Protein 5CJ1 (pdb70)

Radius of gyration: 52.87 Å; Cα contacts (8 Å, |Δi|>4): 527; chains: 8; bounding box: 178×117×109 Å

Nearest PDB structures (foldseek):
  2efk-assembly1_A-2  TM=6.422E-01  e=8.477E+00  Homo sapiens
  5cj1-assembly1_A  TM=1.010E+00  e=4.364E-12  Salasvirus phi29

Sequence (780 aa):
GPLKPEEHEDILNKLLDPELAQSERTEALQQLRVNYGSFVSEYNDLTKSHEKLEKVRKQLEAEKMELQSALEEAEASLEHEEGKILRAQLEFNQIKAEGPLKPEEHEDILNKLLDPELAQSERTEALQQLRVNYGSFVSEYNDLTKSHEKLEKVRKQLEAEKMELQSALEEAEASLEHEEGKILRAQLEFNQIKAEGPLKPEEHEDILNKLLDPELAQSERTEALQQLRVNYGSFVSEYNDLTKSHEKLEKVRKQLEAEKMELQSALEEAEASLEHEEGKILRAQLEFNQIKAEGPLKPEEHEDILNKLLDPELAQSERTEALQQLRVNYGSFVSEYNDLTKSHEKLEKVRKQLEAEKMELQSALEEAEASLEHEEGKILRAQLEFNQIKAEGPLKPEEHEDILNKLLDPELAQSERTEALQQLRVNYGSFVSEYNDLTKSHEKLEKVRKQLEAEKMELQSALEEAEASLEHEEGKILRAQLEFNQIKAEPLKPEEHEDILNKLLDPELAQSERTEALQQLRVNYGSFVSEYNDLTKSHEKLEKVRKQLEAEKMELQSALEEAEASLEHEEGKILRAQLEFNQIKAEGPLKPEEHEDILNKLLDPELAQSERTEALQQLRVNYGSFVSEYNDLTKSHEKLEKVRKQLEAEKMELQSALEEAEASLEHEEGKILRAQLEFNQIKALKPEEHEDILNKLLDPELAQSERTEALQQLRVNYGSFVSEYNDLTKSHEKLEKVRKQLEAEKMELQSALEEAEASLEHEEGKILRAQLEFNQIKAE

Secondary structure (DSSP, 8-state):
-PPPHHHHHHHHHHTT-TT--HHHHHHHHHHHHHHHHHHHHHHHHHHHHHHHHHHHHHHHHHHHHHHHHHHHHHHHHHHHHHHHHHHHHHHHHHHHH-/-PPPHHHHHHHHHHHH-TTS-HHHHHHHHHHHHHHHHHHHHHHHHHHHHHHHHHHHHHHHHHHHHHHHHHHHHHHHHHHHHHTHHHHHHHHHHHHHH-/-PPPHHHHHHHHHHHH-TTS-HHHHHHHHHHHHHHHHHHHHHHHHHHHHHHHHHHHHHHHHHHHHHHHHHHHHHHHHHHHHHHHHHHHHHHHHHHHT-/-PPPHHHHHHHHHHHH-TTS-HHHHHHHHHHHHHHHHHHHHHHHHHHHHHHHHHHHHHHHHHHHHHHHHHHHHHHHHHHHHHTHHHHHHHHHHHHHH-/-PPPHHHHHHHHHHHT-TT--HHHHHHHHHHHHHHHHHHHHHHHHHHHHHHHHHHHHHHHHHHHHHHHHHHHHHHHHHHHHHTHHHHHHHHHHHHHH-/---HHHHHHHHHHHT-TTS-HHHHHHHHHHHHHHHHHHHHHHHHHHHHHHHHHHHHHHHHHHHHHHHHHHHHHHHHHHHHHHHHHHHHHHHHHHHH-/-PPPHHHHHHHHHHTT-TT--HHHHHHHHHHHHHHHHHHHHHHHHHHHHHHHHHHHHHHHHHHHHHHHHHHHHHHHHHHHHHHHHHHHHHHHHHHH-/--HHHHHHHHHHHH-TT--HHHHHHHHHHHHHHHHHHHHHHHHHHHHHHHHHHHHHHHHHHHHHHHHHHHHHHHHHHHHHTHHHHHHHHHHHHHT-

Organism: Homo sapiens (NCBI:txid9606)

Solvent-accessible surface area: 52188 Å² total; per-residue (Å²): 113,40,44,128,60,118,84,6,65,78,7,1,91,98,1,83,60,120,158,20,54,80,83,95,9,13,99,4,4,16,67,2,35,62,13,5,33,63,2,24,62,65,35,79,100,29,41,129,45,30,89,137,14,55,144,41,78,136,112,13,71,57,59,63,140,116,19,67,61,22,20,94,116,4,85,61,40,45,127,110,15,75,25,71,48,117,131,42,81,105,107,80,58,127,113,125,93,178,121,42,40,130,65,90,71,6,26,40,15,1,39,103,2,22,71,74,147,26,52,99,68,81,34,52,106,3,3,85,93,2,86,85,14,5,36,64,2,22,61,67,36,76,92,31,44,135,41,21,80,136,8,86,151,36,85,162,112,11,68,58,53,52,114,129,24,68,57,37,15,97,120,14,88,56,54,26,130,102,17,88,14,80,55,123,111,44,93,101,97,102,102,110,106,179,88,173,116,33,45,125,61,117,84,6,63,82,6,2,94,105,1,78,69,58,153,32,53,84,70,86,1,50,110,3,1,32,82,1,31,71,15,7,18,52,1,33,22,59,54,26,75,28,41,110,48,29,96,148,18,48,142,61,68,120,112,11,63,60,53,66,144,120,18,66,57,27,21,94,122,6,91,63,40,43,128,112,20,82,31,79,50,136,128,40,90,98,85,72,70,105,114,134,93,176,125,51,35,138,29,54,82,6,8,69,11,1,69,88,2,77,72,49,148,25,54,81,67,70,1,58,106,2,4,82,82,2,91,80,13,4,36,61,4,25,55,82,39,72,73,30,42,117,41,26,89,137,14,68,146,60,76,148,115,10,65,60,36,60,144,111,18,73,56,36,15,105,118,16,86,62,53,28,131,105,18,88,23,76,67,104,133,48,118,100,92,101,87,116,94,162,88,174,114,36,42,137,71,148,83,6,58,102,16,1,73,94,0,64,65,72,147,24,51,77,71,65,2,34,106,3,3,25,96,2,18,37,12,7,35,67,1,19,60,61,42,73,97,34,41,124,53,28,87,148,24,58,156,58,78,142,110,18,68,56,59,39,132,125,31,70,50,42,22,116,128,18,86,62,46,26,127,100,33,87,24,77,53,104,141,42,100,99,100,99,70,124,103,166,86,169,81,43,125,67,136,70,6,28,89,14,1,87,85,0,35,71,69,154,27,52,73,71,77,4,56,111,1,1,92,87,2,77,92,14,4,40,56,3,22,59,68,34,70,98,30,35,105,46,39,96,149,10,61,153,38,36,120,90,8,60,59,43,53,145,119,22,72,52,30,21,97,113,8,93,63,42,59,126,111,15,116,20,74,51,100,132,44,87,99,100,78,63,126,107,125,92,175,105,13,42,112,77,127,78,8,53,80,13,1,30,83,0,18,14,42,84,24,50,78,71,81,2,68,101,1,0,94,79,2,75,92,14,20,43,68,1,43,57,62,50,84,91,28,44,123,49,31,92,110,14,71,131,59,82,147,113,7,75,45,53,34,114,108,18,80,45,35,25,115,122,6,91,64,41,50,126,101,29,103,20,79,55,106,131,46,85,102,104,86,66,136,134,136,118,75,137,88,126,81,9,61,80,6,0,86,89,0,62,61,71,144,24,55,46,80,82,2,58,111,2,3,85,73,2,80,89,23,8,45,62,21,18,59,85,26,77,93,27,38,126,42,31,106,126,10,66,152,42,70,117,87,9,67,49,52,67,137,115,21,71,45,39,14,107,120,12,90,62,52,25,129,106,26,90,24,75,65,109,131,40,94,91,95,92,75,115,101,156,91,173

GO terms:
  GO:0002027 regulation of heart rate (P, IDA)
  GO:0006936 muscle contraction (P, IDA)
  GO:0016459 myosin complex (C, TAS)
  GO:0006936 muscle contraction (P, TAS)
  GO:0000146 microfilament motor activity (F, IMP)
  GO:0030049 muscle filament sliding (P, IMP)
  GO:0055010 ventricular cardiac muscle tissue morphogenesis (P, IMP)
  GO:0007512 adult heart development (P, IMP)
  GO:0005859 muscle myosin complex (C, TAS)
  GO:0005515 protein binding (F, IPI)
  GO:0002026 regulation of the force of heart contraction (P, IDA)
  GO:0000146 microfilament motor activity (F, IDA)
  GO:0032982 myosin filament (C, IDA)
  GO:0046034 ATP metabolic process (P, IDA)
  GO:0006941 striated muscle contraction (P, IDA)
  GO:0030017 sarcomere (C, TAS)
  GO:0003009 skeletal muscle contraction (P, IMP)
  GO:0014728 regulation of the force of skeletal muscle contraction (P, IMP)
  GO:0031449 regulation of slow-twitch skeletal muscle fiber contraction (P, IMP)
  GO:0060048 cardiac muscle contraction (P, IMP)

Structure (mmCIF, N/CA/C/O backbone):
data_5CJ1
#
_entry.id   5CJ1
#
_cell.length_a   56.085
_cell.length_b   64.466
_cell.length_c   93.594
_cell.angle_alpha   70.53
_cell.angle_beta   77.51
_cell.angle_gamma   74.15
#
_symmetry.space_group_name_H-M   'P 1'
#
loop_
_entity.id
_entity.type
_entity.pdbx_description
1 polymer 'Gp7-MYH7-(1526-1571) chimera protein'
2 water water
#
loop_
_atom_site.group_PDB
_atom_site.id
_atom_site.type_symbol
_atom_site.label_atom_id
_atom_site.label_alt_id
_atom_site.label_comp_id
_atom_site.label_asym_id
_atom_site.label_entity_id
_atom_site.label_seq_id
_atom_site.pdbx_PDB_ins_code
_atom_site.Cartn_x
_atom_site.Cartn_y
_atom_site.Cartn_z
_atom_site.occupancy
_atom_site.B_iso_or_equiv
_atom_site.auth_seq_id
_atom_site.auth_comp_id
_atom_site.auth_asym_id
_atom_site.auth_atom_id
_atom_site.pdbx_PDB_model_num
ATOM 1 N N . GLY A 1 4 ? -26.164 -23.951 32.486 1.00 70.63 1 GLY A N 1
ATOM 2 C CA . GLY A 1 4 ? -25.347 -23.030 31.710 1.00 57.86 1 GLY A CA 1
ATOM 3 C C . GLY A 1 4 ? -23.874 -23.400 31.724 1.00 55.54 1 GLY A C 1
ATOM 4 O O . GLY A 1 4 ? -23.459 -24.212 32.559 1.00 66.27 1 GLY A O 1
ATOM 5 N N . PRO A 1 5 ? -23.071 -22.818 30.802 1.00 47.83 2 PRO A N 1
ATOM 6 C CA . PRO A 1 5 ? -23.484 -21.910 29.721 1.00 42.75 2 PRO A CA 1
ATOM 7 C C . PRO A 1 5 ? -24.319 -22.615 28.657 1.00 46.65 2 PRO A C 1
ATOM 8 O O . PRO A 1 5 ? -24.114 -23.808 28.433 1.00 51.94 2 PRO A O 1
ATOM 12 N N . LEU A 1 6 ? -25.243 -21.895 28.026 1.00 33.90 3 LEU A N 1
ATOM 13 C CA . LEU A 1 6 ? -26.112 -22.483 27.013 1.00 30.57 3 LEU A CA 1
ATOM 14 C C . LEU A 1 6 ? -25.308 -23.139 25.897 1.00 30.65 3 LEU A C 1
ATOM 15 O O . LEU A 1 6 ? -24.220 -22.681 25.536 1.00 26.23 3 LEU A O 1
ATOM 20 N N . LYS A 1 7 ? -25.826 -24.246 25.380 1.00 32.86 4 LYS A N 1
ATOM 21 C CA . LYS A 1 7 ? -25.235 -24.865 24.203 1.00 37.22 4 LYS A CA 1
ATOM 22 C C . LYS A 1 7 ? -25.556 -23.973 23.020 1.00 32.02 4 LYS A C 1
ATOM 23 O O . LYS A 1 7 ? -26.549 -23.242 23.058 1.00 32.53 4 LYS A O 1
ATOM 29 N N . PRO A 1 8 ? -24.713 -24.005 21.977 1.00 31.98 5 PRO A N 1
ATOM 30 C CA . PRO A 1 8 ? -24.989 -23.213 20.775 1.00 29.93 5 PRO A CA 1
ATOM 31 C C . PRO A 1 8 ? -26.432 -23.402 20.276 1.00 32.99 5 PRO A C 1
ATOM 32 O O . PRO A 1 8 ? -27.099 -22.418 19.929 1.00 28.31 5 PRO A O 1
ATOM 36 N N . GLU A 1 9 ? -26.934 -24.632 20.284 1.00 24.93 6 GLU A N 1
ATOM 37 C CA . GLU A 1 9 ? -28.284 -24.841 19.753 1.00 28.55 6 GLU A CA 1
ATOM 38 C C . GLU A 1 9 ? -29.376 -24.303 20.678 1.00 23.95 6 GLU A C 1
ATOM 39 O O . GLU A 1 9 ? -30.461 -23.964 20.217 1.00 24.53 6 GLU A O 1
ATOM 45 N N . GLU A 1 10 ? -29.104 -24.238 21.977 1.00 23.96 7 GLU A N 1
ATOM 46 C CA . GLU A 1 10 ? -30.051 -23.622 22.910 1.00 21.89 7 GLU A CA 1
ATOM 47 C C . GLU A 1 10 ? -30.029 -22.117 22.754 1.00 19.47 7 GLU A C 1
ATOM 48 O O . GLU A 1 10 ? -31.056 -21.449 22.846 1.00 19.67 7 GLU A O 1
ATOM 54 N N . HIS A 1 11 ? -28.839 -21.575 22.541 1.00 21.85 8 HIS A N 1
ATOM 55 C CA . HIS A 1 11 ? -28.693 -20.165 22.192 1.00 19.99 8 HIS A CA 1
ATOM 56 C C . HIS A 1 11 ? -29.470 -19.844 20.911 1.00 23.15 8 HIS A C 1
ATOM 57 O O . HIS A 1 11 ? -30.253 -18.879 20.860 1.00 16.89 8 HIS A O 1
ATOM 64 N N . GLU A 1 12 ? -29.282 -20.675 19.887 1.00 17.77 9 GLU A N 1
ATOM 65 C CA . GLU A 1 12 ? -29.906 -20.465 18.589 1.00 20.99 9 GLU A CA 1
ATOM 66 C C . GLU A 1 12 ? -31.440 -20.439 18.677 1.00 21.80 9 GLU A C 1
ATOM 67 O O . GLU A 1 12 ? -32.112 -19.688 17.960 1.00 19.96 9 GLU A O 1
ATOM 73 N N . ASP A 1 13 ? -31.990 -21.282 19.551 1.00 24.47 10 ASP A N 1
ATOM 74 C CA . ASP A 1 13 ? -33.445 -21.373 19.690 1.00 27.15 10 ASP A CA 1
ATOM 75 C C . ASP A 1 13 ? -34.001 -20.053 20.205 1.00 23.33 10 ASP A C 1
ATOM 76 O O . ASP A 1 13 ? -35.073 -19.635 19.794 1.00 28.07 10 ASP A O 1
ATOM 81 N N . ILE A 1 14 ? -33.264 -19.377 21.087 1.00 16.23 11 ILE A N 1
ATOM 82 C CA . ILE A 1 14 ? -33.704 -18.065 21.549 1.00 21.35 11 ILE A CA 1
ATOM 83 C C . ILE A 1 14 ? -33.596 -17.043 20.420 1.00 23.08 11 ILE A C 1
ATOM 84 O O . ILE A 1 14 ? -34.454 -16.187 20.267 1.00 21.41 11 ILE A O 1
ATOM 89 N N . LEU A 1 15 ? -32.547 -17.136 19.613 1.00 22.64 12 LEU A N 1
ATOM 90 C CA . LEU A 1 15 ? -32.450 -16.283 18.443 1.00 20.78 12 LEU A CA 1
ATOM 91 C C . LEU A 1 15 ? -33.678 -16.506 17.505 1.00 25.31 12 LEU A C 1
ATOM 92 O O . LEU A 1 15 ? -34.185 -15.558 16.894 1.00 18.93 12 LEU A O 1
ATOM 97 N N . ASN A 1 16 ? -34.166 -17.742 17.393 1.00 20.67 13 ASN A N 1
ATOM 98 C CA . ASN A 1 16 ? -35.297 -17.984 16.505 1.00 22.69 13 ASN A CA 1
ATOM 99 C C . ASN A 1 16 ? -36.578 -17.397 17.104 1.00 18.59 13 ASN A C 1
ATOM 100 O O . ASN A 1 16 ? -37.416 -16.913 16.371 1.00 21.79 13 ASN A O 1
ATOM 105 N N . LYS A 1 17 ? -36.696 -17.406 18.432 1.00 17.58 14 LYS A N 1
ATOM 106 C CA . LYS A 1 17 ? -37.855 -16.796 19.088 1.00 29.15 14 LYS A CA 1
ATOM 107 C C . LYS A 1 17 ? -37.881 -15.302 18.774 1.00 26.30 14 LYS A C 1
ATOM 108 O O . LYS A 1 17 ? -38.935 -14.736 18.537 1.00 28.96 14 LYS A O 1
ATOM 114 N N . LEU A 1 18 ? -36.705 -14.679 18.730 1.00 27.97 15 LEU A N 1
ATOM 115 C CA . LEU A 1 18 ? -36.608 -13.237 18.489 1.00 31.82 15 LEU A CA 1
ATOM 116 C C . LEU A 1 18 ? -36.745 -12.867 17.013 1.00 33.01 15 LEU A C 1
ATOM 117 O O . LEU A 1 18 ? -36.770 -11.688 16.655 1.00 33.90 15 LEU A O 1
ATOM 122 N N . LEU A 1 19 ? -36.855 -13.885 16.167 1.00 31.10 16 LEU A N 1
ATOM 123 C CA . LEU A 1 19 ? -37.150 -13.702 14.743 1.00 40.47 16 LEU A CA 1
ATOM 124 C C . LEU A 1 19 ? -38.669 -13.671 14.434 1.00 53.45 16 LEU A C 1
ATOM 125 O O . LEU A 1 19 ? -39.081 -13.564 13.275 1.00 68.55 16 LEU A O 1
ATOM 130 N N . ASP A 1 20 ? -39.488 -13.755 15.481 1.00 50.39 17 ASP A N 1
ATOM 131 C CA . ASP A 1 20 ? -40.956 -13.802 15.377 1.00 49.33 17 ASP A CA 1
ATOM 132 C C . ASP A 1 20 ? -41.545 -12.383 15.346 1.00 52.51 17 ASP A C 1
ATOM 133 O O . ASP A 1 20 ? -41.229 -11.564 16.221 1.00 46.85 17 ASP A O 1
ATOM 138 N N . PRO A 1 21 ? -42.389 -12.082 14.331 1.00 60.44 18 PRO A N 1
ATOM 139 C CA . PRO A 1 21 ? -43.023 -10.754 14.233 1.00 69.28 18 PRO A CA 1
ATOM 140 C C . PRO A 1 21 ? -43.851 -10.453 15.467 1.00 72.09 18 PRO A C 1
ATOM 141 O O . PRO A 1 21 ? -43.596 -9.509 16.224 1.00 72.39 18 PRO A O 1
ATOM 145 N N . GLU A 1 22 ? -44.839 -11.321 15.648 1.00 66.91 19 GLU A N 1
ATOM 146 C CA . GLU A 1 22 ? -45.827 -11.243 16.706 1.00 59.64 19 GLU A CA 1
ATOM 147 C C . GLU A 1 22 ? -45.319 -11.654 18.081 1.00 50.87 19 GLU A C 1
ATOM 148 O O . GLU A 1 22 ? -46.123 -12.009 18.940 1.00 53.30 19 GLU A O 1
ATOM 154 N N . LEU A 1 23 ? -44.002 -11.634 18.289 1.00 41.08 20 LEU A N 1
ATOM 155 C CA . LEU A 1 23 ? -43.457 -12.013 19.588 1.00 39.05 20 LEU A CA 1
ATOM 156 C C . LEU A 1 23 ? -44.040 -11.082 20.641 1.00 43.29 20 LEU A C 1
ATOM 157 O O . LEU A 1 23 ? -44.004 -9.858 20.473 1.00 41.50 20 LEU A O 1
ATOM 162 N N . ALA A 1 24 ? -44.618 -11.666 21.692 1.00 39.85 21 ALA A N 1
ATOM 163 C CA . ALA A 1 24 ? -45.224 -10.886 22.768 1.00 44.58 21 ALA A CA 1
ATOM 164 C C . ALA A 1 24 ? -44.129 -10.243 23.623 1.00 43.96 21 ALA A C 1
ATOM 165 O O . ALA A 1 24 ? -43.067 -10.816 23.818 1.00 36.22 21 ALA A O 1
ATOM 167 N N . GLN A 1 25 ? -44.417 -9.055 24.131 1.00 27.80 22 GLN A N 1
ATOM 168 C CA . GLN A 1 25 ? -43.466 -8.241 24.871 1.00 26.76 22 GLN A CA 1
ATOM 169 C C . GLN A 1 25 ? -42.838 -8.995 26.033 1.00 30.72 22 GLN A C 1
ATOM 170 O O . GLN A 1 25 ? -41.622 -8.941 26.224 1.00 30.18 22 GLN A O 1
ATOM 176 N N . SER A 1 26 ? -43.649 -9.720 26.801 1.00 24.85 23 SER A N 1
ATOM 177 C CA . SER A 1 26 ? -43.098 -10.442 27.951 1.00 31.08 23 SER A CA 1
ATOM 178 C C . SER A 1 26 ? -42.181 -11.616 27.540 1.00 32.07 23 SER A C 1
ATOM 179 O O . SER A 1 26 ? -41.266 -11.986 28.284 1.00 29.16 23 SER A O 1
ATOM 182 N N . GLU A 1 27 ? -42.423 -12.200 26.370 1.00 23.36 24 GLU A N 1
ATOM 183 C CA . GLU A 1 27 ? -41.545 -13.256 25.902 1.00 27.80 24 GLU A CA 1
ATOM 184 C C . GLU A 1 27 ? -40.280 -12.636 25.321 1.00 30.40 24 GLU A C 1
ATOM 185 O O . GLU A 1 27 ? -39.201 -13.195 25.452 1.00 27.01 24 GLU A O 1
ATOM 191 N N . ARG A 1 28 ? -40.419 -11.473 24.703 1.00 28.82 25 ARG A N 1
ATOM 192 C CA . ARG A 1 28 ? -39.263 -10.774 24.166 1.00 27.30 25 ARG A CA 1
ATOM 193 C C . ARG A 1 28 ? -38.324 -10.429 25.300 1.00 28.12 25 ARG A C 1
ATOM 194 O O . ARG A 1 28 ? -37.123 -10.637 25.218 1.00 29.79 25 ARG A O 1
ATOM 202 N N . THR A 1 29 ? -38.899 -9.909 26.371 1.00 24.39 26 THR A N 1
ATOM 203 C CA . THR A 1 29 ? -38.146 -9.471 27.524 1.00 28.02 26 THR A CA 1
ATOM 204 C C . THR A 1 29 ? -37.414 -10.635 28.208 1.00 33.54 26 THR A C 1
ATOM 205 O O . THR A 1 29 ? -36.212 -10.529 28.525 1.00 20.28 26 THR A O 1
ATOM 209 N N . GLU A 1 30 ? -38.133 -11.736 28.416 1.00 24.16 27 GLU A N 1
ATOM 210 C CA . GLU A 1 30 ? -37.565 -12.949 29.000 1.00 24.99 27 GLU A CA 1
ATOM 211 C C . GLU A 1 30 ? -36.463 -13.538 28.123 1.00 19.01 27 GLU A C 1
ATOM 212 O O . GLU A 1 30 ? -35.500 -14.059 28.627 1.00 24.71 27 GLU A O 1
ATOM 218 N N . ALA A 1 31 ? -36.640 -13.494 26.806 1.00 17.43 28 ALA A N 1
ATOM 219 C CA . ALA A 1 31 ? -35.662 -14.091 25.917 1.00 21.35 28 ALA A CA 1
ATOM 220 C C . ALA A 1 31 ? -34.359 -13.276 25.984 1.00 22.93 28 ALA A C 1
ATOM 221 O O . ALA A 1 31 ? -33.273 -13.830 26.069 1.00 24.96 28 ALA A O 1
ATOM 223 N N . LEU A 1 32 ? -34.470 -11.956 25.999 1.00 20.51 29 LEU A N 1
ATOM 224 C CA . LEU A 1 32 ? -33.265 -11.124 26.079 1.00 29.54 29 LEU A CA 1
ATOM 225 C C . LEU A 1 32 ? -32.553 -11.243 27.437 1.00 30.23 29 LEU A C 1
ATOM 226 O O . LEU A 1 32 ? -31.328 -11.261 27.496 1.00 31.56 29 LEU A O 1
ATOM 231 N N . GLN A 1 33 ? -33.318 -11.312 28.524 1.00 23.24 30 GLN A N 1
ATOM 232 C CA . GLN A 1 33 ? -32.743 -11.562 29.850 1.00 22.97 30 GLN A CA 1
ATOM 233 C C . GLN A 1 33 ? -32.031 -12.929 29.920 1.00 26.56 30 GLN A C 1
ATOM 234 O O . GLN A 1 33 ? -30.997 -13.046 30.581 1.00 28.46 30 GLN A O 1
ATOM 240 N N . GLN A 1 34 ? -32.577 -13.950 29.249 1.00 21.46 31 GLN A N 1
ATOM 241 C CA . GLN A 1 34 ? -31.894 -15.251 29.158 1.00 24.95 31 GLN A CA 1
ATOM 242 C C . GLN A 1 34 ? -30.536 -15.113 28.485 1.00 26.70 31 GLN A C 1
ATOM 243 O O . GLN A 1 34 ? -29.546 -15.664 28.970 1.00 25.74 31 GLN A O 1
ATOM 249 N N . LEU A 1 35 ? -30.491 -14.389 27.363 1.00 26.76 32 LEU A N 1
ATOM 250 C CA . LEU A 1 35 ? -29.214 -14.153 26.664 1.00 26.84 32 LEU A CA 1
ATOM 251 C C . LEU A 1 35 ? -28.223 -13.387 27.541 1.00 22.19 32 LEU A C 1
ATOM 252 O O . LEU A 1 35 ? -27.017 -13.717 27.605 1.00 22.29 32 LEU A O 1
ATOM 257 N N . ARG A 1 36 ? -28.745 -12.359 28.204 1.00 19.76 33 ARG A N 1
ATOM 258 C CA . ARG A 1 36 ? -27.954 -11.448 29.035 1.00 24.34 33 ARG A CA 1
ATOM 259 C C . ARG A 1 36 ? -27.348 -12.172 30.239 1.00 22.05 33 ARG A C 1
ATOM 260 O O . ARG A 1 36 ? -26.145 -12.041 30.539 1.00 25.76 33 ARG A O 1
ATOM 268 N N . VAL A 1 37 ? -28.181 -12.942 30.923 1.00 20.93 34 VAL A N 1
ATOM 269 C CA . VAL A 1 37 ? -27.748 -13.683 32.097 1.00 21.46 34 VAL A CA 1
ATOM 270 C C . VAL A 1 37 ? -26.716 -14.730 31.664 1.00 25.38 34 VAL A C 1
ATOM 271 O O . VAL A 1 37 ? -25.668 -14.893 32.308 1.00 25.68 34 VAL A O 1
ATOM 275 N N . ASN A 1 38 ? -27.021 -15.430 30.577 1.00 29.73 35 ASN A N 1
ATOM 276 C CA . ASN A 1 38 ? -26.131 -16.467 30.083 1.00 28.12 35 ASN A CA 1
ATOM 277 C C . ASN A 1 38 ? -24.757 -15.913 29.708 1.00 28.90 35 ASN A C 1
ATOM 278 O O . ASN A 1 38 ? -23.746 -16.477 30.092 1.00 23.08 35 ASN A O 1
ATOM 283 N N . TYR A 1 39 ? -24.738 -14.801 28.972 1.00 26.89 36 TYR A N 1
ATOM 284 C CA . TYR A 1 39 ? -23.489 -14.207 28.507 1.00 24.37 36 TYR A CA 1
ATOM 285 C C . TYR A 1 39 ? -22.614 -13.724 29.650 1.00 27.35 36 TYR A C 1
ATOM 286 O O . TYR A 1 39 ? -21.414 -13.976 29.653 1.00 29.11 36 TYR A O 1
ATOM 295 N N . GLY A 1 40 ? -23.206 -13.010 30.602 1.00 21.53 37 GLY A N 1
ATOM 296 C CA . GLY A 1 40 ? -22.494 -12.587 31.801 1.00 20.27 37 GLY A CA 1
ATOM 297 C C . GLY A 1 40 ? -21.809 -13.759 32.527 1.00 31.19 37 GLY A C 1
ATOM 298 O O . GLY A 1 40 ? -20.632 -13.698 32.901 1.00 31.86 37 GLY A O 1
ATOM 299 N N . SER A 1 41 ? -22.557 -14.839 32.707 1.00 28.02 38 SER A N 1
ATOM 300 C CA . SER A 1 41 ? -22.054 -16.054 33.339 1.00 35.71 38 SER A CA 1
ATOM 301 C C . SER A 1 41 ? -20.911 -16.719 32.541 1.00 35.78 38 SER A C 1
ATOM 302 O O . SER A 1 41 ? -19.880 -17.113 33.100 1.00 34.28 38 SER A O 1
ATOM 305 N N . PHE A 1 42 ? -21.116 -16.838 31.234 1.00 33.13 39 PHE A N 1
ATOM 306 C CA . PHE A 1 42 ? -20.145 -17.424 30.325 1.00 26.91 39 PHE A CA 1
ATOM 307 C C . PHE A 1 42 ? -18.829 -16.628 30.349 1.00 33.98 39 PHE A C 1
ATOM 308 O O . PHE A 1 42 ? -17.745 -17.209 30.486 1.00 29.38 39 PHE A O 1
ATOM 316 N N . VAL A 1 43 ? -18.936 -15.308 30.205 1.00 25.06 40 VAL A N 1
ATOM 317 C CA . VAL A 1 43 ? -17.776 -14.421 30.266 1.00 28.84 40 VAL A CA 1
ATOM 318 C C . VAL A 1 43 ? -16.954 -14.638 31.538 1.00 31.06 40 VAL A C 1
ATOM 319 O O . VAL A 1 43 ? -15.734 -14.782 31.475 1.00 34.99 40 VAL A O 1
ATOM 323 N N . SER A 1 44 ? -17.630 -14.680 32.685 1.00 33.62 41 SER A N 1
ATOM 324 C CA . SER A 1 44 ? -16.955 -14.894 33.964 1.00 39.62 41 SER A CA 1
ATOM 325 C C . SER A 1 44 ? -16.265 -16.248 34.031 1.00 38.17 41 SER A C 1
ATOM 326 O O . SER A 1 44 ? -15.119 -16.325 34.444 1.00 34.10 41 SER A O 1
ATOM 329 N N . GLU A 1 45 ? -16.981 -17.306 33.649 1.00 35.27 42 GLU A N 1
ATOM 330 C CA . GLU A 1 45 ? -16.422 -18.653 33.592 1.00 38.45 42 GLU A CA 1
ATOM 331 C C . GLU A 1 45 ? -15.179 -18.659 32.706 1.00 36.91 42 GLU A C 1
ATOM 332 O O . GLU A 1 45 ? -14.124 -19.179 33.088 1.00 31.22 42 GLU A O 1
ATOM 338 N N . TYR A 1 46 ? -15.296 -18.031 31.542 1.00 27.99 43 TYR A N 1
ATOM 339 C CA . TYR A 1 46 ? -14.189 -17.951 30.615 1.00 28.99 43 TYR A CA 1
ATOM 340 C C . TYR A 1 46 ? -12.983 -17.209 31.210 1.00 31.25 43 TYR A C 1
ATOM 341 O O . TYR A 1 46 ? -11.842 -17.627 31.002 1.00 28.82 43 TYR A O 1
ATOM 350 N N . ASN A 1 47 ? -13.235 -16.127 31.946 1.00 28.44 44 ASN A N 1
ATOM 351 C CA . ASN A 1 47 ? -12.155 -15.332 32.532 1.00 26.45 44 ASN A CA 1
ATOM 352 C C . ASN A 1 47 ? -11.448 -16.076 33.655 1.00 31.34 44 ASN A C 1
ATOM 353 O O . ASN A 1 47 ? -10.223 -15.992 33.770 1.00 32.11 44 ASN A O 1
ATOM 358 N N . ASP A 1 48 ? -12.218 -16.785 34.485 1.00 29.59 45 ASP A N 1
ATOM 359 C CA . ASP A 1 48 ? -11.643 -17.685 35.490 1.00 35.73 45 ASP A CA 1
ATOM 360 C C . ASP A 1 48 ? -10.729 -18.735 34.857 1.00 39.89 45 ASP A C 1
ATOM 361 O O . ASP A 1 48 ? -9.612 -18.956 35.323 1.00 39.25 45 ASP A O 1
ATOM 366 N N . LEU A 1 49 ? -11.228 -19.405 33.819 1.00 33.82 46 LEU A N 1
ATOM 367 C CA . LEU A 1 49 ? -10.461 -20.448 33.147 1.00 32.15 46 LEU A CA 1
ATOM 368 C C . LEU A 1 49 ? -9.200 -19.867 32.520 1.00 36.76 46 LEU A C 1
ATOM 369 O O . LEU A 1 49 ? -8.138 -20.496 32.543 1.00 34.33 46 LEU A O 1
ATOM 374 N N . THR A 1 50 ? -9.306 -18.660 31.971 1.00 35.39 47 THR A N 1
ATOM 375 C CA . THR A 1 50 ? -8.142 -18.008 31.397 1.00 37.96 47 THR A CA 1
ATOM 376 C C . THR A 1 50 ? -7.083 -17.746 32.462 1.00 41.86 47 THR A C 1
ATOM 377 O O . THR A 1 50 ? -5.902 -18.029 32.254 1.00 41.18 47 THR A O 1
ATOM 381 N N . LYS A 1 51 ? -7.518 -17.230 33.608 1.00 42.23 48 LYS A N 1
ATOM 382 C CA . LYS A 1 51 ? -6.606 -16.924 34.709 1.00 47.39 48 LYS A CA 1
ATOM 383 C C . LYS A 1 51 ? -5.991 -18.205 35.301 1.00 43.15 48 LYS A C 1
ATOM 384 O O . LYS A 1 51 ? -4.807 -18.233 35.653 1.00 40.16 48 LYS A O 1
ATOM 390 N N . SER A 1 52 ? -6.799 -19.260 35.398 1.00 33.89 49 SER A N 1
ATOM 391 C CA . SER A 1 52 ? -6.341 -20.546 35.898 1.00 37.85 49 SER A CA 1
ATOM 392 C C . SER A 1 52 ? -5.282 -21.149 34.975 1.00 39.03 49 SER A C 1
ATOM 393 O O . SER A 1 52 ? -4.293 -21.752 35.422 1.00 40.15 49 SER A O 1
ATOM 396 N N . HIS A 1 53 ? -5.513 -20.987 33.679 1.00 34.43 50 HIS A N 1
ATOM 397 C CA . HIS A 1 53 ? -4.604 -21.477 32.671 1.00 35.80 50 HIS A CA 1
ATOM 398 C C . HIS A 1 53 ? -3.237 -20.790 32.801 1.00 37.57 50 HIS A C 1
ATOM 399 O O . HIS A 1 53 ? -2.203 -21.451 32.761 1.00 39.67 50 HIS A O 1
ATOM 406 N N . GLU A 1 54 ? -3.251 -19.467 32.959 1.00 41.19 51 GLU A N 1
ATOM 407 C CA . GLU A 1 54 ? -2.032 -18.679 33.145 1.00 44.19 51 GLU A CA 1
ATOM 408 C C . GLU A 1 54 ? -1.260 -19.133 34.379 1.00 36.97 51 GLU A C 1
ATOM 409 O O . GLU A 1 54 ? -0.037 -19.221 34.350 1.00 43.59 51 GLU A O 1
ATOM 415 N N . LYS A 1 55 ? -1.982 -19.406 35.462 1.00 39.35 52 LYS A N 1
ATOM 416 C CA . LYS A 1 55 ? -1.381 -19.924 36.687 1.00 46.50 52 LYS A CA 1
ATOM 417 C C . LYS A 1 55 ? -0.638 -21.236 36.418 1.00 43.15 52 LYS A C 1
ATOM 418 O O . LYS A 1 55 ? 0.535 -21.385 36.787 1.00 42.12 52 LYS A O 1
ATOM 424 N N . LEU A 1 56 ? -1.318 -22.168 35.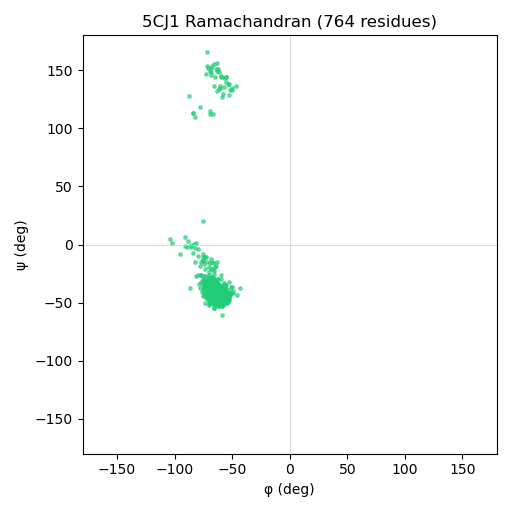750 1.00 39.42 1526 LEU A N 1
ATOM 425 C CA . LEU A 1 56 ? -0.722 -23.451 35.374 1.00 37.71 1526 LEU A CA 1
ATOM 426 C C . LEU A 1 56 ? 0.467 -23.302 34.429 1.00 43.27 1526 LEU A C 1
ATOM 427 O O . LEU A 1 56 ? 1.424 -24.070 34.508 1.00 45.56 1526 LEU A O 1
ATOM 432 N N . GLU A 1 57 ? 0.403 -22.335 33.519 1.00 42.12 1527 GLU A N 1
ATOM 433 C CA . GLU A 1 57 ? 1.501 -22.150 32.583 1.00 44.56 1527 GLU A CA 1
ATOM 434 C C . GLU A 1 57 ? 2.746 -21.662 33.316 1.00 45.00 1527 GLU A C 1
ATOM 435 O O . GLU A 1 57 ? 3.870 -21.968 32.903 1.00 41.82 1527 GLU A O 1
ATOM 441 N N . LYS A 1 58 ? 2.541 -20.919 34.404 1.00 39.75 1528 LYS A N 1
ATOM 442 C CA . LYS A 1 58 ? 3.655 -20.434 35.220 1.00 49.78 1528 LYS A CA 1
ATOM 443 C C . LYS A 1 58 ? 4.243 -21.569 36.052 1.00 46.68 1528 LYS A C 1
ATOM 444 O O . LYS A 1 58 ? 5.458 -21.725 36.133 1.00 42.90 1528 LYS A O 1
ATOM 450 N N . VAL A 1 59 ? 3.364 -22.373 36.638 1.00 41.13 1529 VAL A N 1
ATOM 451 C CA . VAL A 1 59 ? 3.760 -23.552 37.395 1.00 38.71 1529 VAL A CA 1
ATOM 452 C C . VAL A 1 59 ? 4.572 -24.535 36.546 1.00 37.99 1529 VAL A C 1
ATOM 453 O O . VAL A 1 59 ? 5.527 -25.139 37.033 1.00 43.74 1529 VAL A O 1
ATOM 457 N N . ARG A 1 60 ? 4.201 -24.677 35.274 1.00 35.16 1530 ARG A N 1
ATOM 458 C CA . ARG A 1 60 ? 4.916 -25.561 34.362 1.00 32.98 1530 ARG A CA 1
ATOM 459 C C . ARG A 1 60 ? 6.326 -25.054 34.111 1.00 39.74 1530 ARG A C 1
ATOM 460 O O . ARG A 1 60 ? 7.284 -25.819 34.219 1.00 29.88 1530 ARG A O 1
ATOM 468 N N . LYS A 1 61 ? 6.438 -23.773 33.763 1.00 41.46 1531 LYS A N 1
ATOM 469 C CA . LYS A 1 61 ? 7.728 -23.148 33.481 1.00 47.68 1531 LYS A CA 1
ATOM 470 C C . LYS A 1 61 ? 8.687 -23.323 34.658 1.00 48.05 1531 LYS A C 1
ATOM 471 O O . LYS A 1 61 ? 9.882 -23.588 34.476 1.00 39.72 1531 LYS A O 1
ATOM 477 N N . GLN A 1 62 ? 8.151 -23.173 35.864 1.00 43.91 1532 GLN A N 1
ATOM 478 C CA . GLN A 1 62 ? 8.952 -23.319 37.062 1.00 41.30 1532 GLN A CA 1
ATOM 479 C C . GLN A 1 62 ? 9.406 -24.766 37.265 1.00 45.59 1532 GLN A C 1
ATOM 480 O O . GLN A 1 62 ? 10.603 -25.013 37.482 1.00 41.67 1532 GLN A O 1
ATOM 486 N N . LEU A 1 63 ? 8.464 -25.714 37.199 1.00 40.94 1533 LEU A N 1
ATOM 487 C CA . LEU A 1 63 ? 8.817 -27.136 37.288 1.00 39.46 1533 LEU A CA 1
ATOM 488 C C . LEU A 1 63 ? 9.875 -27.496 36.250 1.00 40.02 1533 LEU A C 1
ATOM 489 O O . LEU A 1 63 ? 10.810 -28.236 36.557 1.00 38.75 1533 LEU A O 1
ATOM 494 N N . GLU A 1 64 ? 9.728 -26.969 35.031 1.00 40.15 1534 GLU A N 1
ATOM 495 C CA . GLU A 1 64 ? 10.714 -27.187 33.969 1.00 41.94 1534 GLU A CA 1
ATOM 496 C C . GLU A 1 64 ? 12.119 -26.771 34.403 1.00 41.35 1534 GLU A C 1
ATOM 497 O O . GLU A 1 64 ? 13.069 -27.523 34.222 1.00 40.43 1534 GLU A O 1
ATOM 503 N N . ALA A 1 65 ? 12.241 -25.567 34.962 1.00 40.01 1535 ALA A N 1
ATOM 504 C CA . ALA A 1 65 ? 13.531 -25.046 35.423 1.00 42.30 1535 ALA A CA 1
ATOM 505 C C . ALA A 1 65 ? 14.099 -25.853 36.593 1.00 40.25 1535 ALA A C 1
ATOM 506 O O . ALA A 1 65 ? 15.308 -26.092 36.670 1.00 44.30 1535 ALA A O 1
ATOM 508 N N . GLU A 1 66 ? 13.224 -26.274 37.501 1.00 38.17 1536 GLU A N 1
ATOM 509 C CA . GLU A 1 66 ? 13.653 -27.022 38.679 1.00 44.76 1536 GLU A CA 1
ATOM 510 C C . GLU A 1 66 ? 14.175 -28.397 38.276 1.00 44.90 1536 GLU A C 1
ATOM 511 O O . GLU A 1 66 ? 15.108 -28.927 38.880 1.00 48.41 1536 GLU A O 1
ATOM 517 N N . LYS A 1 67 ? 13.560 -28.957 37.238 1.00 44.46 1537 LYS A N 1
ATOM 518 C CA . LYS A 1 67 ? 13.968 -30.238 36.682 1.00 41.17 1537 LYS A CA 1
ATOM 519 C C . LYS A 1 67 ? 15.308 -30.069 35.980 1.00 42.63 1537 LYS A C 1
ATOM 520 O O . LYS A 1 67 ? 16.208 -30.910 36.103 1.00 37.53 1537 LYS A O 1
ATOM 526 N N . MET A 1 68 ? 15.440 -28.960 35.257 1.00 42.31 1538 MET A N 1
ATOM 527 C CA . MET A 1 68 ? 16.691 -28.627 34.588 1.00 46.43 1538 MET A CA 1
ATOM 528 C C . MET A 1 68 ? 17.830 -28.453 35.587 1.00 44.44 1538 MET A C 1
ATOM 529 O O . MET A 1 68 ? 18.969 -28.821 35.312 1.00 39.83 1538 MET A O 1
ATOM 534 N N . GLU A 1 69 ? 17.511 -27.893 36.747 1.00 44.67 1539 GLU A N 1
ATOM 535 C CA . GLU A 1 69 ? 18.497 -27.696 37.791 1.00 40.29 1539 GLU A CA 1
ATOM 536 C C . GLU A 1 69 ? 18.901 -29.032 38.400 1.00 40.66 1539 GLU A C 1
ATOM 537 O O . GLU A 1 69 ? 20.095 -29.304 38.565 1.00 33.84 1539 GLU A O 1
ATOM 543 N N . LEU A 1 70 ? 17.908 -29.854 38.736 1.00 30.44 1540 LEU A N 1
ATOM 544 C CA . LEU A 1 70 ? 18.175 -31.180 39.283 1.00 32.82 1540 LEU A CA 1
ATOM 545 C C . LEU A 1 70 ? 19.079 -31.984 38.351 1.00 33.42 1540 LEU A C 1
ATOM 546 O O . LEU A 1 70 ? 20.059 -32.567 38.798 1.00 29.91 1540 LEU A O 1
ATOM 551 N N . GLN A 1 71 ? 18.758 -32.000 37.060 1.00 29.84 1541 GLN A N 1
ATOM 552 C CA . GLN A 1 71 ? 19.545 -32.764 36.094 1.00 24.40 1541 GLN A CA 1
ATOM 553 C C . GLN A 1 71 ? 20.977 -32.223 35.996 1.00 33.94 1541 GLN A C 1
ATOM 554 O O . GLN A 1 71 ? 21.900 -32.976 35.730 1.00 33.73 1541 GLN A O 1
ATOM 560 N N . SER A 1 72 ? 21.163 -30.926 36.212 1.00 36.74 1542 SER A N 1
ATOM 561 C CA . SER A 1 72 ? 22.517 -30.366 36.189 1.00 37.89 1542 SER A CA 1
ATOM 562 C C . SER A 1 72 ? 23.299 -30.831 37.405 1.00 36.01 1542 SER A C 1
ATOM 563 O O . SER A 1 72 ? 24.455 -31.271 37.289 1.00 35.81 1542 SER A O 1
ATOM 566 N N . ALA A 1 73 ? 22.661 -30.742 38.569 1.00 35.99 1543 ALA A N 1
ATOM 567 C CA . ALA A 1 73 ? 23.298 -31.175 39.804 1.00 38.59 1543 ALA A CA 1
ATOM 568 C C . ALA A 1 73 ? 23.584 -32.672 39.748 1.00 36.91 1543 ALA A C 1
ATOM 569 O O . ALA A 1 73 ? 24.591 -33.133 40.279 1.00 32.66 1543 ALA A O 1
ATOM 571 N N . LEU A 1 74 ? 22.694 -33.429 39.111 1.00 38.05 1544 LEU A N 1
ATOM 572 C CA . LEU A 1 74 ? 22.923 -34.858 38.947 1.00 32.66 1544 LEU A CA 1
ATOM 573 C C . LEU A 1 74 ? 24.207 -35.108 38.150 1.00 32.86 1544 LEU A C 1
ATOM 574 O O . LEU A 1 74 ? 25.053 -35.906 38.566 1.00 31.96 1544 LEU A O 1
ATOM 579 N N . GLU A 1 75 ? 24.376 -34.399 37.038 1.00 26.67 1545 GLU A N 1
ATOM 580 C CA . GLU A 1 75 ? 25.534 -34.620 36.177 1.00 34.28 1545 GLU A CA 1
ATOM 581 C C . GLU A 1 75 ? 26.835 -34.158 36.833 1.00 36.61 1545 GLU A C 1
ATOM 582 O O . GLU A 1 75 ? 27.899 -34.748 36.616 1.00 35.54 1545 GLU A O 1
ATOM 588 N N . GLU A 1 76 ? 26.743 -33.111 37.647 1.00 37.31 1546 GLU A N 1
ATOM 589 C CA . GLU A 1 76 ? 27.896 -32.621 38.397 1.00 39.13 1546 GLU A CA 1
ATOM 590 C C . GLU A 1 76 ? 28.338 -33.611 39.501 1.00 37.92 1546 GLU A C 1
ATOM 591 O O . GLU A 1 76 ? 29.539 -33.800 39.726 1.00 38.60 1546 GLU A O 1
ATOM 597 N N . ALA A 1 77 ? 27.382 -34.251 40.176 1.00 31.60 1547 ALA A N 1
ATOM 598 C CA . ALA A 1 77 ? 27.708 -35.283 41.167 1.00 30.14 1547 ALA A CA 1
ATOM 599 C C . ALA A 1 77 ? 28.304 -36.529 40.506 1.00 30.13 1547 ALA A C 1
ATOM 600 O O . ALA A 1 77 ? 29.208 -37.163 41.061 1.00 32.89 1547 ALA A O 1
ATOM 602 N N . GLU A 1 78 ? 27.794 -36.887 39.330 1.00 29.40 1548 GLU A N 1
ATOM 603 C CA . GLU A 1 78 ? 28.341 -38.013 38.578 1.00 32.29 1548 GLU A CA 1
ATOM 604 C C . GLU A 1 78 ? 29.736 -37.659 38.082 1.00 38.42 1548 GLU A C 1
ATOM 605 O O . GLU A 1 78 ? 30.646 -38.491 38.122 1.00 33.63 1548 GLU A O 1
ATOM 611 N N . ALA A 1 79 ? 29.912 -36.414 37.639 1.00 34.18 1549 ALA A N 1
ATOM 612 C CA . ALA A 1 79 ? 31.217 -35.962 37.161 1.00 28.80 1549 ALA A CA 1
ATOM 613 C C . ALA A 1 79 ? 32.247 -36.007 38.291 1.00 32.15 1549 ALA A C 1
ATOM 614 O O . ALA A 1 79 ? 33.361 -36.492 38.104 1.00 30.31 1549 ALA A O 1
ATOM 616 N N . SER A 1 80 ? 31.864 -35.494 39.458 1.00 32.12 1550 SER A N 1
ATOM 617 C CA . SER A 1 80 ? 32.747 -35.472 40.615 1.00 33.67 1550 SER A CA 1
ATOM 618 C C . SER A 1 80 ? 33.082 -36.872 41.106 1.00 33.68 1550 SER A C 1
ATOM 619 O O . SER A 1 80 ? 34.189 -37.108 41.574 1.00 31.57 1550 SER A O 1
ATOM 622 N N . LEU A 1 81 ? 32.128 -37.790 41.011 1.00 32.36 1551 LEU A N 1
ATOM 623 C CA . LEU A 1 81 ? 32.390 -39.189 41.342 1.00 34.56 1551 LEU A CA 1
ATOM 624 C C . LEU A 1 81 ? 33.510 -39.747 40.448 1.00 33.59 1551 LEU A C 1
ATOM 625 O O . LEU A 1 81 ? 34.464 -40.356 40.935 1.00 36.86 1551 LEU A O 1
ATOM 630 N N . GLU A 1 82 ? 33.397 -39.529 39.139 1.00 26.69 1552 GLU A N 1
ATOM 631 C CA . GLU A 1 82 ? 34.441 -39.952 38.210 1.00 33.88 1552 GLU A CA 1
ATOM 632 C C . GLU A 1 82 ? 35.797 -39.295 38.526 1.00 33.03 1552 GLU A C 1
ATOM 633 O O . GLU A 1 82 ? 36.836 -39.939 38.414 1.00 33.93 1552 GLU A O 1
ATOM 639 N N . HIS A 1 83 ? 35.775 -38.025 38.931 1.00 30.01 1553 HIS A N 1
ATOM 640 C CA . HIS A 1 83 ? 36.988 -37.308 39.321 1.00 32.13 1553 HIS A CA 1
ATOM 641 C C . HIS A 1 83 ? 37.659 -37.957 40.544 1.00 34.01 1553 HIS A C 1
ATOM 642 O O . HIS A 1 83 ? 38.880 -38.163 40.564 1.00 32.16 1553 HIS A O 1
ATOM 649 N N . GLU A 1 84 ? 36.865 -38.284 41.562 1.00 31.12 1554 GLU A N 1
ATOM 650 C CA . GLU A 1 84 ? 37.382 -38.975 42.750 1.00 27.65 1554 GLU A CA 1
ATOM 651 C C . GLU A 1 84 ? 37.986 -40.343 42.430 1.00 32.87 1554 GLU A C 1
ATOM 652 O O . GLU A 1 84 ? 39.043 -40.694 42.965 1.00 31.32 1554 GLU A O 1
ATOM 658 N N . GLU A 1 85 ? 37.322 -41.119 41.571 1.00 33.43 1555 GLU A N 1
ATOM 659 C CA . GLU A 1 85 ? 37.853 -42.437 41.181 1.00 34.29 1555 GLU A CA 1
ATOM 660 C C . GLU A 1 85 ? 39.209 -42.280 40.503 1.00 34.37 1555 GLU A C 1
ATOM 661 O O . GLU A 1 85 ? 40.130 -43.078 40.706 1.00 31.31 1555 GLU A O 1
ATOM 667 N N . GLY A 1 86 ? 39.329 -41.239 39.693 1.00 33.51 1556 GLY A N 1
ATOM 668 C CA . GLY A 1 86 ? 40.592 -40.930 39.054 1.00 25.23 1556 GLY A CA 1
ATOM 669 C C . GLY A 1 86 ? 41.650 -40.633 40.101 1.00 34.11 1556 GLY A C 1
ATOM 670 O O . GLY A 1 86 ? 42.806 -41.017 39.934 1.00 36.57 1556 GLY A O 1
ATOM 671 N N . LYS A 1 87 ? 41.260 -39.955 41.183 1.00 31.63 1557 LYS A N 1
ATOM 672 C CA . LYS A 1 87 ? 42.207 -39.601 42.246 1.00 34.52 1557 LYS A CA 1
ATOM 673 C C . LYS A 1 87 ? 42.711 -40.853 42.991 1.00 34.42 1557 LYS A C 1
ATOM 674 O O . LYS A 1 87 ? 43.904 -40.975 43.285 1.00 32.25 1557 LYS A O 1
ATOM 680 N N . ILE A 1 88 ? 41.798 -41.772 43.283 1.00 31.03 1558 ILE A N 1
ATOM 681 C CA . ILE A 1 88 ? 42.152 -43.054 43.883 1.00 32.32 1558 ILE A CA 1
ATOM 682 C C . ILE A 1 88 ? 43.159 -43.812 43.023 1.00 32.98 1558 ILE A C 1
ATOM 683 O O . ILE A 1 88 ? 44.096 -44.398 43.540 1.00 28.89 1558 ILE A O 1
ATOM 688 N N . LEU A 1 89 ? 42.943 -43.809 41.710 1.00 31.28 1559 LEU A N 1
ATOM 689 C CA . LEU A 1 89 ? 43.857 -44.467 40.793 1.00 32.74 1559 LEU A CA 1
ATOM 690 C C . LEU A 1 89 ? 45.232 -43.811 40.839 1.00 29.66 1559 LEU A C 1
ATOM 691 O O . LEU A 1 89 ? 46.238 -44.507 40.846 1.00 30.02 1559 LEU A O 1
ATOM 696 N N . ARG A 1 90 ? 45.271 -42.481 40.890 1.00 27.02 1560 ARG A N 1
ATOM 697 C CA . ARG A 1 90 ? 46.545 -41.778 41.002 1.00 32.44 1560 ARG A CA 1
ATOM 698 C C . ARG A 1 90 ? 47.215 -42.066 42.333 1.00 28.37 1560 ARG A C 1
ATOM 699 O O . ARG A 1 90 ? 48.437 -42.132 42.403 1.00 28.83 1560 ARG A O 1
ATOM 707 N N . ALA A 1 91 ? 46.430 -42.241 43.390 1.00 29.72 1561 ALA A N 1
ATOM 708 C CA . ALA A 1 91 ? 47.022 -42.582 44.681 1.00 26.91 1561 ALA A CA 1
ATOM 709 C C . ALA A 1 91 ? 47.756 -43.923 44.583 1.00 27.89 1561 ALA A C 1
ATOM 710 O O . ALA A 1 91 ? 48.914 -44.029 45.008 1.00 26.10 1561 ALA A O 1
ATOM 712 N N . GLN A 1 92 ? 47.095 -44.933 44.011 1.00 25.67 1562 GLN A N 1
ATOM 713 C CA . GLN A 1 92 ? 47.727 -46.243 43.834 1.00 29.27 1562 GLN A CA 1
ATOM 714 C C . GLN A 1 92 ? 49.022 -46.112 43.006 1.00 28.98 1562 GLN A C 1
ATOM 715 O O . GLN A 1 92 ? 50.012 -46.788 43.280 1.00 28.73 1562 GLN A O 1
ATOM 721 N N . LEU A 1 93 ? 49.003 -45.243 41.999 1.00 25.14 1563 LEU A N 1
ATOM 722 C CA . LEU A 1 93 ? 50.177 -45.062 41.139 1.00 26.81 1563 LEU A CA 1
ATOM 723 C C . LEU A 1 93 ? 51.335 -44.450 41.891 1.00 24.43 1563 LEU A C 1
ATOM 724 O O . LEU A 1 93 ? 52.468 -44.863 41.704 1.00 26.88 1563 LEU A O 1
ATOM 729 N N . GLU A 1 94 ? 51.055 -43.470 42.745 1.00 25.79 1564 GLU A N 1
ATOM 730 C CA . GLU A 1 94 ? 52.104 -42.854 43.555 1.00 28.20 1564 GLU A CA 1
ATOM 731 C C . GLU A 1 94 ? 52.656 -43.853 44.565 1.00 26.30 1564 GLU A C 1
ATOM 732 O O . GLU A 1 94 ? 53.879 -43.956 44.765 1.00 24.46 1564 GLU A O 1
ATOM 738 N N . PHE A 1 95 ? 51.756 -44.614 45.177 1.00 21.49 1565 PHE A N 1
ATOM 739 C CA . PHE A 1 95 ? 52.166 -45.669 46.107 1.00 21.91 1565 PHE A CA 1
ATOM 740 C C . PHE A 1 95 ? 53.056 -46.731 45.404 1.00 17.71 1565 PHE A C 1
ATOM 741 O O . PHE A 1 95 ? 54.032 -47.208 45.985 1.00 21.48 1565 PHE A O 1
ATOM 749 N N . ASN A 1 96 ? 52.683 -47.119 44.186 1.00 22.02 1566 ASN A N 1
ATOM 750 C CA . ASN A 1 96 ? 53.477 -48.069 43.404 1.00 22.36 1566 ASN A CA 1
ATOM 751 C C . ASN A 1 96 ? 54.910 -47.553 43.182 1.00 29.67 1566 ASN A C 1
ATOM 752 O O . ASN A 1 96 ? 55.889 -48.301 43.288 1.00 26.29 1566 ASN A O 1
ATOM 757 N N . GLN A 1 97 ? 55.011 -46.268 42.853 1.00 24.63 1567 GLN A N 1
ATOM 758 C CA . GLN A 1 97 ? 56.291 -45.659 42.551 1.00 27.46 1567 GLN A CA 1
ATOM 759 C C . GLN A 1 97 ? 57.140 -45.718 43.805 1.00 32.30 1567 GLN A C 1
ATOM 760 O O . GLN A 1 97 ? 58.323 -46.012 43.747 1.00 29.64 1567 GLN A O 1
ATOM 766 N N . ILE A 1 98 ? 56.521 -45.500 44.956 1.00 30.21 1568 ILE A N 1
ATOM 767 C CA . ILE A 1 98 ? 57.275 -45.544 46.199 1.00 30.16 1568 ILE A CA 1
ATOM 768 C C . ILE A 1 98 ? 57.613 -46.986 46.584 1.00 31.35 1568 ILE A C 1
ATOM 769 O O . ILE A 1 98 ? 58.739 -47.260 47.010 1.00 26.60 1568 ILE A O 1
ATOM 774 N N . LYS A 1 99 ? 56.660 -47.909 46.419 1.00 26.38 1569 LYS A N 1
ATOM 775 C CA . LYS A 1 99 ? 56.895 -49.314 46.785 1.00 25.53 1569 LYS A CA 1
ATOM 776 C C . LYS A 1 99 ? 58.031 -49.943 45.971 1.00 27.61 1569 LYS A C 1
ATOM 777 O O . LYS A 1 99 ? 58.835 -50.688 46.508 1.00 29.04 1569 LYS A O 1
ATOM 783 N N . ALA A 1 100 ? 58.063 -49.658 44.671 1.00 28.64 1570 ALA A N 1
ATOM 784 C CA . ALA A 1 100 ? 58.879 -50.426 43.735 1.00 29.77 1570 ALA A CA 1
ATOM 785 C C . ALA A 1 100 ? 60.366 -50.102 43.827 1.00 41.12 1570 ALA A C 1
ATOM 786 O O . ALA A 1 100 ? 61.187 -50.834 43.276 1.00 41.90 1570 ALA A O 1
ATOM 788 N N . GLU A 1 101 ? 60.700 -49.005 44.502 1.00 46.64 1571 GLU A N 1
ATOM 789 C CA . GLU A 1 101 ? 62.092 -48.632 44.735 1.00 65.73 1571 GLU A CA 1
ATOM 790 C C . GLU A 1 101 ? 62.851 -49.727 45.474 1.00 70.30 1571 GLU A C 1
ATOM 791 O O . GLU A 1 101 ? 63.916 -49.481 46.037 1.00 75.90 1571 GLU A O 1
ATOM 797 N N . GLY B 1 4 ? -11.331 -11.005 19.275 1.00 66.19 1 GLY B N 1
ATOM 798 C CA . GLY B 1 4 ? -11.939 -11.725 20.378 1.00 66.01 1 GLY B CA 1
ATOM 799 C C . GLY B 1 4 ? -13.450 -11.545 20.434 1.00 57.81 1 GLY B C 1
ATOM 800 O O . GLY B 1 4 ? -14.015 -10.846 19.586 1.00 62.08 1 GLY B O 1
ATOM 801 N N . PRO B 1 5 ? -14.107 -12.178 21.430 1.00 47.28 2 PRO B N 1
ATOM 802 C CA . PRO B 1 5 ? -15.572 -12.134 21.662 1.00 40.07 2 PRO B CA 1
ATOM 803 C C . PRO B 1 5 ? -16.099 -10.763 22.092 1.00 42.60 2 PRO B C 1
ATOM 804 O O . PRO B 1 5 ? -15.360 -9.986 22.688 1.00 49.84 2 PRO B O 1
ATOM 808 N N . LEU B 1 6 ? -17.366 -10.480 21.803 1.00 36.66 3 LEU B N 1
ATOM 809 C CA . LEU B 1 6 ? -17.990 -9.231 22.224 1.00 30.45 3 LEU B CA 1
ATOM 810 C C . LEU B 1 6 ? -17.772 -8.965 23.716 1.00 34.81 3 LEU B C 1
ATOM 811 O O . LEU B 1 6 ? -17.954 -9.860 24.551 1.00 31.58 3 LEU B O 1
ATOM 816 N N . LYS B 1 7 ? -17.372 -7.737 24.042 1.00 37.38 4 LYS B N 1
ATOM 817 C CA . LYS B 1 7 ? -17.322 -7.279 25.433 1.00 40.90 4 LYS B CA 1
ATOM 818 C C . LYS B 1 7 ? -18.749 -7.275 25.967 1.00 35.87 4 LYS B C 1
ATOM 819 O O . LYS B 1 7 ? -19.681 -7.129 25.187 1.00 31.00 4 LYS B O 1
ATOM 825 N N . PRO B 1 8 ? -18.917 -7.481 27.284 1.00 34.12 5 PRO B N 1
ATOM 826 C CA . PRO B 1 8 ? -20.265 -7.499 27.844 1.00 34.45 5 PRO B CA 1
ATOM 827 C C . PRO B 1 8 ? -21.070 -6.275 27.407 1.00 31.04 5 PRO B C 1
ATOM 828 O O . PRO B 1 8 ? -22.238 -6.456 27.110 1.00 28.45 5 PRO B O 1
ATOM 832 N N . GLU B 1 9 ? -20.445 -5.106 27.285 1.00 35.13 6 GLU B N 1
ATOM 833 C CA . GLU B 1 9 ? -21.176 -3.870 26.977 1.00 36.08 6 GLU B CA 1
ATOM 834 C C . GLU B 1 9 ? -21.616 -3.783 25.519 1.00 37.61 6 GLU B C 1
ATOM 835 O O . GLU B 1 9 ? -22.632 -3.151 25.227 1.00 29.67 6 GLU B O 1
ATOM 841 N N . GLU B 1 10 ? -20.861 -4.398 24.608 1.00 30.74 7 GLU B N 1
ATOM 842 C CA . GLU B 1 10 ? -21.274 -4.462 23.206 1.00 28.99 7 GLU B CA 1
ATOM 843 C C . GLU B 1 10 ? -22.409 -5.499 23.024 1.00 28.94 7 GLU B C 1
ATOM 844 O O . GLU B 1 10 ? -23.341 -5.296 22.248 1.00 25.15 7 GLU B O 1
ATOM 850 N N . HIS B 1 11 ? -22.305 -6.622 23.728 1.00 30.97 8 HIS B N 1
ATOM 851 C CA . HIS B 1 11 ? -23.384 -7.614 23.737 1.00 22.71 8 HIS B CA 1
ATOM 852 C C . HIS B 1 11 ? -24.661 -6.952 24.222 1.00 21.87 8 HIS B C 1
ATOM 853 O O . HIS B 1 11 ? -25.710 -7.053 23.570 1.00 20.25 8 HIS B O 1
ATOM 860 N N . GLU B 1 12 ? -24.569 -6.253 25.356 1.00 25.34 9 GLU B N 1
ATOM 861 C CA . GLU B 1 12 ? -25.738 -5.591 25.950 1.00 23.17 9 GLU B CA 1
ATOM 862 C C . GLU B 1 12 ? -26.412 -4.607 24.976 1.00 28.10 9 GLU B C 1
ATOM 863 O O . GLU B 1 12 ? -27.648 -4.529 24.889 1.00 28.82 9 GLU B O 1
ATOM 869 N N . ASP B 1 13 ? -25.593 -3.861 24.247 1.00 27.29 10 ASP B N 1
ATOM 870 C CA . ASP B 1 13 ? -26.074 -2.859 23.317 1.00 23.93 10 ASP B CA 1
ATOM 871 C C . ASP B 1 13 ? -26.889 -3.502 22.204 1.00 28.11 10 ASP B C 1
ATOM 872 O O . ASP B 1 13 ? -27.865 -2.921 21.725 1.00 25.00 10 ASP B O 1
ATOM 877 N N . ILE B 1 14 ? -26.481 -4.697 21.789 1.00 23.35 11 ILE B N 1
ATOM 878 C CA . ILE B 1 14 ? -27.234 -5.438 20.784 1.00 22.42 11 ILE B CA 1
ATOM 879 C C . ILE B 1 14 ? -28.584 -5.883 21.354 1.00 24.83 11 ILE B C 1
ATOM 880 O O . ILE B 1 14 ? -29.590 -5.788 20.660 1.00 23.37 11 ILE B O 1
ATOM 885 N N . LEU B 1 15 ? -28.613 -6.351 22.605 1.00 25.51 12 LEU B N 1
ATOM 886 C CA . LEU B 1 15 ? -29.892 -6.740 23.236 1.00 26.51 12 LEU B CA 1
ATOM 887 C C . LEU B 1 15 ? -30.830 -5.545 23.352 1.00 29.44 12 LEU B C 1
ATOM 888 O O . LEU B 1 15 ? -32.037 -5.672 23.115 1.00 29.48 12 LEU B O 1
ATOM 893 N N . ASN B 1 16 ? -30.281 -4.382 23.708 1.00 23.17 13 ASN B N 1
ATOM 894 C CA . ASN B 1 16 ? -31.090 -3.169 23.760 1.00 21.74 13 ASN B CA 1
ATOM 895 C C . ASN B 1 16 ? -31.736 -2.868 22.402 1.00 23.98 13 ASN B C 1
ATOM 896 O O . ASN B 1 16 ? -32.888 -2.444 22.347 1.00 31.17 13 ASN B O 1
ATOM 901 N N . LYS B 1 17 ? -31.000 -3.107 21.315 1.00 23.65 14 LYS B N 1
ATOM 902 C CA . LYS B 1 17 ? -31.528 -2.873 19.972 1.00 25.63 14 LYS B CA 1
ATOM 903 C C . LYS B 1 17 ? -32.715 -3.790 19.736 1.00 29.94 14 LYS B C 1
ATOM 904 O O . LYS B 1 17 ? -33.749 -3.367 19.225 1.00 25.56 14 LYS B O 1
ATOM 910 N N . LEU B 1 18 ? -32.566 -5.046 20.145 1.00 24.91 15 LEU B N 1
ATOM 911 C CA . LEU B 1 18 ? -33.608 -6.044 19.913 1.00 22.70 15 LEU B CA 1
ATOM 912 C C . LEU B 1 18 ? -34.835 -5.827 20.793 1.00 29.67 15 LEU B C 1
ATOM 913 O O . LEU B 1 18 ? -35.899 -6.380 20.508 1.00 27.32 15 LEU B O 1
ATOM 918 N N . LEU B 1 19 ? -34.707 -5.003 21.839 1.00 22.24 16 LEU B N 1
ATOM 919 C CA . LEU B 1 19 ? -35.837 -4.762 22.717 1.00 24.05 16 LEU B CA 1
ATOM 920 C C . LEU B 1 19 ? -37.015 -4.120 21.977 1.00 30.77 16 LEU B C 1
ATOM 921 O O . LEU B 1 19 ? -38.168 -4.407 22.296 1.00 26.36 16 LEU B O 1
ATOM 926 N N . ASP B 1 20 ? -36.721 -3.280 20.988 1.00 33.86 17 ASP B N 1
ATOM 927 C CA . ASP B 1 20 ? -37.754 -2.550 20.240 1.00 32.29 17 ASP B CA 1
ATOM 928 C C . ASP B 1 20 ? -38.369 -3.380 19.095 1.00 35.31 17 ASP B C 1
ATOM 929 O O . ASP B 1 20 ? -37.681 -3.640 18.111 1.00 32.73 17 ASP B O 1
ATOM 934 N N . PRO B 1 21 ? -39.673 -3.753 19.194 1.00 31.57 18 PRO B N 1
ATOM 935 C CA . PRO B 1 21 ? -40.270 -4.538 18.102 1.00 26.93 18 PRO B CA 1
ATOM 936 C C . PRO B 1 21 ? -40.362 -3.759 16.786 1.00 32.27 18 PRO B C 1
ATOM 937 O O . PRO B 1 21 ? -40.556 -4.366 15.733 1.00 36.26 18 PRO B O 1
ATOM 941 N N . GLU B 1 22 ? -40.215 -2.438 16.840 1.00 31.79 19 GLU B N 1
ATOM 942 C CA . GLU B 1 22 ? -40.281 -1.622 15.628 1.00 31.56 19 GLU B CA 1
ATOM 943 C C . GLU B 1 22 ? -38.927 -1.532 14.919 1.00 34.54 19 GLU B C 1
ATOM 944 O O . GLU B 1 22 ? -38.831 -0.904 13.864 1.00 38.20 19 GLU B O 1
ATOM 950 N N . LEU B 1 23 ? -37.890 -2.151 15.494 1.00 33.11 20 LEU B N 1
ATOM 951 C CA . LEU B 1 23 ? -36.576 -2.220 14.839 1.00 26.65 20 LEU B CA 1
ATOM 952 C C . LEU B 1 23 ? -36.749 -2.752 13.416 1.00 30.12 20 LEU B C 1
ATOM 953 O O . LEU B 1 23 ? -37.478 -3.724 13.203 1.00 36.23 20 LEU B O 1
ATOM 958 N N . ALA B 1 24 ? -36.121 -2.095 12.440 1.00 33.85 21 ALA B N 1
ATOM 959 C CA . ALA B 1 24 ? -36.207 -2.539 11.049 1.00 37.32 21 ALA B CA 1
ATOM 960 C C . ALA B 1 24 ? -35.724 -3.976 10.939 1.00 38.17 21 ALA B C 1
ATOM 961 O O . ALA B 1 24 ? -34.788 -4.377 11.636 1.00 30.93 21 ALA B O 1
ATOM 963 N N . GLN B 1 25 ? -36.375 -4.744 10.071 1.00 29.84 22 GLN B N 1
ATOM 964 C CA . GLN B 1 25 ? -36.092 -6.169 9.921 1.00 33.43 22 GLN B CA 1
ATOM 965 C C . GLN B 1 25 ? -34.620 -6.469 9.598 1.00 32.53 22 GLN B C 1
ATOM 966 O O . GLN B 1 25 ? -34.041 -7.398 10.153 1.00 31.41 22 GLN B O 1
ATOM 972 N N . SER B 1 26 ? -34.017 -5.683 8.715 1.00 31.55 23 SER B N 1
ATOM 973 C CA . SER B 1 26 ? -32.611 -5.895 8.346 1.00 36.54 23 SER B CA 1
ATOM 974 C C . SER B 1 26 ? -31.675 -5.665 9.540 1.00 30.38 23 SER B C 1
ATOM 975 O O . SER B 1 26 ? -30.714 -6.390 9.728 1.00 30.36 23 SER B O 1
ATOM 978 N N . GLU B 1 27 ? -31.979 -4.668 10.359 1.00 28.84 24 GLU B N 1
ATOM 979 C CA . GLU B 1 27 ? -31.219 -4.451 11.574 1.00 27.08 24 GLU B CA 1
ATOM 980 C C . GLU B 1 27 ? -31.411 -5.588 12.590 1.00 24.77 24 GLU B C 1
ATOM 981 O O . GLU B 1 27 ? -30.455 -5.973 13.279 1.00 27.12 24 GLU B O 1
ATOM 987 N N . ARG B 1 28 ? -32.619 -6.146 12.660 1.00 22.72 25 ARG B N 1
ATOM 988 C CA . ARG B 1 28 ? -32.886 -7.254 13.576 1.00 23.46 25 ARG B CA 1
ATOM 989 C C . ARG B 1 28 ? -32.098 -8.494 13.157 1.00 26.67 25 ARG B C 1
ATOM 990 O O . ARG B 1 28 ? -31.445 -9.113 13.987 1.00 23.07 25 ARG B O 1
ATOM 998 N N . THR B 1 29 ? -32.133 -8.853 11.878 1.00 24.37 26 THR B N 1
ATOM 999 C CA . THR B 1 29 ? -31.498 -10.100 11.475 1.00 20.56 26 THR B CA 1
ATOM 1000 C C . THR B 1 29 ? -29.975 -9.945 11.471 1.00 23.49 26 THR B C 1
ATOM 1001 O O . THR B 1 29 ? -29.262 -10.905 11.728 1.00 27.18 26 THR B O 1
ATOM 1005 N N . GLU B 1 30 ? -29.478 -8.737 11.200 1.00 22.81 27 GLU B N 1
ATOM 1006 C CA . GLU B 1 30 ? -28.043 -8.451 11.368 1.00 28.31 27 GLU B CA 1
ATOM 1007 C C . GLU B 1 30 ? -27.626 -8.627 12.813 1.00 26.34 27 GLU B C 1
ATOM 1008 O O . GLU B 1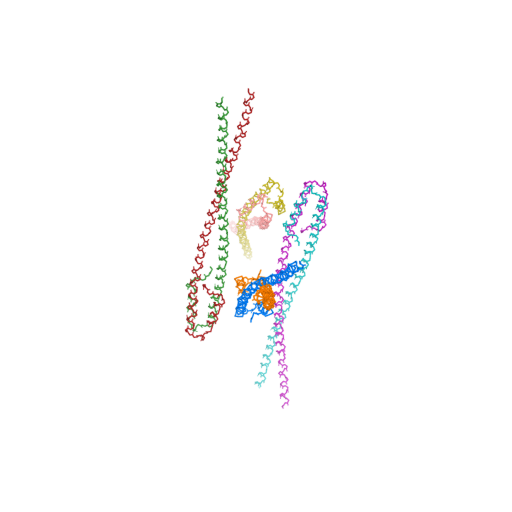 30 ? -26.589 -9.232 13.093 1.00 23.72 27 GLU B O 1
ATOM 1014 N N . ALA B 1 31 ? -28.422 -8.091 13.735 1.00 25.63 28 ALA B N 1
ATOM 1015 C CA . ALA B 1 31 ? -28.098 -8.195 15.159 1.00 29.14 28 ALA B CA 1
ATOM 1016 C C . ALA B 1 31 ? -28.130 -9.662 15.614 1.00 26.60 28 ALA B C 1
ATOM 1017 O O . ALA B 1 31 ? -27.238 -10.112 16.328 1.00 22.08 28 ALA B O 1
ATOM 1019 N N . LEU B 1 32 ? -29.123 -10.421 15.156 1.00 17.79 29 LEU B N 1
ATOM 1020 C CA . LEU B 1 32 ? -29.201 -11.835 15.535 1.00 21.01 29 LEU B CA 1
ATOM 1021 C C . LEU B 1 32 ? -28.000 -12.634 15.030 1.00 16.23 29 LEU B C 1
ATOM 1022 O O . LEU B 1 32 ? -27.499 -13.497 15.734 1.00 18.79 29 LEU B O 1
ATOM 1027 N N . GLN B 1 33 ? -27.600 -12.388 13.786 1.00 17.55 30 GLN B N 1
ATOM 1028 C CA . GLN B 1 33 ? -26.415 -13.024 13.200 1.00 23.28 30 GLN B CA 1
ATOM 1029 C C . GLN B 1 33 ? -25.137 -12.641 13.967 1.00 21.58 30 GLN B C 1
ATOM 1030 O O . GLN B 1 33 ? -24.258 -13.479 14.182 1.00 23.46 30 GLN B O 1
ATOM 1036 N N . GLN B 1 34 ? -25.040 -11.383 14.384 1.00 23.79 31 GLN B N 1
ATOM 1037 C CA . GLN B 1 34 ? -23.915 -10.960 15.218 1.00 27.00 31 GLN B CA 1
ATOM 1038 C C . GLN B 1 34 ? -23.838 -11.769 16.518 1.00 27.22 31 GLN B C 1
ATOM 1039 O O . GLN B 1 34 ? -22.768 -12.252 16.894 1.00 22.24 31 GLN B O 1
ATOM 1045 N N . LEU B 1 35 ? -24.977 -11.926 17.189 1.00 19.11 32 LEU B N 1
ATOM 1046 C CA . LEU B 1 35 ? -25.031 -12.732 18.410 1.00 22.70 32 LEU B CA 1
ATOM 1047 C C . LEU B 1 35 ? -24.660 -14.187 18.091 1.00 16.32 32 LEU B C 1
ATOM 1048 O O . LEU B 1 35 ? -23.940 -14.856 18.868 1.00 19.72 32 LEU B O 1
ATOM 1053 N N . ARG B 1 36 ? -25.130 -14.672 16.944 1.00 15.53 33 ARG B N 1
ATOM 1054 C CA . ARG B 1 36 ? -24.943 -16.073 16.567 1.00 17.14 33 ARG B CA 1
ATOM 1055 C C . ARG B 1 36 ? -23.459 -16.403 16.311 1.00 25.33 33 ARG B C 1
ATOM 1056 O O . ARG B 1 36 ? -22.925 -17.370 16.846 1.00 27.98 33 ARG B O 1
ATOM 1064 N N . VAL B 1 37 ? -22.820 -15.596 15.472 1.00 19.05 34 VAL B N 1
ATOM 1065 C CA . VAL B 1 37 ? -21.405 -15.796 15.132 1.00 23.54 34 VAL B CA 1
ATOM 1066 C C . VAL B 1 37 ? -20.542 -15.648 16.390 1.00 18.81 34 VAL B C 1
ATOM 1067 O O . VAL B 1 37 ? -19.685 -16.481 16.646 1.00 28.05 34 VAL B O 1
ATOM 1071 N N . ASN B 1 38 ? -20.805 -14.605 17.178 1.00 20.15 35 ASN B N 1
ATOM 1072 C CA . ASN B 1 38 ? -20.098 -14.359 18.432 1.00 29.02 35 ASN B CA 1
ATOM 1073 C C . ASN B 1 38 ? -20.158 -15.558 19.347 1.00 29.93 35 ASN B C 1
ATOM 1074 O O . ASN B 1 38 ? -19.137 -15.972 19.905 1.00 23.74 35 ASN B O 1
ATOM 1079 N N . TYR B 1 39 ? -21.359 -16.114 19.503 1.00 22.13 36 TYR B N 1
ATOM 1080 C CA . TYR B 1 39 ? -21.535 -17.197 20.461 1.00 19.29 36 TYR B CA 1
ATOM 1081 C C . TYR B 1 39 ? -20.821 -18.441 19.950 1.00 21.04 36 TYR B C 1
ATOM 1082 O O . TYR B 1 39 ? -20.148 -19.123 20.716 1.00 28.53 36 TYR B O 1
ATOM 1091 N N . GLY B 1 40 ? -20.961 -18.723 18.660 1.00 20.15 37 GLY B N 1
ATOM 1092 C CA . GLY B 1 40 ? -20.288 -19.876 18.060 1.00 20.76 37 GLY B CA 1
ATOM 1093 C C . GLY B 1 40 ? -18.775 -19.812 18.281 1.00 25.48 37 GLY B C 1
ATOM 1094 O O . GLY B 1 40 ? -18.168 -20.794 18.702 1.00 27.66 37 GLY B O 1
ATOM 1095 N N . SER B 1 41 ? -18.180 -18.644 18.019 1.00 28.32 38 SER B N 1
ATOM 1096 C CA . SER B 1 41 ? -16.739 -18.429 18.209 1.00 34.41 38 SER B CA 1
ATOM 1097 C C . SER B 1 41 ? -16.343 -18.557 19.663 1.00 32.14 38 SER B C 1
ATOM 1098 O O . SER B 1 41 ? -15.337 -19.184 19.993 1.00 30.07 38 SER B O 1
ATOM 1101 N N . PHE B 1 42 ? -17.141 -17.931 20.524 1.00 23.68 39 PHE B N 1
ATOM 1102 C CA . PHE B 1 42 ? -16.870 -17.914 21.944 1.00 22.87 39 PHE B CA 1
ATOM 1103 C C . PHE B 1 42 ? -16.823 -19.339 22.488 1.00 35.16 39 PHE B C 1
ATOM 1104 O O . PHE B 1 42 ? -15.894 -19.714 23.230 1.00 28.79 39 PHE B O 1
ATOM 1112 N N . VAL B 1 43 ? -17.829 -20.127 22.122 1.00 20.54 40 VAL B N 1
ATOM 1113 C CA . VAL B 1 43 ? -17.916 -21.501 22.599 1.00 29.59 40 VAL B CA 1
ATOM 1114 C C . VAL B 1 43 ? -16.682 -22.289 22.126 1.00 22.83 40 VAL B C 1
ATOM 1115 O O . VAL B 1 43 ? -16.083 -23.005 22.915 1.00 26.18 40 VAL B O 1
ATOM 1119 N N . SER B 1 44 ? -16.329 -22.145 20.851 1.00 23.70 41 SER B N 1
ATOM 1120 C CA . SER B 1 44 ? -15.169 -22.830 20.259 1.00 30.18 41 SER B CA 1
ATOM 1121 C C . SER B 1 44 ? -13.886 -22.469 21.008 1.00 29.11 41 SER B C 1
ATOM 1122 O O . SER B 1 44 ? -13.098 -23.327 21.386 1.00 30.13 41 SER B O 1
ATOM 1125 N N . GLU B 1 45 ? -13.698 -21.180 21.236 1.00 26.89 42 GLU B N 1
ATOM 1126 C CA . GLU B 1 45 ? -12.520 -20.720 21.938 1.00 30.30 42 GLU B CA 1
ATOM 1127 C C . GLU B 1 45 ? -12.493 -21.275 23.377 1.00 37.58 42 GLU B C 1
ATOM 1128 O O . GLU B 1 45 ? -11.447 -21.728 23.850 1.00 34.28 42 GLU B O 1
ATOM 1134 N N . TYR B 1 46 ? -13.641 -21.257 24.056 1.00 21.71 43 TYR B N 1
ATOM 1135 C CA . TYR B 1 46 ? -13.765 -21.815 25.407 1.00 23.02 43 TYR B CA 1
ATOM 1136 C C . TYR B 1 46 ? -13.433 -23.318 25.456 1.00 28.42 43 TYR B C 1
ATOM 1137 O O . TYR B 1 46 ? -12.780 -23.786 26.387 1.00 31.27 43 TYR B O 1
ATOM 1146 N N . ASN B 1 47 ? -13.905 -24.069 24.460 1.00 23.55 44 ASN B N 1
ATOM 1147 C CA . ASN B 1 47 ? -13.670 -25.512 24.410 1.00 24.66 44 ASN B CA 1
ATOM 1148 C C . ASN B 1 47 ? -12.176 -25.811 24.164 1.00 26.87 44 ASN B C 1
ATOM 1149 O O . ASN B 1 47 ? -11.629 -26.732 24.754 1.00 25.25 44 ASN B O 1
ATOM 1154 N N . ASP B 1 48 ? -11.537 -25.030 23.297 1.00 23.05 45 ASP B N 1
ATOM 1155 C CA . ASP B 1 48 ? -10.100 -25.176 23.063 1.00 31.22 45 ASP B CA 1
ATOM 1156 C C . ASP B 1 48 ? -9.323 -24.845 24.326 1.00 31.04 45 ASP B C 1
ATOM 1157 O O . ASP B 1 48 ? -8.394 -25.555 24.678 1.00 30.55 45 ASP B O 1
ATOM 1162 N N . LEU B 1 49 ? -9.716 -23.776 25.022 1.00 23.70 46 LEU B N 1
ATOM 1163 C CA . LEU B 1 49 ? -9.073 -23.432 26.283 1.00 24.67 46 LEU B CA 1
ATOM 1164 C C . LEU B 1 49 ? -9.208 -24.583 27.287 1.00 30.11 46 LEU B C 1
ATOM 1165 O O . LEU B 1 49 ? -8.243 -24.929 27.970 1.00 30.41 46 LEU B O 1
ATOM 1170 N N . THR B 1 50 ? -10.391 -25.196 27.346 1.00 25.19 47 THR B N 1
ATOM 1171 C CA . THR B 1 50 ? -10.609 -26.313 28.260 1.00 26.91 47 THR B CA 1
ATOM 1172 C C . THR B 1 50 ? -9.702 -27.500 27.900 1.00 28.12 47 THR B C 1
ATOM 1173 O O . THR B 1 50 ? -9.146 -28.143 28.789 1.00 28.13 47 THR B O 1
ATOM 1177 N N . LYS B 1 51 ? -9.543 -27.762 26.602 1.00 29.35 48 LYS B N 1
ATOM 1178 C CA . LYS B 1 51 ? -8.691 -28.852 26.119 1.00 33.60 48 LYS B CA 1
ATOM 1179 C C . LYS B 1 51 ? -7.247 -28.542 26.457 1.00 27.94 48 LYS B C 1
ATOM 1180 O O . LYS B 1 51 ? -6.525 -29.391 26.961 1.00 29.98 48 LYS B O 1
ATOM 1186 N N . SER B 1 52 ? -6.841 -27.303 26.218 1.00 29.10 49 SER B N 1
ATOM 1187 C CA . SER B 1 52 ? -5.488 -26.893 26.564 1.00 35.93 49 SER B CA 1
ATOM 1188 C C . SER B 1 52 ? -5.242 -26.987 28.077 1.00 35.69 49 SER B C 1
ATOM 1189 O O . SER B 1 52 ? -4.169 -27.411 28.504 1.00 31.13 49 SER B O 1
ATOM 1192 N N . HIS B 1 53 ? -6.225 -26.615 28.890 1.00 25.56 50 HIS B N 1
ATOM 1193 C CA . HIS B 1 53 ? -6.044 -26.630 30.346 1.00 26.69 50 HIS B CA 1
ATOM 1194 C C . HIS B 1 53 ? -5.878 -28.055 30.881 1.00 31.32 50 HIS B C 1
ATOM 1195 O O . HIS B 1 53 ? -5.095 -28.300 31.815 1.00 30.52 50 HIS B O 1
ATOM 1202 N N . GLU B 1 54 ? -6.622 -28.993 30.298 1.00 28.64 51 GLU B N 1
ATOM 1203 C CA . GLU B 1 54 ? -6.535 -30.395 30.697 1.00 30.36 51 GLU B CA 1
ATOM 1204 C C . GLU B 1 54 ? -5.150 -30.972 30.403 1.00 37.76 51 GLU B C 1
ATOM 1205 O O . GLU B 1 54 ? -4.584 -31.711 31.216 1.00 30.86 51 GLU B O 1
ATOM 1211 N N . LYS B 1 55 ? -4.602 -30.615 29.246 1.00 28.35 52 LYS B N 1
ATOM 1212 C CA . LYS B 1 55 ? -3.287 -31.120 28.835 1.00 36.67 52 LYS B CA 1
ATOM 1213 C C . LYS B 1 55 ? -2.180 -30.536 29.698 1.00 33.37 52 LYS B C 1
ATOM 1214 O O . LYS B 1 55 ? -1.199 -31.215 30.006 1.00 31.30 52 LYS B O 1
ATOM 1220 N N . LEU B 1 56 ? -2.343 -29.283 30.105 1.00 26.53 1526 LEU B N 1
ATOM 1221 C CA . LEU B 1 56 ? -1.404 -28.674 31.026 1.00 29.22 1526 LEU B CA 1
ATOM 1222 C C . LEU B 1 56 ? -1.425 -29.361 32.395 1.00 29.52 1526 LEU B C 1
ATOM 1223 O O . LEU B 1 56 ? -0.392 -29.511 33.025 1.00 30.33 1526 LEU B O 1
ATOM 1228 N N . GLU B 1 57 ? -2.602 -29.759 32.871 1.00 29.03 1527 GLU B N 1
ATOM 1229 C CA . GLU B 1 57 ? -2.669 -30.428 34.171 1.00 39.42 1527 GLU B CA 1
ATOM 1230 C C . GLU B 1 57 ? -1.948 -31.779 34.143 1.00 37.94 1527 GLU B C 1
ATOM 1231 O O . GLU B 1 57 ? -1.313 -32.151 35.125 1.00 40.56 1527 GLU B O 1
ATOM 1237 N N . LYS B 1 58 ? -2.036 -32.506 33.027 1.00 40.29 1528 LYS B N 1
ATOM 1238 C CA . LYS B 1 58 ? -1.240 -33.736 32.849 1.00 43.02 1528 LYS B CA 1
ATOM 1239 C C . LYS B 1 58 ? 0.266 -33.442 32.801 1.00 37.39 1528 LYS B C 1
ATOM 1240 O O . LYS B 1 58 ? 1.082 -34.161 33.406 1.00 34.85 1528 LYS B O 1
ATOM 1246 N N . VAL B 1 59 ? 0.643 -32.403 32.061 1.00 33.91 1529 VAL B N 1
ATOM 1247 C CA . VAL B 1 59 ? 2.050 -32.010 31.996 1.00 30.59 1529 VAL B CA 1
ATOM 1248 C C . VAL B 1 59 ? 2.567 -31.745 33.407 1.00 31.15 1529 VAL B C 1
ATOM 1249 O O . VAL B 1 59 ? 3.664 -32.167 33.761 1.00 32.99 1529 VAL B O 1
ATOM 1253 N N . ARG B 1 60 ? 1.759 -31.054 34.214 1.00 29.20 1530 ARG B N 1
ATOM 1254 C CA . ARG B 1 60 ? 2.165 -30.719 35.568 1.00 29.20 1530 ARG B CA 1
ATOM 1255 C C . ARG B 1 60 ? 2.377 -31.965 36.424 1.00 30.63 1530 ARG B C 1
ATOM 1256 O O . ARG B 1 60 ? 3.413 -32.080 37.096 1.00 30.94 1530 ARG B O 1
ATOM 1264 N N . LYS B 1 61 ? 1.414 -32.893 36.414 1.00 32.09 1531 LYS B N 1
ATOM 1265 C CA . LYS B 1 61 ? 1.569 -34.139 37.182 1.00 42.26 1531 LYS B CA 1
ATOM 1266 C C . LYS B 1 61 ? 2.848 -34.880 36.764 1.00 37.00 1531 LYS B C 1
ATOM 1267 O O . LYS B 1 61 ? 3.554 -35.426 37.608 1.00 38.36 1531 LYS B O 1
ATOM 1273 N N . GLN B 1 62 ? 3.129 -34.882 35.462 1.00 36.71 1532 GLN B N 1
ATOM 1274 C CA . GLN B 1 62 ? 4.244 -35.642 34.921 1.00 40.18 1532 GLN B CA 1
ATOM 1275 C C . GLN B 1 62 ? 5.561 -35.009 35.351 1.00 34.07 1532 GLN B C 1
ATOM 1276 O O . GLN B 1 62 ? 6.463 -35.705 35.781 1.00 38.10 1532 GLN B O 1
ATOM 1282 N N . LEU B 1 63 ? 5.647 -33.683 35.255 1.00 33.03 1533 LEU B N 1
ATOM 1283 C CA . LEU B 1 63 ? 6.832 -32.949 35.672 1.00 34.42 1533 LEU B CA 1
ATOM 1284 C C . LEU B 1 63 ? 7.091 -33.114 37.162 1.00 35.80 1533 LEU B C 1
ATOM 1285 O O . LEU B 1 63 ? 8.239 -33.237 37.584 1.00 34.87 1533 LEU B O 1
ATOM 1290 N N . GLU B 1 64 ? 6.031 -33.136 37.959 1.00 30.25 1534 GLU B N 1
ATOM 1291 C CA . GLU B 1 64 ? 6.203 -33.299 39.393 1.00 35.86 1534 GLU B CA 1
ATOM 1292 C C . GLU B 1 64 ? 6.718 -34.702 39.721 1.00 42.08 1534 GLU B C 1
ATOM 1293 O O . GLU B 1 64 ? 7.518 -34.863 40.645 1.00 43.26 1534 GLU B O 1
ATOM 1299 N N . ALA B 1 65 ? 6.279 -35.710 38.968 1.00 41.75 1535 ALA B N 1
ATOM 1300 C CA . ALA B 1 65 ? 6.781 -37.062 39.191 1.00 43.24 1535 ALA B CA 1
ATOM 1301 C C . ALA B 1 65 ? 8.236 -37.190 38.735 1.00 32.55 1535 ALA B C 1
ATOM 1302 O O . ALA B 1 65 ? 9.038 -37.823 39.415 1.00 36.68 1535 ALA B O 1
ATOM 1304 N N . GLU B 1 66 ? 8.570 -36.592 37.590 1.00 32.30 1536 GLU B N 1
ATOM 1305 C CA . GLU B 1 66 ? 9.949 -36.610 37.088 1.00 32.55 1536 GLU B CA 1
ATOM 1306 C C . GLU B 1 66 ? 10.869 -35.901 38.063 1.00 34.26 1536 GLU B C 1
ATOM 1307 O O . GLU B 1 66 ? 11.958 -36.387 38.355 1.00 33.42 1536 GLU B O 1
ATOM 1313 N N . LYS B 1 67 ? 10.426 -34.752 38.565 1.00 30.84 1537 LYS B N 1
ATOM 1314 C CA . LYS B 1 67 ? 11.176 -34.014 39.575 1.00 33.93 1537 LYS B CA 1
ATOM 1315 C C . LYS B 1 67 ? 11.465 -34.873 40.813 1.00 39.28 1537 LYS B C 1
ATOM 1316 O O . LYS B 1 67 ? 12.593 -34.877 41.329 1.00 38.27 1537 LYS B O 1
ATOM 1322 N N . MET B 1 68 ? 10.459 -35.607 41.284 1.00 41.11 1538 MET B N 1
ATOM 1323 C CA . MET B 1 68 ? 10.653 -36.544 42.394 1.00 43.14 1538 MET B CA 1
ATOM 1324 C C . MET B 1 68 ? 11.729 -37.587 42.084 1.00 42.66 1538 MET B C 1
ATOM 1325 O O . MET B 1 68 ? 12.565 -37.912 42.940 1.00 38.11 1538 MET B O 1
ATOM 1330 N N . GLU B 1 69 ? 11.677 -38.131 40.870 1.00 41.40 1539 GLU B N 1
ATOM 1331 C CA . GLU B 1 69 ? 12.645 -39.131 40.423 1.00 47.74 1539 GLU B CA 1
ATOM 1332 C C . GLU B 1 69 ? 14.062 -38.584 40.486 1.00 45.18 1539 GLU B C 1
ATOM 1333 O O . GLU B 1 69 ? 14.962 -39.227 41.048 1.00 42.66 1539 GLU B O 1
ATOM 1339 N N . LEU B 1 70 ? 14.248 -37.399 39.907 1.00 35.21 1540 LEU B N 1
ATOM 1340 C CA . LEU B 1 70 ? 15.565 -36.776 39.840 1.00 30.73 1540 LEU B CA 1
ATOM 1341 C C . LEU B 1 70 ? 16.061 -36.464 41.226 1.00 37.32 1540 LEU B C 1
ATOM 1342 O O . LEU B 1 70 ? 17.244 -36.612 41.508 1.00 43.56 1540 LEU B O 1
ATOM 1347 N N . GLN B 1 71 ? 15.155 -36.034 42.098 1.00 34.25 1541 GLN B N 1
ATOM 1348 C CA . GLN B 1 71 ? 15.537 -35.718 43.467 1.00 32.96 1541 GLN B CA 1
ATOM 1349 C C . GLN B 1 71 ? 16.095 -36.964 44.163 1.00 40.53 1541 GLN B C 1
ATOM 1350 O O . GLN B 1 71 ? 17.101 -36.898 44.872 1.00 45.66 1541 GLN B O 1
ATOM 1356 N N . SER B 1 72 ? 15.458 -38.106 43.940 1.00 40.91 1542 SER B N 1
ATOM 1357 C CA . SER B 1 72 ? 15.936 -39.357 44.514 1.00 39.95 1542 SER B CA 1
ATOM 1358 C C . SER B 1 72 ? 17.267 -39.757 43.873 1.00 41.00 1542 SER B C 1
ATOM 1359 O O . SER B 1 72 ? 18.215 -40.155 44.563 1.00 40.36 1542 SER B O 1
ATOM 1362 N N . ALA B 1 73 ? 17.332 -39.627 42.552 1.00 40.46 1543 ALA B N 1
ATOM 1363 C CA . ALA B 1 73 ? 18.529 -39.964 41.789 1.00 39.02 1543 ALA B CA 1
ATOM 1364 C C . ALA B 1 73 ? 19.729 -39.104 42.190 1.00 39.89 1543 ALA B C 1
ATOM 1365 O O . ALA B 1 73 ? 20.868 -39.595 42.307 1.00 36.68 1543 ALA B O 1
ATOM 1367 N N . LEU B 1 74 ? 19.466 -37.817 42.383 1.00 36.61 1544 LEU B N 1
ATOM 1368 C CA . LEU B 1 74 ? 20.467 -36.890 42.870 1.00 33.70 1544 LEU B CA 1
ATOM 1369 C C . LEU B 1 74 ? 20.968 -37.306 44.249 1.00 39.15 1544 LEU B C 1
ATOM 1370 O O . LEU B 1 74 ? 22.175 -37.359 44.482 1.00 35.68 1544 LEU B O 1
ATOM 1375 N N . GLU B 1 75 ? 20.050 -37.604 45.166 1.00 38.99 1545 GLU B N 1
ATOM 1376 C CA . GLU B 1 75 ? 20.453 -38.032 46.513 1.00 41.06 1545 GLU B CA 1
ATOM 1377 C C . GLU B 1 75 ? 21.365 -39.254 46.490 1.00 38.12 1545 GLU B C 1
ATOM 1378 O O . GLU B 1 75 ? 22.274 -39.363 47.305 1.00 39.48 1545 GLU B O 1
ATOM 1384 N N . GLU B 1 76 ? 21.103 -40.181 45.573 1.00 39.67 1546 GLU B N 1
ATOM 1385 C CA . GLU B 1 76 ? 21.884 -41.406 45.495 1.00 41.72 1546 GLU B CA 1
ATOM 1386 C C . GLU B 1 76 ? 23.298 -41.083 45.068 1.00 45.77 1546 GLU B C 1
ATOM 1387 O O . GLU B 1 76 ? 24.252 -41.556 45.670 1.00 41.82 1546 GLU B O 1
ATOM 1393 N N . ALA B 1 77 ? 23.404 -40.275 44.017 1.00 41.76 1547 ALA B N 1
ATOM 1394 C CA . ALA B 1 77 ? 24.682 -39.855 43.472 1.00 35.16 1547 ALA B CA 1
ATOM 1395 C C . ALA B 1 77 ? 25.492 -39.066 44.490 1.00 35.90 1547 ALA B C 1
ATOM 1396 O O . ALA B 1 77 ? 26.700 -39.271 44.605 1.00 41.56 1547 ALA B O 1
ATOM 1398 N N . GLU B 1 78 ? 24.844 -38.169 45.230 1.00 32.47 1548 GLU B N 1
ATOM 1399 C CA . GLU B 1 78 ? 25.554 -37.409 46.260 1.00 40.13 1548 GLU B CA 1
ATOM 1400 C C . GLU B 1 78 ? 26.127 -38.363 47.326 1.00 46.09 1548 GLU B C 1
ATOM 1401 O O . GLU B 1 78 ? 27.225 -38.146 47.838 1.00 39.19 1548 GLU B O 1
ATOM 1407 N N . ALA B 1 79 ? 25.389 -39.425 47.643 1.00 46.30 1549 ALA B N 1
ATOM 1408 C CA . ALA B 1 79 ? 25.857 -40.410 48.617 1.00 39.74 1549 ALA B CA 1
ATOM 1409 C C . ALA B 1 79 ? 27.049 -41.203 48.078 1.00 39.20 1549 ALA B C 1
ATOM 1410 O O . ALA B 1 79 ? 28.050 -41.379 48.778 1.00 42.54 1549 ALA B O 1
ATOM 1412 N N . SER B 1 80 ? 26.940 -41.672 46.834 1.00 31.66 1550 SER B N 1
ATOM 1413 C CA . SER B 1 80 ? 28.028 -42.401 46.210 1.00 38.83 1550 SER B CA 1
ATOM 1414 C C . SER B 1 80 ? 29.261 -41.515 46.188 1.00 42.40 1550 SER B C 1
ATOM 1415 O O . SER B 1 80 ? 30.379 -41.985 46.382 1.00 39.45 1550 SER B O 1
ATOM 1418 N N . LEU B 1 81 ? 29.051 -40.221 45.968 1.00 38.80 1551 LEU B N 1
ATOM 1419 C CA . LEU B 1 81 ? 30.165 -39.287 45.905 1.00 44.00 1551 LEU B CA 1
ATOM 1420 C C . LEU B 1 81 ? 30.855 -39.134 47.257 1.00 46.59 1551 LEU B C 1
ATOM 1421 O O . LEU B 1 81 ? 32.077 -39.199 47.338 1.00 38.95 1551 LEU B O 1
ATOM 1426 N N . GLU B 1 82 ? 30.086 -38.927 48.320 1.00 48.65 1552 GLU B N 1
ATOM 1427 C CA . GLU B 1 82 ? 30.710 -38.649 49.609 1.00 52.14 1552 GLU B CA 1
ATOM 1428 C C . GLU B 1 82 ? 31.421 -39.897 50.172 1.00 47.26 1552 GLU B C 1
ATOM 1429 O O . GLU B 1 82 ? 32.384 -39.781 50.934 1.00 38.41 1552 GLU B O 1
ATOM 1435 N N . HIS B 1 83 ? 30.950 -41.076 49.774 1.00 42.98 1553 HIS B N 1
ATOM 1436 C CA . HIS B 1 83 ? 31.607 -42.335 50.102 1.00 39.66 1553 HIS B CA 1
ATOM 1437 C C . HIS B 1 83 ? 32.991 -42.413 49.436 1.00 41.87 1553 HIS B C 1
ATOM 1438 O O . HIS B 1 83 ? 33.996 -42.666 50.097 1.00 41.23 1553 HIS B O 1
ATOM 1445 N N . GLU B 1 84 ? 33.027 -42.168 48.130 1.00 34.73 1554 GLU B N 1
ATOM 1446 C CA . GLU B 1 84 ? 34.254 -42.221 47.368 1.00 37.36 1554 GLU B CA 1
ATOM 1447 C C . GLU B 1 84 ? 35.271 -41.183 47.851 1.00 39.82 1554 GLU B C 1
ATOM 1448 O O . GLU B 1 84 ? 36.470 -41.443 47.839 1.00 38.89 1554 GLU B O 1
ATOM 1454 N N . GLU B 1 85 ? 34.785 -40.021 48.278 1.00 39.48 1555 GLU B N 1
ATOM 1455 C CA . GLU B 1 85 ? 35.635 -38.926 48.744 1.00 38.67 1555 GLU B CA 1
ATOM 1456 C C . GLU B 1 85 ? 36.387 -39.243 50.037 1.00 44.40 1555 GLU B C 1
ATOM 1457 O O . GLU B 1 85 ? 37.389 -38.600 50.349 1.00 58.48 1555 GLU B O 1
ATOM 1463 N N . GLY B 1 86 ? 35.897 -40.221 50.793 1.00 39.83 1556 GLY B N 1
ATOM 1464 C CA . GLY B 1 86 ? 36.535 -40.606 52.037 1.00 28.93 1556 GLY B CA 1
ATOM 1465 C C . GLY B 1 86 ? 37.503 -41.775 51.923 1.00 35.18 1556 GLY B C 1
ATOM 1466 O O . GLY B 1 86 ? 38.202 -42.075 52.891 1.00 31.50 1556 GLY B O 1
ATOM 1467 N N . LYS B 1 87 ? 37.548 -42.435 50.763 1.00 36.48 1557 LYS B N 1
ATOM 1468 C CA . LYS B 1 87 ? 38.382 -43.634 50.604 1.00 36.13 1557 LYS B CA 1
ATOM 1469 C C . LYS B 1 87 ? 39.860 -43.349 50.867 1.00 32.84 1557 LYS B C 1
ATOM 1470 O O . LYS B 1 87 ? 40.517 -44.107 51.569 1.00 35.32 1557 LYS B O 1
ATOM 1476 N N . ILE B 1 88 ? 40.380 -42.243 50.339 1.00 33.18 1558 ILE B N 1
ATOM 1477 C CA . ILE B 1 88 ? 41.791 -41.921 50.553 1.00 30.42 1558 ILE B CA 1
ATOM 1478 C C . ILE B 1 88 ? 42.046 -41.659 52.031 1.00 31.04 1558 ILE B C 1
ATOM 1479 O O . ILE B 1 88 ? 43.049 -42.115 52.585 1.00 29.19 1558 ILE B O 1
ATOM 1484 N N . LEU B 1 89 ? 41.120 -40.965 52.690 1.00 23.46 1559 LEU B N 1
ATOM 1485 C CA . LEU B 1 89 ? 41.277 -40.706 54.117 1.00 24.24 1559 LEU B CA 1
ATOM 1486 C C . LEU B 1 89 ? 41.206 -41.997 54.942 1.00 30.65 1559 LEU B C 1
ATOM 1487 O O . LEU B 1 89 ? 41.922 -42.144 55.943 1.00 30.45 1559 LEU B O 1
ATOM 1492 N N . ARG B 1 90 ? 40.352 -42.927 54.522 1.00 29.09 1560 ARG B N 1
ATOM 1493 C CA . ARG B 1 90 ? 40.259 -44.219 55.196 1.00 26.05 1560 ARG B CA 1
ATOM 1494 C C . ARG B 1 90 ? 41.586 -44.973 55.035 1.00 24.80 1560 ARG B C 1
ATOM 1495 O O . ARG B 1 90 ? 42.050 -45.616 55.970 1.00 31.75 1560 ARG B O 1
ATOM 1503 N N . ALA B 1 91 ? 42.191 -44.862 53.854 1.00 21.89 1561 ALA B N 1
ATOM 1504 C CA . ALA B 1 91 ? 43.470 -45.514 53.585 1.00 24.76 1561 ALA B CA 1
ATOM 1505 C C . ALA B 1 91 ? 44.534 -44.896 54.482 1.00 31.89 1561 ALA B C 1
ATOM 1506 O O . ALA B 1 91 ? 45.285 -45.611 55.132 1.00 32.38 1561 ALA B O 1
ATOM 1508 N N . GLN B 1 92 ? 44.558 -43.562 54.541 1.00 33.04 1562 GLN B N 1
ATOM 1509 C CA . GLN B 1 92 ? 45.540 -42.862 55.356 1.00 31.33 1562 GLN B CA 1
ATOM 1510 C C . GLN B 1 92 ? 45.419 -43.267 56.817 1.00 32.96 1562 GLN B C 1
ATOM 1511 O O . GLN B 1 92 ? 46.436 -43.475 57.493 1.00 30.07 1562 GLN B O 1
ATOM 1517 N N . LEU B 1 93 ? 44.187 -43.429 57.293 1.00 28.14 1563 LEU B N 1
ATOM 1518 C CA . LEU B 1 93 ? 43.982 -43.897 58.668 1.00 30.35 1563 LEU B CA 1
ATOM 1519 C C . LEU B 1 93 ? 44.634 -45.260 58.899 1.00 29.50 1563 LEU B C 1
ATOM 1520 O O . LEU B 1 93 ? 45.376 -45.438 59.863 1.00 35.37 1563 LEU B O 1
ATOM 1525 N N . GLU B 1 94 ? 44.351 -46.219 58.021 1.00 30.25 1564 GLU B N 1
ATOM 1526 C CA . GLU B 1 94 ? 44.922 -47.562 58.157 1.00 26.90 1564 GLU B CA 1
ATOM 1527 C C . GLU B 1 94 ? 46.448 -47.530 58.077 1.00 23.31 1564 GLU B C 1
ATOM 1528 O O . GLU B 1 94 ? 47.128 -48.315 58.750 1.00 26.07 1564 GLU B O 1
ATOM 1534 N N . PHE B 1 95 ? 46.979 -46.648 57.233 1.00 23.21 1565 PHE B N 1
ATOM 1535 C CA . PHE B 1 95 ? 48.435 -46.536 57.073 1.00 22.58 1565 PHE B CA 1
ATOM 1536 C C . PHE B 1 95 ? 49.080 -46.142 58.399 1.00 27.48 1565 PHE B C 1
ATOM 1537 O O . PHE B 1 95 ? 50.062 -46.749 58.828 1.00 27.75 1565 PHE B O 1
ATOM 1545 N N . ASN B 1 96 ? 48.515 -45.131 59.046 1.00 26.08 1566 ASN B N 1
ATOM 1546 C CA . ASN B 1 96 ? 49.045 -44.661 60.316 1.00 30.77 1566 ASN B CA 1
ATOM 1547 C C . ASN B 1 96 ? 48.874 -45.685 61.442 1.00 31.69 1566 ASN B C 1
ATOM 1548 O O . ASN B 1 96 ? 49.739 -45.791 62.300 1.00 29.21 1566 ASN B O 1
ATOM 1553 N N . GLN B 1 97 ? 47.766 -46.434 61.447 1.00 27.49 1567 GLN B N 1
ATOM 1554 C CA . GLN B 1 97 ? 47.566 -47.470 62.464 1.00 32.92 1567 GLN B CA 1
ATOM 1555 C C . GLN B 1 97 ? 48.633 -48.548 62.307 1.00 30.16 1567 GLN B C 1
ATOM 1556 O O . GLN B 1 97 ? 49.246 -48.984 63.280 1.00 30.66 1567 GLN B O 1
ATOM 1562 N N . ILE B 1 98 ? 48.848 -48.958 61.064 1.00 26.72 1568 ILE B N 1
ATOM 1563 C CA . ILE B 1 98 ? 49.900 -49.934 60.732 1.00 29.58 1568 ILE B CA 1
ATOM 1564 C C . ILE B 1 98 ? 51.306 -49.440 61.124 1.00 33.26 1568 ILE B C 1
ATOM 1565 O O . ILE B 1 98 ? 52.056 -50.156 61.787 1.00 37.65 1568 ILE B O 1
ATOM 1570 N N . LYS B 1 99 ? 51.645 -48.216 60.730 1.00 33.71 1569 LYS B N 1
ATOM 1571 C CA . LYS B 1 99 ? 52.923 -47.597 61.090 1.00 34.75 1569 LYS B CA 1
ATOM 1572 C C . LYS B 1 99 ? 53.165 -47.572 62.610 1.00 33.86 1569 LYS B C 1
ATOM 1573 O O . LYS B 1 99 ? 54.286 -47.785 63.065 1.00 40.44 1569 LYS B O 1
ATOM 1579 N N . ALA B 1 100 ? 52.120 -47.328 63.393 1.00 33.05 1570 ALA B N 1
ATOM 1580 C CA . ALA B 1 100 ? 52.260 -47.217 64.849 1.00 41.15 1570 ALA B CA 1
ATOM 1581 C C . ALA B 1 100 ? 52.353 -48.566 65.597 1.00 53.98 1570 ALA B C 1
ATOM 1582 O O . ALA B 1 100 ? 52.652 -48.594 66.793 1.00 57.96 1570 ALA B O 1
ATOM 1584 N N . GLU B 1 101 ? 52.094 -49.676 64.911 1.00 53.93 1571 GLU B N 1
ATOM 1585 C CA . GLU B 1 101 ? 52.121 -50.982 65.570 1.00 59.44 1571 GLU B CA 1
ATOM 1586 C C . GLU B 1 101 ? 53.492 -51.651 65.467 1.00 59.86 1571 GLU B C 1
ATOM 1587 O O . GLU B 1 101 ? 54.525 -51.034 65.746 1.00 60.38 1571 GLU B O 1
ATOM 1593 N N . GLY C 1 4 ? -32.940 12.836 26.126 1.00 79.30 1 GLY C N 1
ATOM 1594 C CA . GLY C 1 4 ? -33.026 11.385 26.136 1.00 74.10 1 GLY C CA 1
ATOM 1595 C C . GLY C 1 4 ? -33.684 10.779 27.369 1.00 64.52 1 GLY C C 1
ATOM 1596 O O . GLY C 1 4 ? -34.916 10.699 27.451 1.00 62.37 1 GLY C O 1
ATOM 1597 N N . PRO C 1 5 ? -32.865 10.351 28.345 1.00 56.46 2 PRO C N 1
ATOM 1598 C CA . PRO C 1 5 ? -33.325 9.611 29.536 1.00 49.07 2 PRO C CA 1
ATOM 1599 C C . PRO C 1 5 ? -34.277 10.415 30.435 1.00 45.13 2 PRO C C 1
ATOM 1600 O O . PRO C 1 5 ? -34.140 11.626 30.499 1.00 41.66 2 PRO C O 1
ATOM 1604 N N . LEU C 1 6 ? -35.209 9.753 31.118 1.00 35.84 3 LEU C N 1
ATOM 1605 C CA . LEU C 1 6 ? -36.137 10.430 32.035 1.00 41.87 3 LEU C CA 1
ATOM 1606 C C . LEU C 1 6 ? -35.422 11.250 33.118 1.00 40.13 3 LEU C C 1
ATOM 1607 O O . LEU C 1 6 ? -34.356 10.857 33.599 1.00 33.17 3 LEU C O 1
ATOM 1612 N N . LYS C 1 7 ? -36.007 12.389 33.489 1.00 43.40 4 LYS C N 1
ATOM 1613 C CA . LYS C 1 7 ? -35.515 13.176 34.624 1.00 40.45 4 LYS C CA 1
ATOM 1614 C C . LYS C 1 7 ? -35.802 12.377 35.864 1.00 37.65 4 LYS C C 1
ATOM 1615 O O . LYS C 1 7 ? -36.776 11.630 35.888 1.00 35.03 4 LYS C O 1
ATOM 1621 N N . PRO C 1 8 ? -34.962 12.525 36.900 1.00 40.49 5 PRO C N 1
ATOM 1622 C CA . PRO C 1 8 ? -35.217 11.801 38.148 1.00 38.93 5 PRO C CA 1
ATOM 1623 C C . PRO C 1 8 ? -36.652 11.981 38.676 1.00 37.95 5 PRO C C 1
ATOM 1624 O O . PRO C 1 8 ? -37.213 11.017 39.191 1.00 28.42 5 PRO C O 1
ATOM 1628 N N . GLU C 1 9 ? -37.245 13.161 38.520 1.00 28.63 6 GLU C N 1
ATOM 1629 C CA . GLU C 1 9 ? -38.613 13.372 39.018 1.00 28.98 6 GLU C CA 1
ATOM 1630 C C . GLU C 1 9 ? -39.650 12.632 38.176 1.00 27.95 6 GLU C C 1
ATOM 1631 O O . GLU C 1 9 ? -40.682 12.228 38.687 1.00 34.47 6 GLU C O 1
ATOM 1637 N N . GLU C 1 10 ? -39.374 12.456 36.887 1.00 30.25 7 GLU C N 1
ATOM 1638 C CA . GLU C 1 10 ? -40.262 11.685 36.020 1.00 29.87 7 GLU C CA 1
ATOM 1639 C C . GLU C 1 10 ? -40.149 10.207 36.387 1.00 27.47 7 GLU C C 1
ATOM 1640 O O . GLU C 1 10 ? -41.139 9.501 36.480 1.00 33.61 7 GLU C O 1
ATOM 1646 N N . HIS C 1 11 ? -38.924 9.752 36.618 1.00 27.89 8 HIS C N 1
ATOM 1647 C CA . HIS C 1 11 ? -38.692 8.381 37.085 1.00 28.71 8 HIS C CA 1
ATOM 1648 C C . HIS C 1 11 ? -39.414 8.187 38.417 1.00 26.40 8 HIS C C 1
ATOM 1649 O O . HIS C 1 11 ? -40.094 7.178 38.643 1.00 28.28 8 HIS C O 1
ATOM 1656 N N . GLU C 1 12 ? -39.298 9.191 39.282 1.00 24.34 9 GLU C N 1
ATOM 1657 C CA . GLU C 1 12 ? -39.835 9.098 40.617 1.00 23.60 9 GLU C CA 1
ATOM 1658 C C . GLU C 1 12 ? -41.374 8.986 40.588 1.00 26.20 9 GLU C C 1
ATOM 1659 O O . GLU C 1 12 ? -41.965 8.315 41.433 1.00 25.33 9 GLU C O 1
ATOM 1665 N N . ASP C 1 13 ? -42.008 9.640 39.618 1.00 24.71 10 ASP C N 1
ATOM 1666 C CA . ASP C 1 13 ? -43.476 9.589 39.506 1.00 25.92 10 ASP C CA 1
ATOM 1667 C C . ASP C 1 13 ? -43.956 8.175 39.114 1.00 26.65 10 ASP C C 1
ATOM 1668 O O . ASP C 1 13 ? -44.988 7.703 39.587 1.00 31.35 10 ASP C O 1
ATOM 1673 N N . ILE C 1 14 ? -43.183 7.497 38.266 1.00 31.41 11 ILE C N 1
ATOM 1674 C CA . ILE C 1 14 ? -43.481 6.115 37.910 1.00 29.35 11 ILE C CA 1
ATOM 1675 C C . ILE C 1 14 ? -43.409 5.219 39.146 1.00 30.09 11 ILE C C 1
ATOM 1676 O O . ILE C 1 14 ? -44.273 4.366 39.348 1.00 36.88 11 ILE C O 1
ATOM 1681 N N . LEU C 1 15 ? -42.399 5.441 39.983 1.00 27.00 12 LEU C N 1
ATOM 1682 C CA . LEU C 1 15 ? -42.264 4.691 41.221 1.00 25.98 12 LEU C CA 1
ATOM 1683 C C . LEU C 1 15 ? -43.470 4.946 42.118 1.00 25.41 12 LEU C C 1
ATOM 1684 O O . LEU C 1 15 ? -43.925 4.038 42.797 1.00 26.88 12 LEU C O 1
ATOM 1689 N N . ASN C 1 16 ? -43.992 6.176 42.128 1.00 26.18 13 ASN C N 1
ATOM 1690 C CA . ASN C 1 16 ? -45.166 6.459 42.942 1.00 29.71 13 ASN C CA 1
ATOM 1691 C C . ASN C 1 16 ? -46.395 5.706 42.410 1.00 29.69 13 ASN C C 1
ATOM 1692 O O . ASN C 1 16 ? -47.207 5.225 43.188 1.00 32.04 13 ASN C O 1
ATOM 1697 N N . LYS C 1 17 ? -46.520 5.596 41.090 1.00 28.94 14 LYS C N 1
ATOM 1698 C CA . LYS C 1 17 ? -47.620 4.836 40.490 1.00 31.42 14 LYS C CA 1
ATOM 1699 C C . LYS C 1 17 ? -47.550 3.383 40.949 1.00 40.42 14 LYS C C 1
ATOM 1700 O O . LYS C 1 17 ? -48.544 2.809 41.391 1.00 51.74 14 LYS C O 1
ATOM 1706 N N . LEU C 1 18 ? -46.345 2.821 40.858 1.00 40.32 15 LEU C N 1
ATOM 1707 C CA . LEU C 1 18 ? -46.049 1.428 41.219 1.00 41.02 15 LEU C CA 1
ATOM 1708 C C . LEU C 1 18 ? -46.175 1.122 42.703 1.00 41.49 15 LEU C C 1
ATOM 1709 O O . LEU C 1 18 ? -46.178 -0.037 43.102 1.00 37.93 15 LEU C O 1
ATOM 1714 N N . LEU C 1 19 ? -46.233 2.169 43.519 1.00 45.31 16 LEU C N 1
ATOM 1715 C CA . LEU C 1 19 ? -46.298 2.017 44.966 1.00 49.38 16 LEU C CA 1
ATOM 1716 C C . LEU C 1 19 ? -47.655 1.449 45.391 1.00 62.06 16 LEU C C 1
ATOM 1717 O O . LEU C 1 19 ? -47.764 0.746 46.397 1.00 71.92 16 LEU C O 1
ATOM 1722 N N . ASP C 1 20 ? -48.679 1.740 44.597 1.00 58.91 17 ASP C N 1
ATOM 1723 C CA . ASP C 1 20 ? -50.028 1.242 44.844 1.00 59.08 17 ASP C CA 1
ATOM 1724 C C . ASP C 1 20 ? -50.230 -0.182 44.282 1.00 66.38 17 ASP C C 1
ATOM 1725 O O . ASP C 1 20 ? -50.205 -0.388 43.067 1.00 60.07 17 ASP C O 1
ATOM 1730 N N . PRO C 1 21 ? -50.418 -1.179 45.170 1.00 78.87 18 PRO C N 1
ATOM 1731 C CA . PRO C 1 21 ? -50.715 -2.544 44.706 1.00 82.82 18 PRO C CA 1
ATOM 1732 C C . PRO C 1 21 ? -52.105 -2.669 44.069 1.00 83.20 18 PRO C C 1
ATOM 1733 O O . PRO C 1 21 ? -52.369 -3.652 43.371 1.00 81.21 18 PRO C O 1
ATOM 1737 N N . GLU C 1 22 ? -52.965 -1.677 44.304 1.00 83.67 19 GLU C N 1
ATOM 1738 C CA . GLU C 1 22 ? -54.324 -1.644 43.755 1.00 81.00 19 GLU C CA 1
ATOM 1739 C C . GLU C 1 22 ? -54.349 -1.133 42.306 1.00 75.44 19 GLU C C 1
ATOM 1740 O O . GLU C 1 22 ? -55.409 -1.008 41.689 1.00 77.06 19 GLU C O 1
ATOM 1746 N N . LEU C 1 23 ? -53.164 -0.832 41.783 1.00 63.12 20 LEU C N 1
ATOM 1747 C CA . LEU C 1 23 ? -52.981 -0.454 40.387 1.00 52.70 20 LEU C CA 1
ATOM 1748 C C . LEU C 1 23 ? -53.438 -1.584 39.468 1.00 52.14 20 LEU C C 1
ATOM 1749 O O . LEU C 1 23 ? -53.122 -2.742 39.733 1.00 54.68 20 LEU C O 1
ATOM 1754 N N . ALA C 1 24 ? -54.194 -1.259 38.416 1.00 54.62 21 ALA C N 1
ATOM 1755 C CA . ALA C 1 24 ? -54.598 -2.261 37.424 1.00 58.86 21 ALA C CA 1
ATOM 1756 C C . ALA C 1 24 ? -53.363 -2.889 36.778 1.00 68.29 21 ALA C C 1
ATOM 1757 O O . ALA C 1 24 ? -52.360 -2.209 36.551 1.00 45.72 21 ALA C O 1
ATOM 1759 N N . GLN C 1 25 ? -53.441 -4.181 36.480 1.00 39.86 22 GLN C N 1
ATOM 1760 C CA . GLN C 1 25 ? -52.269 -4.921 36.027 1.00 45.97 22 GLN C CA 1
ATOM 1761 C C . GLN C 1 25 ? -51.736 -4.410 34.691 1.00 40.96 22 GLN C C 1
ATOM 1762 O O . GLN C 1 25 ? -50.534 -4.431 34.462 1.00 47.52 22 GLN C O 1
ATOM 1768 N N . SER C 1 26 ? -52.618 -3.941 33.816 1.00 40.07 23 SER C N 1
ATOM 1769 C CA . SER C 1 26 ? -52.185 -3.382 32.534 1.00 39.91 23 SER C CA 1
ATOM 1770 C C . SER C 1 26 ? -51.303 -2.130 32.745 1.00 41.40 23 SER C C 1
ATOM 1771 O O . SER C 1 26 ? -50.293 -1.940 32.065 1.00 35.48 23 SER C O 1
ATOM 1774 N N . GLU C 1 27 ? -51.696 -1.290 33.699 1.00 40.15 24 GLU C N 1
ATOM 1775 C CA . GLU C 1 27 ? -50.966 -0.068 34.014 1.00 40.62 24 GLU C CA 1
ATOM 1776 C C . GLU C 1 27 ? -49.643 -0.385 34.704 1.00 32.40 24 GLU C C 1
ATOM 1777 O O . GLU C 1 27 ? -48.662 0.330 34.525 1.00 35.52 24 GLU C O 1
ATOM 1783 N N . ARG C 1 28 ? -49.641 -1.449 35.506 1.00 30.67 25 ARG C N 1
ATOM 1784 C CA . ARG C 1 28 ? -48.446 -1.913 36.187 1.00 35.38 25 ARG C CA 1
ATOM 1785 C C . ARG C 1 28 ? -47.410 -2.358 35.147 1.00 38.37 25 ARG C C 1
ATOM 1786 O O . ARG C 1 28 ? -46.231 -1.968 35.181 1.00 32.83 25 ARG C O 1
ATOM 1794 N N . THR C 1 29 ? -47.883 -3.158 34.203 1.00 36.20 26 THR C N 1
ATOM 1795 C CA . THR C 1 29 ? -47.071 -3.638 33.094 1.00 38.26 26 THR C CA 1
ATOM 1796 C C . THR C 1 29 ? -46.512 -2.510 32.222 1.00 35.02 26 THR C C 1
ATOM 1797 O O . THR C 1 29 ? -45.332 -2.548 31.839 1.00 27.41 26 THR C O 1
ATOM 1801 N N . GLU C 1 30 ? -47.352 -1.519 31.913 1.00 30.24 27 GLU C N 1
ATOM 1802 C CA . GLU C 1 30 ? -46.928 -0.346 31.149 1.00 36.18 27 GLU C CA 1
ATOM 1803 C C . GLU C 1 30 ? -45.879 0.443 31.913 1.00 35.62 27 GLU C C 1
ATOM 1804 O O . GLU C 1 30 ? -44.955 0.999 31.313 1.00 35.64 27 GLU C O 1
ATOM 1810 N N . ALA C 1 31 ? -46.061 0.547 33.229 1.00 29.68 28 ALA C N 1
ATOM 1811 C CA . ALA C 1 31 ? -45.166 1.366 34.048 1.00 28.53 28 ALA C CA 1
ATOM 1812 C C . ALA C 1 31 ? -43.783 0.703 34.124 1.00 31.08 28 ALA C C 1
ATOM 1813 O O . ALA C 1 31 ? -42.760 1.368 33.980 1.00 28.17 28 ALA C O 1
ATOM 1815 N N . LEU C 1 32 ? -43.774 -0.608 34.340 1.00 27.85 29 LEU C N 1
ATOM 1816 C CA . LEU C 1 32 ? -42.545 -1.370 34.384 1.00 31.02 29 LEU C CA 1
ATOM 1817 C C . LEU C 1 32 ? -41.823 -1.325 33.044 1.00 27.10 29 LEU C C 1
ATOM 1818 O O . LEU C 1 32 ? -40.614 -1.150 33.005 1.00 31.40 29 LEU C O 1
ATOM 1823 N N . GLN C 1 33 ? -42.570 -1.460 31.950 1.00 26.46 30 GLN C N 1
ATOM 1824 C CA . GLN C 1 33 ? -41.990 -1.399 30.618 1.00 27.28 30 GLN C CA 1
ATOM 1825 C C . GLN C 1 33 ? -41.410 -0.002 30.325 1.00 31.00 30 GLN C C 1
ATOM 1826 O O . GLN C 1 33 ? -40.393 0.118 29.655 1.00 29.50 30 GLN C O 1
ATOM 1832 N N . GLN C 1 34 ? -42.064 1.038 30.835 1.00 26.69 31 GLN C N 1
ATOM 1833 C CA . GLN C 1 34 ? -41.527 2.397 30.799 1.00 27.73 31 GLN C CA 1
ATOM 1834 C C . GLN C 1 34 ? -40.145 2.458 31.415 1.00 26.41 31 GLN C C 1
ATOM 1835 O O . GLN C 1 34 ? -39.222 3.001 30.828 1.00 29.80 31 GLN C O 1
ATOM 1841 N N . LEU C 1 35 ? -40.022 1.898 32.616 1.00 25.42 32 LEU C N 1
ATOM 1842 C CA . LEU C 1 35 ? -38.746 1.859 33.302 1.00 27.06 32 LEU C CA 1
ATOM 1843 C C . LEU C 1 35 ? -37.732 1.013 32.515 1.00 23.96 32 LEU C C 1
ATOM 1844 O O . LEU C 1 35 ? -36.558 1.377 32.401 1.00 23.10 32 LEU C O 1
ATOM 1849 N N . ARG C 1 36 ? -38.203 -0.095 31.948 1.00 24.66 33 ARG C N 1
ATOM 1850 C CA . ARG C 1 36 ? -37.348 -0.985 31.166 1.00 23.96 33 ARG C CA 1
ATOM 1851 C C . ARG C 1 36 ? -36.740 -0.302 29.944 1.00 30.27 33 ARG C C 1
ATOM 1852 O O . ARG C 1 36 ? -35.532 -0.365 29.720 1.00 23.78 33 ARG C O 1
ATOM 1860 N N . VAL C 1 37 ? -37.578 0.337 29.142 1.00 31.89 34 VAL C N 1
ATOM 1861 C CA . VAL C 1 37 ? -37.095 1.002 27.946 1.00 23.48 34 VAL C CA 1
ATOM 1862 C C . VAL C 1 37 ? -36.191 2.185 28.307 1.00 22.00 34 VAL C C 1
ATOM 1863 O O . VAL C 1 37 ? -35.148 2.409 27.677 1.00 21.75 34 VAL C O 1
ATOM 1867 N N . ASN C 1 38 ? -36.572 2.933 29.336 1.00 27.13 35 ASN C N 1
ATOM 1868 C CA . ASN C 1 38 ? -35.753 4.067 29.737 1.00 26.10 35 ASN C CA 1
ATOM 1869 C C . ASN C 1 38 ? -34.351 3.641 30.226 1.00 29.94 35 ASN C C 1
ATOM 1870 O O . ASN C 1 38 ? -33.360 4.286 29.889 1.00 22.99 35 ASN C O 1
ATOM 1875 N N . TYR C 1 39 ? -34.269 2.569 31.016 1.00 28.00 36 TYR C N 1
ATOM 1876 C CA . TYR C 1 39 ? -32.973 2.136 31.543 1.00 22.29 36 TYR C CA 1
ATOM 1877 C C . TYR C 1 39 ? -32.076 1.643 30.409 1.00 23.51 36 TYR C C 1
ATOM 1878 O O . TYR C 1 39 ? -30.903 1.985 30.356 1.00 35.03 36 TYR C O 1
ATOM 1887 N N . GLY C 1 40 ? -32.642 0.841 29.512 1.00 24.72 37 GLY C N 1
ATOM 1888 C CA . GLY C 1 40 ? -31.936 0.363 28.335 1.00 21.16 37 GLY C CA 1
ATOM 1889 C C . GLY C 1 40 ? -31.325 1.499 27.504 1.00 33.42 37 GLY C C 1
ATOM 1890 O O . GLY C 1 40 ? -30.136 1.454 27.154 1.00 26.57 37 GLY C O 1
ATOM 1891 N N . SER C 1 41 ? -32.101 2.537 27.202 1.00 28.62 38 SER C N 1
ATOM 1892 C CA . SER C 1 41 ? -31.551 3.630 26.382 1.00 28.02 38 SER C CA 1
ATOM 1893 C C . SER C 1 41 ? -30.560 4.502 27.163 1.00 26.88 38 SER C C 1
ATOM 1894 O O . SER C 1 41 ? -29.583 5.021 26.602 1.00 34.59 38 SER C O 1
ATOM 1897 N N . PHE C 1 42 ? -30.790 4.627 28.463 1.00 24.17 39 PHE C N 1
ATOM 1898 C CA . PHE C 1 42 ? -29.874 5.329 29.336 1.00 22.74 39 PHE C CA 1
ATOM 1899 C C . PHE C 1 42 ? -28.519 4.608 29.334 1.00 24.30 39 PHE C C 1
ATOM 1900 O O . PHE C 1 42 ? -27.481 5.222 29.093 1.00 22.50 39 PHE C O 1
ATOM 1908 N N . VAL C 1 43 ? -28.544 3.309 29.601 1.00 21.00 40 VAL C N 1
ATOM 1909 C CA . VAL C 1 43 ? -27.302 2.535 29.611 1.00 28.14 40 VAL C CA 1
ATOM 1910 C C . VAL C 1 43 ? -26.620 2.605 28.251 1.00 29.17 40 VAL C C 1
ATOM 1911 O O . VAL C 1 43 ? -25.384 2.640 28.177 1.00 24.69 40 VAL C O 1
ATOM 1915 N N . SER C 1 44 ? -27.408 2.615 27.169 1.00 22.95 41 SER C N 1
ATOM 1916 C CA . SER C 1 44 ? -26.808 2.712 25.836 1.00 25.16 41 SER C CA 1
ATOM 1917 C C . SER C 1 44 ? -26.088 4.050 25.646 1.00 28.04 41 SER C C 1
ATOM 1918 O O . SER C 1 44 ? -24.946 4.085 25.214 1.00 29.24 41 SER C O 1
ATOM 1921 N N . GLU C 1 45 ? -26.797 5.128 25.958 1.00 29.93 42 GLU C N 1
ATOM 1922 C CA . GLU C 1 45 ? -26.293 6.482 25.863 1.00 33.34 42 GLU C CA 1
ATOM 1923 C C . GLU C 1 45 ? -25.039 6.658 26.728 1.00 28.66 42 GLU C C 1
ATOM 1924 O O . GLU C 1 45 ? -24.061 7.243 26.295 1.00 31.50 42 GLU C O 1
ATOM 1930 N N . TYR C 1 46 ? -25.067 6.123 27.942 1.00 28.55 43 TYR C N 1
ATOM 1931 C CA . TYR C 1 46 ? -23.922 6.212 28.832 1.00 25.97 43 TYR C CA 1
ATOM 1932 C C . TYR C 1 46 ? -22.717 5.455 28.267 1.00 31.23 43 TYR C C 1
ATOM 1933 O O . TYR C 1 46 ? -21.584 5.938 28.334 1.00 28.73 43 TYR C O 1
ATOM 1942 N N . ASN C 1 47 ? -22.965 4.273 27.704 1.00 26.52 44 ASN C N 1
ATOM 1943 C CA . ASN C 1 47 ? -21.881 3.517 27.078 1.00 27.50 44 ASN C CA 1
ATOM 1944 C C . ASN C 1 47 ? -21.233 4.298 25.927 1.00 37.36 44 ASN C C 1
ATOM 1945 O O . ASN C 1 47 ? -19.989 4.317 25.780 1.00 32.42 44 ASN C O 1
ATOM 1950 N N . ASP C 1 48 ? -22.080 4.938 25.121 1.00 33.50 45 ASP C N 1
ATOM 1951 C CA . ASP C 1 48 ? -21.618 5.791 24.035 1.00 33.67 45 ASP C CA 1
ATOM 1952 C C . ASP C 1 48 ? -20.787 6.966 24.547 1.00 27.33 45 ASP C C 1
ATOM 1953 O O . ASP C 1 48 ? -19.779 7.292 23.960 1.00 27.44 45 ASP C O 1
ATOM 1958 N N . LEU C 1 49 ? -21.225 7.607 25.626 1.00 28.60 46 LEU C N 1
ATOM 1959 C CA . LEU C 1 49 ? -20.483 8.745 26.166 1.00 27.48 46 LEU C CA 1
ATOM 1960 C C . LEU C 1 49 ? -19.133 8.287 26.701 1.00 30.53 46 LEU C C 1
ATOM 1961 O O . LEU C 1 49 ? -18.128 8.963 26.536 1.00 35.20 46 LEU C O 1
ATOM 1966 N N . THR C 1 50 ? -19.133 7.126 27.350 1.00 28.37 47 THR C N 1
ATOM 1967 C CA . THR C 1 50 ? -17.929 6.535 27.901 1.00 29.56 47 THR C CA 1
ATOM 1968 C C . THR C 1 50 ? -16.903 6.246 26.809 1.00 37.82 47 THR C C 1
ATOM 1969 O O . THR C 1 50 ? -15.723 6.598 26.953 1.00 33.80 47 THR C O 1
ATOM 1973 N N . LYS C 1 51 ? -17.343 5.640 25.707 1.00 35.12 48 LYS C N 1
ATOM 1974 C CA . LYS C 1 51 ? -16.413 5.403 24.601 1.00 34.97 48 LYS C CA 1
ATOM 1975 C C . LYS C 1 51 ? -15.908 6.711 23.992 1.00 34.85 48 LYS C C 1
ATOM 1976 O O . LYS C 1 51 ? -14.744 6.810 23.616 1.00 36.77 48 LYS C O 1
ATOM 1982 N N . SER C 1 52 ? -16.791 7.699 23.892 1.00 32.97 49 SER C N 1
ATOM 1983 C CA . SER C 1 52 ? -16.446 8.989 23.313 1.00 38.59 49 SER C CA 1
ATOM 1984 C C . SER C 1 52 ? -15.380 9.683 24.172 1.00 36.16 49 SER C C 1
ATOM 1985 O O . SER C 1 52 ? -14.394 10.212 23.665 1.00 40.78 49 SER C O 1
ATOM 1988 N N . HIS C 1 53 ? -15.581 9.635 25.483 1.00 34.38 50 HIS C N 1
ATOM 1989 C CA . HIS C 1 53 ? -14.641 10.194 26.436 1.00 35.14 50 HIS C CA 1
ATOM 1990 C C . HIS C 1 53 ? -13.284 9.501 26.365 1.00 35.17 50 HIS C C 1
ATOM 1991 O O . HIS C 1 53 ? -12.244 10.158 26.450 1.00 28.99 50 HIS C O 1
ATOM 1998 N N . GLU C 1 54 ? -13.296 8.182 26.211 1.00 36.36 51 GLU C N 1
ATOM 1999 C CA . GLU C 1 54 ? -12.054 7.416 26.104 1.00 41.38 51 GLU C CA 1
ATOM 2000 C C . GLU C 1 54 ? -11.260 7.716 24.825 1.00 38.92 51 GLU C C 1
ATOM 2001 O O . GLU C 1 54 ? -10.025 7.688 24.838 1.00 41.39 51 GLU C O 1
ATOM 2007 N N . LYS C 1 55 ? -11.959 7.994 23.726 1.00 36.43 52 LYS C N 1
ATOM 2008 C CA . LYS C 1 55 ? -11.292 8.383 22.484 1.00 37.54 52 LYS C CA 1
ATOM 2009 C C . LYS C 1 55 ? -10.697 9.782 22.582 1.00 32.86 52 LYS C C 1
ATOM 2010 O O . LYS C 1 55 ? -9.652 10.062 22.009 1.00 36.60 52 LYS C O 1
ATOM 2016 N N . LEU C 1 56 ? -11.392 10.654 23.309 1.00 36.97 1526 LEU C N 1
ATOM 2017 C CA . LEU C 1 56 ? -10.953 12.018 23.531 1.00 40.87 1526 LEU C CA 1
ATOM 2018 C C . LEU C 1 56 ? -9.759 12.011 24.469 1.00 40.62 1526 LEU C C 1
ATOM 2019 O O . LEU C 1 56 ? -8.870 12.852 24.354 1.00 38.27 1526 LEU C O 1
ATOM 2024 N N . GLU C 1 57 ? -9.743 11.063 25.404 1.00 34.82 1527 GLU C N 1
ATOM 2025 C CA . GLU C 1 57 ? -8.603 10.932 26.283 1.00 35.19 1527 GLU C CA 1
ATOM 2026 C C . GLU C 1 57 ? -7.385 10.506 25.460 1.00 41.92 1527 GLU C C 1
ATOM 2027 O O . GLU C 1 57 ? -6.307 11.076 25.620 1.00 35.57 1527 GLU C O 1
ATOM 2033 N N . LYS C 1 58 ? -7.567 9.532 24.568 1.00 42.00 1528 LYS C N 1
ATOM 2034 C CA . LYS C 1 58 ? -6.473 9.068 23.725 1.00 46.36 1528 LYS C CA 1
ATOM 2035 C C . LYS C 1 58 ? -5.910 10.208 22.886 1.00 45.88 1528 LYS C C 1
ATOM 2036 O O . LYS C 1 58 ? -4.694 10.330 22.737 1.00 33.95 1528 LYS C O 1
ATOM 2042 N N . VAL C 1 59 ? -6.802 11.041 22.352 1.00 42.69 1529 VAL C N 1
ATOM 2043 C CA . VAL C 1 59 ? -6.406 12.159 21.506 1.00 40.47 1529 VAL C CA 1
ATOM 2044 C C . VAL C 1 59 ? -5.600 13.173 22.309 1.00 38.17 1529 VAL C C 1
ATOM 2045 O O . VAL C 1 59 ? -4.575 13.674 21.834 1.00 35.70 1529 VAL C O 1
ATOM 2049 N N . ARG C 1 60 ? -6.056 13.454 23.528 1.00 31.08 1530 ARG C N 1
ATOM 2050 C CA . ARG C 1 60 ? -5.350 14.351 24.430 1.00 32.94 1530 ARG C CA 1
ATOM 2051 C C . ARG C 1 60 ? -3.922 13.882 24.719 1.00 40.16 1530 ARG C C 1
ATOM 2052 O O . ARG C 1 60 ? -2.989 14.690 24.699 1.00 35.75 1530 ARG C O 1
ATOM 2060 N N . LYS C 1 61 ? -3.748 12.585 24.988 1.00 38.13 1531 LYS C N 1
ATOM 2061 C CA . LYS C 1 61 ? -2.414 12.047 25.281 1.00 45.57 1531 LYS C CA 1
ATOM 2062 C C . LYS C 1 61 ? -1.501 12.177 24.070 1.00 41.61 1531 LYS C C 1
ATOM 2063 O O . LYS C 1 61 ? -0.306 12.441 24.206 1.00 40.39 1531 LYS C O 1
ATOM 2069 N N . GLN C 1 62 ? -2.065 11.970 22.883 1.00 38.80 1532 GLN C N 1
ATOM 2070 C CA . GLN C 1 62 ? -1.278 12.089 21.668 1.00 37.49 1532 GLN C CA 1
ATOM 2071 C C . GLN C 1 62 ? -0.877 13.534 21.389 1.00 36.51 1532 GLN C C 1
ATOM 2072 O O . GLN C 1 62 ? 0.248 13.793 20.985 1.00 33.71 1532 GLN C O 1
ATOM 2078 N N . LEU C 1 63 ? -1.796 14.474 21.594 1.00 35.65 1533 LEU C N 1
ATOM 2079 C CA . LEU C 1 63 ? -1.477 15.879 21.380 1.00 35.63 1533 LEU C CA 1
ATOM 2080 C C . LEU C 1 63 ? -0.420 16.300 22.388 1.00 39.56 1533 LEU C C 1
ATOM 2081 O O . LEU C 1 63 ? 0.463 17.102 22.086 1.00 39.84 1533 LEU C O 1
ATOM 2086 N N . GLU C 1 64 ? -0.516 15.730 23.586 1.00 39.56 1534 GLU C N 1
ATOM 2087 C CA . GLU C 1 64 ? 0.421 16.012 24.655 1.00 38.23 1534 GLU C CA 1
ATOM 2088 C C . GLU C 1 64 ? 1.825 15.588 24.241 1.00 36.76 1534 GLU C C 1
ATOM 2089 O O . GLU C 1 64 ? 2.764 16.361 24.365 1.00 36.76 1534 GLU C O 1
ATOM 2095 N N . ALA C 1 65 ? 1.943 14.355 23.750 1.00 39.10 1535 ALA C N 1
ATOM 2096 C CA . ALA C 1 65 ? 3.211 13.809 23.275 1.00 41.88 1535 ALA C CA 1
ATOM 2097 C C . ALA C 1 65 ? 3.780 14.627 22.121 1.00 42.27 1535 ALA C C 1
ATOM 2098 O O . ALA C 1 65 ? 4.971 14.884 22.071 1.00 44.84 1535 ALA C O 1
ATOM 2100 N N . GLU C 1 66 ? 2.919 15.027 21.193 1.00 44.19 1536 GLU C N 1
ATOM 2101 C CA . GLU C 1 66 ? 3.365 15.743 20.005 1.00 47.15 1536 GLU C CA 1
ATOM 2102 C C . GLU C 1 66 ? 3.873 17.132 20.357 1.00 45.70 1536 GLU C C 1
ATOM 2103 O O . GLU C 1 66 ? 4.873 17.600 19.805 1.00 41.70 1536 GLU C O 1
ATOM 2109 N N . LYS C 1 67 ? 3.178 17.784 21.284 1.00 45.29 1537 LYS C N 1
ATOM 2110 C CA . LYS C 1 67 ? 3.613 19.083 21.768 1.00 40.78 1537 LYS C CA 1
ATOM 2111 C C . LYS C 1 67 ? 4.978 18.976 22.455 1.00 43.90 1537 LYS C C 1
ATOM 2112 O O . LYS C 1 67 ? 5.837 19.835 22.245 1.00 41.93 1537 LYS C O 1
ATOM 2118 N N . MET C 1 68 ? 5.187 17.923 23.247 1.00 43.41 1538 MET C N 1
ATOM 2119 C CA . MET C 1 68 ? 6.464 17.719 23.945 1.00 46.87 1538 MET C CA 1
ATOM 2120 C C . MET C 1 68 ? 7.636 17.472 22.977 1.00 38.61 1538 MET C C 1
ATOM 2121 O O . MET C 1 68 ? 8.755 17.948 23.199 1.00 31.10 1538 MET C O 1
ATOM 2126 N N . GLU C 1 69 ? 7.365 16.721 21.911 1.00 36.85 1539 GLU C N 1
ATOM 2127 C CA . GLU C 1 69 ? 8.352 16.465 20.874 1.00 42.02 1539 GLU C CA 1
ATOM 2128 C C . GLU C 1 69 ? 8.669 17.752 20.104 1.00 37.12 1539 GLU C C 1
ATOM 2129 O O . GLU C 1 69 ? 9.803 17.982 19.714 1.00 45.08 1539 GLU C O 1
ATOM 2135 N N . LEU C 1 70 ? 7.655 18.587 19.903 1.00 38.58 1540 LEU C N 1
ATOM 2136 C CA . LEU C 1 70 ? 7.827 19.862 19.222 1.00 36.50 1540 LEU C CA 1
ATOM 2137 C C . LEU C 1 70 ? 8.665 20.812 20.068 1.00 36.09 1540 LEU C C 1
ATOM 2138 O O . LEU C 1 70 ? 9.467 21.568 19.542 1.00 29.69 1540 LEU C O 1
ATOM 2143 N N . GLN C 1 71 ? 8.449 20.780 21.379 1.00 35.68 1541 GLN C N 1
ATOM 2144 C CA . GLN C 1 71 ? 9.178 21.647 22.286 1.00 37.22 1541 GLN C CA 1
ATOM 2145 C C . GLN C 1 71 ? 10.661 21.247 22.267 1.00 35.89 1541 GLN C C 1
ATOM 2146 O O . GLN C 1 71 ? 11.544 22.111 22.255 1.00 35.36 1541 GLN C O 1
ATOM 2152 N N . SER C 1 72 ? 10.914 19.936 22.224 1.00 34.37 1542 SER C N 1
ATOM 2153 C CA . SER C 1 72 ? 12.270 19.388 22.143 1.00 44.47 1542 SER C CA 1
ATOM 2154 C C . SER C 1 72 ? 12.980 19.768 20.855 1.00 40.28 1542 SER C C 1
ATOM 2155 O O . SER C 1 72 ? 14.160 20.138 20.865 1.00 38.37 1542 SER C O 1
ATOM 2158 N N . ALA C 1 73 ? 12.258 19.657 19.743 1.00 35.94 1543 ALA C N 1
ATOM 2159 C CA . ALA C 1 73 ? 12.794 20.061 18.452 1.00 34.10 1543 ALA C CA 1
ATOM 2160 C C . ALA C 1 73 ? 13.158 21.535 18.483 1.00 34.97 1543 ALA C C 1
ATOM 2161 O O . ALA C 1 73 ? 14.188 21.930 17.953 1.00 34.40 1543 ALA C O 1
ATOM 2163 N N . LEU C 1 74 ? 12.293 22.348 19.084 1.00 34.18 1544 LEU C N 1
ATOM 2164 C CA . LEU C 1 74 ? 12.562 23.776 19.225 1.00 27.75 1544 LEU C CA 1
ATOM 2165 C C . LEU C 1 74 ? 13.844 24.021 20.037 1.00 31.23 1544 LEU C C 1
ATOM 2166 O O . LEU C 1 74 ? 14.714 24.788 19.619 1.00 30.23 1544 LEU C O 1
ATOM 2171 N N . GLU C 1 75 ? 13.950 23.372 21.192 1.00 27.49 1545 GLU C N 1
ATOM 2172 C CA . GLU C 1 75 ? 15.113 23.539 22.049 1.00 35.83 1545 GLU C CA 1
ATOM 2173 C C . GLU C 1 75 ? 16.382 23.029 21.353 1.00 36.09 1545 GLU C C 1
ATOM 2174 O O . GLU C 1 75 ? 17.460 23.587 21.544 1.00 29.14 1545 GLU C O 1
ATOM 2180 N N . GLU C 1 76 ? 16.232 21.999 20.522 1.00 30.22 1546 GLU C N 1
ATOM 2181 C CA . GLU C 1 76 ? 17.343 21.434 19.772 1.00 37.07 1546 GLU C CA 1
ATOM 2182 C C . GLU C 1 76 ? 17.835 22.411 18.707 1.00 38.15 1546 GLU C C 1
ATOM 2183 O O . GLU C 1 76 ? 19.037 22.551 18.485 1.00 34.58 1546 GLU C O 1
ATOM 2189 N N . ALA C 1 77 ? 16.908 23.109 18.064 1.00 30.00 1547 ALA C N 1
ATOM 2190 C CA . ALA C 1 77 ? 17.272 24.080 17.040 1.00 25.56 1547 ALA C CA 1
ATOM 2191 C C . ALA C 1 77 ? 17.886 25.339 17.662 1.00 32.83 1547 ALA C C 1
ATOM 2192 O O . ALA C 1 77 ? 18.789 25.955 17.090 1.00 29.49 1547 ALA C O 1
ATOM 2194 N N . GLU C 1 78 ? 17.403 25.707 18.841 1.00 32.08 1548 GLU C N 1
ATOM 2195 C CA . GLU C 1 78 ? 17.947 26.846 19.572 1.00 32.40 1548 GLU C CA 1
ATOM 2196 C C . GLU C 1 78 ? 19.359 26.538 20.072 1.00 33.28 1548 GLU C C 1
ATOM 2197 O O . GLU C 1 78 ? 20.231 27.406 20.073 1.00 32.74 1548 GLU C O 1
ATOM 2203 N N . ALA C 1 79 ? 19.580 25.295 20.488 1.00 32.69 1549 ALA C N 1
ATOM 2204 C CA . ALA C 1 79 ? 20.901 24.863 20.935 1.00 32.66 1549 ALA C CA 1
ATOM 2205 C C . ALA C 1 79 ? 21.892 24.822 19.772 1.00 35.69 1549 ALA C C 1
ATOM 2206 O O . ALA C 1 79 ? 23.048 25.222 19.924 1.00 40.92 1549 ALA C O 1
ATOM 2208 N N . SER C 1 80 ? 21.444 24.338 18.614 1.00 34.30 1550 SER C N 1
ATOM 2209 C CA . SER C 1 80 ? 22.302 24.278 17.428 1.00 29.93 1550 SER C CA 1
ATOM 2210 C C . SER C 1 80 ? 22.664 25.683 16.958 1.00 30.60 1550 SER C C 1
ATOM 2211 O O . SER C 1 80 ? 23.772 25.911 16.482 1.00 31.54 1550 SER C O 1
ATOM 2214 N N . LEU C 1 81 ? 21.729 26.620 17.082 1.00 29.82 1551 LEU C N 1
ATOM 2215 C CA . LEU C 1 81 ? 22.007 28.000 16.718 1.00 30.02 1551 LEU C CA 1
ATOM 2216 C C . LEU C 1 81 ? 23.138 28.530 17.597 1.00 30.29 1551 LEU C C 1
ATOM 2217 O O . LEU C 1 81 ? 24.063 29.176 17.103 1.00 31.02 1551 LEU C O 1
ATOM 2222 N N . GLU C 1 82 ? 23.063 28.236 18.893 1.00 30.03 1552 GLU C N 1
ATOM 2223 C CA . GLU C 1 82 ? 24.086 28.668 19.835 1.00 32.47 1552 GLU C CA 1
ATOM 2224 C C . GLU C 1 82 ? 25.421 28.003 19.471 1.00 32.77 1552 GLU C C 1
ATOM 2225 O O . GLU C 1 82 ? 26.474 28.642 19.519 1.00 27.16 1552 GLU C O 1
ATOM 2231 N N . HIS C 1 83 ? 25.361 26.735 19.064 1.00 33.71 1553 HIS C N 1
ATOM 2232 C CA . HIS C 1 83 ? 26.557 26.020 18.613 1.00 34.31 1553 HIS C CA 1
ATOM 2233 C C . HIS C 1 83 ? 27.163 26.682 17.371 1.00 38.83 1553 HIS C C 1
ATOM 2234 O O . HIS C 1 83 ? 28.381 26.871 17.302 1.00 37.35 1553 HIS C O 1
ATOM 2241 N N . GLU C 1 84 ? 26.318 27.042 16.400 1.00 33.33 1554 GLU C N 1
ATOM 2242 C CA . GLU C 1 84 ? 26.803 27.677 15.172 1.00 31.81 1554 GLU C CA 1
ATOM 2243 C C . GLU C 1 84 ? 27.418 29.042 15.466 1.00 31.55 1554 GLU C C 1
ATOM 2244 O O . GLU C 1 84 ? 28.418 29.426 14.856 1.00 32.40 1554 GLU C O 1
ATOM 2250 N N . GLU C 1 85 ? 26.813 29.765 16.403 1.00 29.03 1555 GLU C N 1
ATOM 2251 C CA . GLU C 1 85 ? 27.364 31.027 16.877 1.00 33.97 1555 GLU C CA 1
ATOM 2252 C C . GLU C 1 85 ? 28.738 30.789 17.515 1.00 27.92 1555 GLU C C 1
ATOM 2253 O O . GLU C 1 85 ? 29.666 31.581 17.326 1.00 28.64 1555 GLU C O 1
ATOM 2259 N N . GLY C 1 86 ? 28.865 29.676 18.240 1.00 23.86 1556 GLY C N 1
ATOM 2260 C CA . GLY C 1 86 ? 30.113 29.304 18.886 1.00 30.98 1556 GLY C CA 1
ATOM 2261 C C . GLY C 1 86 ? 31.239 29.120 17.870 1.00 33.29 1556 GLY C C 1
ATOM 2262 O O . GLY C 1 86 ? 32.338 29.631 18.064 1.00 35.66 1556 GLY C O 1
ATOM 2263 N N . LYS C 1 87 ? 30.952 28.393 16.788 1.00 30.10 1557 LYS C N 1
ATOM 2264 C CA . LYS C 1 87 ? 31.929 28.127 15.729 1.00 26.92 1557 LYS C CA 1
ATOM 2265 C C . LYS C 1 87 ? 32.422 29.435 15.105 1.00 24.92 1557 LYS C C 1
ATOM 2266 O O . LYS C 1 87 ? 33.601 29.595 14.831 1.00 28.89 1557 LYS C O 1
ATOM 2272 N N . ILE C 1 88 ? 31.498 30.367 14.903 1.00 25.68 1558 ILE C N 1
ATOM 2273 C CA . ILE C 1 88 ? 31.804 31.651 14.298 1.00 28.46 1558 ILE C CA 1
ATOM 2274 C C . ILE C 1 88 ? 32.756 32.428 15.185 1.00 31.54 1558 ILE C C 1
ATOM 2275 O O . ILE C 1 88 ? 33.700 33.060 14.706 1.00 31.46 1558 ILE C O 1
ATOM 2280 N N . LEU C 1 89 ? 32.510 32.344 16.486 1.00 27.96 1559 LEU C N 1
ATOM 2281 C CA . LEU C 1 89 ? 33.372 32.948 17.475 1.00 25.90 1559 LEU C CA 1
ATOM 2282 C C . LEU C 1 89 ? 34.785 32.333 17.409 1.00 30.50 1559 LEU C C 1
ATOM 2283 O O . LEU C 1 89 ? 35.780 33.051 17.490 1.00 25.26 1559 LEU C O 1
ATOM 2288 N N . ARG C 1 90 ? 34.858 31.013 17.237 1.00 29.39 1560 ARG C N 1
ATOM 2289 C CA . ARG C 1 90 ? 36.141 30.312 17.134 1.00 34.99 1560 ARG C CA 1
ATOM 2290 C C . ARG C 1 90 ? 36.856 30.670 15.834 1.00 30.71 1560 ARG C C 1
ATOM 2291 O O . ARG C 1 90 ? 38.078 30.716 15.791 1.00 30.39 1560 ARG C O 1
ATOM 2299 N N . ALA C 1 91 ? 36.092 30.926 14.776 1.00 27.27 1561 ALA C N 1
ATOM 2300 C CA . ALA C 1 91 ? 36.700 31.298 13.507 1.00 24.77 1561 ALA C CA 1
ATOM 2301 C C . ALA C 1 91 ? 37.381 32.652 13.660 1.00 28.75 1561 ALA C C 1
ATOM 2302 O O . ALA C 1 91 ? 38.487 32.860 13.157 1.00 29.68 1561 ALA C O 1
ATOM 2304 N N . GLN C 1 92 ? 36.728 33.564 14.372 1.00 26.29 1562 GLN C N 1
ATOM 2305 C CA . GLN C 1 92 ? 37.325 34.870 14.622 1.00 22.74 1562 GLN C CA 1
ATOM 2306 C C . GLN C 1 92 ? 38.580 34.724 15.482 1.00 23.53 1562 GLN C C 1
ATOM 2307 O O . GLN C 1 92 ? 39.585 35.447 15.279 1.00 24.79 1562 GLN C O 1
ATOM 2313 N N . LEU C 1 93 ? 38.524 33.810 16.454 1.00 23.44 1563 LEU C N 1
ATOM 2314 C CA . LEU C 1 93 ? 39.690 33.582 17.314 1.00 27.74 1563 LEU C CA 1
ATOM 2315 C C . LEU C 1 93 ? 40.883 33.110 16.479 1.00 27.20 1563 LEU C C 1
ATOM 2316 O O . LEU C 1 93 ? 42.004 33.594 16.679 1.00 25.23 1563 LEU C O 1
ATOM 2321 N N . GLU C 1 94 ? 40.649 32.198 15.533 1.00 22.19 1564 GLU C N 1
ATOM 2322 C CA . GLU C 1 94 ? 41.733 31.721 14.668 1.00 25.04 1564 GLU C CA 1
ATOM 2323 C C . GLU C 1 94 ? 42.219 32.868 13.786 1.00 28.03 1564 GLU C C 1
ATOM 2324 O O . GLU C 1 94 ? 43.421 33.005 13.556 1.00 28.04 1564 GLU C O 1
ATOM 2330 N N . PHE C 1 95 ? 41.292 33.698 13.306 1.00 27.09 1565 PHE C N 1
ATOM 2331 C CA . PHE C 1 95 ? 41.670 34.855 12.483 1.00 24.35 1565 PHE C CA 1
ATOM 2332 C C . PHE C 1 95 ? 42.558 35.804 13.311 1.00 23.35 1565 PHE C C 1
ATOM 2333 O O . PHE C 1 95 ? 43.581 36.320 12.824 1.00 27.58 1565 PHE C O 1
ATOM 2341 N N . ASN C 1 96 ? 42.167 35.998 14.565 1.00 21.32 1566 ASN C N 1
ATOM 2342 C CA . ASN C 1 96 ? 42.871 36.886 15.481 1.00 17.72 1566 ASN C CA 1
ATOM 2343 C C . ASN C 1 96 ? 44.315 36.416 15.635 1.00 27.56 1566 ASN C C 1
ATOM 2344 O O . ASN C 1 96 ? 45.226 37.231 15.658 1.00 23.83 1566 ASN C O 1
ATOM 2349 N N . GLN C 1 97 ? 44.490 35.100 15.774 1.00 27.67 1567 GLN C N 1
ATOM 2350 C CA . GLN C 1 97 ? 45.804 34.500 15.925 1.00 33.04 1567 GLN C CA 1
ATOM 2351 C C . GLN C 1 97 ? 46.687 34.818 14.740 1.00 28.04 1567 GLN C C 1
ATOM 2352 O O . GLN C 1 97 ? 47.832 35.197 14.910 1.00 25.42 1567 GLN C O 1
ATOM 2358 N N . ILE C 1 98 ? 46.146 34.646 13.538 1.00 26.03 1568 ILE C N 1
ATOM 2359 C CA . ILE C 1 98 ? 46.907 34.845 12.311 1.00 29.46 1568 ILE C CA 1
ATOM 2360 C C . ILE C 1 98 ? 47.226 36.317 12.083 1.00 32.02 1568 ILE C C 1
ATOM 2361 O O . ILE C 1 98 ? 48.340 36.679 11.676 1.00 36.08 1568 ILE C O 1
ATOM 2366 N N . LYS C 1 99 ? 46.235 37.152 12.371 1.00 29.35 1569 LYS C N 1
ATOM 2367 C CA . LYS C 1 99 ? 46.294 38.591 12.171 1.00 26.59 1569 LYS C CA 1
ATOM 2368 C C . LYS C 1 99 ? 47.353 39.276 12.981 1.00 28.00 1569 LYS C C 1
ATOM 2369 O O . LYS C 1 99 ? 47.966 40.236 12.509 1.00 33.52 1569 LYS C O 1
ATOM 2375 N N . ALA C 1 100 ? 47.488 38.840 14.234 1.00 20.75 1570 ALA C N 1
ATOM 2376 C CA . ALA C 1 100 ? 48.259 39.583 15.219 1.00 27.96 1570 ALA C CA 1
ATOM 2377 C C . ALA C 1 100 ? 49.764 39.303 15.125 1.00 36.56 1570 ALA C C 1
ATOM 2378 O O . ALA C 1 100 ? 50.551 39.903 15.857 1.00 41.38 1570 ALA C O 1
ATOM 2380 N N . GLU C 1 101 ? 50.147 38.397 14.226 1.00 37.26 1571 GLU C N 1
ATOM 2381 C CA . GLU C 1 101 ? 51.546 37.971 14.060 1.00 45.95 1571 GLU C CA 1
ATOM 2382 C C . GLU C 1 101 ? 52.455 39.082 13.546 1.00 54.51 1571 GLU C C 1
ATOM 2383 O O . GLU C 1 101 ? 52.375 39.468 12.379 1.00 59.63 1571 GLU C O 1
ATOM 2389 N N . GLY D 1 4 ? -20.611 0.605 40.510 1.00 64.37 1 GLY D N 1
ATOM 2390 C CA . GLY D 1 4 ? -21.621 1.588 40.862 1.00 61.99 1 GLY D CA 1
ATOM 2391 C C . GLY D 1 4 ? -23.036 1.138 40.533 1.00 55.71 1 GLY D C 1
ATOM 2392 O O . GLY D 1 4 ? -23.637 0.368 41.295 1.00 48.69 1 GLY D O 1
ATOM 2393 N N . PRO D 1 5 ? -23.568 1.598 39.383 1.00 51.50 2 PRO D N 1
ATOM 2394 C CA . PRO D 1 5 ? -24.980 1.440 39.005 1.00 51.53 2 PRO D CA 1
ATOM 2395 C C . PRO D 1 5 ? -25.378 -0.010 38.709 1.00 53.41 2 PRO D C 1
ATOM 2396 O O . PRO D 1 5 ? -24.559 -0.772 38.194 1.00 50.59 2 PRO D O 1
ATOM 2400 N N . LEU D 1 6 ? -26.617 -0.374 39.039 1.00 46.72 3 LEU D N 1
ATOM 2401 C CA . LEU D 1 6 ? -27.139 -1.700 38.734 1.00 45.34 3 LEU D CA 1
ATOM 2402 C C . LEU D 1 6 ? -26.821 -2.092 37.290 1.00 23.26 3 LEU D C 1
ATOM 2403 O O . LEU D 1 6 ? -26.977 -1.286 36.356 1.00 28.66 3 LEU D O 1
ATOM 2408 N N . LYS D 1 7 ? -26.393 -3.326 37.111 1.00 27.27 4 LYS D N 1
ATOM 2409 C CA . LYS D 1 7 ? -26.277 -3.908 35.775 1.00 30.81 4 LYS D CA 1
ATOM 2410 C C . LYS D 1 7 ? -27.691 -4.085 35.242 1.00 28.60 4 LYS D C 1
ATOM 2411 O O . LYS D 1 7 ? -28.602 -4.254 36.035 1.00 31.32 4 LYS D O 1
ATOM 2417 N N . PRO D 1 8 ? -27.868 -4.049 33.908 1.00 27.88 5 PRO D N 1
ATOM 2418 C CA . PRO D 1 8 ? -29.151 -4.287 33.223 1.00 29.26 5 PRO D CA 1
ATOM 2419 C C . PRO D 1 8 ? -29.882 -5.519 33.759 1.00 22.57 5 PRO D C 1
ATOM 2420 O O . PRO D 1 8 ? -31.102 -5.510 33.983 1.00 24.09 5 PRO D O 1
ATOM 2424 N N . GLU D 1 9 ? -29.106 -6.574 33.965 1.00 24.45 6 GLU D N 1
ATOM 2425 C CA . GLU D 1 9 ? -29.602 -7.850 34.465 1.00 31.71 6 GLU D CA 1
ATOM 2426 C C . GLU D 1 9 ? -30.281 -7.714 35.835 1.00 35.39 6 GLU D C 1
ATOM 2427 O O . GLU D 1 9 ? -31.357 -8.266 36.066 1.00 27.46 6 GLU D O 1
ATOM 2433 N N . GLU D 1 10 ? -29.631 -6.985 36.738 1.00 26.18 7 GLU D N 1
ATOM 2434 C CA . GLU D 1 10 ? -30.168 -6.709 38.068 1.00 33.78 7 GLU D CA 1
ATOM 2435 C C . GLU D 1 10 ? -31.361 -5.758 37.996 1.00 29.50 7 GLU D C 1
ATOM 2436 O O . GLU D 1 10 ? -32.346 -5.924 38.724 1.00 34.02 7 GLU D O 1
ATOM 2442 N N . HIS D 1 11 ? -31.279 -4.748 37.135 1.00 22.92 8 HIS D N 1
ATOM 2443 C CA . HIS D 1 11 ? -32.421 -3.839 36.988 1.00 25.28 8 HIS D CA 1
ATOM 2444 C C . HIS D 1 11 ? -33.662 -4.634 36.505 1.00 25.59 8 HIS D C 1
ATOM 2445 O O . HIS D 1 11 ? -34.736 -4.554 37.092 1.00 28.09 8 HIS D O 1
ATOM 2452 N N . GLU D 1 12 ? -33.484 -5.432 35.453 1.00 23.61 9 GLU D N 1
ATOM 2453 C CA . GLU D 1 12 ? -34.558 -6.253 34.912 1.00 24.10 9 GLU D CA 1
ATOM 2454 C C . GLU D 1 12 ? -35.167 -7.201 35.984 1.00 33.55 9 GLU D C 1
ATOM 2455 O O . GLU D 1 12 ? -36.390 -7.364 36.049 1.00 34.79 9 GLU D O 1
ATOM 2461 N N . ASP D 1 13 ? -34.327 -7.807 36.831 1.00 35.75 10 ASP D N 1
ATOM 2462 C CA . ASP D 1 13 ? -34.828 -8.698 37.897 1.00 38.73 10 ASP D CA 1
ATOM 2463 C C . ASP D 1 13 ? -35.685 -7.948 38.924 1.00 34.56 10 ASP D C 1
ATOM 2464 O O . ASP D 1 13 ? -36.617 -8.503 39.483 1.00 32.21 10 ASP D O 1
ATOM 2469 N N . ILE D 1 14 ? -35.343 -6.698 39.202 1.00 28.66 11 ILE D N 1
ATOM 2470 C CA . ILE D 1 14 ? -36.156 -5.903 40.107 1.00 28.20 11 ILE D CA 1
ATOM 2471 C C . ILE D 1 14 ? -37.525 -5.631 39.467 1.00 36.93 11 ILE D C 1
ATOM 2472 O O . ILE D 1 14 ? -38.558 -5.780 40.123 1.00 41.44 11 ILE D O 1
ATOM 2477 N N . LEU D 1 15 ? -37.529 -5.253 38.187 1.00 34.47 12 LEU D N 1
ATOM 2478 C CA . LEU D 1 15 ? -38.782 -5.077 37.462 1.00 34.19 12 LEU D CA 1
ATOM 2479 C C . LEU D 1 15 ? -39.643 -6.346 37.535 1.00 40.01 12 LEU D C 1
ATOM 2480 O O . LEU D 1 15 ? -40.846 -6.265 37.767 1.00 35.36 12 LEU D O 1
ATOM 2485 N N . ASN D 1 16 ? -39.010 -7.506 37.365 1.00 39.37 13 ASN D N 1
ATOM 2486 C CA . ASN D 1 16 ? -39.700 -8.792 37.438 1.00 39.41 13 ASN D CA 1
ATOM 2487 C C . ASN D 1 16 ? -40.308 -9.052 38.821 1.00 39.13 13 ASN D C 1
ATOM 2488 O O . ASN D 1 16 ? -41.445 -9.511 38.925 1.00 40.89 13 ASN D O 1
ATOM 2493 N N . LYS D 1 17 ? -39.561 -8.743 39.880 1.00 40.80 14 LYS D N 1
ATOM 2494 C CA . LYS D 1 17 ? -40.111 -8.788 41.238 1.00 47.34 14 LYS D CA 1
ATOM 2495 C C . LYS D 1 17 ? -41.366 -7.933 41.347 1.00 38.86 14 LYS D C 1
ATOM 2496 O O . LYS D 1 17 ? -42.360 -8.349 41.935 1.00 44.81 14 LYS D O 1
ATOM 2502 N N . LEU D 1 18 ? -41.307 -6.735 40.769 1.00 40.89 15 LEU D N 1
ATOM 2503 C CA . LEU D 1 18 ? -42.379 -5.752 40.909 1.00 39.98 15 LEU D CA 1
ATOM 2504 C C . LEU D 1 18 ? -43.632 -6.069 40.072 1.00 44.64 15 LEU D C 1
ATOM 2505 O O . LEU D 1 18 ? -44.683 -5.462 40.284 1.00 46.28 15 LEU D O 1
ATOM 2510 N N . LEU D 1 19 ? -43.532 -7.011 39.133 1.00 45.65 16 LEU D N 1
ATOM 2511 C CA . LEU D 1 19 ? -44.677 -7.362 38.282 1.00 50.39 16 LEU D CA 1
ATOM 2512 C C . LEU D 1 19 ? -45.780 -8.066 39.080 1.00 52.93 16 LEU D C 1
ATOM 2513 O O . LEU D 1 19 ? -46.969 -7.967 38.762 1.00 52.80 16 LEU D O 1
ATOM 2518 N N . ASP D 1 20 ? -45.370 -8.778 40.122 1.00 53.29 17 ASP D N 1
ATOM 2519 C CA . ASP D 1 20 ? -46.286 -9.553 40.944 1.00 56.71 17 ASP D CA 1
ATOM 2520 C C . ASP D 1 20 ? -46.974 -8.674 41.991 1.00 59.66 17 ASP D C 1
ATOM 2521 O O . ASP D 1 20 ? -46.333 -8.223 42.935 1.00 58.63 17 ASP D O 1
ATOM 2526 N N . PRO D 1 21 ? -48.288 -8.435 41.826 1.00 67.50 18 PRO D N 1
ATOM 2527 C CA . PRO D 1 21 ? -49.052 -7.595 42.763 1.00 66.21 18 PRO D CA 1
ATOM 2528 C C . PRO D 1 21 ? -49.137 -8.194 44.170 1.00 63.97 18 PRO D C 1
ATOM 2529 O O . PRO D 1 21 ? -49.407 -7.472 45.133 1.00 63.22 18 PRO D O 1
ATOM 2533 N N . GLU D 1 22 ? -48.894 -9.496 44.288 1.00 63.71 19 GLU D N 1
ATOM 2534 C CA . GLU D 1 22 ? -48.916 -10.153 45.588 1.00 64.70 19 GLU D CA 1
ATOM 2535 C C . GLU D 1 22 ? -47.572 -10.039 46.308 1.00 54.52 19 GLU D C 1
ATOM 2536 O O . GLU D 1 22 ? -47.418 -10.542 47.417 1.00 56.76 19 GLU D O 1
ATOM 2542 N N . LEU D 1 23 ? -46.599 -9.382 45.677 1.00 56.12 20 LEU D N 1
ATOM 2543 C CA . LEU D 1 23 ? -45.319 -9.123 46.331 1.00 51.61 20 LEU D CA 1
ATOM 2544 C C . LEU D 1 23 ? -45.564 -8.516 47.710 1.00 56.93 20 LEU D C 1
ATOM 2545 O O . LEU D 1 23 ? -46.412 -7.632 47.852 1.00 62.48 20 LEU D O 1
ATOM 2550 N N . ALA D 1 24 ? -44.855 -9.010 48.724 1.00 56.78 21 ALA D N 1
ATOM 2551 C CA . ALA D 1 24 ? -44.912 -8.398 50.050 1.00 53.85 21 ALA D CA 1
ATOM 2552 C C . ALA D 1 24 ? -44.590 -6.908 49.950 1.00 67.61 21 ALA D C 1
ATOM 2553 O O . ALA D 1 24 ? -43.682 -6.493 49.212 1.00 53.37 21 ALA D O 1
ATOM 2555 N N . GLN D 1 25 ? -45.350 -6.115 50.694 1.00 35.74 22 GLN D N 1
ATOM 2556 C CA . GLN D 1 25 ? -45.299 -4.667 50.593 1.00 44.10 22 GLN D CA 1
ATOM 2557 C C . GLN D 1 25 ? -43.936 -4.106 50.982 1.00 38.19 22 GLN D C 1
ATOM 2558 O O . GLN D 1 25 ? -43.470 -3.150 50.384 1.00 38.44 22 GLN D O 1
ATOM 2564 N N . SER D 1 26 ? -43.311 -4.713 51.985 1.00 41.80 23 SER D N 1
ATOM 2565 C CA . SER D 1 26 ? -41.949 -4.374 52.370 1.00 45.64 23 SER D CA 1
ATOM 2566 C C . SER D 1 26 ? -40.957 -4.669 51.235 1.00 47.41 23 SER D C 1
ATOM 2567 O O . SER D 1 26 ? -40.033 -3.899 50.998 1.00 45.93 23 SER D O 1
ATOM 2570 N N . GLU D 1 27 ? -41.147 -5.786 50.534 1.00 40.33 24 GLU D N 1
ATOM 2571 C CA . GLU D 1 27 ? -40.254 -6.109 49.428 1.00 40.67 24 GLU D CA 1
ATOM 2572 C C . GLU D 1 27 ? -40.497 -5.146 48.282 1.00 35.36 24 GLU D C 1
ATOM 2573 O O . GLU D 1 27 ? -39.560 -4.755 47.584 1.00 31.90 24 GLU D O 1
ATOM 2579 N N . ARG D 1 28 ? -41.755 -4.749 48.107 1.00 27.06 25 ARG D N 1
ATOM 2580 C CA . ARG D 1 28 ? -42.117 -3.785 47.080 1.00 32.38 25 ARG D CA 1
ATOM 2581 C C . ARG D 1 28 ? -41.430 -2.450 47.334 1.00 34.37 25 ARG D C 1
ATOM 2582 O O . ARG D 1 28 ? -40.837 -1.883 46.422 1.00 31.35 25 ARG D O 1
ATOM 2590 N N . THR D 1 29 ? -41.511 -1.950 48.566 1.00 33.52 26 THR D N 1
ATOM 2591 C CA . THR D 1 29 ? -40.916 -0.656 48.882 1.00 36.13 26 THR D CA 1
ATOM 2592 C C . THR D 1 29 ? -39.366 -0.720 48.874 1.00 31.17 26 THR D C 1
ATOM 2593 O O . THR D 1 29 ? -38.698 0.274 48.553 1.00 30.45 26 THR D O 1
ATOM 2597 N N . GLU D 1 30 ? -38.794 -1.875 49.209 1.00 32.51 27 GLU D N 1
ATOM 2598 C CA . GLU D 1 30 ? -37.339 -2.060 49.085 1.00 31.36 27 GLU D CA 1
ATOM 2599 C C . GLU D 1 30 ? -36.903 -2.004 47.627 1.00 31.18 27 GLU D C 1
ATOM 2600 O O . GLU D 1 30 ? -35.936 -1.326 47.292 1.00 40.59 27 GLU D O 1
ATOM 2606 N N . ALA D 1 31 ? -37.594 -2.766 46.783 1.00 29.51 28 ALA D N 1
ATOM 2607 C CA . ALA D 1 31 ? -37.312 -2.795 45.350 1.00 30.47 28 ALA D CA 1
ATOM 2608 C C . ALA D 1 31 ? -37.382 -1.390 44.742 1.00 33.19 28 ALA D C 1
ATOM 2609 O O . ALA D 1 31 ? -36.526 -1.004 43.944 1.00 31.92 28 ALA D O 1
ATOM 2611 N N . LEU D 1 32 ? -38.390 -0.617 45.141 1.00 28.42 29 LEU D N 1
ATOM 2612 C CA . LEU D 1 32 ? -38.600 0.702 44.557 1.00 25.93 29 LEU D CA 1
ATOM 2613 C C . LEU D 1 32 ? -37.498 1.645 45.010 1.00 27.76 29 LEU D C 1
ATOM 2614 O O . LEU D 1 32 ? -37.033 2.491 44.250 1.00 28.59 29 LEU D O 1
ATOM 2619 N N . GLN D 1 33 ? -37.086 1.497 46.261 1.00 23.77 30 GLN D N 1
ATOM 2620 C CA . GLN D 1 33 ? -36.013 2.327 46.809 1.00 26.22 30 GLN D CA 1
ATOM 2621 C C . GLN D 1 33 ? -34.675 1.999 46.123 1.00 26.83 30 GLN D C 1
ATOM 2622 O O . GLN D 1 33 ? -33.881 2.894 45.873 1.00 26.30 30 GLN D O 1
ATOM 2628 N N . GLN D 1 34 ? -34.449 0.729 45.797 1.00 26.31 31 GLN D N 1
ATOM 2629 C CA . GLN D 1 34 ? -33.248 0.359 45.025 1.00 30.19 31 GLN D CA 1
ATOM 2630 C C . GLN D 1 34 ? -33.213 1.102 43.702 1.00 28.07 31 GLN D C 1
ATOM 2631 O O . GLN D 1 34 ? -32.179 1.630 43.312 1.00 28.08 31 GLN D O 1
ATOM 2637 N N . LEU D 1 35 ? -34.355 1.136 43.017 1.00 27.82 32 LEU D N 1
ATOM 2638 C CA . LEU D 1 35 ? -34.432 1.784 41.714 1.00 25.18 32 LEU D CA 1
ATOM 2639 C C . LEU D 1 35 ? -34.178 3.273 41.866 1.00 22.90 32 LEU D C 1
ATOM 2640 O O . LEU D 1 35 ? -33.485 3.875 41.039 1.00 25.70 32 LEU D O 1
ATOM 2645 N N . ARG D 1 36 ? -34.736 3.853 42.934 1.00 23.97 33 ARG D N 1
ATOM 2646 C CA . ARG D 1 36 ? -34.656 5.284 43.184 1.00 23.13 33 ARG D CA 1
ATOM 2647 C C . ARG D 1 36 ? -33.201 5.690 43.431 1.00 27.08 33 ARG D C 1
ATOM 2648 O O . ARG D 1 36 ? -32.703 6.609 42.801 1.00 26.62 33 ARG D O 1
ATOM 2656 N N . VAL D 1 37 ? -32.536 4.999 44.349 1.00 26.20 34 VAL D N 1
ATOM 2657 C CA . VAL D 1 37 ? -31.178 5.375 44.712 1.00 28.06 34 VAL D CA 1
ATOM 2658 C C . VAL D 1 37 ? -30.277 5.137 43.506 1.00 29.30 34 VAL D C 1
ATOM 2659 O O . VAL D 1 37 ? -29.468 5.997 43.182 1.00 26.07 34 VAL D O 1
ATOM 2663 N N . ASN D 1 38 ? -30.461 4.009 42.816 1.00 30.23 35 ASN D N 1
ATOM 2664 C CA . ASN D 1 38 ? -29.706 3.734 41.599 1.00 29.65 35 ASN D CA 1
ATOM 2665 C C . ASN D 1 38 ? -29.876 4.824 40.554 1.00 29.82 35 ASN D C 1
ATOM 2666 O O . ASN D 1 38 ? -28.886 5.285 39.976 1.00 24.24 35 ASN D O 1
ATOM 2671 N N . TYR D 1 39 ? -31.125 5.234 40.300 1.00 25.02 36 TYR D N 1
ATOM 2672 C CA . TYR D 1 39 ? -31.354 6.195 39.232 1.00 19.57 36 TYR D CA 1
ATOM 2673 C C . TYR D 1 39 ? -30.693 7.529 39.562 1.00 21.82 36 TYR D C 1
ATOM 2674 O O . TYR D 1 39 ? -30.128 8.163 38.681 1.00 31.55 36 TYR D O 1
ATOM 2683 N N . GLY D 1 40 ? -30.738 7.948 40.825 1.00 25.46 37 GLY D N 1
ATOM 2684 C CA . GLY D 1 40 ? -30.077 9.193 41.221 1.00 23.92 37 GLY D CA 1
ATOM 2685 C C . GLY D 1 40 ? -28.571 9.157 41.002 1.00 27.96 37 GLY D C 1
ATOM 2686 O O . GLY D 1 40 ? -27.973 10.112 40.486 1.00 35.48 37 GLY D O 1
ATOM 2687 N N . SER D 1 41 ? -27.957 8.038 41.372 1.00 29.01 38 SER D N 1
ATOM 2688 C CA . SER D 1 41 ? -26.505 7.870 41.239 1.00 34.13 38 SER D CA 1
ATOM 2689 C C . SER D 1 41 ? -26.081 7.848 39.785 1.00 32.93 38 SER D C 1
ATOM 2690 O O . SER D 1 41 ? -25.061 8.433 39.411 1.00 37.56 38 SER D O 1
ATOM 2693 N N . PHE D 1 42 ? -26.859 7.127 38.982 1.00 31.90 39 PHE D N 1
ATOM 2694 C CA . PHE D 1 42 ? -26.618 6.988 37.554 1.00 25.65 39 PHE D CA 1
ATOM 2695 C C . PHE D 1 42 ? -26.752 8.347 36.855 1.00 24.96 39 PHE D C 1
ATOM 2696 O O . PHE D 1 42 ? -25.929 8.693 36.016 1.00 22.82 39 PHE D O 1
ATOM 2704 N N . VAL D 1 43 ? -27.783 9.113 37.192 1.00 27.26 40 VAL D N 1
ATOM 2705 C CA . VAL D 1 43 ? -27.971 10.414 36.559 1.00 28.41 40 VAL D CA 1
ATOM 2706 C C . VAL D 1 43 ? -26.795 11.329 36.917 1.00 28.46 40 VAL D C 1
ATOM 2707 O O . VAL D 1 43 ? -26.273 12.043 36.061 1.00 29.75 40 VAL D O 1
ATOM 2711 N N . SER D 1 44 ? -26.362 11.272 38.173 1.00 27.93 41 SER D N 1
ATOM 2712 C CA . SER D 1 44 ? -25.230 12.074 38.642 1.00 33.41 41 SER D CA 1
ATOM 2713 C C . SER D 1 44 ? -23.909 11.673 37.972 1.00 28.43 41 SER D C 1
ATOM 2714 O O . SER D 1 44 ? -23.082 12.528 37.668 1.00 27.93 41 SER D O 1
ATOM 2717 N N . GLU D 1 45 ? -23.718 10.373 37.760 1.00 25.77 42 GLU D N 1
ATOM 2718 C CA . GLU D 1 45 ? -22.539 9.856 37.052 1.00 28.84 42 GLU D CA 1
ATOM 2719 C C . GLU D 1 45 ? -22.535 10.343 35.613 1.00 27.37 42 GLU D C 1
ATOM 2720 O O . GLU D 1 45 ? -21.498 10.733 35.071 1.00 25.87 42 GLU D O 1
ATOM 2726 N N . TYR D 1 46 ? -23.717 10.332 35.007 1.00 23.89 43 TYR D N 1
ATOM 2727 C CA . TYR D 1 46 ? -23.875 10.752 33.629 1.00 22.34 43 TYR D CA 1
ATOM 2728 C C . TYR D 1 46 ? -23.538 12.244 33.451 1.00 27.25 43 TYR D C 1
ATOM 2729 O O . TYR D 1 46 ? -22.892 12.645 32.464 1.00 27.42 43 TYR D O 1
ATOM 2738 N N . ASN D 1 47 ? -23.994 13.049 34.408 1.00 23.41 44 ASN D N 1
ATOM 2739 C CA . ASN D 1 47 ? -23.813 14.497 34.343 1.00 26.65 44 ASN D CA 1
ATOM 2740 C C . ASN D 1 47 ? -22.348 14.842 34.547 1.00 23.31 44 ASN D C 1
ATOM 2741 O O . ASN D 1 47 ? -21.843 15.733 33.898 1.00 28.45 44 ASN D O 1
ATOM 2746 N N . ASP D 1 48 ? -21.681 14.105 35.440 1.00 22.16 45 ASP D N 1
ATOM 2747 C CA . ASP D 1 48 ? -20.262 14.313 35.723 1.00 36.45 45 ASP D CA 1
ATOM 2748 C C . ASP D 1 48 ? -19.446 13.951 34.499 1.00 28.90 45 ASP D C 1
ATOM 2749 O O . ASP D 1 48 ? -18.497 14.649 34.128 1.00 29.90 45 ASP D O 1
ATOM 2754 N N . LEU D 1 49 ? -19.829 12.851 33.864 1.00 29.91 46 LEU D N 1
ATOM 2755 C CA . LEU D 1 49 ? -19.098 12.381 32.707 1.00 25.99 46 LEU D CA 1
ATOM 2756 C C . LEU D 1 49 ? -19.324 13.342 31.554 1.00 25.09 46 LEU D C 1
ATOM 2757 O O . LEU D 1 49 ? -18.437 13.544 30.751 1.00 25.28 46 LEU D O 1
ATOM 2762 N N . THR D 1 50 ? -20.522 13.921 31.456 1.00 26.20 47 THR D N 1
ATOM 2763 C CA . THR D 1 50 ? -20.783 14.890 30.399 1.00 25.48 47 THR D CA 1
ATOM 2764 C C . THR D 1 50 ? -19.904 16.124 30.577 1.00 25.59 47 THR D C 1
ATOM 2765 O O . THR D 1 50 ? -19.417 16.690 29.610 1.00 31.73 47 THR D O 1
ATOM 2769 N N . LYS D 1 51 ? -19.726 16.553 31.820 1.00 25.96 48 LYS D N 1
ATOM 2770 C CA . LYS D 1 51 ? -18.979 17.781 32.069 1.00 28.08 48 LYS D CA 1
ATOM 2771 C C . LYS D 1 51 ? -17.492 17.530 31.853 1.00 28.21 48 LYS D C 1
ATOM 2772 O O . LYS D 1 51 ? -16.784 18.398 31.333 1.00 28.13 48 LYS D O 1
ATOM 2778 N N . SER D 1 52 ? -17.034 16.336 32.232 1.00 26.02 49 SER D N 1
ATOM 2779 C CA . SER D 1 52 ? -15.647 15.945 32.000 1.00 22.91 49 SER D CA 1
ATOM 2780 C C . SER D 1 52 ? -15.363 15.929 30.505 1.00 28.77 49 SER D C 1
ATOM 2781 O O . SER D 1 52 ? -14.340 16.438 30.042 1.00 32.68 49 SER D O 1
ATOM 2784 N N . HIS D 1 53 ? -16.277 15.336 29.748 1.00 28.05 50 HIS D N 1
ATOM 2785 C CA . HIS D 1 53 ? -16.175 15.332 28.290 1.00 32.97 50 HIS D CA 1
ATOM 2786 C C . HIS D 1 53 ? -16.094 16.745 27.651 1.00 29.42 50 HIS D C 1
ATOM 2787 O O . HIS D 1 53 ? -15.310 16.967 26.734 1.00 26.67 50 HIS D O 1
ATOM 2794 N N . GLU D 1 54 ? -16.907 17.685 28.123 1.00 26.86 51 GLU D N 1
ATOM 2795 C CA . GLU D 1 54 ? -16.855 19.058 27.593 1.00 28.45 51 GLU D CA 1
ATOM 2796 C C . GLU D 1 54 ? -15.522 19.727 27.928 1.00 27.74 51 GLU D C 1
ATOM 2797 O O . GLU D 1 54 ? -14.967 20.460 27.125 1.00 28.67 51 GLU D O 1
ATOM 2803 N N . LYS D 1 55 ? -15.027 19.483 29.129 1.00 29.18 52 LYS D N 1
ATOM 2804 C CA . LYS D 1 55 ? -13.739 20.037 29.526 1.00 30.05 52 LYS D CA 1
ATOM 2805 C C . LYS D 1 55 ? -12.645 19.459 28.653 1.00 32.99 52 LYS D C 1
ATOM 2806 O O . LYS D 1 55 ? -11.739 20.185 28.195 1.00 26.90 52 LYS D O 1
ATOM 2812 N N . LEU D 1 56 ? -12.755 18.159 28.385 1.00 27.14 1526 LEU D N 1
ATOM 2813 C CA . LEU D 1 56 ? -11.764 17.467 27.567 1.00 29.87 1526 LEU D CA 1
ATOM 2814 C C . LEU D 1 56 ? -11.807 18.030 26.150 1.00 36.11 1526 LEU D C 1
ATOM 2815 O O . LEU D 1 56 ? -10.764 18.170 25.517 1.00 26.68 1526 LEU D O 1
ATOM 2820 N N . GLU D 1 57 ? -13.008 18.367 25.665 1.00 26.88 1527 GLU D N 1
ATOM 2821 C CA . GLU D 1 57 ? -13.129 19.036 24.365 1.00 31.05 1527 GLU D CA 1
ATOM 2822 C C . GLU D 1 57 ? -12.348 20.352 24.333 1.00 34.26 1527 GLU D C 1
ATOM 2823 O O . GLU D 1 57 ? -11.678 20.657 23.351 1.00 31.16 1527 GLU D O 1
ATOM 2829 N N . LYS D 1 58 ? -12.452 21.140 25.396 1.00 32.71 1528 LYS D N 1
ATOM 2830 C CA . LYS D 1 58 ? -11.728 22.404 25.445 1.00 32.82 1528 LYS D CA 1
ATOM 2831 C C . LYS D 1 58 ? -10.220 22.154 25.499 1.00 34.22 1528 LYS D C 1
ATOM 2832 O O . LYS D 1 58 ? -9.454 22.857 24.839 1.00 34.29 1528 LYS D O 1
ATOM 2838 N N . VAL D 1 59 ? -9.792 21.161 26.281 1.00 35.83 1529 VAL D N 1
ATOM 2839 C CA . VAL D 1 59 ? -8.363 20.798 26.347 1.00 33.10 1529 VAL D CA 1
ATOM 2840 C C . VAL D 1 59 ? -7.825 20.457 24.965 1.00 33.85 1529 VAL D C 1
ATOM 2841 O O . VAL D 1 59 ? -6.772 20.950 24.559 1.00 35.19 1529 VAL D O 1
ATOM 2845 N N . ARG D 1 60 ? -8.556 19.624 24.232 1.00 29.42 1530 ARG D N 1
ATOM 2846 C CA . ARG D 1 60 ? -8.171 19.279 22.866 1.00 30.04 1530 ARG D CA 1
ATOM 2847 C C . ARG D 1 60 ? -7.979 20.504 21.971 1.00 34.77 1530 ARG D C 1
ATOM 2848 O O . ARG D 1 60 ? -6.970 20.606 21.265 1.00 29.05 1530 ARG D O 1
ATOM 2856 N N . LYS D 1 61 ? -8.962 21.407 21.960 1.00 29.35 1531 LYS D N 1
ATOM 2857 C CA . LYS D 1 61 ? -8.856 22.610 21.117 1.00 39.87 1531 LYS D CA 1
ATOM 2858 C C . LYS D 1 61 ? -7.629 23.441 21.489 1.00 33.46 1531 LYS D C 1
ATOM 2859 O O . LYS D 1 61 ? -6.916 23.948 20.623 1.00 32.04 1531 LYS D O 1
ATOM 2865 N N . GLN D 1 62 ? -7.373 23.560 22.786 1.00 37.21 1532 GLN D N 1
ATOM 2866 C CA . GLN D 1 62 ? -6.242 24.345 23.256 1.00 39.01 1532 GLN D CA 1
ATOM 2867 C C . GLN D 1 62 ? -4.904 23.721 22.856 1.00 36.16 1532 GLN D C 1
ATOM 2868 O O . GLN D 1 62 ? -3.981 24.441 22.446 1.00 33.39 1532 GLN D O 1
ATOM 2874 N N . LEU D 1 63 ? -4.789 22.394 22.968 1.00 30.77 1533 LEU D N 1
ATOM 2875 C CA . LEU D 1 63 ? -3.545 21.715 22.565 1.00 29.22 1533 LEU D CA 1
ATOM 2876 C C . LEU D 1 63 ? -3.325 21.838 21.053 1.00 30.45 1533 LEU D C 1
ATOM 2877 O O . LEU D 1 63 ? -2.201 22.000 20.594 1.00 35.79 1533 LEU D O 1
ATOM 2882 N N . GLU D 1 64 ? -4.403 21.772 20.279 1.00 33.20 1534 GLU D N 1
ATOM 2883 C CA . GLU D 1 64 ? -4.298 21.986 18.840 1.00 31.20 1534 GLU D CA 1
ATOM 2884 C C . GLU D 1 64 ? -3.710 23.370 18.519 1.00 37.06 1534 GLU D C 1
ATOM 2885 O O . GLU D 1 64 ? -2.890 23.506 17.599 1.00 35.69 1534 GLU D O 1
ATOM 2891 N N . ALA D 1 65 ? -4.128 24.392 19.272 1.00 29.94 1535 ALA D N 1
ATOM 2892 C CA . ALA D 1 65 ? -3.630 25.754 19.034 1.00 36.42 1535 ALA D CA 1
ATOM 2893 C C . ALA D 1 65 ? -2.160 25.863 19.420 1.00 31.29 1535 ALA D C 1
ATOM 2894 O O . ALA D 1 65 ? -1.361 26.439 18.681 1.00 37.98 1535 ALA D O 1
ATOM 2896 N N . GLU D 1 66 ? -1.802 25.300 20.575 1.00 30.29 1536 GLU D N 1
ATOM 2897 C CA . GLU D 1 66 ? -0.418 25.360 21.044 1.00 34.74 1536 GLU D CA 1
ATOM 2898 C C . GLU D 1 66 ? 0.519 24.599 20.103 1.00 32.76 1536 GLU D C 1
ATOM 2899 O O . GLU D 1 66 ? 1.614 25.040 19.811 1.00 36.50 1536 GLU D O 1
ATOM 2905 N N . LYS D 1 67 ? 0.065 23.457 19.611 1.00 28.84 1537 LYS D N 1
ATOM 2906 C CA . LYS D 1 67 ? 0.809 22.711 18.614 1.00 28.26 1537 LYS D CA 1
ATOM 2907 C C . LYS D 1 67 ? 1.114 23.585 17.386 1.00 35.31 1537 LYS D C 1
ATOM 2908 O O . LYS D 1 67 ? 2.252 23.603 16.894 1.00 40.04 1537 LYS D O 1
ATOM 2914 N N . MET D 1 68 ? 0.127 24.342 16.913 1.00 32.90 1538 MET D N 1
ATOM 2915 C CA . MET D 1 68 ? 0.343 25.215 15.752 1.00 39.66 1538 MET D CA 1
ATOM 2916 C C . MET D 1 68 ? 1.312 26.372 16.021 1.00 38.18 1538 MET D C 1
ATOM 2917 O O . MET D 1 68 ? 2.094 26.726 15.148 1.00 37.55 1538 MET D O 1
ATOM 2922 N N . GLU D 1 69 ? 1.227 26.983 17.200 1.00 32.70 1539 GLU D N 1
ATOM 2923 C CA . GLU D 1 69 ? 2.144 28.059 17.556 1.00 42.48 1539 GLU D CA 1
ATOM 2924 C C . GLU D 1 69 ? 3.574 27.487 17.659 1.00 39.29 1539 GLU D C 1
ATOM 2925 O O . GLU D 1 69 ? 4.522 28.091 17.148 1.00 36.30 1539 GLU D O 1
ATOM 2931 N N . LEU D 1 70 ? 3.723 26.306 18.262 1.00 35.75 1540 LEU D N 1
ATOM 2932 C CA . LEU D 1 70 ? 5.040 25.673 18.365 1.00 33.05 1540 LEU D CA 1
ATOM 2933 C C . LEU D 1 70 ? 5.610 25.313 17.000 1.00 38.06 1540 LEU D C 1
ATOM 2934 O O . LEU D 1 70 ? 6.802 25.531 16.753 1.00 34.33 1540 LEU D O 1
ATOM 2939 N N . GLN D 1 71 ? 4.775 24.751 16.124 1.00 35.12 1541 GLN D N 1
ATOM 2940 C CA . GLN D 1 71 ? 5.212 24.421 14.766 1.00 36.40 1541 GLN D CA 1
ATOM 2941 C C . GLN D 1 71 ? 5.732 25.667 14.055 1.00 39.26 1541 GLN D C 1
ATOM 2942 O O . GLN D 1 71 ? 6.715 25.613 13.312 1.00 39.01 1541 GLN D O 1
ATOM 2948 N N . SER D 1 72 ? 5.045 26.780 14.287 1.00 38.61 1542 SER D N 1
ATOM 2949 C CA . SER D 1 72 ? 5.432 28.068 13.742 1.00 43.67 1542 SER D CA 1
ATOM 2950 C C . SER D 1 72 ? 6.787 28.516 14.328 1.00 40.97 1542 SER D C 1
ATOM 2951 O O . SER D 1 72 ? 7.689 28.930 13.602 1.00 40.57 1542 SER D O 1
ATOM 2954 N N . ALA D 1 73 ? 6.925 28.392 15.644 1.00 38.22 1543 ALA D N 1
ATOM 2955 C CA . ALA D 1 73 ? 8.145 28.759 16.343 1.00 38.64 1543 ALA D CA 1
ATOM 2956 C C . ALA D 1 73 ? 9.326 27.912 15.881 1.00 39.77 1543 ALA D C 1
ATOM 2957 O O . ALA D 1 73 ? 10.434 28.422 15.730 1.00 31.94 1543 ALA D O 1
ATOM 2959 N N . LEU D 1 74 ? 9.089 26.625 15.642 1.00 33.43 1544 LEU D N 1
ATOM 2960 C CA . LEU D 1 74 ? 10.167 25.757 15.198 1.00 32.51 1544 LEU D CA 1
ATOM 2961 C C . LEU D 1 74 ? 10.650 26.111 13.790 1.00 37.85 1544 LEU D C 1
ATOM 2962 O O . LEU D 1 74 ? 11.854 26.095 13.532 1.00 42.27 1544 LEU D O 1
ATOM 2967 N N . GLU D 1 75 ? 9.728 26.427 12.881 1.00 38.58 1545 GLU D N 1
ATOM 2968 C CA . GLU D 1 75 ? 10.120 26.792 11.520 1.00 38.68 1545 GLU D CA 1
ATOM 2969 C C . GLU D 1 75 ? 11.024 28.019 11.564 1.00 35.03 1545 GLU D C 1
ATOM 2970 O O . GLU D 1 75 ? 12.037 28.066 10.875 1.00 41.00 1545 GLU D O 1
ATOM 2976 N N . GLU D 1 76 ? 10.648 29.005 12.379 1.00 35.42 1546 GLU D N 1
ATOM 2977 C CA . GLU D 1 76 ? 11.427 30.234 12.495 1.00 39.75 1546 GLU D CA 1
ATOM 2978 C C . GLU D 1 76 ? 12.820 29.952 13.042 1.00 34.61 1546 GLU D C 1
ATOM 2979 O O . GLU D 1 76 ? 13.779 30.604 12.650 1.00 34.60 1546 GLU D O 1
ATOM 2985 N N . ALA D 1 77 ? 12.906 29.004 13.978 1.00 32.53 1547 ALA D N 1
ATOM 2986 C CA . ALA D 1 77 ? 14.175 28.645 14.601 1.00 36.33 1547 ALA D CA 1
ATOM 2987 C C . ALA D 1 77 ? 15.036 27.878 13.625 1.00 34.72 1547 ALA D C 1
ATOM 2988 O O . ALA D 1 77 ? 16.228 28.144 13.520 1.00 36.39 1547 ALA D O 1
ATOM 2990 N N . GLU D 1 78 ? 14.436 26.906 12.942 1.00 30.82 1548 GLU D N 1
ATOM 2991 C CA . GLU D 1 78 ? 15.126 26.182 11.879 1.00 33.49 1548 GLU D CA 1
ATOM 2992 C C . GLU D 1 78 ? 15.654 27.155 10.814 1.00 38.52 1548 GLU D C 1
ATOM 2993 O O . GLU D 1 78 ? 16.716 26.936 10.244 1.00 37.08 1548 GLU D O 1
ATOM 2999 N N . ALA D 1 79 ? 14.906 28.222 10.542 1.00 37.59 1549 ALA D N 1
ATOM 3000 C CA . ALA D 1 79 ? 15.320 29.178 9.523 1.00 36.91 1549 ALA D CA 1
ATOM 3001 C C . ALA D 1 79 ? 16.516 30.009 10.004 1.00 37.57 1549 ALA D C 1
ATOM 3002 O O . ALA D 1 79 ? 17.455 30.245 9.241 1.00 36.08 1549 ALA D O 1
ATOM 3004 N N . SER D 1 80 ? 16.481 30.439 11.265 1.00 37.18 1550 SER D N 1
ATOM 3005 C CA . SER D 1 80 ? 17.617 31.157 11.852 1.00 39.23 1550 SER D CA 1
ATOM 3006 C C . SER D 1 80 ? 18.846 30.266 11.862 1.00 37.25 1550 SER D C 1
ATOM 3007 O O . SER D 1 80 ? 19.946 30.712 11.552 1.00 30.88 1550 SER D O 1
ATOM 3010 N N . LEU D 1 81 ? 18.649 28.994 12.196 1.00 32.32 1551 LEU D N 1
ATOM 3011 C CA . LEU D 1 81 ? 19.746 28.039 12.173 1.00 36.73 1551 LEU D CA 1
ATOM 3012 C C . LEU D 1 81 ? 20.370 27.922 10.789 1.00 41.57 1551 LEU D C 1
ATOM 3013 O O . LEU D 1 81 ? 21.590 28.009 10.659 1.00 43.93 1551 LEU D O 1
ATOM 3018 N N . GLU D 1 82 ? 19.547 27.724 9.761 1.00 36.17 1552 GLU D N 1
ATOM 3019 C CA . GLU D 1 82 ? 20.090 27.500 8.420 1.00 37.61 1552 GLU D CA 1
ATOM 3020 C C . GLU D 1 82 ? 20.862 28.717 7.905 1.00 36.75 1552 GLU D C 1
ATOM 3021 O O . GLU D 1 82 ? 21.824 28.577 7.152 1.00 39.35 1552 GLU D O 1
ATOM 3027 N N . HIS D 1 83 ? 20.422 29.904 8.306 1.00 33.25 1553 HIS D N 1
ATOM 3028 C CA . HIS D 1 83 ? 21.104 31.137 7.944 1.00 41.85 1553 HIS D CA 1
ATOM 3029 C C . HIS D 1 83 ? 22.469 31.230 8.627 1.00 40.97 1553 HIS D C 1
ATOM 3030 O O . HIS D 1 83 ? 23.484 31.529 7.993 1.00 39.99 1553 HIS D O 1
ATOM 3037 N N . GLU D 1 84 ? 22.487 30.949 9.925 1.00 36.35 1554 GLU D N 1
ATOM 3038 C CA . GLU D 1 84 ? 23.714 31.019 10.688 1.00 35.75 1554 GLU D CA 1
ATOM 3039 C C . GLU D 1 84 ? 24.758 30.015 10.186 1.00 34.55 1554 GLU D C 1
ATOM 3040 O O . GLU D 1 84 ? 25.966 30.305 10.204 1.00 31.89 1554 GLU D O 1
ATOM 3046 N N . GLU D 1 85 ? 24.281 28.848 9.747 1.00 28.29 1555 GLU D N 1
ATOM 3047 C CA . GLU D 1 85 ? 25.131 27.755 9.271 1.00 32.72 1555 GLU D CA 1
ATOM 3048 C C . GLU D 1 85 ? 25.891 28.072 7.986 1.00 31.31 1555 GLU D C 1
ATOM 3049 O O . GLU D 1 85 ? 26.901 27.438 7.686 1.00 37.99 1555 GLU D O 1
ATOM 3055 N N . GLY D 1 86 ? 25.382 29.025 7.215 1.00 31.65 1556 GLY D N 1
ATOM 3056 C CA . GLY D 1 86 ? 26.017 29.414 5.969 1.00 29.90 1556 GLY D CA 1
ATOM 3057 C C . GLY D 1 86 ? 27.018 30.554 6.127 1.00 29.98 1556 GLY D C 1
ATOM 3058 O O . GLY D 1 86 ? 27.650 30.969 5.153 1.00 30.59 1556 GLY D O 1
ATOM 3059 N N . LYS D 1 87 ? 27.172 31.063 7.344 1.00 26.52 1557 LYS D N 1
ATOM 3060 C CA . LYS D 1 87 ? 27.980 32.263 7.547 1.00 31.63 1557 LYS D CA 1
ATOM 3061 C C . LYS D 1 87 ? 29.494 32.029 7.320 1.00 28.57 1557 LYS D C 1
ATOM 3062 O O . LYS D 1 87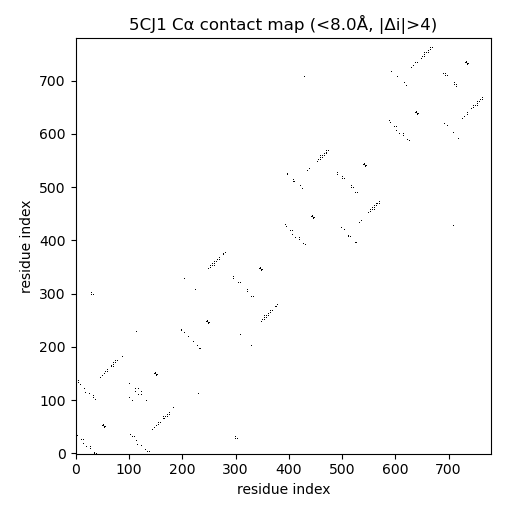 ? 30.114 32.784 6.583 1.00 32.68 1557 LYS D O 1
ATOM 3068 N N . ILE D 1 88 ? 30.085 30.995 7.918 1.00 29.07 1558 ILE D N 1
ATOM 3069 C CA . ILE D 1 88 ? 31.531 30.761 7.740 1.00 30.97 1558 ILE D CA 1
ATOM 3070 C C . ILE D 1 88 ? 31.870 30.491 6.260 1.00 36.93 1558 ILE D C 1
ATOM 3071 O O . ILE D 1 88 ? 32.891 30.971 5.761 1.00 43.53 1558 ILE D O 1
ATOM 3076 N N . LEU D 1 89 ? 30.998 29.761 5.557 1.00 34.40 1559 LEU D N 1
ATOM 3077 C CA . LEU D 1 89 ? 31.162 29.528 4.118 1.00 31.73 1559 LEU D CA 1
ATOM 3078 C C . LEU D 1 89 ? 31.115 30.839 3.332 1.00 38.03 1559 LEU D C 1
ATOM 3079 O O . LEU D 1 89 ? 31.854 31.017 2.370 1.00 33.75 1559 LEU D O 1
ATOM 3084 N N . ARG D 1 90 ? 30.245 31.762 3.720 1.00 36.54 1560 ARG D N 1
ATOM 3085 C CA . ARG D 1 90 ? 30.192 33.029 2.992 1.00 33.22 1560 ARG D CA 1
ATOM 3086 C C . ARG D 1 90 ? 31.415 33.917 3.298 1.00 31.24 1560 ARG D C 1
ATOM 3087 O O . ARG D 1 90 ? 31.891 34.627 2.418 1.00 30.92 1560 ARG D O 1
ATOM 3095 N N . ALA D 1 91 ? 31.932 33.852 4.525 1.00 27.77 1561 ALA D N 1
ATOM 3096 C CA . ALA D 1 91 ? 33.183 34.526 4.900 1.00 29.65 1561 ALA D CA 1
ATOM 3097 C C . ALA D 1 91 ? 34.373 34.008 4.080 1.00 32.41 1561 ALA D C 1
ATOM 3098 O O . ALA D 1 91 ? 35.169 34.782 3.541 1.00 32.59 1561 ALA D O 1
ATOM 3100 N N . GLN D 1 92 ? 34.490 32.688 4.023 1.00 29.36 1562 GLN D N 1
ATOM 3101 C CA . GLN D 1 92 ? 35.504 32.016 3.228 1.00 32.56 1562 GLN D CA 1
ATOM 3102 C C . GLN D 1 92 ? 35.510 32.465 1.767 1.00 30.36 1562 GLN D C 1
ATOM 3103 O O . GLN D 1 92 ? 36.567 32.723 1.188 1.00 29.40 1562 GLN D O 1
ATOM 3109 N N . LEU D 1 93 ? 34.327 32.566 1.178 1.00 31.69 1563 LEU D N 1
ATOM 3110 C CA . LEU D 1 93 ? 34.198 33.020 -0.203 1.00 36.71 1563 LEU D CA 1
ATOM 3111 C C . LEU D 1 93 ? 34.647 34.470 -0.361 1.00 35.86 1563 LEU D C 1
ATOM 3112 O O . LEU D 1 93 ? 35.354 34.793 -1.323 1.00 33.29 1563 LEU D O 1
ATOM 3117 N N . GLU D 1 94 ? 34.238 35.341 0.563 1.00 30.26 1564 GLU D N 1
ATOM 3118 C CA . GLU D 1 94 ? 34.677 36.743 0.509 1.00 38.70 1564 GLU D CA 1
ATOM 3119 C C . GLU D 1 94 ? 36.180 36.877 0.656 1.00 33.94 1564 GLU D C 1
ATOM 3120 O O . GLU D 1 94 ? 36.792 37.702 -0.019 1.00 38.22 1564 GLU D O 1
ATOM 3126 N N . PHE D 1 95 ? 36.767 36.088 1.552 1.00 26.82 1565 PHE D N 1
ATOM 3127 C CA . PHE D 1 95 ? 38.223 36.105 1.753 1.00 27.62 1565 PHE D CA 1
ATOM 3128 C C . PHE D 1 95 ? 38.950 35.700 0.470 1.00 22.67 1565 PHE D C 1
ATOM 3129 O O . PHE D 1 95 ? 39.995 36.247 0.134 1.00 31.27 1565 PHE D O 1
ATOM 3137 N N . ASN D 1 96 ? 38.369 34.741 -0.250 1.00 30.49 1566 ASN D N 1
ATOM 3138 C CA . ASN D 1 96 ? 38.935 34.263 -1.504 1.00 32.81 1566 ASN D CA 1
ATOM 3139 C C . ASN D 1 96 ? 38.934 35.349 -2.587 1.00 38.52 1566 ASN D C 1
ATOM 3140 O O . ASN D 1 96 ? 39.912 35.491 -3.310 1.00 35.17 1566 ASN D O 1
ATOM 3145 N N . GLN D 1 97 ? 37.853 36.121 -2.692 1.00 32.30 1567 GLN D N 1
ATOM 3146 C CA . GLN D 1 97 ? 37.830 37.247 -3.630 1.00 35.43 1567 GLN D CA 1
ATOM 3147 C C . GLN D 1 97 ? 38.800 38.348 -3.223 1.00 36.72 1567 GLN D C 1
ATOM 3148 O O . GLN D 1 97 ? 39.508 38.911 -4.066 1.00 38.33 1567 GLN D O 1
ATOM 3154 N N . ILE D 1 98 ? 38.806 38.686 -1.938 1.00 27.84 1568 ILE D N 1
ATOM 3155 C CA . ILE D 1 98 ? 39.673 39.759 -1.474 1.00 31.20 1568 ILE D CA 1
ATOM 3156 C C . ILE D 1 98 ? 41.154 39.423 -1.686 1.00 32.97 1568 ILE D C 1
ATOM 3157 O O . ILE D 1 98 ? 41.909 40.269 -2.146 1.00 33.46 1568 ILE D O 1
ATOM 3162 N N . LYS D 1 99 ? 41.568 38.192 -1.400 1.00 33.16 1569 LYS D N 1
ATOM 3163 C CA . LYS D 1 99 ? 43.011 37.904 -1.391 1.00 47.84 1569 LYS D CA 1
ATOM 3164 C C . LYS D 1 99 ? 43.584 37.945 -2.801 1.00 52.90 1569 LYS D C 1
ATOM 3165 O O . LYS D 1 99 ? 44.791 38.083 -2.977 1.00 48.86 1569 LYS D O 1
ATOM 3171 N N . ALA D 1 100 ? 42.706 37.824 -3.794 1.00 50.44 1570 ALA D N 1
ATOM 3172 C CA . ALA D 1 100 ? 43.085 37.959 -5.196 1.00 54.12 1570 ALA D CA 1
ATOM 3173 C C . ALA D 1 100 ? 43.350 39.424 -5.615 1.00 60.56 1570 ALA D C 1
ATOM 3174 O O . ALA D 1 100 ? 44.126 39.670 -6.546 1.00 62.18 1570 ALA D O 1
ATOM 3176 N N . GLU D 1 101 ? 42.713 40.383 -4.933 1.00 56.34 1571 GLU D N 1
ATOM 3177 C CA . GLU D 1 101 ? 42.883 41.818 -5.226 1.00 56.84 1571 GLU D CA 1
ATOM 3178 C C . GLU D 1 101 ? 44.354 42.271 -5.305 1.00 59.75 1571 GLU D C 1
ATOM 3179 O O . GLU D 1 101 ? 45.208 41.844 -4.522 1.00 53.22 1571 GLU D O 1
ATOM 3185 N N . GLY E 1 4 ? -30.883 4.863 -22.232 1.00 73.02 1 GLY E N 1
ATOM 3186 C CA . GLY E 1 4 ? -30.360 3.722 -21.495 1.00 70.34 1 GLY E CA 1
ATOM 3187 C C . GLY E 1 4 ? -28.840 3.699 -21.437 1.00 68.64 1 GLY E C 1
ATOM 3188 O O . GLY E 1 4 ? -28.184 4.619 -21.942 1.00 72.60 1 GLY E O 1
ATOM 3189 N N . PRO E 1 5 ? -28.266 2.653 -20.811 1.00 63.50 2 PRO E N 1
ATOM 3190 C CA . PRO E 1 5 ? -26.805 2.466 -20.796 1.00 59.49 2 PRO E CA 1
ATOM 3191 C C . PRO E 1 5 ? -26.275 2.041 -22.173 1.00 56.25 2 PRO E C 1
ATOM 3192 O O . PRO E 1 5 ? -27.057 1.652 -23.044 1.00 51.25 2 PRO E O 1
ATOM 3196 N N . LEU E 1 6 ? -24.968 2.127 -22.378 1.00 49.18 3 LEU E N 1
ATOM 3197 C CA . LEU E 1 6 ? -24.405 1.738 -23.665 1.00 47.21 3 LEU E CA 1
ATOM 3198 C C . LEU E 1 6 ? -24.600 0.237 -23.893 1.00 44.93 3 LEU E C 1
ATOM 3199 O O . LEU E 1 6 ? -24.431 -0.572 -22.973 1.00 37.84 3 LEU E O 1
ATOM 3204 N N . LYS E 1 7 ? -24.999 -0.135 -25.106 1.00 39.26 4 LYS E N 1
ATOM 3205 C CA . LYS E 1 7 ? -25.036 -1.548 -25.461 1.00 44.70 4 LYS E CA 1
ATOM 3206 C C . LYS E 1 7 ? -23.604 -2.068 -25.374 1.00 48.31 4 LYS E C 1
ATOM 3207 O O . LYS E 1 7 ? -22.655 -1.298 -25.552 1.00 42.83 4 LYS E O 1
ATOM 3213 N N . PRO E 1 8 ? -23.440 -3.364 -25.072 1.00 54.15 5 PRO E N 1
ATOM 3214 C CA . PRO E 1 8 ? -22.098 -3.949 -24.980 1.00 52.64 5 PRO E CA 1
ATOM 3215 C C . PRO E 1 8 ? -21.263 -3.672 -26.235 1.00 53.35 5 PRO E C 1
ATOM 3216 O O . PRO E 1 8 ? -20.039 -3.514 -26.129 1.00 45.80 5 PRO E O 1
ATOM 3220 N N . GLU E 1 9 ? -21.923 -3.588 -27.394 1.00 51.16 6 GLU E N 1
ATOM 3221 C CA . GLU E 1 9 ? -21.218 -3.346 -28.650 1.00 49.87 6 GLU E CA 1
ATOM 3222 C C . GLU E 1 9 ? -20.716 -1.905 -28.726 1.00 42.75 6 GLU E C 1
ATOM 3223 O O . GLU E 1 9 ? -19.660 -1.649 -29.290 1.00 40.60 6 GLU E O 1
ATOM 3229 N N . GLU E 1 10 ? -21.475 -0.977 -28.145 1.00 40.98 7 GLU E N 1
ATOM 3230 C CA . GLU E 1 10 ? -21.092 0.436 -28.084 1.00 32.54 7 GLU E CA 1
ATOM 3231 C C . GLU E 1 10 ? -19.935 0.656 -27.106 1.00 36.01 7 GLU E C 1
ATOM 3232 O O . GLU E 1 10 ? -19.003 1.418 -27.382 1.00 36.14 7 GLU E O 1
ATOM 3238 N N . HIS E 1 11 ? -20.017 -0.015 -25.958 1.00 33.39 8 HIS E N 1
ATOM 3239 C CA . HIS E 1 11 ? -18.936 -0.040 -24.979 1.00 30.93 8 HIS E CA 1
ATOM 3240 C C . HIS E 1 11 ? -17.685 -0.585 -25.653 1.00 37.23 8 HIS E C 1
ATOM 3241 O O . HIS E 1 11 ? -16.630 0.053 -25.612 1.00 31.47 8 HIS E O 1
ATOM 3248 N N . GLU E 1 12 ? -17.815 -1.751 -26.294 1.00 35.92 9 GLU E N 1
ATOM 3249 C CA . GLU E 1 12 ? -16.674 -2.400 -26.955 1.00 35.76 9 GLU E CA 1
ATOM 3250 C C . GLU E 1 12 ? -16.017 -1.517 -28.015 1.00 37.89 9 GLU E C 1
ATOM 3251 O O . GLU E 1 12 ? -14.785 -1.469 -28.103 1.00 29.66 9 GLU E O 1
ATOM 3257 N N . ASP E 1 13 ? -16.837 -0.824 -28.812 1.00 30.85 10 ASP E N 1
ATOM 3258 C CA . ASP E 1 13 ? -16.330 0.121 -29.814 1.00 39.08 10 ASP E CA 1
ATOM 3259 C C . ASP E 1 13 ? -15.382 1.157 -29.185 1.00 37.43 10 ASP E C 1
ATOM 3260 O O . ASP E 1 13 ? -14.324 1.457 -29.739 1.00 39.81 10 ASP E O 1
ATOM 3265 N N . ILE E 1 14 ? -15.757 1.676 -28.019 1.00 32.88 11 ILE E N 1
ATOM 3266 C CA . ILE E 1 14 ? -14.943 2.669 -27.315 1.00 30.11 11 ILE E CA 1
ATOM 3267 C C . ILE E 1 14 ? -13.623 2.089 -26.806 1.00 31.25 11 ILE E C 1
ATOM 3268 O O . ILE E 1 14 ? -12.572 2.738 -26.889 1.00 27.98 11 ILE E O 1
ATOM 3273 N N . LEU E 1 15 ? -13.698 0.878 -26.264 1.00 27.23 12 LEU E N 1
ATOM 3274 C CA . LEU E 1 15 ? -12.535 0.182 -25.733 1.00 31.45 12 LEU E CA 1
ATOM 3275 C C . LEU E 1 15 ? -11.512 -0.064 -26.836 1.00 32.93 12 LEU E C 1
ATOM 3276 O O . LEU E 1 15 ? -10.306 0.138 -26.644 1.00 34.94 12 LEU E O 1
ATOM 3281 N N . ASN E 1 16 ? -11.994 -0.472 -28.005 1.00 29.06 13 ASN E N 1
ATOM 3282 C CA . ASN E 1 16 ? -11.090 -0.737 -29.128 1.00 37.08 13 ASN E CA 1
ATOM 3283 C C . ASN E 1 16 ? -10.467 0.514 -29.713 1.00 35.20 13 ASN E C 1
ATOM 3284 O O . ASN E 1 16 ? -9.410 0.448 -30.333 1.00 39.00 13 ASN E O 1
ATOM 3289 N N . LYS E 1 17 ? -11.128 1.653 -29.519 1.00 33.08 14 LYS E N 1
ATOM 3290 C CA . LYS E 1 17 ? -10.551 2.937 -29.894 1.00 34.32 14 LYS E CA 1
ATOM 3291 C C . LYS E 1 17 ? -9.422 3.265 -28.912 1.00 34.28 14 LYS E C 1
ATOM 3292 O O . LYS E 1 17 ? -8.335 3.687 -29.320 1.00 32.57 14 LYS E O 1
ATOM 3298 N N . LEU E 1 18 ? -9.670 3.028 -27.626 1.00 29.51 15 LEU E N 1
ATOM 3299 C CA . LEU E 1 18 ? -8.679 3.303 -26.583 1.00 36.32 15 LEU E CA 1
ATOM 3300 C C . LEU E 1 18 ? -7.471 2.368 -26.650 1.00 38.22 15 LEU E C 1
ATOM 3301 O O . LEU E 1 18 ? -6.409 2.687 -26.119 1.00 31.44 15 LEU E O 1
ATOM 3306 N N . LEU E 1 19 ? -7.641 1.214 -27.294 1.00 29.92 16 LEU E N 1
ATOM 3307 C CA . LEU E 1 19 ? -6.555 0.242 -27.445 1.00 31.96 16 LEU E CA 1
ATOM 3308 C C . LEU E 1 19 ? -5.364 0.787 -28.251 1.00 36.46 16 LEU E C 1
ATOM 3309 O O . LEU E 1 19 ? -4.217 0.390 -28.029 1.00 33.84 16 LEU E O 1
ATOM 3314 N N . ASP E 1 20 ? -5.648 1.696 -29.178 1.00 33.74 17 ASP E N 1
ATOM 3315 C CA . ASP E 1 20 ? -4.653 2.243 -30.106 1.00 35.44 17 ASP E CA 1
ATOM 3316 C C . ASP E 1 20 ? -3.642 3.143 -29.371 1.00 44.31 17 ASP E C 1
ATOM 3317 O O . ASP E 1 20 ? -4.014 4.198 -28.854 1.00 41.86 17 ASP E O 1
ATOM 3322 N N . PRO E 1 21 ? -2.354 2.739 -29.336 1.00 46.02 18 PRO E N 1
ATOM 3323 C CA . PRO E 1 21 ? -1.321 3.568 -28.689 1.00 45.70 18 PRO E CA 1
ATOM 3324 C C . PRO E 1 21 ? -1.206 4.953 -29.328 1.00 49.54 18 PRO E C 1
ATOM 3325 O O . PRO E 1 21 ? -0.806 5.918 -28.670 1.00 50.87 18 PRO E O 1
ATOM 3329 N N . GLU E 1 22 ? -1.584 5.041 -30.600 1.00 44.75 19 GLU E N 1
ATOM 3330 C CA . GLU E 1 22 ? -1.435 6.266 -31.375 1.00 46.83 19 GLU E CA 1
ATOM 3331 C C . GLU E 1 22 ? -2.653 7.188 -31.318 1.00 45.55 19 GLU E C 1
ATOM 3332 O O . GLU E 1 22 ? -2.705 8.198 -32.025 1.00 45.77 19 GLU E O 1
ATOM 3338 N N . LEU E 1 23 ? -3.630 6.853 -30.481 1.00 41.34 20 LEU E N 1
ATOM 3339 C CA . LEU E 1 23 ? -4.830 7.675 -30.377 1.00 42.20 20 LEU E CA 1
ATOM 3340 C C . LEU E 1 23 ? -4.484 9.078 -29.854 1.00 42.38 20 LEU E C 1
ATOM 3341 O O . LEU E 1 23 ? -3.755 9.216 -28.868 1.00 43.72 20 LEU E O 1
ATOM 3346 N N . ALA E 1 24 ? -5.003 10.107 -30.522 1.00 44.11 21 ALA E N 1
ATOM 3347 C CA . ALA E 1 24 ? -4.791 11.495 -30.115 1.00 46.44 21 ALA E CA 1
ATOM 3348 C C . ALA E 1 24 ? -5.334 11.734 -28.713 1.00 61.83 21 ALA E C 1
ATOM 3349 O O . ALA E 1 24 ? -6.436 11.273 -28.401 1.00 51.50 21 ALA E O 1
ATOM 3351 N N . GLN E 1 25 ? -4.572 12.451 -27.878 1.00 42.23 22 GLN E N 1
ATOM 3352 C CA . GLN E 1 25 ? -4.920 12.633 -26.464 1.00 50.03 22 GLN E CA 1
ATOM 3353 C C . GLN E 1 25 ? -6.343 13.142 -26.275 1.00 48.92 22 GLN E C 1
ATOM 3354 O O . GLN E 1 25 ? -7.082 12.664 -25.405 1.00 46.16 22 GLN E O 1
ATOM 3360 N N . SER E 1 26 ? -6.720 14.117 -27.093 1.00 44.16 23 SER E N 1
ATOM 3361 C CA . SER E 1 26 ? -8.050 14.693 -26.997 1.00 41.50 23 SER E CA 1
ATOM 3362 C C . SER E 1 26 ? -9.112 13.611 -27.244 1.00 40.40 23 SER E C 1
ATOM 3363 O O . SER E 1 26 ? -10.120 13.578 -26.548 1.00 40.07 23 SER E O 1
ATOM 3366 N N . GLU E 1 27 ? -8.869 12.718 -28.207 1.00 35.12 24 GLU E N 1
ATOM 3367 C CA . GLU E 1 27 ? -9.796 11.612 -28.472 1.00 43.77 24 GLU E CA 1
ATOM 3368 C C . GLU E 1 27 ? -9.767 10.575 -27.338 1.00 50.24 24 GLU E C 1
ATOM 3369 O O . GLU E 1 27 ? -10.774 9.905 -27.068 1.00 50.63 24 GLU E O 1
ATOM 3375 N N . ARG E 1 28 ? -8.618 10.456 -26.670 1.00 46.69 25 ARG E N 1
ATOM 3376 C CA . ARG E 1 28 ? -8.484 9.559 -25.524 1.00 42.17 25 ARG E CA 1
ATOM 3377 C C . ARG E 1 28 ? -9.307 10.063 -24.341 1.00 39.98 25 ARG E C 1
ATOM 3378 O O . ARG E 1 28 ? -10.054 9.294 -23.734 1.00 36.07 25 ARG E O 1
ATOM 3386 N N . THR E 1 29 ? -9.185 11.352 -24.029 1.00 35.61 26 THR E N 1
ATOM 3387 C CA . THR E 1 29 ? -9.961 11.964 -22.945 1.00 42.23 26 THR E CA 1
ATOM 3388 C C . THR E 1 29 ? -11.472 11.898 -23.198 1.00 36.06 26 THR E C 1
ATOM 3389 O O . THR E 1 29 ? -12.235 11.576 -22.289 1.00 36.80 26 THR E O 1
ATOM 3393 N N . GLU E 1 30 ? -11.901 12.203 -24.423 1.00 38.12 27 GLU E N 1
ATOM 3394 C CA . GLU E 1 30 ? -13.326 12.107 -24.772 1.00 42.97 27 GLU E CA 1
ATOM 3395 C C . GLU E 1 30 ? -13.846 10.679 -24.621 1.00 40.36 27 GLU E C 1
ATOM 3396 O O . GLU E 1 30 ? -14.951 10.465 -24.118 1.00 35.79 27 GLU E O 1
ATOM 3402 N N . ALA E 1 31 ? -13.064 9.705 -25.085 1.00 33.48 28 ALA E N 1
ATOM 3403 C CA . ALA E 1 31 ? -13.496 8.318 -24.999 1.00 34.61 28 ALA E CA 1
ATOM 3404 C C . ALA E 1 31 ? -13.663 7.915 -23.531 1.00 33.63 28 ALA E C 1
ATOM 3405 O O . ALA E 1 31 ? -14.654 7.304 -23.171 1.00 27.18 28 ALA E O 1
ATOM 3407 N N . LEU E 1 32 ? -12.690 8.261 -22.688 1.00 33.33 29 LEU E N 1
ATOM 3408 C CA . LEU E 1 32 ? -12.765 7.927 -21.265 1.00 34.50 29 LEU E CA 1
ATOM 3409 C C . LEU E 1 32 ? -13.937 8.642 -20.584 1.00 33.73 29 LEU E C 1
ATOM 3410 O O . LEU E 1 32 ? -14.601 8.069 -19.719 1.00 25.38 29 LEU E O 1
ATOM 3415 N N . GLN E 1 33 ? -14.165 9.900 -20.962 1.00 27.40 30 GLN E N 1
ATOM 3416 C CA . GLN E 1 33 ? -15.281 10.662 -20.403 1.00 29.21 30 GLN E CA 1
ATOM 3417 C C . GLN E 1 33 ? -16.623 9.986 -20.746 1.00 26.52 30 GLN E C 1
ATOM 3418 O O . GLN E 1 33 ? -17.491 9.875 -19.909 1.00 27.36 30 GLN E O 1
ATOM 3424 N N . GLN E 1 34 ? -16.760 9.519 -21.979 1.00 29.99 31 GLN E N 1
ATOM 3425 C CA . GLN E 1 34 ? -17.922 8.741 -22.379 1.00 34.92 31 GLN E CA 1
ATOM 3426 C C . GLN E 1 34 ? -18.180 7.553 -21.464 1.00 31.03 31 GLN E C 1
ATOM 3427 O O . GLN E 1 34 ? -19.325 7.282 -21.095 1.00 29.19 31 GLN E O 1
ATOM 3433 N N . LEU E 1 35 ? -17.110 6.830 -21.133 1.00 29.99 32 LEU E N 1
ATOM 3434 C CA . LEU E 1 35 ? -17.211 5.682 -20.238 1.00 32.70 32 LEU E CA 1
ATOM 3435 C C . LEU E 1 35 ? -17.615 6.144 -18.842 1.00 26.09 32 LEU E C 1
ATOM 3436 O O . LEU E 1 35 ? -18.437 5.506 -18.185 1.00 28.42 32 LEU E O 1
ATOM 3441 N N . ARG E 1 36 ? -17.049 7.261 -18.396 1.00 24.56 33 ARG E N 1
ATOM 3442 C CA . ARG E 1 36 ? -17.373 7.799 -17.073 1.00 24.85 33 ARG E CA 1
ATOM 3443 C C . ARG E 1 36 ? -18.851 8.238 -16.979 1.00 25.02 33 ARG E C 1
ATOM 3444 O O . ARG E 1 36 ? -19.540 7.911 -16.009 1.00 27.80 33 ARG E O 1
ATOM 3452 N N . VAL E 1 37 ? -19.321 8.978 -17.981 1.00 23.77 34 VAL E N 1
ATOM 3453 C CA . VAL E 1 37 ? -20.724 9.441 -17.996 1.00 25.83 34 VAL E CA 1
ATOM 3454 C C . VAL E 1 37 ? -21.636 8.223 -18.003 1.00 25.75 34 VAL E C 1
ATOM 3455 O O . VAL E 1 37 ? -22.579 8.132 -17.227 1.00 36.37 34 VAL E O 1
ATOM 3459 N N . ASN E 1 38 ? -21.322 7.264 -18.864 1.00 34.02 35 ASN E N 1
ATOM 3460 C CA . ASN E 1 38 ? -22.145 6.069 -18.966 1.00 32.02 35 ASN E CA 1
ATOM 3461 C C . ASN E 1 38 ? -22.181 5.310 -17.649 1.00 32.71 35 ASN E C 1
ATOM 3462 O O . ASN E 1 38 ? -23.245 4.852 -17.243 1.00 34.41 35 ASN E O 1
ATOM 3467 N N . TYR E 1 39 ? -21.037 5.206 -16.968 1.00 26.70 36 TYR E N 1
ATOM 3468 C CA . TYR E 1 39 ? -20.954 4.332 -15.802 1.00 33.88 36 TYR E CA 1
ATOM 3469 C C . TYR E 1 39 ? -21.700 4.957 -14.635 1.00 34.21 36 TYR E C 1
ATOM 3470 O O . TYR E 1 39 ? -22.272 4.256 -13.809 1.00 39.66 36 TYR E O 1
ATOM 3479 N N . GLY E 1 40 ? -21.715 6.278 -14.576 1.00 27.74 37 GLY E N 1
ATOM 3480 C CA . GLY E 1 40 ? -22.399 6.951 -13.494 1.00 28.57 37 GLY E CA 1
ATOM 3481 C C . GLY E 1 40 ? -23.901 6.803 -13.724 1.00 28.40 37 GLY E C 1
ATOM 3482 O O . GLY E 1 40 ? -24.655 6.525 -12.804 1.00 33.89 37 GLY E O 1
ATOM 3483 N N . SER E 1 41 ? -24.314 6.967 -14.972 1.00 32.07 38 SER E N 1
ATOM 3484 C CA . SER E 1 41 ? -25.713 6.825 -15.347 1.00 40.16 38 SER E CA 1
ATOM 3485 C C . SER E 1 41 ? -26.184 5.380 -15.107 1.00 38.35 38 SER E C 1
ATOM 3486 O O . SER E 1 41 ? -27.260 5.138 -14.553 1.00 40.78 38 SER E O 1
ATOM 3489 N N . PHE E 1 42 ? -25.343 4.430 -15.504 1.00 34.38 39 PHE E N 1
ATOM 3490 C CA . PHE E 1 42 ? -25.651 3.011 -15.398 1.00 35.54 39 PHE E CA 1
ATOM 3491 C C . PHE E 1 42 ? -25.765 2.581 -13.931 1.00 37.90 39 PHE E C 1
ATOM 3492 O O . PHE E 1 42 ? -26.723 1.877 -13.552 1.00 31.53 39 PHE E O 1
ATOM 3500 N N . VAL E 1 43 ? -24.793 2.992 -13.108 1.00 30.55 40 VAL E N 1
ATOM 3501 C CA . VAL E 1 43 ? -24.810 2.624 -11.686 1.00 32.25 40 VAL E CA 1
ATOM 3502 C C . VAL E 1 43 ? -26.106 3.108 -11.001 1.00 32.38 40 VAL E C 1
ATOM 3503 O O . VAL E 1 43 ? -26.707 2.367 -10.229 1.00 39.30 40 VAL E O 1
ATOM 3507 N N . SER E 1 44 ? -26.540 4.335 -11.275 1.00 34.96 41 SER E N 1
ATOM 3508 C CA . SER E 1 44 ? -27.697 4.865 -10.536 1.00 41.36 41 SER E CA 1
ATOM 3509 C C . SER E 1 44 ? -29.005 4.230 -11.023 1.00 38.47 41 SER E C 1
ATOM 3510 O O . SER E 1 44 ? -29.903 3.970 -10.226 1.00 42.61 41 SER E O 1
ATOM 3513 N N . GLU E 1 45 ? -29.095 3.972 -12.325 1.00 42.59 42 GLU E N 1
ATOM 3514 C CA . GLU E 1 45 ? -30.217 3.215 -12.882 1.00 45.98 42 GLU E CA 1
ATOM 3515 C C . GLU E 1 45 ? -30.315 1.838 -12.215 1.00 48.81 42 GLU E C 1
ATOM 3516 O O . GLU E 1 45 ? -31.396 1.433 -11.767 1.00 44.09 42 GLU E O 1
ATOM 3522 N N . TYR E 1 46 ? -29.182 1.137 -12.130 1.00 31.60 43 TYR E N 1
ATOM 3523 C CA . TYR E 1 46 ? -29.114 -0.150 -11.445 1.00 32.97 43 TYR E CA 1
ATOM 3524 C C . TYR E 1 46 ? -29.562 -0.065 -9.979 1.00 49.64 43 TYR E C 1
ATOM 3525 O O . TYR E 1 46 ? -30.333 -0.900 -9.506 1.00 41.29 43 TYR E O 1
ATOM 3534 N N . ASN E 1 47 ? -29.054 0.928 -9.253 1.00 52.64 44 ASN E N 1
ATOM 3535 C CA . ASN E 1 47 ? -29.431 1.092 -7.853 1.00 46.67 44 ASN E CA 1
ATOM 3536 C C . ASN E 1 47 ? -30.918 1.386 -7.711 1.00 37.34 44 ASN E C 1
ATOM 3537 O O . ASN E 1 47 ? -31.566 0.858 -6.811 1.00 41.83 44 ASN E O 1
ATOM 3542 N N . ASP E 1 48 ? -31.448 2.220 -8.607 1.00 39.90 45 ASP E N 1
ATOM 3543 C CA . ASP E 1 48 ? -32.882 2.535 -8.619 1.00 50.71 45 ASP E CA 1
ATOM 3544 C C . ASP E 1 48 ? -33.730 1.283 -8.821 1.00 54.23 45 ASP E C 1
ATOM 3545 O O . ASP E 1 48 ? -34.723 1.069 -8.124 1.00 60.18 45 ASP E O 1
ATOM 3550 N N . LEU E 1 49 ? -33.335 0.474 -9.800 1.00 49.20 46 LEU E N 1
ATOM 3551 C CA . LEU E 1 49 ? -34.056 -0.742 -10.145 1.00 44.55 46 LEU E CA 1
ATOM 3552 C C . LEU E 1 49 ? -34.033 -1.702 -8.967 1.00 45.93 46 LEU E C 1
ATOM 3553 O O . LEU E 1 49 ? -35.040 -2.323 -8.648 1.00 48.74 46 LEU E O 1
ATOM 3558 N N . THR E 1 50 ? -32.885 -1.802 -8.309 1.00 42.98 47 THR E N 1
ATOM 3559 C CA . THR E 1 50 ? -32.764 -2.630 -7.114 1.00 45.85 47 THR E CA 1
ATOM 3560 C C . THR E 1 50 ? -33.766 -2.178 -6.049 1.00 49.09 47 THR E C 1
ATOM 3561 O O . THR E 1 50 ? -34.375 -3.009 -5.373 1.00 52.57 47 THR E O 1
ATOM 3565 N N . LYS E 1 51 ? -33.959 -0.866 -5.917 1.00 48.86 48 LYS E N 1
ATOM 3566 C CA . LYS E 1 51 ? -34.895 -0.346 -4.915 1.00 52.46 48 LYS E CA 1
ATOM 3567 C C . LYS E 1 51 ? -36.346 -0.652 -5.284 1.00 51.13 48 LYS E C 1
ATOM 3568 O O . LYS E 1 51 ? -37.141 -1.011 -4.415 1.00 59.87 48 LYS E O 1
ATOM 3574 N N . SER E 1 52 ? -36.693 -0.504 -6.563 1.00 48.93 49 SER E N 1
ATOM 3575 C CA . SER E 1 52 ? -38.054 -0.801 -7.027 1.00 51.06 49 SER E CA 1
ATOM 3576 C C . SER E 1 52 ? -38.403 -2.256 -6.790 1.00 51.69 49 SER E C 1
ATOM 3577 O O . SER E 1 52 ? -39.507 -2.586 -6.371 1.00 58.70 49 SER E O 1
ATOM 3580 N N . HIS E 1 53 ? -37.441 -3.116 -7.086 1.00 48.87 50 HIS E N 1
ATOM 3581 C CA . HIS E 1 53 ? -37.588 -4.552 -6.943 1.00 51.36 50 HIS E CA 1
ATOM 3582 C C . HIS E 1 53 ? -37.860 -4.928 -5.494 1.00 56.36 50 HIS E C 1
ATOM 3583 O O . HIS E 1 53 ? -38.641 -5.836 -5.218 1.00 58.54 50 HIS E O 1
ATOM 3590 N N . GLU E 1 54 ? -37.214 -4.230 -4.567 1.00 53.65 51 GLU E N 1
ATOM 3591 C CA . GLU E 1 54 ? -37.378 -4.548 -3.157 1.00 57.37 51 GLU E CA 1
ATOM 3592 C C . GLU E 1 54 ? -38.706 -4.008 -2.667 1.00 60.98 51 GLU E C 1
ATOM 3593 O O . GLU E 1 54 ? -39.339 -4.602 -1.798 1.00 60.10 51 GLU E O 1
ATOM 3599 N N . LYS E 1 55 ? -39.134 -2.885 -3.235 1.00 65.32 52 LYS E N 1
ATOM 3600 C CA . LYS E 1 55 ? -40.443 -2.336 -2.916 1.00 67.32 52 LYS E CA 1
ATOM 3601 C C . LYS E 1 55 ? -41.530 -3.224 -3.503 1.00 68.98 52 LYS E C 1
ATOM 3602 O O . LYS E 1 55 ? -42.587 -3.404 -2.898 1.00 75.82 52 LYS E O 1
ATOM 3608 N N . LEU E 1 56 ? -41.260 -3.786 -4.676 1.00 61.14 1526 LEU E N 1
ATOM 3609 C CA . LEU E 1 56 ? -42.230 -4.630 -5.357 1.00 59.05 1526 LEU E CA 1
ATOM 3610 C C . LEU E 1 56 ? -42.336 -5.993 -4.684 1.00 60.21 1526 LEU E C 1
ATOM 3611 O O . LEU E 1 56 ? -43.415 -6.571 -4.603 1.00 58.54 1526 LEU E O 1
ATOM 3616 N N . GLU E 1 57 ? -41.212 -6.500 -4.191 1.00 63.37 1527 GLU E N 1
ATOM 3617 C CA . GLU E 1 57 ? -41.209 -7.764 -3.468 1.00 69.56 1527 GLU E CA 1
ATOM 3618 C C . GLU E 1 57 ? -42.016 -7.679 -2.168 1.00 69.90 1527 GLU E C 1
ATOM 3619 O O . GLU E 1 57 ? -42.649 -8.653 -1.765 1.00 69.02 1527 GLU E O 1
ATOM 3625 N N . LYS E 1 58 ? -41.984 -6.518 -1.514 1.00 67.61 1528 LYS E N 1
ATOM 3626 C CA . LYS E 1 58 ? -42.744 -6.310 -0.282 1.00 67.42 1528 LYS E CA 1
ATOM 3627 C C . LYS E 1 58 ? -44.234 -6.254 -0.590 1.00 68.61 1528 LYS E C 1
ATOM 3628 O O . LYS E 1 58 ? -45.066 -6.800 0.150 1.00 63.58 1528 LYS E O 1
ATOM 3634 N N . VAL E 1 59 ? -44.557 -5.581 -1.691 1.00 65.61 1529 VAL E N 1
ATOM 3635 C CA . VAL E 1 59 ? -45.932 -5.451 -2.154 1.00 61.43 1529 VAL E CA 1
ATOM 3636 C C . VAL E 1 59 ? -46.553 -6.830 -2.407 1.00 60.49 1529 VAL E C 1
ATOM 3637 O O . VAL E 1 59 ? -47.692 -7.094 -2.001 1.00 66.27 1529 VAL E O 1
ATOM 3641 N N . ARG E 1 60 ? -45.796 -7.708 -3.059 1.00 48.12 1530 ARG E N 1
ATOM 3642 C CA . ARG E 1 60 ? -46.262 -9.059 -3.342 1.00 47.16 1530 ARG E CA 1
ATOM 3643 C C . ARG E 1 60 ? -46.607 -9.825 -2.079 1.00 59.27 1530 ARG E C 1
ATOM 3644 O O . ARG E 1 60 ? -47.699 -10.377 -1.975 1.00 58.89 1530 ARG E O 1
ATOM 3652 N N . LYS E 1 61 ? -45.679 -9.875 -1.127 1.00 61.66 1531 LYS E N 1
ATOM 3653 C CA . LYS E 1 61 ? -45.901 -10.695 0.053 1.00 66.18 1531 LYS E CA 1
ATOM 3654 C C . LYS E 1 61 ? -47.036 -10.132 0.915 1.00 67.27 1531 LYS E C 1
ATOM 3655 O O . LYS E 1 61 ? -47.731 -10.891 1.606 1.00 67.49 1531 LYS E O 1
ATOM 3661 N N . GLN E 1 62 ? -47.247 -8.817 0.848 1.00 63.36 1532 GLN E N 1
ATOM 3662 C CA . GLN E 1 62 ? -48.417 -8.215 1.474 1.00 66.36 1532 GLN E CA 1
ATOM 3663 C C . GLN E 1 62 ? -49.689 -8.702 0.766 1.00 68.74 1532 GLN E C 1
ATOM 3664 O O . GLN E 1 62 ? -50.694 -9.030 1.413 1.00 71.28 1532 GLN E O 1
ATOM 3670 N N . LEU E 1 63 ? -49.631 -8.760 -0.562 1.00 63.41 1533 LEU E N 1
ATOM 3671 C CA . LEU E 1 63 ? -50.766 -9.211 -1.365 1.00 59.89 1533 LEU E CA 1
ATOM 3672 C C . LEU E 1 63 ? -51.066 -10.687 -1.148 1.00 61.60 1533 LEU E C 1
ATOM 3673 O O . LEU E 1 63 ? -52.219 -11.067 -1.000 1.00 61.20 1533 LEU E O 1
ATOM 3678 N N . GLU E 1 64 ? -50.026 -11.512 -1.137 1.00 63.24 1534 GLU E N 1
ATOM 3679 C CA . GLU E 1 64 ? -50.185 -12.949 -0.923 1.00 61.23 1534 GLU E CA 1
ATOM 3680 C C . GLU E 1 64 ? -50.927 -13.231 0.382 1.00 54.53 1534 GLU E C 1
ATOM 3681 O O . GLU E 1 64 ? -51.702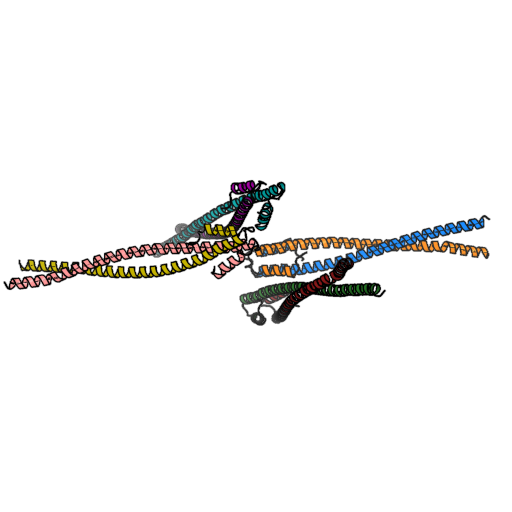 -14.195 0.485 1.00 46.91 1534 GLU E O 1
ATOM 3687 N N . ALA E 1 65 ? -50.681 -12.383 1.376 1.00 57.18 1535 ALA E N 1
ATOM 3688 C CA . ALA E 1 65 ? -51.311 -12.513 2.685 1.00 60.49 1535 ALA E CA 1
ATOM 3689 C C . ALA E 1 65 ? -52.794 -12.179 2.612 1.00 63.39 1535 ALA E C 1
ATOM 3690 O O . ALA E 1 65 ? -53.634 -12.928 3.117 1.00 63.85 1535 ALA E O 1
ATOM 3692 N N . GLU E 1 66 ? -53.105 -11.048 1.981 1.00 62.62 1536 GLU E N 1
ATOM 3693 C CA . GLU E 1 66 ? -54.485 -10.605 1.818 1.00 58.39 1536 GLU E CA 1
ATOM 3694 C C . GLU E 1 66 ? -55.283 -11.611 1.000 1.00 58.85 1536 GLU E C 1
ATOM 3695 O O . GLU E 1 66 ? -56.462 -11.839 1.272 1.00 54.10 1536 GLU E O 1
ATOM 3701 N N . LYS E 1 67 ? -54.641 -12.210 0.001 1.00 55.20 1537 LYS E N 1
ATOM 3702 C CA . LYS E 1 67 ? -55.289 -13.264 -0.766 1.00 53.82 1537 LYS E CA 1
ATOM 3703 C C . LYS E 1 67 ? -55.677 -14.408 0.157 1.00 56.50 1537 LYS E C 1
ATOM 3704 O O . LYS E 1 67 ? -56.833 -14.844 0.157 1.00 52.81 1537 LYS E O 1
ATOM 3710 N N . MET E 1 68 ? -54.717 -14.881 0.955 1.00 58.65 1538 MET E N 1
ATOM 3711 C CA . MET E 1 68 ? -54.956 -16.018 1.849 1.00 63.02 1538 MET E CA 1
ATOM 3712 C C . MET E 1 68 ? -56.127 -15.759 2.797 1.00 56.56 1538 MET E C 1
ATOM 3713 O O . MET E 1 68 ? -56.904 -16.668 3.093 1.00 49.51 1538 MET E O 1
ATOM 3718 N N . GLU E 1 69 ? -56.244 -14.518 3.264 1.00 60.51 1539 GLU E N 1
ATOM 3719 C CA . GLU E 1 69 ? -57.343 -14.118 4.131 1.00 65.24 1539 GLU E CA 1
ATOM 3720 C C . GLU E 1 69 ? -58.663 -14.129 3.370 1.00 62.35 1539 GLU E C 1
ATOM 3721 O O . GLU E 1 69 ? -59.686 -14.581 3.891 1.00 70.55 1539 GLU E O 1
ATOM 3727 N N . LEU E 1 70 ? -58.638 -13.643 2.133 1.00 51.98 1540 LEU E N 1
ATOM 3728 C CA . LEU E 1 70 ? -59.829 -13.687 1.290 1.00 53.30 1540 LEU E CA 1
ATOM 3729 C C . LEU E 1 70 ? -60.241 -15.122 0.963 1.00 51.28 1540 LEU E C 1
ATOM 3730 O O . LEU E 1 70 ? -61.433 -15.426 0.923 1.00 42.90 1540 LEU E O 1
ATOM 3735 N N . GLN E 1 71 ? -59.259 -15.997 0.737 1.00 52.89 1541 GLN E N 1
ATOM 3736 C CA . GLN E 1 71 ? -59.545 -17.409 0.501 1.00 49.63 1541 GLN E CA 1
ATOM 3737 C C . GLN E 1 71 ? -60.235 -17.997 1.715 1.00 47.14 1541 GLN E C 1
ATOM 3738 O O . GLN E 1 71 ? -61.143 -18.811 1.580 1.00 44.55 1541 GLN E O 1
ATOM 3744 N N . SER E 1 72 ? -59.802 -17.566 2.898 1.00 47.85 1542 SER E N 1
ATOM 3745 C CA . SER E 1 72 ? -60.344 -18.078 4.155 1.00 54.34 1542 SER E CA 1
ATOM 3746 C C . SER E 1 72 ? -61.765 -17.557 4.443 1.00 51.89 1542 SER E C 1
ATOM 3747 O O . SER E 1 72 ? -62.635 -18.320 4.873 1.00 54.77 1542 SER E O 1
ATOM 3750 N N . ALA E 1 73 ? -61.996 -16.264 4.215 1.00 49.99 1543 ALA E N 1
ATOM 3751 C CA . ALA E 1 73 ? -63.336 -15.701 4.396 1.00 49.86 1543 ALA E CA 1
ATOM 3752 C C . ALA E 1 73 ? -64.320 -16.319 3.413 1.00 47.09 1543 ALA E C 1
ATOM 3753 O O . ALA E 1 73 ? -65.485 -16.531 3.754 1.00 49.13 1543 ALA E O 1
ATOM 3755 N N . LEU E 1 74 ? -63.856 -16.614 2.199 1.00 46.58 1544 LEU E N 1
ATOM 3756 C CA . LEU E 1 74 ? -64.724 -17.225 1.194 1.00 46.73 1544 LEU E CA 1
ATOM 3757 C C . LEU E 1 74 ? -65.166 -18.629 1.608 1.00 45.41 1544 LEU E C 1
ATOM 3758 O O . LEU E 1 74 ? -66.359 -18.958 1.538 1.00 38.93 1544 LEU E O 1
ATOM 3763 N N . GLU E 1 75 ? -64.208 -19.456 2.025 1.00 37.80 1545 GLU E N 1
ATOM 3764 C CA . GLU E 1 75 ? -64.523 -20.808 2.491 1.00 44.22 1545 GLU E CA 1
ATOM 3765 C C . GLU E 1 75 ? -65.564 -20.791 3.607 1.00 45.16 1545 GLU E C 1
ATOM 3766 O O . GLU E 1 75 ? -66.506 -21.578 3.585 1.00 48.67 1545 GLU E O 1
ATOM 3772 N N . GLU E 1 76 ? -65.386 -19.903 4.584 1.00 43.93 1546 GLU E N 1
ATOM 3773 C CA . GLU E 1 76 ? -66.327 -19.805 5.688 1.00 42.98 1546 GLU E CA 1
ATOM 3774 C C . GLU E 1 76 ? -67.697 -19.378 5.181 1.00 42.45 1546 GLU E C 1
ATOM 3775 O O . GLU E 1 76 ? -68.716 -19.900 5.626 1.00 42.95 1546 GLU E O 1
ATOM 3781 N N . ALA E 1 77 ? -67.721 -18.432 4.249 1.00 39.67 1547 ALA E N 1
ATOM 3782 C CA . ALA E 1 77 ? -68.990 -17.970 3.692 1.00 36.04 1547 ALA E CA 1
ATOM 3783 C C . ALA E 1 77 ? -69.671 -19.078 2.902 1.00 39.00 1547 ALA E C 1
ATOM 3784 O O . ALA E 1 77 ? -70.887 -19.280 3.017 1.00 37.52 1547 ALA E O 1
ATOM 3786 N N . GLU E 1 78 ? -68.895 -19.819 2.120 1.00 36.40 1548 GLU E N 1
ATOM 3787 C CA . GLU E 1 78 ? -69.473 -20.893 1.319 1.00 37.62 1548 GLU E CA 1
ATOM 3788 C C . GLU E 1 78 ? -69.953 -22.056 2.185 1.00 40.70 1548 GLU E C 1
ATOM 3789 O O . GLU E 1 78 ? -70.995 -22.649 1.905 1.00 37.15 1548 GLU E O 1
ATOM 3795 N N . ALA E 1 79 ? -69.195 -22.386 3.227 1.00 34.02 1549 ALA E N 1
ATOM 3796 C CA . ALA E 1 79 ? -69.626 -23.434 4.151 1.00 36.10 1549 ALA E CA 1
ATOM 3797 C C . ALA E 1 79 ? -70.903 -23.010 4.852 1.00 36.55 1549 ALA E C 1
ATOM 3798 O O . ALA E 1 79 ? -71.844 -23.796 4.959 1.00 34.92 1549 ALA E O 1
ATOM 3800 N N . SER E 1 80 ? -70.928 -21.769 5.335 1.00 36.88 1550 SER E N 1
ATOM 3801 C CA . SER E 1 80 ? -72.123 -21.244 5.986 1.00 41.08 1550 SER E CA 1
ATOM 3802 C C . SER E 1 80 ? -73.340 -21.290 5.055 1.00 46.07 1550 SER E C 1
ATOM 3803 O O . SER E 1 80 ? -74.432 -21.682 5.475 1.00 43.95 1550 SER E O 1
ATOM 3806 N N . LEU E 1 81 ? -73.142 -20.903 3.796 1.00 43.09 1551 LEU E N 1
ATOM 3807 C CA . LEU E 1 81 ? -74.218 -20.925 2.816 1.00 41.48 1551 LEU E CA 1
ATOM 3808 C C . LEU E 1 81 ? -74.743 -22.337 2.622 1.00 39.65 1551 LEU E C 1
ATOM 3809 O O . LEU E 1 81 ? -75.950 -22.543 2.582 1.00 34.94 1551 LEU E O 1
ATOM 3814 N N . GLU E 1 82 ? -73.841 -23.305 2.497 1.00 37.29 1552 GLU E N 1
ATOM 3815 C CA . GLU E 1 82 ? -74.263 -24.671 2.215 1.00 46.60 1552 GLU E CA 1
ATOM 3816 C C . GLU E 1 82 ? -75.087 -25.265 3.353 1.00 41.75 1552 GLU E C 1
ATOM 3817 O O . GLU E 1 82 ? -76.014 -26.041 3.128 1.00 32.81 1552 GLU E O 1
ATOM 3823 N N . HIS E 1 83 ? -74.726 -24.904 4.576 1.00 36.59 1553 HIS E N 1
ATOM 3824 C CA . HIS E 1 83 ? -75.486 -25.306 5.744 1.00 34.66 1553 HIS E CA 1
ATOM 3825 C C . HIS E 1 83 ? -76.920 -24.769 5.658 1.00 36.71 1553 HIS E C 1
ATOM 3826 O O . HIS E 1 83 ? -77.899 -25.524 5.773 1.00 40.52 1553 HIS E O 1
ATOM 3833 N N . GLU E 1 84 ? -77.024 -23.462 5.423 1.00 31.42 1554 GLU E N 1
ATOM 3834 C CA . GLU E 1 84 ? -78.314 -22.779 5.341 1.00 36.15 1554 GLU E CA 1
ATOM 3835 C C . GLU E 1 84 ? -79.203 -23.305 4.230 1.00 35.87 1554 GLU E C 1
ATOM 3836 O O . GLU E 1 84 ? -80.415 -23.395 4.405 1.00 33.26 1554 GLU E O 1
ATOM 3842 N N . GLU E 1 85 ? -78.595 -23.634 3.092 1.00 35.44 1555 GLU E N 1
ATOM 3843 C CA . GLU E 1 85 ? -79.331 -24.147 1.946 1.00 37.66 1555 GLU E CA 1
ATOM 3844 C C . GLU E 1 85 ? -79.950 -25.492 2.210 1.00 38.89 1555 GLU E C 1
ATOM 3845 O O . GLU E 1 85 ? -80.920 -25.860 1.546 1.00 35.63 1555 GLU E O 1
ATOM 3851 N N . GLY E 1 86 ? -79.370 -26.244 3.145 1.00 31.96 1556 GLY E N 1
ATOM 3852 C CA . GLY E 1 86 ? -79.882 -27.567 3.441 1.00 31.99 1556 GLY E CA 1
ATOM 3853 C C . GLY E 1 86 ? -81.053 -27.579 4.417 1.00 37.14 1556 GLY E C 1
ATOM 3854 O O . GLY E 1 86 ? -81.668 -28.621 4.634 1.00 33.46 1556 GLY E O 1
ATOM 3855 N N . LYS E 1 87 ? -81.375 -26.430 5.005 1.00 31.29 1557 LYS E N 1
ATOM 3856 C CA . LYS E 1 87 ? -82.248 -26.445 6.167 1.00 30.68 1557 LYS E CA 1
ATOM 3857 C C . LYS E 1 87 ? -83.691 -26.796 5.815 1.00 30.27 1557 LYS E C 1
ATOM 3858 O O . LYS E 1 87 ? -84.307 -27.592 6.516 1.00 26.68 1557 LYS E O 1
ATOM 3864 N N . ILE E 1 88 ? -84.216 -26.236 4.729 1.00 26.42 1558 ILE E N 1
ATOM 3865 C CA . ILE E 1 88 ? -85.621 -26.454 4.392 1.00 30.46 1558 ILE E CA 1
ATOM 3866 C C . ILE E 1 88 ? -85.856 -27.924 4.009 1.00 33.30 1558 ILE E C 1
ATOM 3867 O O . ILE E 1 88 ? -86.819 -28.539 4.463 1.00 31.72 1558 ILE E O 1
ATOM 3872 N N . LEU E 1 89 ? -84.955 -28.488 3.207 1.00 32.13 1559 LEU E N 1
ATOM 3873 C CA . LEU E 1 89 ? -85.008 -29.914 2.878 1.00 33.90 1559 LEU E CA 1
ATOM 3874 C C . LEU E 1 89 ? -84.949 -30.799 4.127 1.00 35.84 1559 LEU E C 1
ATOM 3875 O O . LEU E 1 89 ? -85.682 -31.778 4.233 1.00 34.51 1559 LEU E O 1
ATOM 3880 N N . ARG E 1 90 ? -84.097 -30.449 5.086 1.00 32.76 1560 ARG E N 1
ATOM 3881 C CA . ARG E 1 90 ? -84.026 -31.230 6.325 1.00 31.03 1560 ARG E CA 1
ATOM 3882 C C . ARG E 1 90 ? -85.361 -31.156 7.084 1.00 32.95 1560 ARG E C 1
ATOM 3883 O O . ARG E 1 90 ? -85.818 -32.164 7.638 1.00 30.50 1560 ARG E O 1
ATOM 3891 N N . ALA E 1 91 ? -85.991 -29.976 7.097 1.00 29.55 1561 ALA E N 1
ATOM 3892 C CA . ALA E 1 91 ? -87.322 -29.814 7.705 1.00 24.41 1561 ALA E CA 1
ATOM 389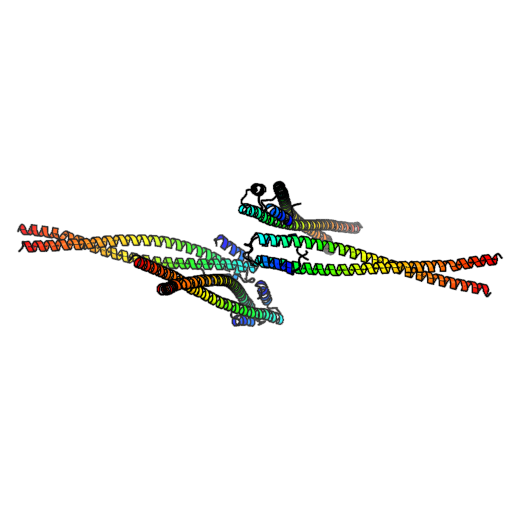3 C C . ALA E 1 91 ? -88.363 -30.707 7.028 1.00 30.43 1561 ALA E C 1
ATOM 3894 O O . ALA E 1 91 ? -89.155 -31.379 7.695 1.00 30.71 1561 ALA E O 1
ATOM 3896 N N . GLN E 1 92 ? -88.368 -30.683 5.704 1.00 31.55 1562 GLN E N 1
ATOM 3897 C CA . GLN E 1 92 ? -89.269 -31.513 4.915 1.00 31.86 1562 GLN E CA 1
ATOM 3898 C C . GLN E 1 92 ? -89.224 -32.984 5.307 1.00 36.69 1562 GLN E C 1
ATOM 3899 O O . GLN E 1 92 ? -90.261 -33.651 5.368 1.00 38.92 1562 GLN E O 1
ATOM 3905 N N . LEU E 1 93 ? -88.024 -33.495 5.556 1.00 32.35 1563 LEU E N 1
ATOM 3906 C CA . LEU E 1 93 ? -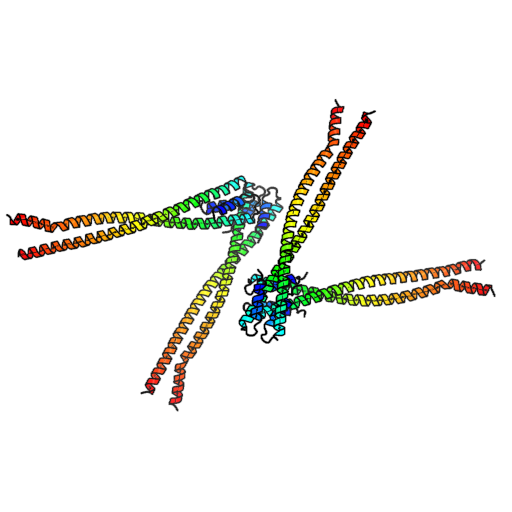87.876 -34.912 5.835 1.00 36.35 1563 LEU E CA 1
ATOM 3907 C C . LEU E 1 93 ? -88.348 -35.239 7.249 1.00 39.21 1563 LEU E C 1
ATOM 3908 O O . LEU E 1 93 ? -88.843 -36.330 7.500 1.00 34.60 1563 LEU E O 1
ATOM 3913 N N . GLU E 1 94 ? -88.192 -34.297 8.176 1.00 34.72 1564 GLU E N 1
ATOM 3914 C CA . GLU E 1 94 ? -88.753 -34.482 9.515 1.00 35.88 1564 GLU E CA 1
ATOM 3915 C C . GLU E 1 94 ? -90.283 -34.432 9.479 1.00 36.23 1564 GLU E C 1
ATOM 3916 O O . GLU E 1 94 ? -90.961 -35.097 10.267 1.00 34.07 1564 GLU E O 1
ATOM 3922 N N . PHE E 1 95 ? -90.819 -33.629 8.566 1.00 31.04 1565 PHE E N 1
ATOM 3923 C CA . PHE E 1 95 ? -92.257 -33.499 8.431 1.00 31.82 1565 PHE E CA 1
ATOM 3924 C C . PHE E 1 95 ? -92.797 -34.801 7.862 1.00 39.81 1565 PHE E C 1
ATOM 3925 O O . PHE E 1 95 ? -93.900 -35.224 8.202 1.00 34.16 1565 PHE E O 1
ATOM 3933 N N . ASN E 1 96 ? -91.992 -35.425 6.999 1.00 40.28 1566 ASN E N 1
ATOM 3934 C CA . ASN E 1 96 ? -92.328 -36.703 6.381 1.00 37.79 1566 ASN E CA 1
ATOM 3935 C C . ASN E 1 96 ? -92.403 -37.830 7.394 1.00 42.17 1566 ASN E C 1
ATOM 3936 O O . ASN E 1 96 ? -93.345 -38.614 7.398 1.00 43.01 1566 ASN E O 1
ATOM 3941 N N . GLN E 1 97 ? -91.393 -37.900 8.249 1.00 41.63 1567 GLN E N 1
ATOM 3942 C CA . GLN E 1 97 ? -91.331 -38.911 9.284 1.00 46.96 1567 GLN E CA 1
ATOM 3943 C C . GLN E 1 97 ? -92.507 -38.794 10.250 1.00 52.97 1567 GLN E C 1
ATOM 3944 O O . GLN E 1 97 ? -93.036 -39.803 10.712 1.00 55.89 1567 GLN E O 1
ATOM 3950 N N . ILE E 1 98 ? -92.923 -37.563 10.541 1.00 43.30 1568 ILE E N 1
ATOM 3951 C CA . ILE E 1 98 ? -93.966 -37.338 11.529 1.00 35.59 1568 ILE E CA 1
ATOM 3952 C C . ILE E 1 98 ? -95.350 -37.676 10.974 1.00 42.22 1568 ILE E C 1
ATOM 3953 O O . ILE E 1 98 ? -96.170 -38.294 11.657 1.00 43.33 1568 ILE E O 1
ATOM 3958 N N . LYS E 1 99 ? -95.601 -37.307 9.727 1.00 42.44 1569 LYS E N 1
ATOM 3959 C CA . LYS E 1 99 ? -96.917 -37.518 9.144 1.00 48.49 1569 LYS E CA 1
ATOM 3960 C C . LYS E 1 99 ? -97.161 -38.990 8.772 1.00 60.49 1569 LYS E C 1
ATOM 3961 O O . LYS E 1 99 ? -98.274 -39.374 8.398 1.00 70.01 1569 LYS E O 1
ATOM 3967 N N . ALA E 1 100 ? -96.121 -39.810 8.870 1.00 59.60 1570 ALA E N 1
ATOM 3968 C CA . ALA E 1 100 ? -96.279 -41.246 8.676 1.00 65.10 1570 ALA E CA 1
ATOM 3969 C C . ALA E 1 100 ? -96.681 -41.903 9.997 1.00 71.83 1570 ALA E C 1
ATOM 3970 O O . ALA E 1 100 ? -97.507 -42.821 10.027 1.00 80.90 1570 ALA E O 1
ATOM 3972 N N . GLU E 1 101 ? -96.112 -41.406 11.091 1.00 69.50 1571 GLU E N 1
ATOM 3973 C CA . GLU E 1 101 ? -96.400 -41.932 12.423 1.00 76.78 1571 GLU E CA 1
ATOM 3974 C C . GLU E 1 101 ? -97.840 -41.626 12.841 1.00 85.76 1571 GLU E C 1
ATOM 3975 O O . GLU E 1 101 ? -98.762 -42.392 12.544 1.00 88.84 1571 GLU E O 1
ATOM 3981 N N . PRO F 1 5 ? -20.186 -5.928 -9.442 1.00 48.66 2 PRO F N 1
ATOM 3982 C CA . PRO F 1 5 ? -19.741 -4.894 -10.386 1.00 42.18 2 PRO F CA 1
ATOM 3983 C C . PRO F 1 5 ? -18.794 -3.893 -9.726 1.00 37.90 2 PRO F C 1
ATOM 3984 O O . PRO F 1 5 ? -18.886 -3.658 -8.518 1.00 40.83 2 PRO F O 1
ATOM 3988 N N . LEU F 1 6 ? -17.874 -3.336 -10.506 1.00 34.54 3 LEU F N 1
ATOM 3989 C CA . LEU F 1 6 ? -16.907 -2.369 -9.977 1.00 40.78 3 LEU F CA 1
ATOM 3990 C C . LEU F 1 6 ? -17.599 -1.173 -9.315 1.00 39.48 3 LEU F C 1
ATOM 3991 O O . LEU F 1 6 ? -18.576 -0.643 -9.845 1.00 34.76 3 LEU F O 1
ATOM 3996 N N . LYS F 1 7 ? -17.113 -0.774 -8.144 1.00 39.98 4 LYS F N 1
ATOM 3997 C CA . LYS F 1 7 ? -17.597 0.438 -7.493 1.00 40.31 4 LYS F CA 1
ATOM 3998 C C . LYS F 1 7 ? -17.267 1.631 -8.391 1.00 39.25 4 LYS F C 1
ATOM 3999 O O . LYS F 1 7 ? -16.377 1.538 -9.244 1.00 33.89 4 LYS F O 1
ATOM 4005 N N . PRO F 1 8 ? -18.013 2.738 -8.246 1.00 41.97 5 PRO F N 1
ATOM 4006 C CA . PRO F 1 8 ? -17.679 3.924 -9.047 1.00 40.37 5 PRO F CA 1
ATOM 4007 C C . PRO F 1 8 ? -16.203 4.350 -8.913 1.00 38.89 5 PRO F C 1
ATOM 4008 O O . PRO F 1 8 ? -15.580 4.679 -9.926 1.00 34.11 5 PRO F O 1
ATOM 4012 N N . GLU F 1 9 ? -15.646 4.313 -7.704 1.00 34.64 6 GLU F N 1
ATOM 4013 C CA . GLU F 1 9 ? -14.268 4.770 -7.513 1.00 44.56 6 GLU F CA 1
ATOM 4014 C C . GLU F 1 9 ? -13.226 3.822 -8.152 1.00 41.18 6 GLU F C 1
ATOM 4015 O O . GLU F 1 9 ? -12.198 4.276 -8.638 1.00 43.09 6 GLU F O 1
ATOM 4021 N N . GLU F 1 10 ? -13.493 2.517 -8.194 1.00 39.16 7 GLU F N 1
ATOM 4022 C CA . GLU F 1 10 ? -12.525 1.608 -8.806 1.00 38.87 7 GLU F CA 1
ATOM 4023 C C . GLU F 1 10 ? -12.660 1.608 -10.332 1.00 35.55 7 GLU F C 1
ATOM 4024 O O . GLU F 1 10 ? -11.680 1.376 -11.040 1.00 32.23 7 GLU F O 1
ATOM 4030 N N . HIS F 1 11 ? -13.856 1.906 -10.842 1.00 28.74 8 HIS F N 1
ATOM 4031 C CA . HIS F 1 11 ? -14.008 2.180 -12.266 1.00 26.53 8 HIS F CA 1
ATOM 4032 C C . HIS F 1 11 ? -13.138 3.388 -12.624 1.00 31.12 8 HIS F C 1
ATOM 4033 O O . HIS F 1 11 ? -12.310 3.341 -13.545 1.00 29.93 8 HIS F O 1
ATOM 4040 N N . GLU F 1 12 ? -13.322 4.458 -11.859 1.00 27.34 9 GLU F N 1
ATOM 4041 C CA . GLU F 1 12 ? -12.618 5.710 -12.088 1.00 28.91 9 GLU F CA 1
ATOM 4042 C C . GLU F 1 12 ? -11.094 5.543 -12.032 1.00 30.13 9 GLU F C 1
ATOM 4043 O O . GLU F 1 12 ? -10.363 6.160 -12.809 1.00 34.50 9 GLU F O 1
ATOM 4049 N N . ASP F 1 13 ? -10.625 4.716 -11.106 1.00 35.86 10 ASP F N 1
ATOM 4050 C CA . ASP F 1 13 ? -9.192 4.436 -10.991 1.00 33.70 10 ASP F CA 1
ATOM 4051 C C . ASP F 1 13 ? -8.644 3.888 -12.301 1.00 31.67 10 ASP F C 1
ATOM 4052 O O . ASP F 1 13 ? -7.561 4.271 -12.739 1.00 34.79 10 ASP F O 1
ATOM 4057 N N . ILE F 1 14 ? -9.416 3.016 -12.944 1.00 30.42 11 ILE F N 1
ATOM 4058 C CA . ILE F 1 14 ? -8.993 2.414 -14.201 1.00 33.41 11 ILE F CA 1
ATOM 4059 C C . ILE F 1 14 ? -9.002 3.451 -15.338 1.00 32.91 11 ILE F C 1
ATOM 4060 O O . ILE F 1 14 ? -8.095 3.462 -16.176 1.00 27.26 11 ILE F O 1
ATOM 4065 N N . LEU F 1 15 ? -10.031 4.305 -15.377 1.00 27.86 12 LEU F N 1
ATOM 4066 C CA . LEU F 1 15 ? -10.103 5.364 -16.390 1.00 25.09 12 LEU F CA 1
ATOM 4067 C C . LEU F 1 15 ? -8.887 6.294 -16.263 1.00 28.74 12 LEU F C 1
ATOM 4068 O O . LEU F 1 15 ? -8.241 6.653 -17.258 1.00 30.25 12 LEU F O 1
ATOM 4073 N N . ASN F 1 16 ? -8.575 6.669 -15.029 1.00 30.61 13 ASN F N 1
ATOM 4074 C CA . ASN F 1 16 ? -7.458 7.554 -14.764 1.00 34.54 13 ASN F CA 1
ATOM 4075 C C . ASN F 1 16 ? -6.163 6.942 -15.312 1.00 38.61 13 ASN F C 1
ATOM 4076 O O . ASN F 1 16 ? -5.394 7.611 -15.988 1.00 34.35 13 ASN F O 1
ATOM 4081 N N . LYS F 1 17 ? -5.970 5.651 -15.052 1.00 40.46 14 LYS F N 1
ATOM 4082 C CA . LYS F 1 17 ? -4.790 4.916 -15.511 1.00 43.87 14 LYS F CA 1
ATOM 4083 C C . LYS F 1 17 ? -4.696 4.920 -17.042 1.00 40.43 14 LYS F C 1
ATOM 4084 O O . LYS F 1 17 ? -3.615 5.090 -17.609 1.00 37.91 14 LYS F O 1
ATOM 4090 N N . LEU F 1 18 ? -5.839 4.766 -17.708 1.00 38.36 15 LEU F N 1
ATOM 4091 C CA . LEU F 1 18 ? -5.874 4.693 -19.173 1.00 34.18 15 LEU F CA 1
ATOM 4092 C C . LEU F 1 18 ? -5.674 6.055 -19.841 1.00 36.68 15 LEU F C 1
ATOM 4093 O O . LEU F 1 18 ? -5.480 6.141 -21.060 1.00 36.34 15 LEU F O 1
ATOM 4098 N N . LEU F 1 19 ? -5.722 7.117 -19.043 1.00 31.76 16 LEU F N 1
ATOM 4099 C CA . LEU F 1 19 ? -5.543 8.464 -19.567 1.00 35.59 16 LEU F CA 1
ATOM 4100 C C . LEU F 1 19 ? -4.115 8.716 -20.092 1.00 44.09 16 LEU F C 1
ATOM 4101 O O . LEU F 1 19 ? -3.909 9.535 -20.992 1.00 44.59 16 LEU F O 1
ATOM 4106 N N . ASP F 1 20 ? -3.138 8.003 -19.538 1.00 44.92 17 ASP F N 1
ATOM 4107 C CA . ASP F 1 20 ? -1.727 8.232 -19.877 1.00 53.20 17 ASP F CA 1
ATOM 4108 C C . ASP F 1 20 ? -1.350 7.618 -21.225 1.00 52.76 17 ASP F C 1
ATOM 4109 O O . ASP F 1 20 ? -1.425 6.402 -21.408 1.00 46.20 17 ASP F O 1
ATOM 4114 N N . PRO F 1 21 ? -0.938 8.468 -22.175 1.00 60.20 18 PRO F N 1
ATOM 4115 C CA . PRO F 1 21 ? -0.442 8.006 -23.477 1.00 61.52 18 PRO F CA 1
ATOM 4116 C C . PRO F 1 21 ? 0.826 7.160 -23.346 1.00 54.76 18 PRO F C 1
ATOM 4117 O O . PRO F 1 21 ? 1.047 6.273 -24.167 1.00 47.87 18 PRO F O 1
ATOM 4121 N N . GLU F 1 22 ? 1.627 7.433 -22.318 1.00 58.10 19 GLU F N 1
ATOM 4122 C CA . GLU F 1 22 ? 2.897 6.737 -22.102 1.00 64.72 19 GLU F CA 1
ATOM 4123 C C . GLU F 1 22 ? 2.718 5.391 -21.387 1.00 59.80 19 GLU F C 1
ATOM 4124 O O . GLU F 1 22 ? 3.691 4.687 -21.105 1.00 52.75 19 GLU F O 1
ATOM 4130 N N . LEU F 1 23 ? 1.472 5.046 -21.081 1.00 56.63 20 LEU F N 1
ATOM 4131 C CA . LEU F 1 23 ? 1.174 3.750 -20.489 1.00 49.91 20 LEU F CA 1
ATOM 4132 C C . LEU F 1 23 ? 1.594 2.622 -21.438 1.00 47.54 20 LEU F C 1
ATOM 4133 O O . LEU F 1 23 ? 1.304 2.683 -22.638 1.00 44.64 20 LEU F O 1
ATOM 4138 N N . ALA F 1 24 ? 2.274 1.604 -20.913 1.00 46.41 21 ALA F N 1
ATOM 4139 C CA . ALA F 1 24 ? 2.734 0.496 -21.745 1.00 48.73 21 ALA F CA 1
ATOM 4140 C C . ALA F 1 24 ? 1.548 -0.274 -22.302 1.00 52.75 21 ALA F C 1
ATOM 4141 O O . ALA F 1 24 ? 0.522 -0.417 -21.629 1.00 48.33 21 ALA F O 1
ATOM 4143 N N . GLN F 1 25 ? 1.687 -0.754 -23.535 1.00 35.07 22 GLN F N 1
ATOM 4144 C CA . GLN F 1 25 ? 0.560 -1.346 -24.254 1.00 34.65 22 GLN F CA 1
ATOM 4145 C C . GLN F 1 25 ? -0.011 -2.535 -23.499 1.00 36.43 22 GLN F C 1
ATOM 4146 O O . GLN F 1 25 ? -1.226 -2.701 -23.458 1.00 35.99 22 GLN F O 1
ATOM 4152 N N . SER F 1 26 ? 0.852 -3.348 -22.886 1.00 31.64 23 SER F N 1
ATOM 4153 C CA . SER F 1 26 ? 0.374 -4.507 -22.129 1.00 35.54 23 SER F CA 1
ATOM 4154 C C . SER F 1 26 ? -0.520 -4.071 -20.965 1.00 35.50 23 SER F C 1
ATOM 4155 O O . SER F 1 26 ? -1.552 -4.694 -20.713 1.00 36.60 23 SER F O 1
ATOM 4158 N N . GLU F 1 27 ? -0.142 -2.998 -20.269 1.00 34.39 24 GLU F N 1
ATOM 4159 C CA . GLU F 1 27 ? -0.938 -2.539 -19.121 1.00 37.58 24 GLU F CA 1
ATOM 4160 C C . GLU F 1 27 ? -2.241 -1.869 -19.587 1.00 28.56 24 GLU F C 1
ATOM 4161 O O . GLU F 1 27 ? -3.267 -1.969 -18.923 1.00 37.03 24 GLU F O 1
ATOM 4167 N N . ARG F 1 28 ? -2.188 -1.205 -20.738 1.00 31.54 25 ARG F N 1
ATOM 4168 C CA . ARG F 1 28 ? -3.363 -0.570 -21.310 1.00 31.39 25 ARG F CA 1
ATOM 4169 C C . ARG F 1 28 ? -4.329 -1.661 -21.749 1.00 34.63 25 ARG F C 1
ATOM 4170 O O . ARG F 1 28 ? -5.527 -1.603 -21.460 1.00 26.58 25 ARG F O 1
ATOM 4178 N N . THR F 1 29 ? -3.798 -2.671 -22.431 1.00 30.96 26 THR F N 1
ATOM 4179 C CA . THR F 1 29 ? -4.616 -3.792 -22.873 1.00 27.95 26 THR F CA 1
ATOM 4180 C C . THR F 1 29 ? -5.306 -4.452 -21.672 1.00 34.95 26 THR F C 1
ATOM 4181 O O . THR F 1 29 ? -6.508 -4.715 -21.715 1.00 30.73 26 THR F O 1
ATOM 4185 N N . GLU F 1 30 ? -4.554 -4.666 -20.593 1.00 28.91 27 GLU F N 1
ATOM 4186 C CA . GLU F 1 30 ? -5.077 -5.336 -19.401 1.00 37.06 27 GLU F CA 1
ATOM 4187 C C . GLU F 1 30 ? -6.158 -4.508 -18.690 1.00 32.35 27 GLU F C 1
ATOM 4188 O O . GLU F 1 30 ? -7.147 -5.054 -18.189 1.00 37.77 27 GLU F O 1
ATOM 4194 N N . ALA F 1 31 ? -5.968 -3.191 -18.669 1.00 31.38 28 ALA F N 1
ATOM 4195 C CA . ALA F 1 31 ? -6.908 -2.293 -18.004 1.00 27.69 28 ALA F CA 1
ATOM 4196 C C . ALA F 1 31 ? -8.231 -2.273 -18.777 1.00 23.43 28 ALA F C 1
ATOM 4197 O O . ALA F 1 31 ? -9.317 -2.293 -18.182 1.00 26.52 28 ALA F O 1
ATOM 4199 N N . LEU F 1 32 ? -8.121 -2.259 -20.102 1.00 29.34 29 LEU F N 1
ATOM 4200 C CA . LEU F 1 32 ? -9.279 -2.309 -20.970 1.00 33.23 29 LEU F CA 1
ATOM 4201 C C . LEU F 1 32 ? -10.034 -3.624 -20.777 1.00 35.75 29 LEU F C 1
ATOM 4202 O O . LEU F 1 32 ? -11.259 -3.628 -20.764 1.00 35.11 29 LEU F O 1
ATOM 4207 N N . GLN F 1 33 ? -9.310 -4.732 -20.615 1.00 27.98 30 GLN F N 1
ATOM 4208 C CA . GLN F 1 33 ? -9.968 -6.007 -20.369 1.00 31.34 30 GLN F CA 1
ATOM 4209 C C . GLN F 1 33 ? -10.747 -5.966 -19.055 1.00 28.76 30 GLN F C 1
ATOM 4210 O O . GLN F 1 33 ? -11.832 -6.514 -18.984 1.00 36.04 30 GLN F O 1
ATOM 4216 N N . GLN F 1 34 ? -10.202 -5.312 -18.027 1.00 29.04 31 GLN F N 1
ATOM 4217 C CA . GLN F 1 34 ? -10.931 -5.141 -16.762 1.00 30.97 31 GLN F CA 1
ATOM 4218 C C . GLN F 1 34 ? -12.276 -4.454 -16.999 1.00 28.49 31 GLN F C 1
ATOM 4219 O O . GLN F 1 34 ? -13.306 -4.896 -16.500 1.00 33.35 31 GLN F O 1
ATOM 4225 N N . LEU F 1 35 ? -12.248 -3.364 -17.754 1.00 25.27 32 LEU F N 1
ATOM 4226 C CA . LEU F 1 35 ? -13.476 -2.663 -18.092 1.00 33.10 32 LEU F CA 1
ATOM 4227 C C . LEU F 1 35 ? -14.415 -3.593 -18.845 1.00 30.85 32 LEU F C 1
ATOM 4228 O O . LEU F 1 35 ? -15.625 -3.614 -18.592 1.00 28.78 32 LEU F O 1
ATOM 4233 N N . ARG F 1 36 ? -13.842 -4.378 -19.758 1.00 24.14 33 ARG F N 1
ATOM 4234 C CA . ARG F 1 36 ? -14.643 -5.254 -20.614 1.00 29.44 33 ARG F CA 1
ATOM 4235 C C . ARG F 1 36 ? -15.302 -6.381 -19.832 1.00 36.92 33 ARG F C 1
ATOM 4236 O O . ARG F 1 36 ? -16.506 -6.623 -19.995 1.00 29.98 33 ARG F O 1
ATOM 4244 N N . VAL F 1 37 ? -14.530 -7.084 -18.994 1.00 31.50 34 VAL F N 1
ATOM 4245 C CA . VAL F 1 37 ? -15.131 -8.157 -18.205 1.00 33.04 34 VAL F CA 1
ATOM 4246 C C . VAL F 1 37 ? -16.174 -7.568 -17.247 1.00 36.19 34 VAL F C 1
ATOM 4247 O O . VAL F 1 37 ? -17.253 -8.144 -17.057 1.00 38.69 34 VAL F O 1
ATOM 4251 N N . ASN F 1 38 ? -15.891 -6.393 -16.692 1.00 35.62 35 ASN F N 1
ATOM 4252 C CA . ASN F 1 38 ? -16.841 -5.793 -15.759 1.00 37.17 35 ASN F CA 1
ATOM 4253 C C . ASN F 1 38 ? -18.155 -5.401 -16.423 1.00 32.66 35 ASN F C 1
ATOM 4254 O O . ASN F 1 38 ? -19.239 -5.675 -15.899 1.00 28.92 35 ASN F O 1
ATOM 4259 N N . TYR F 1 39 ? -18.066 -4.761 -17.580 1.00 30.97 36 TYR F N 1
ATOM 4260 C CA . TYR F 1 39 ? -19.277 -4.328 -18.259 1.00 32.95 36 TYR F CA 1
ATOM 4261 C C . TYR F 1 39 ? -20.153 -5.520 -18.676 1.00 35.95 36 TYR F C 1
ATOM 4262 O O . TYR F 1 39 ? -21.368 -5.477 -18.522 1.00 36.16 36 TYR F O 1
ATOM 4271 N N . GLY F 1 40 ? -19.528 -6.572 -19.203 1.00 40.31 37 GLY F N 1
ATOM 4272 C CA . GLY F 1 40 ? -20.226 -7.802 -19.541 1.00 38.21 37 GLY F CA 1
ATOM 4273 C C . GLY F 1 40 ? -21.018 -8.359 -18.367 1.00 41.24 37 GLY F C 1
ATOM 4274 O O . GLY F 1 40 ? -22.208 -8.668 -18.489 1.00 38.01 37 GLY F O 1
ATOM 4275 N N . SER F 1 41 ? -20.356 -8.461 -17.219 1.00 36.07 38 SER F N 1
ATOM 4276 C CA . SER F 1 41 ? -20.989 -8.925 -15.989 1.00 36.29 38 SER F CA 1
ATOM 4277 C C . SER F 1 41 ? -22.135 -7.999 -15.560 1.00 37.34 38 SER F C 1
ATOM 4278 O O . SER F 1 41 ? -23.205 -8.459 -15.174 1.00 42.56 38 SER F O 1
ATOM 4281 N N . PHE F 1 42 ? -21.892 -6.695 -15.637 1.00 35.96 39 PHE F N 1
ATOM 4282 C CA . PHE F 1 42 ? -22.838 -5.685 -15.189 1.00 34.93 39 PHE F CA 1
ATOM 4283 C C . PHE F 1 42 ? -24.096 -5.682 -16.059 1.00 35.19 39 PHE F C 1
ATOM 4284 O O . PHE F 1 42 ? -25.209 -5.646 -15.537 1.00 37.31 39 PHE F O 1
ATOM 4292 N N . VAL F 1 43 ? -23.919 -5.713 -17.378 1.00 37.86 40 VAL F N 1
ATOM 4293 C CA . VAL F 1 43 ? -25.057 -5.780 -18.297 1.00 37.82 40 VAL F CA 1
ATOM 4294 C C . VAL F 1 43 ? -25.876 -7.046 -18.051 1.00 41.91 40 VAL F C 1
ATOM 4295 O O . VAL F 1 43 ? -27.112 -6.999 -18.002 1.00 41.00 40 VAL F O 1
ATOM 4299 N N . SER F 1 44 ? -25.194 -8.176 -17.875 1.00 36.11 41 SER F N 1
ATOM 4300 C CA . SER F 1 44 ? -25.910 -9.427 -17.636 1.00 42.52 41 SER F CA 1
ATOM 4301 C C . SER F 1 44 ? -26.681 -9.389 -16.309 1.00 44.03 41 SER F C 1
ATOM 4302 O O . SER F 1 44 ? -27.813 -9.864 -16.239 1.00 41.06 41 SER F O 1
ATOM 4305 N N . GLU F 1 45 ? -26.063 -8.834 -15.263 1.00 49.10 42 GLU F N 1
ATOM 4306 C CA . GLU F 1 45 ? -26.698 -8.694 -13.947 1.00 48.19 42 GLU F CA 1
ATOM 4307 C C . GLU F 1 45 ? -27.905 -7.776 -14.057 1.00 47.43 42 GLU F C 1
ATOM 4308 O O . GLU F 1 45 ? -28.967 -8.050 -13.490 1.00 43.52 42 GLU F O 1
ATOM 4314 N N . TYR F 1 46 ? -27.720 -6.687 -14.797 1.00 39.95 43 TYR F N 1
ATOM 4315 C CA . TYR F 1 46 ? -28.773 -5.715 -15.055 1.00 37.34 43 TYR F CA 1
ATOM 4316 C C . TYR F 1 46 ? -29.950 -6.332 -15.801 1.00 39.37 43 TYR F C 1
ATOM 4317 O O . TYR F 1 46 ? -31.099 -6.153 -15.417 1.00 40.77 43 TYR F O 1
ATOM 4326 N N . ASN F 1 47 ? -29.651 -7.039 -16.880 1.00 43.00 44 ASN F N 1
ATOM 4327 C CA . ASN F 1 47 ? -30.685 -7.682 -17.673 1.00 43.08 44 ASN F CA 1
ATOM 4328 C C . ASN F 1 47 ? -31.470 -8.700 -16.845 1.00 43.31 44 ASN F C 1
ATOM 4329 O O . ASN F 1 47 ? -32.689 -8.746 -16.924 1.00 45.49 44 ASN F O 1
ATOM 4334 N N . ASP F 1 48 ? -30.773 -9.489 -16.031 1.00 43.94 45 ASP F N 1
ATOM 4335 C CA . ASP F 1 48 ? -31.439 -10.427 -15.132 1.00 46.55 45 ASP F CA 1
ATOM 4336 C C . ASP F 1 48 ? -32.379 -9.726 -14.150 1.00 51.54 45 ASP F C 1
ATOM 4337 O O . ASP F 1 48 ? -33.506 -10.182 -13.945 1.00 47.65 45 ASP F O 1
ATOM 4342 N N . LEU F 1 49 ? -31.926 -8.626 -13.544 1.00 48.84 46 LEU F N 1
ATOM 4343 C CA . LEU F 1 49 ? -32.760 -7.898 -12.581 1.00 45.96 46 LEU F CA 1
ATOM 4344 C C . LEU F 1 49 ? -34.008 -7.324 -13.255 1.00 43.91 46 LEU F C 1
ATOM 4345 O O . LEU F 1 49 ? -35.087 -7.295 -12.652 1.00 47.88 46 LEU F O 1
ATOM 4350 N N . THR F 1 50 ? -33.854 -6.884 -14.504 1.00 38.07 47 THR F N 1
ATOM 4351 C CA . THR F 1 50 ? -34.963 -6.356 -15.296 1.00 43.17 47 THR F CA 1
ATOM 4352 C C . THR F 1 50 ? -36.040 -7.423 -15.525 1.00 44.23 47 THR F C 1
ATOM 4353 O O . THR F 1 50 ? -37.238 -7.141 -15.411 1.00 42.47 47 THR F O 1
ATOM 4357 N N . LYS F 1 51 ? -35.610 -8.644 -15.841 1.00 47.16 48 LYS F N 1
ATOM 4358 C CA . LYS F 1 51 ? -36.538 -9.753 -16.069 1.00 52.75 48 LYS F CA 1
ATOM 4359 C C . LYS F 1 51 ? -37.238 -10.146 -14.773 1.00 49.34 48 LYS F C 1
ATOM 4360 O O . LYS F 1 51 ? -38.442 -10.384 -14.761 1.00 48.97 48 LYS F O 1
ATOM 4366 N N . SER F 1 52 ? -36.472 -10.210 -13.686 1.00 43.73 49 SER F N 1
ATOM 4367 C CA . SER F 1 52 ? -37.021 -10.548 -12.378 1.00 46.33 49 SER F CA 1
ATOM 4368 C C . SER F 1 52 ? -38.103 -9.547 -11.980 1.00 49.59 49 SER F C 1
ATOM 4369 O O . SER F 1 52 ? -39.156 -9.922 -11.444 1.00 46.92 49 SER F O 1
ATOM 4372 N N . HIS F 1 53 ? -37.834 -8.277 -12.275 1.00 43.34 50 HIS F N 1
ATOM 4373 C CA . HIS F 1 53 ? -38.774 -7.183 -12.057 1.00 48.46 50 HIS F CA 1
ATOM 4374 C C . HIS F 1 53 ? -40.040 -7.331 -12.903 1.00 51.84 50 HIS F C 1
ATOM 4375 O O . HIS F 1 53 ? -41.153 -7.147 -12.407 1.00 43.67 50 HIS F O 1
ATOM 4382 N N . GLU F 1 54 ? -39.863 -7.648 -14.184 1.00 54.01 51 GLU F N 1
ATOM 4383 C CA . GLU F 1 54 ? -40.999 -7.886 -15.066 1.00 57.82 51 GLU F CA 1
ATOM 4384 C C . GLU F 1 54 ? -41.815 -9.095 -14.599 1.00 55.93 51 GLU F C 1
ATOM 4385 O O . GLU F 1 54 ? -43.040 -9.008 -14.497 1.00 51.38 51 GLU F O 1
ATOM 4391 N N . LYS 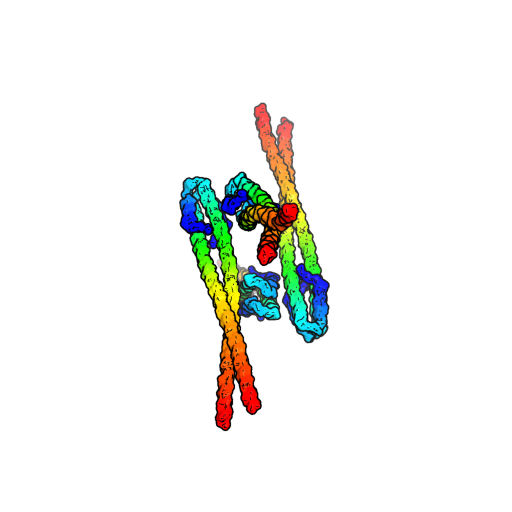F 1 55 ? -41.139 -10.214 -14.321 1.00 54.60 52 LYS F N 1
ATOM 4392 C CA . LYS F 1 55 ? -41.807 -11.396 -13.778 1.00 58.27 52 LYS F CA 1
ATOM 4393 C C . LYS F 1 55 ? -42.615 -11.020 -12.534 1.00 61.55 52 LYS F C 1
ATOM 4394 O O . LYS F 1 55 ? -43.757 -11.452 -12.368 1.00 58.83 52 LYS F O 1
ATOM 4400 N N . LEU F 1 56 ? -42.017 -10.191 -11.679 1.00 60.67 1526 LEU F N 1
ATOM 4401 C CA . LEU F 1 56 ? -42.648 -9.760 -10.433 1.00 59.16 1526 LEU F CA 1
ATOM 4402 C C . LEU F 1 56 ? -43.868 -8.879 -10.664 1.00 57.71 1526 LEU F C 1
ATOM 4403 O O . LEU F 1 56 ? -44.901 -9.061 -10.025 1.00 57.72 1526 LEU F O 1
ATOM 4408 N N . GLU F 1 57 ? -43.739 -7.910 -11.560 1.00 51.62 1527 GLU F N 1
ATOM 4409 C CA . GLU F 1 57 ? -44.860 -7.043 -11.880 1.00 56.35 1527 GLU F CA 1
ATOM 4410 C C . GLU F 1 57 ? -46.043 -7.864 -12.390 1.00 52.06 1527 GLU F C 1
ATOM 4411 O O . GLU F 1 57 ? -47.184 -7.596 -12.038 1.00 48.39 1527 GLU F O 1
ATOM 4417 N N . LYS F 1 58 ? -45.754 -8.870 -13.211 1.00 51.89 1528 LYS F N 1
ATOM 4418 C CA . LYS F 1 58 ? -46.782 -9.775 -13.718 1.00 56.63 1528 LYS F CA 1
ATOM 4419 C C . LYS F 1 58 ? -47.462 -10.547 -12.585 1.00 60.61 1528 LYS F C 1
ATOM 4420 O O . LYS F 1 58 ? -48.684 -10.720 -12.575 1.00 56.03 1528 LYS F O 1
ATOM 4426 N N . VAL F 1 59 ? -46.665 -11.016 -11.631 1.00 62.13 1529 VAL F N 1
ATOM 4427 C CA . VAL F 1 59 ? -47.207 -11.707 -10.471 1.00 57.67 1529 VAL F CA 1
ATOM 4428 C C . VAL F 1 59 ? -48.064 -10.754 -9.635 1.00 56.34 1529 VAL F C 1
ATOM 4429 O O . VAL F 1 59 ? -49.098 -11.157 -9.106 1.00 55.50 1529 VAL F O 1
ATOM 4433 N N . ARG F 1 60 ? -47.662 -9.488 -9.536 1.00 50.80 1530 ARG F N 1
ATOM 4434 C CA . ARG F 1 60 ? -48.442 -8.545 -8.746 1.00 49.97 1530 ARG F CA 1
ATOM 4435 C C . ARG F 1 60 ? -49.820 -8.330 -9.349 1.00 54.57 1530 ARG F C 1
ATOM 4436 O O . ARG F 1 60 ? -50.819 -8.428 -8.641 1.00 46.41 1530 ARG F O 1
ATOM 4444 N N . LYS F 1 61 ? -49.872 -8.035 -10.646 1.00 59.75 1531 LYS F N 1
ATOM 4445 C CA . LYS F 1 61 ? -51.147 -7.760 -11.300 1.00 62.55 1531 LYS F CA 1
ATOM 4446 C C . LYS F 1 61 ? -52.022 -9.014 -11.343 1.00 63.06 1531 LYS F C 1
ATOM 4447 O O . LYS F 1 61 ? -53.256 -8.925 -11.312 1.00 58.49 1531 LYS F O 1
ATOM 4453 N N . GLN F 1 62 ? -51.385 -10.178 -11.403 1.00 60.52 1532 GLN F N 1
ATOM 4454 C CA . GLN F 1 62 ? -52.116 -11.428 -11.278 1.00 64.90 1532 GLN F CA 1
ATOM 4455 C C . GLN F 1 62 ? -52.765 -11.543 -9.900 1.00 58.81 1532 GLN F C 1
ATOM 4456 O O . GLN F 1 62 ? -53.933 -11.914 -9.780 1.00 61.35 1532 GLN F O 1
ATOM 4462 N N . LEU F 1 63 ? -52.003 -11.220 -8.861 1.00 49.72 1533 LEU F N 1
ATOM 4463 C CA . LEU F 1 63 ? -52.501 -11.336 -7.499 1.00 47.74 1533 LEU F CA 1
ATOM 4464 C C . LEU F 1 63 ? -53.728 -10.463 -7.259 1.00 53.76 1533 LEU F C 1
ATOM 4465 O O . LEU F 1 63 ? -54.727 -10.945 -6.719 1.00 57.35 1533 LEU F O 1
ATOM 4470 N N . GLU F 1 64 ? -53.679 -9.192 -7.659 1.00 50.84 1534 GLU F N 1
ATOM 4471 C CA . GLU F 1 64 ? -54.799 -8.300 -7.347 1.00 60.00 1534 GLU F CA 1
ATOM 4472 C C . GLU F 1 64 ? -56.028 -8.579 -8.215 1.00 61.57 1534 GLU F C 1
ATOM 4473 O O . GLU F 1 64 ? -57.133 -8.154 -7.875 1.00 64.92 1534 GLU F O 1
ATOM 4479 N N . ALA F 1 65 ? -55.853 -9.303 -9.318 1.00 57.64 1535 ALA F N 1
ATOM 4480 C CA . ALA F 1 65 ? -57.013 -9.811 -10.050 1.00 51.27 1535 ALA F CA 1
ATOM 4481 C C . ALA F 1 65 ? -57.636 -10.967 -9.268 1.00 52.44 1535 ALA F C 1
ATOM 4482 O O . ALA F 1 65 ? -58.856 -11.044 -9.111 1.00 51.39 1535 ALA F O 1
ATOM 4484 N N . GLU F 1 66 ? -56.786 -11.860 -8.769 1.00 56.98 1536 GLU F N 1
ATOM 4485 C CA . GLU F 1 66 ? -57.256 -13.012 -8.002 1.00 60.41 1536 GLU F CA 1
ATOM 4486 C C . GLU F 1 66 ? -57.962 -12.556 -6.731 1.00 56.35 1536 GLU F C 1
ATOM 4487 O O . GLU F 1 66 ? -58.927 -13.186 -6.302 1.00 59.90 1536 GLU F O 1
ATOM 4493 N N . LYS F 1 67 ? -57.485 -11.458 -6.145 1.00 45.51 1537 LYS F N 1
ATOM 4494 C CA . LYS F 1 67 ? -58.169 -10.831 -5.020 1.00 48.53 1537 LYS F CA 1
ATOM 4495 C C . LYS F 1 67 ? -59.538 -10.303 -5.441 1.00 58.00 1537 LYS F C 1
ATOM 4496 O O . LYS F 1 67 ? -60.489 -10.336 -4.662 1.00 60.96 1537 LYS F O 1
ATOM 4502 N N . MET F 1 68 ? -59.640 -9.814 -6.670 1.00 55.94 1538 MET F N 1
ATOM 4503 C CA . MET F 1 68 ? -60.898 -9.240 -7.120 1.00 58.60 1538 MET F CA 1
ATOM 4504 C C . MET F 1 68 ? -61.950 -10.329 -7.391 1.00 53.69 1538 MET F C 1
ATOM 4505 O O . MET F 1 68 ? -63.160 -10.109 -7.189 1.00 47.97 1538 MET F O 1
ATOM 4510 N N . GLU F 1 69 ? -61.502 -11.503 -7.838 1.00 48.33 1539 GLU F N 1
ATOM 4511 C CA . GLU F 1 69 ? -62.448 -12.578 -8.133 1.00 52.41 1539 GLU F CA 1
ATOM 4512 C C . GLU F 1 69 ? -62.866 -13.259 -6.833 1.00 53.05 1539 GLU F C 1
ATOM 4513 O O . GLU F 1 69 ? -63.964 -13.814 -6.733 1.00 53.01 1539 GLU F O 1
ATOM 4519 N N . LEU F 1 70 ? -61.994 -13.201 -5.830 1.00 55.27 1540 LEU F N 1
ATOM 4520 C CA . LEU F 1 70 ? -62.324 -13.744 -4.519 1.00 50.78 1540 LEU F CA 1
ATOM 4521 C C . LEU F 1 70 ? -63.318 -12.833 -3.826 1.00 47.14 1540 LEU F C 1
ATOM 4522 O O . LEU F 1 70 ? -64.344 -13.297 -3.335 1.00 42.73 1540 LEU F O 1
ATOM 4527 N N . GLN F 1 71 ? -63.007 -11.538 -3.798 1.00 36.29 1541 GLN F N 1
ATOM 4528 C CA . GLN F 1 71 ? -63.893 -10.546 -3.189 1.00 42.87 1541 GLN F CA 1
ATOM 4529 C C . GLN F 1 71 ? -65.286 -10.562 -3.837 1.00 48.69 1541 GLN F C 1
ATOM 4530 O O . GLN F 1 71 ? -66.304 -10.376 -3.161 1.00 48.04 1541 GLN F O 1
ATOM 4536 N N . SER F 1 72 ? -65.328 -10.804 -5.143 1.00 50.23 1542 SER F N 1
ATOM 4537 C CA . SER F 1 72 ? -66.605 -10.928 -5.847 1.00 49.10 1542 SER F CA 1
ATOM 4538 C C . SER F 1 72 ? -67.368 -12.190 -5.424 1.00 43.48 1542 SER F C 1
ATOM 4539 O O . SER F 1 72 ? -68.573 -12.136 -5.187 1.00 46.40 1542 SER F O 1
ATOM 4542 N N . ALA F 1 73 ? -66.663 -13.318 -5.335 1.00 41.14 1543 ALA F N 1
ATOM 4543 C CA . ALA F 1 73 ? -67.247 -14.576 -4.872 1.00 44.99 1543 ALA F CA 1
ATOM 4544 C C . ALA F 1 73 ? -67.780 -14.459 -3.443 1.00 44.41 1543 ALA F C 1
ATOM 4545 O O . ALA F 1 73 ? -68.874 -14.933 -3.143 1.00 38.49 1543 ALA F O 1
ATOM 4547 N N . LEU F 1 74 ? -66.998 -13.833 -2.566 1.00 46.38 1544 LEU F N 1
ATOM 4548 C CA . LEU F 1 74 ? -67.425 -13.584 -1.194 1.00 39.20 1544 LEU F CA 1
ATOM 4549 C C . LEU F 1 74 ? -68.740 -12.800 -1.146 1.00 39.56 1544 LEU F C 1
ATOM 4550 O O . LEU F 1 74 ? -69.659 -13.173 -0.411 1.00 37.22 1544 LEU F O 1
ATOM 4555 N N . GLU F 1 75 ? -68.838 -11.725 -1.927 1.00 39.42 1545 GLU F N 1
ATOM 4556 C CA . GLU F 1 75 ? -70.077 -10.957 -1.975 1.00 47.83 1545 GLU F CA 1
ATOM 4557 C C . GLU F 1 75 ? -71.275 -11.799 -2.436 1.00 42.87 1545 GLU F C 1
ATOM 4558 O O . GLU F 1 75 ? -72.356 -11.687 -1.878 1.00 39.13 1545 GLU F O 1
ATOM 4564 N N . GLU F 1 76 ? -71.069 -12.632 -3.453 1.00 44.36 1546 GLU F N 1
ATOM 4565 C CA . GLU F 1 76 ? -72.102 -13.525 -3.961 1.00 43.95 1546 GLU F CA 1
ATOM 4566 C C . GLU F 1 76 ? -72.588 -14.505 -2.882 1.00 42.49 1546 GLU F C 1
ATOM 4567 O O . GLU F 1 76 ? -73.793 -14.750 -2.755 1.00 43.33 1546 GLU F O 1
ATOM 4573 N N . ALA F 1 77 ? -71.654 -15.066 -2.113 1.00 36.40 1547 ALA F N 1
ATOM 4574 C CA . ALA F 1 77 ? -72.015 -16.010 -1.063 1.00 38.75 1547 ALA F CA 1
ATOM 4575 C C . ALA F 1 77 ? -72.749 -15.300 0.069 1.00 37.42 1547 ALA F C 1
ATOM 4576 O O . ALA F 1 77 ? -73.647 -15.867 0.685 1.00 37.52 1547 ALA F O 1
ATOM 4578 N N . GLU F 1 78 ? -72.390 -14.053 0.337 1.00 34.45 1548 GLU F N 1
ATOM 4579 C CA . GLU F 1 78 ? -73.099 -13.317 1.373 1.00 36.07 1548 GLU F CA 1
ATOM 4580 C C . GLU F 1 78 ? -74.513 -12.939 0.935 1.00 42.44 1548 GLU F C 1
ATOM 4581 O O . GLU F 1 78 ? -75.422 -12.870 1.759 1.00 42.46 1548 GLU F O 1
ATOM 4587 N N . ALA F 1 79 ? -74.706 -12.674 -0.352 1.00 39.58 1549 ALA F N 1
ATOM 4588 C CA . ALA F 1 79 ? -76.040 -12.313 -0.818 1.00 38.12 1549 ALA F CA 1
ATOM 4589 C C . ALA F 1 79 ? -76.934 -13.561 -0.888 1.00 38.22 1549 ALA F C 1
ATOM 4590 O O . ALA F 1 79 ? -78.141 -13.498 -0.618 1.00 35.47 1549 ALA F O 1
ATOM 4592 N N . SER F 1 80 ? -76.333 -14.701 -1.231 1.00 36.17 1550 SER F N 1
ATOM 4593 C CA . SER F 1 80 ? -77.077 -15.956 -1.271 1.00 39.79 1550 SER F CA 1
ATOM 4594 C C . SER F 1 80 ? -77.501 -16.361 0.128 1.00 35.90 1550 SER F C 1
ATOM 4595 O O . SER F 1 80 ? -78.601 -16.905 0.335 1.00 30.40 1550 SER F O 1
ATOM 4598 N N . LEU F 1 81 ? -76.629 -16.078 1.088 1.00 29.09 1551 LEU F N 1
ATOM 4599 C CA . LEU F 1 81 ? -76.933 -16.363 2.478 1.00 37.69 1551 LEU F CA 1
ATOM 4600 C C . LEU F 1 81 ? -78.155 -15.558 2.900 1.00 34.36 1551 LEU F C 1
ATOM 4601 O O . LEU F 1 81 ? -79.071 -16.084 3.533 1.00 30.43 1551 LEU F O 1
ATOM 4606 N N . GLU F 1 82 ? -78.185 -14.288 2.533 1.00 34.40 1552 GLU F N 1
ATOM 4607 C CA . GLU F 1 82 ? -79.334 -13.461 2.893 1.00 36.54 1552 GLU F CA 1
ATOM 4608 C C . GLU F 1 82 ? -80.618 -13.979 2.221 1.00 32.62 1552 GLU F C 1
ATOM 4609 O O . GLU F 1 82 ? -81.702 -13.968 2.821 1.00 34.93 1552 GLU F O 1
ATOM 4615 N N . HIS F 1 83 ? -80.468 -14.451 0.987 1.00 32.33 1553 HIS F N 1
ATOM 4616 C CA . HIS F 1 83 ? -81.560 -15.025 0.206 1.00 35.51 1553 HIS F CA 1
ATOM 4617 C C . HIS F 1 83 ? -82.125 -16.285 0.877 1.00 35.10 1553 HIS F C 1
ATOM 4618 O O . HIS F 1 83 ? -83.344 -16.424 1.044 1.00 31.82 1553 HIS F O 1
ATOM 4625 N N . GLU F 1 84 ? -81.237 -17.188 1.285 1.00 29.58 1554 GLU F N 1
ATOM 4626 C CA . GLU F 1 84 ? -81.671 -18.423 1.956 1.00 29.92 1554 GLU F CA 1
ATOM 4627 C C . GLU F 1 84 ? -82.373 -18.110 3.278 1.00 32.30 1554 GLU F C 1
ATOM 4628 O O . GLU F 1 84 ? -83.368 -18.748 3.628 1.00 25.31 1554 GLU F O 1
ATOM 4634 N N . GLU F 1 85 ? -81.856 -17.111 3.993 1.00 24.98 1555 GLU F N 1
ATOM 4635 C CA . GLU F 1 85 ? -82.462 -16.657 5.234 1.00 26.90 1555 GLU F CA 1
ATOM 4636 C C . GLU F 1 85 ? -83.907 -16.193 4.996 1.00 25.88 1555 GLU F C 1
ATOM 4637 O O . GLU F 1 85 ? -84.812 -16.518 5.770 1.00 26.72 1555 GLU F O 1
ATOM 4643 N N . GLY F 1 86 ? -84.098 -15.439 3.918 1.00 27.72 1556 GLY F N 1
ATOM 4644 C CA . GLY F 1 86 ? -85.407 -14.952 3.539 1.00 31.68 1556 GLY F CA 1
ATOM 4645 C C . GLY F 1 86 ? -86.331 -16.116 3.206 1.00 30.42 1556 GLY F C 1
ATOM 4646 O O . GLY F 1 86 ? -87.517 -16.100 3.544 1.00 29.44 1556 GLY F O 1
ATOM 4647 N N . LYS F 1 87 ? -85.778 -17.136 2.552 1.00 29.34 1557 LYS F N 1
ATOM 4648 C CA . LYS F 1 87 ? -86.542 -18.314 2.181 1.00 33.45 1557 LYS F CA 1
ATOM 4649 C C . LYS F 1 87 ? -87.016 -19.069 3.418 1.00 29.62 1557 LYS F C 1
ATOM 4650 O O . LYS F 1 87 ? -88.170 -19.466 3.494 1.00 26.51 1557 LYS F O 1
ATOM 4656 N N . ILE F 1 88 ? -86.134 -19.251 4.393 1.00 25.95 1558 ILE F N 1
ATOM 4657 C CA . ILE F 1 88 ? -86.513 -19.947 5.617 1.00 29.27 1558 ILE F CA 1
ATOM 4658 C C . ILE F 1 88 ? -87.572 -19.160 6.411 1.00 25.16 1558 ILE F C 1
ATOM 4659 O O . ILE F 1 88 ? -88.477 -19.755 6.986 1.00 23.81 1558 ILE F O 1
ATOM 4664 N N . LEU F 1 89 ? -87.444 -17.837 6.441 1.00 24.96 1559 LEU F N 1
ATOM 4665 C CA . LEU F 1 89 ? -88.466 -16.990 7.042 1.00 22.14 1559 LEU F CA 1
ATOM 4666 C C . LEU F 1 89 ? -89.812 -17.258 6.371 1.00 23.03 1559 LEU F C 1
ATOM 4667 O O . LEU F 1 89 ? -90.808 -17.433 7.041 1.00 26.39 1559 LEU F O 1
ATOM 4672 N N . ARG F 1 90 ? -89.832 -17.282 5.044 1.00 27.95 1560 ARG F N 1
ATOM 4673 C CA . ARG F 1 90 ? -91.102 -17.394 4.344 1.00 30.62 1560 ARG F CA 1
ATOM 4674 C C . ARG F 1 90 ? -91.713 -18.768 4.590 1.00 33.39 1560 ARG F C 1
ATOM 4675 O O . ARG F 1 90 ? -92.921 -18.891 4.649 1.00 26.53 1560 ARG F O 1
ATOM 4683 N N . ALA F 1 91 ? -90.874 -19.790 4.755 1.00 27.63 1561 ALA F N 1
ATOM 4684 C CA . ALA F 1 91 ? -91.366 -21.130 5.065 1.00 31.01 1561 ALA F CA 1
ATOM 4685 C C . ALA F 1 91 ? -91.978 -21.158 6.462 1.00 27.43 1561 ALA F C 1
ATOM 4686 O O . ALA F 1 91 ? -93.027 -21.766 6.669 1.00 26.51 1561 ALA F O 1
ATOM 4688 N N . GLN F 1 92 ? -91.310 -20.519 7.419 1.00 22.23 1562 GLN F N 1
ATOM 4689 C CA . GLN F 1 92 ? -91.856 -20.398 8.769 1.00 25.95 1562 GLN F CA 1
ATOM 4690 C C . GLN F 1 92 ? -93.211 -19.672 8.775 1.00 28.26 1562 GLN F C 1
ATOM 4691 O O . GLN F 1 92 ? -94.130 -20.087 9.472 1.00 26.12 1562 GLN F O 1
ATOM 4697 N N . LEU F 1 93 ? -93.307 -18.576 8.023 1.00 25.91 1563 LEU F N 1
ATOM 4698 C CA . LEU F 1 93 ? -94.541 -17.804 7.946 1.00 24.09 1563 LEU F CA 1
ATOM 4699 C C . LEU F 1 93 ? -95.676 -18.623 7.300 1.00 29.48 1563 LEU F C 1
ATOM 4700 O O . LEU F 1 93 ? -96.816 -18.587 7.780 1.00 30.03 1563 LEU F O 1
ATOM 4705 N N . GLU F 1 94 ? -95.362 -19.364 6.234 1.00 27.52 1564 GLU F N 1
ATOM 4706 C CA . GLU F 1 94 ? -96.334 -20.266 5.599 1.00 31.95 1564 GLU F CA 1
ATOM 4707 C C . GLU F 1 94 ? -96.807 -21.334 6.564 1.00 34.57 1564 GLU F C 1
ATOM 4708 O O . GLU F 1 94 ? -98.008 -21.653 6.639 1.00 28.17 1564 GLU F O 1
ATOM 4714 N N . PHE F 1 95 ? -95.853 -21.893 7.298 1.00 31.74 1565 PHE F N 1
ATOM 4715 C CA . PHE F 1 95 ? -96.164 -22.940 8.260 1.00 27.96 1565 PHE F CA 1
ATOM 4716 C C . PHE F 1 95 ? -97.130 -22.395 9.314 1.00 25.84 1565 PHE F C 1
ATOM 4717 O O . PHE F 1 95 ? -98.174 -23.012 9.568 1.00 32.77 1565 PHE F O 1
ATOM 4725 N N . ASN F 1 96 ? -96.795 -21.244 9.910 1.00 20.98 1566 ASN F N 1
ATOM 4726 C CA . ASN F 1 96 ? -97.613 -20.701 11.005 1.00 24.27 1566 ASN F CA 1
ATOM 4727 C C . ASN F 1 96 ? -99.039 -20.424 10.535 1.00 26.69 1566 ASN F C 1
ATOM 4728 O O . ASN F 1 96 ? -99.997 -20.621 11.283 1.00 30.28 1566 ASN F O 1
ATOM 4733 N N . GLN F 1 97 ? -99.165 -19.969 9.293 1.00 25.10 1567 GLN F N 1
ATOM 4734 C CA . GLN F 1 97 ? -100.481 -19.733 8.710 1.00 34.65 1567 GLN F CA 1
ATOM 4735 C C . GLN F 1 97 ? -101.288 -21.021 8.635 1.00 39.32 1567 GLN F C 1
ATOM 4736 O O . GLN F 1 97 ? -102.453 -21.058 9.037 1.00 28.93 1567 GLN F O 1
ATOM 4742 N N . ILE F 1 98 ? -100.663 -22.067 8.097 1.00 35.35 1568 ILE F N 1
ATOM 4743 C CA . ILE F 1 98 ? -101.306 -23.363 7.963 1.00 37.74 1568 ILE F CA 1
ATOM 4744 C C . ILE F 1 98 ? -101.752 -23.881 9.326 1.00 34.85 1568 ILE F C 1
ATOM 4745 O O . ILE F 1 98 ? -102.878 -24.377 9.479 1.00 34.88 1568 ILE F O 1
ATOM 4750 N N . LYS F 1 99 ? -100.871 -23.743 10.311 1.00 29.89 1569 LYS F N 1
ATOM 4751 C CA . LYS F 1 99 ? -101.130 -24.210 11.671 1.00 32.39 1569 LYS F CA 1
ATOM 4752 C C . LYS F 1 99 ? -102.371 -23.555 12.277 1.00 38.03 1569 LYS F C 1
ATOM 4753 O O . LYS F 1 99 ? -103.146 -24.209 12.964 1.00 35.68 1569 LYS F O 1
ATOM 4759 N N . ALA F 1 100 ? -102.531 -22.262 12.018 1.00 31.53 1570 ALA F N 1
ATOM 4760 C CA . ALA F 1 100 ? -103.577 -21.456 12.625 1.00 43.08 1570 ALA F CA 1
ATOM 4761 C C . ALA F 1 100 ? -104.912 -21.611 11.884 1.00 48.29 1570 ALA F C 1
ATOM 4762 O O . ALA F 1 100 ? -105.969 -21.245 12.400 1.00 50.79 1570 ALA F O 1
ATOM 4764 N N . GLU F 1 101 ? -104.854 -22.160 10.677 1.00 45.87 1571 GLU F N 1
ATOM 4765 C CA . GLU F 1 101 ? -106.038 -22.318 9.845 1.00 53.48 1571 GLU F CA 1
ATOM 4766 C C . GLU F 1 101 ? -106.798 -23.594 10.207 1.00 60.47 1571 GLU F C 1
ATOM 4767 O O . GLU F 1 101 ? -107.329 -23.722 11.317 1.00 60.18 1571 GLU F O 1
ATOM 4773 N N . GLY G 1 4 ? -36.047 30.210 -24.650 1.00 73.29 1 GLY G N 1
ATOM 4774 C CA . GLY G 1 4 ? -35.697 30.602 -23.296 1.00 69.47 1 GLY G CA 1
ATOM 4775 C C . GLY G 1 4 ? -34.664 29.696 -22.644 1.00 63.54 1 GLY G C 1
ATOM 4776 O O . GLY G 1 4 ? -33.505 29.669 -23.060 1.00 64.06 1 GLY G O 1
ATOM 4777 N N . PRO G 1 5 ? -35.084 28.936 -21.620 1.00 57.88 2 PRO G N 1
ATOM 4778 C CA . PRO G 1 5 ? -34.170 28.142 -20.782 1.00 48.98 2 PRO G CA 1
ATOM 4779 C C . PRO G 1 5 ? -33.488 27.013 -21.554 1.00 48.25 2 PRO G C 1
ATOM 4780 O O . PRO G 1 5 ? -34.020 26.559 -22.570 1.00 53.34 2 PRO G O 1
ATOM 4784 N N . LEU G 1 6 ? -32.322 26.580 -21.081 1.00 44.01 3 LEU G N 1
ATOM 4785 C CA . LEU G 1 6 ? -31.642 25.431 -21.671 1.00 41.93 3 LEU G CA 1
ATOM 4786 C C . LEU G 1 6 ? -32.598 24.238 -21.740 1.00 45.27 3 LEU G C 1
ATOM 4787 O O . LEU G 1 6 ? -33.375 23.990 -20.817 1.00 37.68 3 LEU G O 1
ATOM 4792 N N . LYS G 1 7 ? -32.567 23.515 -22.849 1.00 50.64 4 LYS G N 1
ATOM 4793 C CA . LYS G 1 7 ? -33.405 22.337 -22.965 1.00 50.41 4 LYS G CA 1
ATOM 4794 C C . LYS G 1 7 ? -32.843 21.259 -22.052 1.00 50.76 4 LYS G C 1
ATOM 4795 O O . LYS G 1 7 ? -31.644 21.264 -21.751 1.00 40.01 4 LYS G O 1
ATOM 4801 N N . PRO G 1 8 ? -33.719 20.365 -21.560 1.00 52.72 5 PRO G N 1
ATOM 4802 C CA . PRO G 1 8 ? -33.306 19.296 -20.645 1.00 50.74 5 PRO G CA 1
ATOM 4803 C C . PRO G 1 8 ? -32.001 18.620 -21.086 1.00 55.13 5 PRO G C 1
ATOM 4804 O O . PRO G 1 8 ? -31.166 18.302 -20.242 1.00 52.09 5 PRO G O 1
ATOM 4808 N N . GLU G 1 9 ? -31.827 18.460 -22.396 1.00 61.17 6 GLU G N 1
ATOM 4809 C CA . GLU G 1 9 ? -30.650 17.821 -22.976 1.00 65.90 6 GLU G CA 1
ATOM 4810 C C . GLU G 1 9 ? -29.379 18.665 -22.893 1.00 59.60 6 GLU G C 1
ATOM 4811 O O . GLU G 1 9 ? -28.306 18.139 -22.607 1.00 54.69 6 GLU G O 1
ATOM 4817 N N . GLU G 1 10 ? -29.489 19.964 -23.170 1.00 55.71 7 GLU G N 1
ATOM 4818 C CA . GLU G 1 10 ? -28.317 20.839 -23.144 1.00 52.12 7 GLU G CA 1
ATOM 4819 C C . GLU G 1 10 ? -27.797 20.979 -21.720 1.00 44.42 7 GLU G C 1
ATOM 4820 O O . GLU G 1 10 ? -26.593 21.051 -21.487 1.00 43.13 7 GLU G O 1
ATOM 4826 N N . HIS G 1 11 ? -28.729 21.014 -20.779 1.00 42.31 8 HIS G N 1
ATOM 4827 C CA . HIS G 1 11 ? -28.433 21.094 -19.358 1.00 37.83 8 HIS G CA 1
ATOM 4828 C C . HIS G 1 11 ? -27.777 19.801 -18.882 1.00 37.65 8 HIS G C 1
ATOM 4829 O O . HIS G 1 11 ? -26.857 19.831 -18.073 1.00 32.38 8 HIS G O 1
ATOM 4836 N N . GLU G 1 12 ? -28.263 18.664 -19.381 1.00 35.03 9 GLU G N 1
ATOM 4837 C CA . GLU G 1 12 ? -27.674 17.369 -19.033 1.00 35.60 9 GLU G CA 1
ATOM 4838 C C . GLU G 1 12 ? -26.251 17.287 -19.577 1.00 41.56 9 GLU G C 1
ATOM 4839 O O . GLU G 1 12 ? -25.344 16.784 -18.916 1.00 37.14 9 GLU G O 1
ATOM 4845 N N . ASP G 1 13 ? -26.059 17.803 -20.785 1.00 40.84 10 ASP G N 1
ATOM 4846 C CA . ASP G 1 13 ? -24.738 17.824 -21.389 1.00 40.73 10 ASP G CA 1
ATOM 4847 C C . ASP G 1 13 ? -23.763 18.630 -20.522 1.00 38.56 10 ASP G C 1
ATOM 4848 O O . ASP G 1 13 ? -22.623 18.224 -20.330 1.00 30.62 10 ASP G O 1
ATOM 4853 N N . ILE G 1 14 ? -24.222 19.748 -19.972 1.00 36.08 11 ILE G N 1
ATOM 4854 C CA . ILE G 1 14 ? -23.357 20.574 -19.120 1.00 37.79 11 ILE G CA 1
ATOM 4855 C C . ILE G 1 14 ? -23.010 19.853 -17.809 1.00 35.18 11 ILE G C 1
ATOM 4856 O O . ILE G 1 14 ? -21.848 19.814 -17.410 1.00 35.02 11 ILE G O 1
ATOM 4861 N N . LEU G 1 15 ? -24.017 19.265 -17.163 1.00 34.99 12 LEU G N 1
ATOM 4862 C CA . LEU G 1 15 ? -23.816 18.446 -15.965 1.00 29.51 12 LEU G CA 1
ATOM 4863 C C . LEU G 1 15 ? -22.769 17.352 -16.221 1.00 34.18 12 LEU G C 1
ATOM 4864 O O . LEU G 1 15 ? -21.904 17.086 -15.390 1.00 34.76 12 LEU G O 1
ATOM 4869 N N . ASN G 1 16 ? -22.863 16.726 -17.388 1.00 36.25 13 ASN G N 1
ATOM 4870 C CA . ASN G 1 16 ? -21.975 15.635 -17.752 1.00 39.38 13 ASN G CA 1
ATOM 4871 C C . ASN G 1 16 ? -20.547 16.120 -17.921 1.00 38.41 13 ASN G C 1
ATOM 4872 O O . ASN G 1 16 ? -19.618 15.537 -17.372 1.00 33.47 13 ASN G O 1
ATOM 4877 N N . LYS G 1 17 ? -20.388 17.217 -18.652 1.00 42.72 14 LYS G N 1
ATOM 4878 C CA . LYS G 1 17 ? -19.098 17.868 -18.792 1.00 48.48 14 LYS G CA 1
ATOM 4879 C C . LYS G 1 17 ? -18.444 18.133 -17.429 1.00 44.79 14 LYS G C 1
ATOM 4880 O O . LYS G 1 17 ? -17.241 17.925 -17.270 1.00 37.73 14 LYS G O 1
ATOM 4886 N N . LEU G 1 18 ? -19.240 18.571 -16.450 1.00 40.66 15 LEU G N 1
ATOM 4887 C CA . LEU G 1 18 ? -18.711 18.964 -15.137 1.00 37.28 15 LEU G CA 1
ATOM 4888 C C . LEU G 1 18 ? -18.294 17.773 -14.284 1.00 33.82 15 LEU G C 1
ATOM 4889 O O . LEU G 1 18 ? -17.648 17.935 -13.242 1.00 34.88 15 LEU G O 1
ATOM 4894 N N . LEU G 1 19 ? -18.658 16.579 -14.735 1.00 33.99 16 LEU G N 1
ATOM 4895 C CA . LEU G 1 19 ? -18.299 15.347 -14.045 1.00 39.08 16 LEU G CA 1
ATOM 4896 C C . LEU G 1 19 ? -16.840 14.969 -14.333 1.00 36.88 16 LEU G C 1
ATOM 4897 O O . LEU G 1 19 ? -16.233 14.182 -13.611 1.00 40.79 16 LEU G O 1
ATOM 4902 N N . ASP G 1 20 ? -16.284 15.539 -15.398 1.00 35.95 17 ASP G N 1
ATOM 4903 C CA . ASP G 1 20 ? -14.907 15.243 -15.827 1.00 40.38 17 ASP G CA 1
ATOM 4904 C C . ASP G 1 20 ? -13.860 15.733 -14.808 1.00 45.58 17 ASP G C 1
ATOM 4905 O O . ASP G 1 20 ? -13.678 16.932 -14.646 1.00 48.74 17 ASP G O 1
ATOM 4910 N N . PRO G 1 21 ? -13.153 14.809 -14.133 1.00 46.70 18 PRO G N 1
ATOM 4911 C CA . PRO G 1 21 ? -12.133 15.301 -13.194 1.00 53.41 18 PRO G CA 1
ATOM 4912 C C . PRO G 1 21 ? -11.008 16.079 -13.895 1.00 62.15 18 PRO G C 1
ATOM 4913 O O . PRO G 1 21 ? -10.256 16.802 -13.237 1.00 62.04 18 PRO G O 1
ATOM 4917 N N . GLU G 1 22 ? -10.923 15.942 -15.218 1.00 65.96 19 GLU G N 1
ATOM 4918 C CA . GLU G 1 22 ? -9.839 16.525 -16.007 1.00 65.43 19 GLU G CA 1
ATOM 4919 C C . GLU G 1 22 ? -10.230 17.799 -16.749 1.00 64.02 19 GLU G C 1
ATOM 4920 O O . GLU G 1 22 ? -9.415 18.361 -17.489 1.00 58.44 19 GLU G O 1
ATOM 4926 N N . LEU G 1 23 ? -11.476 18.238 -16.568 1.00 58.36 20 LEU G N 1
ATOM 4927 C CA . LEU G 1 23 ? -11.974 19.443 -17.240 1.00 52.27 20 LEU G CA 1
ATOM 4928 C C . LEU G 1 23 ? -11.097 20.636 -16.870 1.00 52.02 20 LEU G C 1
ATOM 4929 O O . LEU G 1 23 ? -10.816 20.849 -15.691 1.00 56.17 20 LEU G O 1
ATOM 4934 N N . ALA G 1 24 ? -10.644 21.383 -17.876 1.00 53.52 21 ALA G N 1
ATOM 4935 C CA . ALA G 1 24 ? -9.828 22.579 -17.650 1.00 58.06 21 ALA G CA 1
ATOM 4936 C C . ALA G 1 24 ? -10.566 23.532 -16.719 1.00 59.64 21 ALA G C 1
ATOM 4937 O O . ALA G 1 24 ? -11.788 23.682 -16.818 1.00 57.72 21 ALA G O 1
ATOM 4939 N N . GLN G 1 25 ? -9.839 24.154 -15.796 1.00 37.22 22 GLN G N 1
ATOM 4940 C CA . GLN G 1 25 ? -10.483 24.987 -14.786 1.00 43.15 22 GLN G CA 1
ATOM 4941 C C . GLN G 1 25 ? -11.276 26.135 -15.437 1.00 43.70 22 GLN G C 1
ATOM 4942 O O . GLN G 1 25 ? -12.357 26.495 -14.975 1.00 41.66 22 GLN G O 1
ATOM 4948 N N . SER G 1 26 ? -10.746 26.688 -16.524 1.00 46.68 23 SER G N 1
ATOM 4949 C CA . SER G 1 26 ? -11.420 27.772 -17.229 1.00 47.52 23 SER G CA 1
ATOM 4950 C C . SER G 1 26 ? -12.737 27.286 -17.829 1.00 46.11 23 SER G C 1
ATOM 4951 O O . SER G 1 26 ? -13.729 28.018 -17.862 1.00 38.56 23 SER G O 1
ATOM 4954 N N . GLU G 1 27 ? -12.735 26.042 -18.301 1.00 45.02 24 GLU G N 1
ATOM 4955 C CA . GLU G 1 27 ? -13.932 25.447 -18.880 1.00 49.68 24 GLU G CA 1
ATOM 4956 C C . GLU G 1 27 ? -14.942 25.095 -17.785 1.00 42.60 24 GLU G C 1
ATOM 4957 O O . GLU G 1 27 ? -16.148 25.244 -17.980 1.00 40.66 24 GLU G O 1
ATOM 4963 N N . ARG G 1 28 ? -14.442 24.651 -16.630 1.00 39.23 25 ARG G N 1
ATOM 4964 C CA . ARG G 1 28 ? -15.298 24.411 -15.472 1.00 39.77 25 ARG G CA 1
ATOM 4965 C C . ARG G 1 28 ? -16.020 25.698 -15.073 1.00 40.47 25 ARG G C 1
ATOM 4966 O O . ARG G 1 28 ? -17.236 25.702 -14.887 1.00 34.17 25 ARG G O 1
ATOM 4974 N N . THR G 1 29 ? -15.259 26.785 -14.955 1.00 36.00 26 THR G N 1
ATOM 4975 C CA . THR G 1 29 ? -15.822 28.091 -14.639 1.00 37.75 26 THR G CA 1
ATOM 4976 C C . THR G 1 29 ? -16.906 28.497 -15.649 1.00 43.81 26 THR G C 1
ATOM 4977 O O . THR G 1 29 ? -17.956 29.005 -15.263 1.00 44.60 26 THR G O 1
ATOM 4981 N N . GLU G 1 30 ? -16.657 28.257 -16.935 1.00 45.22 27 GLU G N 1
ATOM 4982 C CA . GLU G 1 30 ? -17.606 28.648 -17.976 1.00 40.56 27 GLU G CA 1
ATOM 4983 C C . GLU G 1 30 ? -18.880 27.828 -17.919 1.00 41.28 27 GLU G C 1
ATOM 4984 O O . GLU G 1 30 ? -19.982 28.360 -18.093 1.00 39.05 27 GLU G O 1
ATOM 4990 N N . ALA G 1 31 ? -18.733 26.528 -17.693 1.00 42.28 28 ALA G N 1
ATOM 4991 C CA . ALA G 1 31 ? -19.892 25.634 -17.678 1.00 38.38 28 ALA G CA 1
ATOM 4992 C C . ALA G 1 31 ? -20.804 25.961 -16.497 1.00 40.26 28 ALA G C 1
ATOM 4993 O O . ALA G 1 31 ? -22.027 25.932 -16.623 1.00 41.08 28 ALA G O 1
ATOM 4995 N N . LEU G 1 32 ? -20.209 26.282 -15.350 1.00 40.12 29 LEU G N 1
ATOM 4996 C CA . LEU G 1 32 ? -21.004 26.667 -14.189 1.00 37.85 29 LEU G CA 1
ATOM 4997 C C . LEU G 1 32 ? -21.685 28.010 -14.415 1.00 35.80 29 LEU G C 1
ATOM 4998 O O . LEU G 1 32 ? -22.849 28.181 -14.052 1.00 35.14 29 LEU G O 1
ATOM 5003 N N . GLN G 1 33 ? -20.961 28.962 -15.006 1.00 38.36 30 GLN G N 1
ATOM 5004 C CA . GLN G 1 33 ? -21.569 30.236 -15.390 1.00 42.24 30 GLN G CA 1
ATOM 5005 C C . GLN G 1 33 ? -22.753 30.043 -16.353 1.00 41.91 30 GLN G C 1
ATOM 5006 O O . GLN G 1 33 ? -23.741 30.762 -16.256 1.00 40.91 30 GLN G O 1
ATOM 5012 N N . GLN G 1 34 ? -22.657 29.082 -17.275 1.00 34.89 31 GLN G N 1
ATOM 5013 C CA . GLN G 1 34 ? -23.782 28.784 -18.162 1.00 45.55 31 GLN G CA 1
ATOM 5014 C C . GLN G 1 34 ? -25.038 28.406 -17.354 1.00 44.18 31 GLN G C 1
ATOM 5015 O O . GLN G 1 34 ? -26.120 28.929 -17.618 1.00 40.74 31 GLN G O 1
ATOM 5021 N N . LEU G 1 35 ? -24.875 27.544 -16.347 1.00 40.37 32 LEU G N 1
ATOM 5022 C CA . LEU G 1 35 ? -25.981 27.122 -15.469 1.00 35.22 32 LEU G CA 1
ATOM 5023 C C . LEU G 1 35 ? -26.530 28.270 -14.610 1.00 35.36 32 LEU G C 1
ATOM 5024 O O . LEU G 1 35 ? -27.756 28.407 -14.422 1.00 31.94 32 LEU G O 1
ATOM 5029 N N . ARG G 1 36 ? -25.605 29.081 -14.094 1.00 31.72 33 ARG G N 1
ATOM 5030 C CA . ARG G 1 36 ? -25.924 30.238 -13.268 1.00 35.45 33 ARG G CA 1
ATOM 5031 C C . ARG G 1 36 ? -26.818 31.244 -14.006 1.00 43.28 33 ARG G C 1
ATOM 5032 O O . ARG G 1 36 ? -27.873 31.647 -13.492 1.00 40.52 33 ARG G O 1
ATOM 5040 N N . VAL G 1 37 ? -26.401 31.660 -15.202 1.00 44.17 34 VAL G N 1
ATOM 5041 C CA . VAL G 1 37 ? -27.183 32.649 -15.968 1.00 41.02 34 VAL G CA 1
ATOM 5042 C C . VAL G 1 37 ? -28.504 32.022 -16.414 1.00 40.57 34 VAL G C 1
ATOM 5043 O O . VAL G 1 37 ? -29.550 32.691 -16.458 1.00 43.42 34 VAL G O 1
ATOM 5047 N N . ASN G 1 38 ? -28.470 30.724 -16.709 1.00 40.23 35 ASN G N 1
ATOM 5048 C CA . ASN G 1 38 ? -29.682 30.027 -17.124 1.00 41.96 35 ASN G CA 1
ATOM 5049 C C . ASN G 1 38 ? -30.693 29.942 -15.986 1.00 37.43 35 ASN G C 1
ATOM 5050 O O . ASN G 1 38 ? -31.878 30.189 -16.203 1.00 43.15 35 ASN G O 1
ATOM 5055 N N . TYR G 1 39 ? -30.235 29.622 -14.774 1.00 33.88 36 TYR G N 1
ATOM 5056 C CA . TYR G 1 39 ? -31.170 29.466 -13.664 1.00 39.05 36 TYR G CA 1
ATOM 5057 C C . TYR G 1 39 ? -31.825 30.806 -13.321 1.00 38.43 36 TYR G C 1
ATOM 5058 O O . TYR G 1 39 ? -33.044 30.876 -13.185 1.00 38.58 36 TYR G O 1
ATOM 5067 N N . GLY G 1 40 ? -31.022 31.860 -13.200 1.00 39.60 37 GLY G N 1
ATOM 5068 C CA . GLY G 1 40 ? -31.537 33.184 -12.904 1.00 38.08 37 GLY G CA 1
ATOM 5069 C C . GLY G 1 40 ? -32.548 33.646 -13.947 1.00 38.63 37 GLY G C 1
ATOM 5070 O O . GLY G 1 40 ? -33.599 34.196 -13.622 1.00 47.22 37 GLY G O 1
ATOM 5071 N N . SER G 1 41 ? -32.223 33.397 -15.209 1.00 35.50 38 SER G N 1
ATOM 5072 C CA . SER G 1 41 ? -33.074 33.754 -16.325 1.00 47.26 38 SER G CA 1
ATOM 5073 C C . SER G 1 41 ? -34.352 32.899 -16.328 1.00 49.03 38 SER G C 1
ATOM 5074 O O . SER G 1 41 ? -35.455 33.399 -16.545 1.00 44.22 38 SER G O 1
ATOM 5077 N N . PHE G 1 42 ? -34.192 31.605 -16.072 1.00 48.15 39 PHE G N 1
ATOM 5078 C CA . PHE G 1 42 ? -35.321 30.695 -15.994 1.00 39.34 39 PHE G CA 1
ATOM 5079 C C . PHE G 1 42 ? -36.267 31.108 -14.862 1.00 40.54 39 PHE G C 1
ATOM 5080 O O . PHE G 1 42 ? -37.462 31.288 -15.089 1.00 35.22 39 PHE G O 1
ATOM 5088 N N . VAL G 1 43 ? -35.724 31.278 -13.660 1.00 34.57 40 VAL G N 1
ATOM 5089 C CA . VAL G 1 43 ? -36.492 31.715 -12.493 1.00 34.09 40 VAL G CA 1
ATOM 5090 C C . VAL G 1 43 ? -37.271 33.001 -12.773 1.00 47.26 40 VAL G C 1
ATOM 5091 O O . VAL G 1 43 ? -38.419 33.158 -12.341 1.00 50.95 40 VAL G O 1
ATOM 5095 N N . SER G 1 44 ? -36.648 33.913 -13.514 1.00 50.65 41 SER G N 1
ATOM 5096 C CA . SER G 1 44 ? -37.268 35.202 -13.835 1.00 55.48 41 SER G CA 1
ATOM 5097 C C . SER G 1 44 ? -38.439 35.068 -14.816 1.00 56.59 41 SER G C 1
ATOM 5098 O O . SER G 1 44 ? -39.523 35.584 -14.572 1.00 54.20 41 SER G O 1
ATOM 5101 N N . GLU G 1 45 ? -38.195 34.390 -15.933 1.00 55.32 42 GLU G N 1
ATOM 5102 C CA . GLU G 1 45 ? -39.220 34.110 -16.931 1.00 42.66 42 GLU G CA 1
ATOM 5103 C C . GLU G 1 45 ? -40.389 33.352 -16.324 1.00 43.23 42 GLU G C 1
ATOM 5104 O O . GLU G 1 45 ? -41.542 33.555 -16.707 1.00 41.15 42 GLU G O 1
ATOM 5110 N N . TYR G 1 46 ? -40.095 32.461 -15.384 1.00 44.61 43 TYR G N 1
ATOM 5111 C CA . TYR G 1 46 ? -41.145 31.663 -14.760 1.00 46.37 43 TYR G CA 1
ATOM 5112 C C . TYR G 1 46 ? -42.099 32.529 -13.943 1.00 47.14 43 TYR G C 1
ATOM 5113 O O . TYR G 1 46 ? -43.309 32.388 -14.057 1.00 46.05 43 TYR G O 1
ATOM 5122 N N . ASN G 1 47 ? -41.547 33.401 -13.102 1.00 47.21 44 ASN G N 1
ATOM 5123 C CA . ASN G 1 47 ? -42.359 34.295 -12.283 1.00 50.62 44 ASN G CA 1
ATOM 5124 C C . ASN G 1 47 ? -43.112 35.309 -13.129 1.00 47.40 44 ASN G C 1
ATOM 5125 O O . ASN G 1 47 ? -44.173 35.788 -12.726 1.00 43.84 44 ASN G O 1
ATOM 5130 N N . ASP G 1 48 ? -42.548 35.656 -14.288 1.00 45.33 45 ASP G N 1
ATOM 5131 C CA . ASP G 1 48 ? -43.211 36.555 -15.235 1.00 46.60 45 ASP G CA 1
ATOM 5132 C C . ASP G 1 48 ? -44.396 35.857 -15.887 1.00 47.47 45 ASP G C 1
ATOM 5133 O O . ASP G 1 48 ? -45.471 36.451 -16.050 1.00 45.54 45 ASP G O 1
ATOM 5138 N N . LEU G 1 49 ? -44.177 34.601 -16.273 1.00 45.83 46 LEU G N 1
ATOM 5139 C CA . LEU G 1 49 ? -45.229 33.750 -16.822 1.00 44.21 46 LEU G CA 1
ATOM 5140 C C . LEU G 1 49 ? -46.359 33.564 -15.813 1.00 45.85 46 LEU G C 1
ATOM 5141 O O . LEU G 1 49 ? -47.534 33.681 -16.157 1.00 44.77 46 LEU G O 1
ATOM 5146 N N . THR G 1 50 ? -45.995 33.283 -14.566 1.00 43.00 47 THR G N 1
ATOM 5147 C CA . THR G 1 50 ? -46.971 33.191 -13.482 1.00 48.17 47 THR G CA 1
ATOM 5148 C C . THR G 1 50 ? -47.780 34.491 -13.323 1.00 56.06 47 THR G C 1
ATOM 5149 O O . THR G 1 50 ? -49.008 34.455 -13.206 1.00 56.25 47 THR G O 1
ATOM 5153 N N . LYS G 1 51 ? -47.100 35.634 -13.333 1.00 56.74 48 LYS G N 1
ATOM 5154 C CA . LYS G 1 51 ? -47.791 36.920 -13.267 1.00 64.10 48 LYS G CA 1
ATOM 5155 C C . LYS G 1 51 ? -48.771 37.072 -14.436 1.00 63.29 48 LYS G C 1
ATOM 5156 O O . LYS G 1 51 ? -49.956 37.352 -14.240 1.00 67.80 48 LYS G O 1
ATOM 5162 N N . SER G 1 52 ? -48.259 36.863 -15.646 1.00 58.89 49 SER G N 1
ATOM 5163 C CA . SER G 1 52 ? -49.034 36.965 -16.879 1.00 53.18 49 SER G CA 1
ATOM 5164 C C . SER G 1 52 ? -50.236 36.029 -16.869 1.00 49.29 49 SER G C 1
ATOM 5165 O O . SER G 1 52 ? -51.292 36.345 -17.412 1.00 53.03 49 SER G O 1
ATOM 5168 N N . HIS G 1 53 ? -50.070 34.879 -16.232 1.00 43.61 50 HIS G N 1
ATOM 5169 C CA . HIS G 1 53 ? -51.123 33.891 -16.161 1.00 42.93 50 HIS G CA 1
ATOM 5170 C C . HIS G 1 53 ? -52.254 34.382 -15.258 1.00 53.22 50 HIS G C 1
ATOM 5171 O O . HIS G 1 53 ? -53.431 34.143 -15.534 1.00 55.92 50 HIS G O 1
ATOM 5178 N N . GLU G 1 54 ? -51.893 35.088 -14.193 1.00 56.43 51 GLU G N 1
ATOM 5179 C CA . GLU G 1 54 ? -52.878 35.612 -13.256 1.00 66.22 51 GLU G CA 1
ATOM 5180 C C . GLU G 1 54 ? -53.697 36.756 -13.855 1.00 62.73 51 GLU G C 1
ATOM 5181 O O . GLU G 1 54 ? -54.913 36.814 -13.677 1.00 60.17 51 GLU G O 1
ATOM 5187 N N . LYS G 1 55 ? -53.029 37.661 -14.566 1.00 61.24 52 LYS G N 1
ATOM 5188 C CA . LYS G 1 55 ? -53.715 38.761 -15.240 1.00 63.08 52 LYS G CA 1
ATOM 5189 C C . LYS G 1 55 ? -54.630 38.239 -16.345 1.00 58.78 52 LYS G C 1
ATOM 5190 O O . LYS G 1 55 ? -55.712 38.776 -16.563 1.00 60.11 52 LYS G O 1
ATOM 5196 N N . LEU G 1 56 ? -54.203 37.178 -17.024 1.00 53.23 1526 LEU G N 1
ATOM 5197 C CA . LEU G 1 56 ? -55.015 36.558 -18.064 1.00 52.45 1526 LEU G CA 1
ATOM 5198 C C . LEU G 1 56 ? -56.268 35.920 -17.463 1.00 55.26 1526 LEU G C 1
ATOM 5199 O O . LEU G 1 56 ? -57.362 35.993 -18.050 1.00 52.66 1526 LEU G O 1
ATOM 5204 N N . GLU G 1 57 ? -56.122 35.320 -16.285 1.00 52.00 1527 GLU G N 1
ATOM 5205 C CA . GLU G 1 57 ? -57.282 34.767 -15.584 1.00 61.25 1527 GLU G CA 1
ATOM 5206 C C . GLU G 1 57 ? -58.331 35.819 -15.192 1.00 59.08 1527 GLU G C 1
ATOM 5207 O O . GLU G 1 57 ? -59.530 35.549 -15.280 1.00 59.26 1527 GLU G O 1
ATOM 5213 N N . LYS G 1 58 ? -57.891 36.998 -14.751 1.00 57.96 1528 LYS G N 1
ATOM 5214 C CA . LYS G 1 58 ? -58.819 38.093 -14.436 1.00 64.47 1528 LYS G CA 1
ATOM 5215 C C . LYS G 1 58 ? -59.504 38.622 -15.698 1.00 59.82 1528 LYS G C 1
ATOM 5216 O O . LYS G 1 58 ? -60.698 38.935 -15.681 1.00 56.98 1528 LYS G O 1
ATOM 5222 N N . VAL G 1 59 ? -58.747 38.731 -16.790 1.00 41.76 1529 VAL G N 1
ATOM 5223 C CA . VAL G 1 59 ? -59.314 39.166 -18.057 1.00 51.61 1529 VAL G CA 1
ATOM 5224 C C . VAL G 1 59 ? -60.382 38.169 -18.522 1.00 50.84 1529 VAL G C 1
ATOM 5225 O O . VAL G 1 59 ? -61.401 38.563 -19.098 1.00 45.91 1529 VAL G O 1
ATOM 5229 N N . ARG G 1 60 ? -60.162 36.886 -18.243 1.00 50.31 1530 ARG G N 1
ATOM 5230 C CA . ARG G 1 60 ? -61.097 35.845 -18.661 1.00 52.06 1530 ARG G CA 1
ATOM 5231 C C . ARG G 1 60 ? -62.425 35.925 -17.929 1.00 58.09 1530 ARG G C 1
ATOM 5232 O O . ARG G 1 60 ? -63.483 35.860 -18.552 1.00 61.57 1530 ARG G O 1
ATOM 5240 N N . LYS G 1 61 ? -62.376 36.036 -16.606 1.00 60.88 1531 LYS G N 1
ATOM 5241 C CA . LYS G 1 61 ? -63.608 36.030 -15.826 1.00 69.03 1531 LYS G CA 1
ATOM 5242 C C . LYS G 1 61 ? -64.388 37.334 -16.023 1.00 68.75 1531 LYS G C 1
ATOM 5243 O O . LYS G 1 61 ? -65.618 37.342 -15.980 1.00 77.03 1531 LYS G O 1
ATOM 5249 N N . GLN G 1 62 ? -63.671 38.429 -16.248 1.00 63.26 1532 GLN G N 1
ATOM 5250 C CA . GLN G 1 62 ? -64.303 39.689 -16.581 1.00 64.91 1532 GLN G CA 1
ATOM 5251 C C . GLN G 1 62 ? -65.028 39.532 -17.909 1.00 62.30 1532 GLN G C 1
ATOM 5252 O O . GLN G 1 62 ? -66.188 39.913 -18.041 1.00 62.60 1532 GLN G O 1
ATOM 5258 N N . LEU G 1 63 ? -64.336 38.959 -18.889 1.00 55.58 1533 LEU G N 1
ATOM 5259 C CA . LEU G 1 63 ? -64.941 38.696 -20.189 1.00 54.26 1533 LEU G CA 1
ATOM 5260 C C . LEU G 1 63 ? -66.179 37.811 -20.073 1.00 54.86 1533 LEU G C 1
ATOM 5261 O O . LEU G 1 63 ? -67.179 38.049 -20.757 1.00 58.87 1533 LEU G O 1
ATOM 5266 N N . GLU G 1 64 ? -66.133 36.809 -19.203 1.00 53.35 1534 GLU G N 1
ATOM 5267 C CA . GLU G 1 64 ? -67.243 35.863 -19.111 1.00 57.62 1534 GLU G CA 1
ATOM 5268 C C . GLU G 1 64 ? -68.502 36.537 -18.567 1.00 54.88 1534 GLU G C 1
ATOM 5269 O O . GLU G 1 64 ? -69.607 36.220 -18.988 1.00 47.19 1534 GLU G O 1
ATOM 5275 N N . ALA G 1 65 ? -68.312 37.472 -17.641 1.00 61.18 1535 ALA G N 1
ATOM 5276 C CA . ALA G 1 65 ? -69.403 38.234 -17.053 1.00 64.42 1535 ALA G CA 1
ATOM 5277 C C . ALA G 1 65 ? -69.985 39.244 -18.038 1.00 66.96 1535 ALA G C 1
ATOM 5278 O O . ALA G 1 65 ? -71.199 39.418 -18.103 1.00 65.64 1535 ALA G O 1
ATOM 5280 N N . GLU G 1 66 ? -69.124 39.914 -18.801 1.00 64.47 1536 GLU G N 1
ATOM 5281 C CA . GLU G 1 66 ? -69.600 40.841 -19.826 1.00 60.50 1536 GLU G CA 1
ATOM 5282 C C . GLU G 1 66 ? -70.398 40.100 -20.891 1.00 52.07 1536 GLU G C 1
ATOM 5283 O O . GLU G 1 66 ? -71.389 40.613 -21.402 1.00 59.20 1536 GLU G O 1
ATOM 5289 N N . LYS G 1 67 ? -69.953 38.889 -21.213 1.00 42.01 1537 LYS G N 1
ATOM 5290 C CA . LYS G 1 67 ? -70.638 38.019 -22.159 1.00 45.27 1537 LYS G CA 1
ATOM 5291 C C . LYS G 1 67 ? -72.019 37.637 -21.618 1.00 56.77 1537 LYS G C 1
ATOM 5292 O O . LYS G 1 67 ? -72.971 37.458 -22.374 1.00 62.25 1537 LYS G O 1
ATOM 5298 N N . MET G 1 68 ? -72.116 37.533 -20.299 1.00 56.46 1538 MET G N 1
ATOM 5299 C CA . MET G 1 68 ? -73.359 37.173 -19.629 1.00 60.37 1538 MET G CA 1
ATOM 5300 C C . MET G 1 68 ? -74.368 38.322 -19.681 1.00 60.01 1538 MET G C 1
ATOM 5301 O O . MET G 1 68 ? -75.550 38.118 -19.958 1.00 52.96 1538 MET G O 1
ATOM 5306 N N . GLU G 1 69 ? -73.877 39.529 -19.411 1.00 62.47 1539 GLU G N 1
ATOM 5307 C CA . GLU G 1 69 ? -74.688 40.735 -19.450 1.00 59.03 1539 GLU G CA 1
ATOM 5308 C C . GLU G 1 69 ? -75.276 40.954 -20.835 1.00 58.29 1539 GLU G C 1
ATOM 5309 O O . GLU G 1 69 ? -76.439 41.320 -20.967 1.00 50.26 1539 GLU G O 1
ATOM 5315 N N . LEU G 1 70 ? -74.467 40.728 -21.865 1.00 60.63 1540 LEU G N 1
ATOM 5316 C CA . LEU G 1 70 ? -74.916 40.950 -23.233 1.00 54.94 1540 LEU G CA 1
ATOM 5317 C C . LEU G 1 70 ? -75.986 39.952 -23.629 1.00 51.10 1540 LEU G C 1
ATOM 5318 O O . LEU G 1 70 ? -76.987 40.343 -24.229 1.00 40.12 1540 LEU G O 1
ATOM 5323 N N . GLN G 1 71 ? -75.768 38.673 -23.309 1.00 53.25 1541 GLN G N 1
ATOM 5324 C CA . GLN G 1 71 ? -76.725 37.623 -23.661 1.00 55.62 1541 GLN G CA 1
ATOM 5325 C C . GLN G 1 71 ? -78.084 37.873 -23.005 1.00 55.56 1541 GLN G C 1
ATOM 5326 O O . GLN G 1 71 ? -79.118 37.604 -23.610 1.00 52.20 1541 GLN G O 1
ATOM 5332 N N . SER G 1 72 ? -78.089 38.414 -21.790 1.00 58.69 1542 SER G N 1
ATOM 5333 C CA . SER G 1 72 ? -79.353 38.724 -21.121 1.00 66.28 1542 SER G CA 1
ATOM 5334 C C . SER G 1 72 ? -80.029 39.966 -21.711 1.00 59.41 1542 SER G C 1
ATOM 5335 O O . SER G 1 72 ? -81.264 40.012 -21.824 1.00 58.10 1542 SER G O 1
ATOM 5338 N N . ALA G 1 73 ? -79.237 40.972 -22.090 1.00 46.73 1543 ALA G N 1
ATOM 5339 C CA . ALA G 1 73 ? -79.817 42.159 -22.712 1.00 44.94 1543 ALA G CA 1
ATOM 5340 C C . ALA G 1 73 ? -80.296 41.823 -24.115 1.00 45.74 1543 ALA G C 1
ATOM 5341 O O . ALA G 1 73 ? -81.327 42.329 -24.566 1.00 49.92 1543 ALA G O 1
ATOM 5343 N N . LEU G 1 74 ? -79.553 40.965 -24.806 1.00 38.32 1544 LEU G N 1
ATOM 5344 C CA . LEU G 1 74 ? -80.002 40.487 -26.104 1.00 34.30 1544 LEU G CA 1
ATOM 5345 C C . LEU G 1 74 ? -81.342 39.751 -25.965 1.00 46.01 1544 LEU G C 1
ATOM 5346 O O . LEU G 1 74 ? -82.271 39.997 -26.730 1.00 40.97 1544 LEU G O 1
ATOM 5351 N N . GLU G 1 75 ? -81.448 38.872 -24.974 1.00 47.62 1545 GLU G N 1
ATOM 5352 C CA . GLU G 1 75 ? -82.660 38.071 -24.787 1.00 49.90 1545 GLU G CA 1
ATOM 5353 C C . GLU G 1 75 ? -83.881 38.930 -24.457 1.00 49.70 1545 GLU G C 1
ATOM 5354 O O . GLU G 1 75 ? -84.981 38.631 -24.902 1.00 49.96 1545 GLU G O 1
ATOM 5360 N N . GLU G 1 76 ? -83.673 39.982 -23.666 1.00 55.31 1546 GLU G N 1
ATOM 5361 C CA . GLU G 1 76 ? -84.749 40.874 -23.248 1.00 59.85 1546 GLU G CA 1
ATOM 5362 C C . GLU G 1 76 ? -85.242 41.726 -24.408 1.00 52.86 1546 GLU G C 1
ATOM 5363 O O . GLU G 1 76 ? -86.438 41.981 -24.536 1.00 57.98 1546 GLU G O 1
ATOM 5369 N N . ALA G 1 77 ? -84.307 42.174 -25.238 1.00 42.51 1547 ALA G N 1
ATOM 5370 C CA . ALA G 1 77 ? -84.622 42.947 -26.430 1.00 43.48 1547 ALA G CA 1
ATOM 5371 C C . ALA G 1 77 ? -85.382 42.107 -27.453 1.00 44.18 1547 ALA G C 1
ATOM 5372 O O . ALA G 1 77 ? -86.295 42.604 -28.124 1.00 46.48 1547 ALA G O 1
ATOM 5374 N N . GLU G 1 78 ? -85.005 40.837 -27.581 1.00 38.73 1548 GLU G N 1
ATOM 5375 C CA . GLU G 1 78 ? -85.653 39.950 -28.549 1.00 37.50 1548 GLU G CA 1
ATOM 5376 C C . GLU G 1 78 ? -87.045 39.538 -28.080 1.00 38.91 1548 GLU G C 1
ATOM 5377 O O . GLU G 1 78 ? -87.957 39.375 -28.892 1.00 44.02 1548 GLU G O 1
ATOM 5383 N N . ALA G 1 79 ? -87.205 39.369 -26.769 1.00 44.50 1549 ALA G N 1
ATOM 5384 C CA . ALA G 1 79 ? -88.509 39.038 -26.200 1.00 47.25 1549 ALA G CA 1
ATOM 5385 C C . ALA G 1 79 ? -89.474 40.203 -26.356 1.00 48.02 1549 ALA G C 1
ATOM 5386 O O . ALA G 1 79 ? -90.657 40.002 -26.629 1.00 46.63 1549 ALA G O 1
ATOM 5388 N N . SER G 1 80 ? -88.965 41.421 -26.173 1.00 45.26 1550 SER G N 1
ATOM 5389 C CA . SER G 1 80 ? -89.798 42.615 -26.278 1.00 40.60 1550 SER G CA 1
ATOM 5390 C C . SER G 1 80 ? -90.254 42.857 -27.703 1.00 36.35 1550 SER G C 1
ATOM 5391 O O . SER G 1 80 ? -91.371 43.327 -27.942 1.00 37.61 1550 SER G O 1
ATOM 5394 N N . LEU G 1 81 ? -89.389 42.532 -28.651 1.00 35.88 1551 LEU G N 1
ATOM 5395 C CA . LEU G 1 81 ? -89.714 42.675 -30.063 1.00 36.47 1551 LEU G CA 1
ATOM 5396 C C . LEU G 1 81 ? -90.880 41.755 -30.435 1.00 34.19 1551 LEU G C 1
ATOM 5397 O O . LEU G 1 81 ? -91.774 42.126 -31.203 1.00 33.95 1551 LEU G O 1
ATOM 5402 N N . GLU G 1 82 ? -90.863 40.540 -29.906 1.00 32.34 1552 GLU G N 1
ATOM 5403 C CA . GLU G 1 82 ? -91.964 39.639 -30.192 1.00 39.94 1552 GLU G CA 1
ATOM 5404 C C . GLU G 1 82 ? -93.233 40.170 -29.521 1.00 37.37 1552 GLU G C 1
ATOM 5405 O O . GLU G 1 82 ? -94.329 40.034 -30.055 1.00 34.55 1552 GLU G O 1
ATOM 5411 N N . HIS G 1 83 ? -93.068 40.781 -28.351 1.00 35.87 1553 HIS G N 1
ATOM 5412 C CA . HIS G 1 83 ? -94.185 41.378 -27.624 1.00 37.22 1553 HIS G CA 1
ATOM 5413 C C . HIS G 1 83 ? -94.807 42.533 -28.431 1.00 34.52 1553 HIS G C 1
ATOM 5414 O O . HIS G 1 83 ? -96.024 42.585 -28.621 1.00 34.69 1553 HIS G O 1
ATOM 5421 N N . GLU G 1 84 ? -93.968 43.441 -28.931 1.00 32.19 1554 GLU G N 1
ATOM 5422 C CA . GLU G 1 84 ? -94.453 44.603 -29.673 1.00 29.86 1554 GLU G CA 1
ATOM 5423 C C . GLU G 1 84 ? -95.033 44.175 -31.012 1.00 37.11 1554 GLU G C 1
ATOM 5424 O O . GLU G 1 84 ? -95.997 44.757 -31.515 1.00 36.32 1554 GLU G O 1
ATOM 5430 N N . GLU G 1 85 ? -94.453 43.131 -31.579 1.00 29.05 1555 GLU G N 1
ATOM 5431 C CA . GLU G 1 85 ? -94.964 42.572 -32.819 1.00 30.25 1555 GLU G CA 1
ATOM 5432 C C . GLU G 1 85 ? -96.398 42.016 -32.613 1.00 28.25 1555 GLU G C 1
ATOM 5433 O O . GLU G 1 85 ? -97.271 42.215 -33.448 1.00 35.82 1555 GLU G O 1
ATOM 5439 N N . GLY G 1 86 ? -96.618 41.326 -31.496 1.00 31.16 1556 GLY G N 1
ATOM 5440 C CA . GLY G 1 86 ? -97.931 40.818 -31.150 1.00 36.43 1556 GLY G CA 1
ATOM 5441 C C . GLY G 1 86 ? -98.941 41.944 -30.963 1.00 39.49 1556 GLY G C 1
ATOM 5442 O O . GLY G 1 86 ? -100.091 41.807 -31.360 1.00 37.32 1556 GLY G O 1
ATOM 5443 N N . LYS G 1 87 ? -98.517 43.050 -30.356 1.00 31.79 1557 LYS G N 1
ATOM 5444 C CA . LYS G 1 87 ? -99.399 44.198 -30.163 1.00 43.00 1557 LYS G CA 1
ATOM 5445 C C . LYS G 1 87 ? -99.871 44.752 -31.500 1.00 38.63 1557 LYS G C 1
ATOM 5446 O O . LYS G 1 87 ? -101.030 45.143 -31.657 1.00 35.16 1557 LYS G O 1
ATOM 5452 N N . ILE G 1 88 ? -98.968 44.767 -32.467 1.00 25.84 1558 ILE G N 1
ATOM 5453 C CA . ILE G 1 88 ? -99.286 45.283 -33.790 1.00 23.07 1558 ILE G CA 1
ATOM 5454 C C . ILE G 1 88 ? -100.273 44.354 -34.494 1.00 29.93 1558 ILE G C 1
ATOM 5455 O O . ILE G 1 88 ? -101.252 44.823 -35.100 1.00 27.31 1558 ILE G O 1
ATOM 5460 N N . LEU G 1 89 ? -100.021 43.049 -34.408 1.00 27.01 1559 LEU G N 1
ATOM 5461 C CA . LEU G 1 89 ? -100.986 42.065 -34.892 1.00 26.24 1559 LEU G CA 1
ATOM 5462 C C . LEU G 1 89 ? -102.383 42.236 -34.245 1.00 29.15 1559 LEU G C 1
ATOM 5463 O O . LEU G 1 89 ? -103.388 42.207 -34.951 1.00 27.76 1559 LEU G O 1
ATOM 5468 N N . ARG G 1 90 ? -102.449 42.421 -32.925 1.00 29.61 1560 ARG G N 1
ATOM 5469 C CA . ARG G 1 90 ? -103.745 42.521 -32.242 1.00 31.44 1560 ARG G CA 1
ATOM 5470 C C . ARG G 1 90 ? -104.442 43.818 -32.650 1.00 35.12 1560 ARG G C 1
ATOM 5471 O O . ARG G 1 90 ? -105.670 43.853 -32.824 1.00 29.01 1560 ARG G O 1
ATOM 5479 N N . ALA G 1 91 ? -103.642 44.869 -32.832 1.00 26.55 1561 ALA G N 1
ATOM 5480 C CA . ALA G 1 91 ? -104.143 46.151 -33.305 1.00 36.63 1561 ALA G CA 1
ATOM 5481 C C . ALA G 1 91 ? -104.787 45.993 -34.679 1.00 35.38 1561 ALA G C 1
ATOM 5482 O O . ALA G 1 91 ? -105.898 46.467 -34.899 1.00 29.50 1561 ALA G O 1
ATOM 5484 N N . GLN G 1 92 ? -104.081 45.340 -35.601 1.00 26.21 1562 GLN G N 1
ATOM 5485 C CA . GLN G 1 92 ? -104.621 45.079 -36.934 1.00 23.66 1562 GLN G CA 1
ATOM 5486 C C . GLN G 1 92 ? -105.909 44.237 -36.882 1.00 28.33 1562 GLN G C 1
ATOM 5487 O O . GLN G 1 92 ? -106.825 44.463 -37.664 1.00 28.07 1562 GLN G O 1
ATOM 5493 N N . LEU G 1 93 ? -105.953 43.244 -35.996 1.00 30.72 1563 LEU G N 1
ATOM 5494 C CA . LEU G 1 93 ? -107.144 42.410 -35.883 1.00 35.33 1563 LEU G CA 1
ATOM 5495 C C . LEU G 1 93 ? -108.340 43.230 -35.392 1.00 34.62 1563 LEU G C 1
ATOM 5496 O O . LEU G 1 93 ? -109.439 43.102 -35.943 1.00 38.27 1563 LEU G O 1
ATOM 5501 N N . GLU G 1 94 ? -108.141 44.047 -34.356 1.00 34.30 1564 GLU G N 1
ATOM 5502 C CA . GLU G 1 94 ? -109.222 44.911 -33.862 1.00 34.18 1564 GLU G CA 1
ATOM 5503 C C . GLU G 1 94 ? -109.682 45.835 -34.971 1.00 36.79 1564 GLU G C 1
ATOM 5504 O O . GLU G 1 94 ? -110.884 46.009 -35.179 1.00 36.33 1564 GLU G O 1
ATOM 5510 N N . PHE G 1 95 ? -108.724 46.402 -35.704 1.00 30.22 1565 PHE G N 1
ATOM 5511 C CA . PHE G 1 95 ? -109.061 47.326 -36.785 1.00 24.98 1565 PHE G CA 1
ATOM 5512 C C . PHE G 1 95 ? -109.922 46.647 -37.843 1.00 29.79 1565 PHE G C 1
ATOM 5513 O O . PHE G 1 95 ? -110.948 47.202 -38.249 1.00 28.82 1565 PHE G O 1
ATOM 5521 N N . ASN G 1 96 ? -109.511 45.458 -38.289 1.00 21.66 1566 ASN G N 1
ATOM 5522 C CA . ASN G 1 96 ? -110.279 44.733 -39.300 1.00 29.79 1566 ASN G CA 1
ATOM 5523 C C . ASN G 1 96 ? -111.729 44.463 -38.853 1.00 30.27 1566 ASN G C 1
ATOM 5524 O O . ASN G 1 96 ? -112.660 44.547 -39.660 1.00 34.23 1566 ASN G O 1
ATOM 5529 N N . GLN G 1 97 ? -111.900 44.138 -37.571 1.00 28.44 1567 GLN G N 1
ATOM 5530 C CA . GLN G 1 97 ? -113.224 43.836 -37.018 1.00 36.90 1567 GLN G CA 1
ATOM 5531 C C . GLN G 1 97 ? -114.114 45.078 -37.036 1.00 41.29 1567 GLN G C 1
ATOM 5532 O O . GLN G 1 97 ? -115.295 44.999 -37.343 1.00 45.68 1567 GLN G O 1
ATOM 5538 N N . ILE G 1 98 ? -113.530 46.228 -36.719 1.00 42.10 1568 ILE G N 1
ATOM 5539 C CA . ILE G 1 98 ? -114.256 47.488 -36.711 1.00 40.06 1568 ILE G CA 1
ATOM 5540 C C . ILE G 1 98 ? -114.681 47.881 -38.121 1.00 40.01 1568 ILE G C 1
ATOM 5541 O O . ILE G 1 98 ? -115.815 48.299 -38.335 1.00 45.49 1568 ILE G O 1
ATOM 5546 N N . LYS G 1 99 ? -113.768 47.723 -39.077 1.00 37.14 1569 LYS G N 1
ATOM 5547 C CA . LYS G 1 99 ? -114.028 48.056 -40.476 1.00 39.17 1569 LYS G CA 1
ATOM 5548 C C . LYS G 1 99 ? -115.213 47.261 -40.997 1.00 46.78 1569 LYS G C 1
ATOM 5549 O O . LYS G 1 99 ? -116.047 47.763 -41.742 1.00 54.04 1569 LYS G O 1
ATOM 5555 N N . ALA G 1 100 ? -115.273 46.005 -40.589 1.00 49.70 1570 ALA G N 1
ATOM 5556 C CA . ALA G 1 100 ? -116.406 45.160 -40.896 1.00 50.79 1570 ALA G CA 1
ATOM 5557 C C . ALA G 1 100 ? -117.611 45.573 -40.042 1.00 51.97 1570 ALA G C 1
ATOM 5558 O O . ALA G 1 100 ? -118.608 44.861 -39.970 1.00 56.18 1570 ALA G O 1
ATOM 5560 N N . LEU H 1 6 ? -35.248 23.656 -4.689 1.00 59.48 3 LEU H N 1
ATOM 5561 C CA . LEU H 1 6 ? -33.973 24.345 -4.464 1.00 57.21 3 LEU H CA 1
ATOM 5562 C C . LEU H 1 6 ? -34.117 25.867 -4.429 1.00 51.28 3 LEU H C 1
ATOM 5563 O O . LEU H 1 6 ? -34.434 26.502 -5.442 1.00 54.89 3 LEU H O 1
ATOM 5568 N N . LYS H 1 7 ? -33.870 26.444 -3.257 1.00 49.22 4 LYS H N 1
ATOM 5569 C CA . LYS H 1 7 ? -33.763 27.893 -3.116 1.00 56.80 4 LYS H CA 1
ATOM 5570 C C . LYS H 1 7 ? -32.608 28.402 -3.969 1.00 51.72 4 LYS H C 1
ATOM 5571 O O . LYS H 1 7 ? -31.621 27.680 -4.163 1.00 50.39 4 LYS H O 1
ATOM 5577 N N . PRO H 1 8 ? -32.727 29.638 -4.487 1.00 52.35 5 PRO H N 1
ATOM 5578 C CA . PRO H 1 8 ? -31.664 30.266 -5.286 1.00 49.89 5 PRO H CA 1
ATOM 5579 C C . PRO H 1 8 ? -30.281 30.182 -4.633 1.00 44.12 5 PRO H C 1
ATOM 5580 O O . PRO H 1 8 ? -29.291 29.927 -5.336 1.00 42.18 5 PRO H O 1
ATOM 5584 N N . GLU H 1 9 ? -30.222 30.376 -3.316 1.00 47.05 6 GLU H N 1
ATOM 5585 C CA . GLU H 1 9 ? -28.952 30.334 -2.594 1.00 55.41 6 GLU H CA 1
ATOM 5586 C C . GLU H 1 9 ? -28.401 28.929 -2.568 1.00 52.36 6 GLU H C 1
ATOM 5587 O O . GLU H 1 9 ? -27.188 28.745 -2.553 1.00 43.87 6 GLU H O 1
ATOM 5593 N N . GLU H 1 10 ? -29.296 27.943 -2.544 1.00 48.75 7 GLU H N 1
ATOM 5594 C CA . GLU H 1 10 ? -28.881 26.550 -2.530 1.00 51.78 7 GLU H CA 1
ATOM 5595 C C . GLU H 1 10 ? -28.299 26.133 -3.877 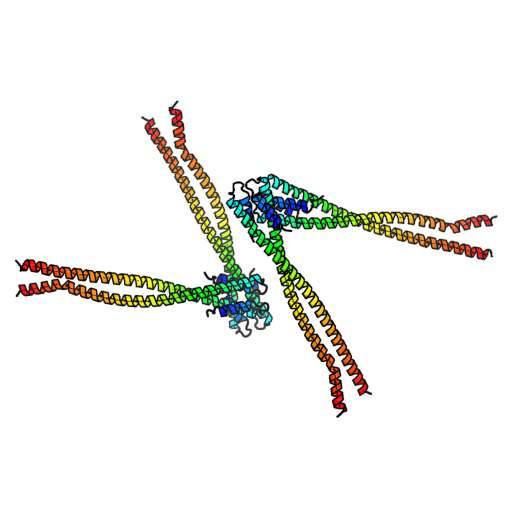1.00 49.81 7 GLU H C 1
ATOM 5596 O O . GLU H 1 10 ? -27.284 25.433 -3.929 1.00 46.41 7 GLU H O 1
ATOM 5602 N N . HIS H 1 11 ? -28.960 26.550 -4.957 1.00 36.00 8 HIS H N 1
ATOM 5603 C CA . HIS H 1 11 ? -28.433 26.373 -6.306 1.00 38.59 8 HIS H CA 1
ATOM 5604 C C . HIS H 1 11 ? -27.039 27.006 -6.428 1.00 41.11 8 HIS H C 1
ATOM 5605 O O . HIS H 1 11 ? -26.092 26.408 -6.974 1.00 34.66 8 HIS H O 1
ATOM 5612 N N . GLU H 1 12 ? -26.922 28.222 -5.907 1.00 39.93 9 GLU H N 1
ATOM 5613 C CA . GLU H 1 12 ? -25.663 28.951 -5.967 1.00 39.41 9 GLU H CA 1
ATOM 5614 C C . GLU H 1 12 ? -24.576 28.223 -5.168 1.00 38.83 9 GLU H C 1
ATOM 5615 O O . GLU H 1 12 ? -23.442 28.126 -5.620 1.00 36.73 9 GLU H O 1
ATOM 5621 N N . ASP H 1 13 ? -24.933 27.698 -3.997 1.00 41.60 10 ASP H N 1
ATOM 5622 C CA . ASP H 1 13 ? -23.986 26.939 -3.176 1.00 50.61 10 ASP H CA 1
ATOM 5623 C C . ASP H 1 13 ? -23.423 25.760 -3.964 1.00 40.74 10 ASP H C 1
ATOM 5624 O O . ASP H 1 13 ? -22.210 25.530 -3.965 1.00 43.97 10 ASP H O 1
ATOM 5629 N N . ILE H 1 14 ? -24.308 25.033 -4.644 1.00 36.13 11 ILE H N 1
ATOM 5630 C CA . ILE H 1 14 ? -23.917 23.860 -5.423 1.00 37.27 11 ILE H CA 1
ATOM 5631 C C . ILE H 1 14 ? -22.940 24.215 -6.549 1.00 38.49 11 ILE H C 1
ATOM 5632 O O . ILE H 1 14 ? -21.916 23.540 -6.732 1.00 37.75 11 ILE H O 1
ATOM 5637 N N . LEU H 1 15 ? -23.234 25.291 -7.273 1.00 33.60 12 LEU H N 1
ATOM 5638 C CA . LEU H 1 15 ? -22.337 25.779 -8.309 1.00 34.19 12 LEU H CA 1
ATOM 5639 C C . LEU H 1 15 ? -20.932 26.123 -7.746 1.00 40.37 12 LEU H C 1
ATOM 5640 O O . LEU H 1 15 ? -19.909 25.848 -8.384 1.00 40.90 12 LEU H O 1
ATOM 5645 N N . ASN H 1 16 ? -20.883 26.719 -6.556 1.00 40.24 13 ASN H N 1
ATOM 5646 C CA . ASN H 1 16 ? -19.599 27.017 -5.925 1.00 44.47 13 ASN H CA 1
ATOM 5647 C C . ASN H 1 16 ? -18.850 25.740 -5.529 1.00 45.35 13 ASN H C 1
ATOM 5648 O O . ASN H 1 16 ? -17.626 25.671 -5.689 1.00 48.69 13 ASN H O 1
ATOM 5653 N N . LYS H 1 17 ? -19.572 24.732 -5.031 1.00 42.15 14 LYS H N 1
ATOM 5654 C CA . LYS H 1 17 ? -18.955 23.436 -4.697 1.00 40.75 14 LYS H CA 1
ATOM 5655 C C . LYS H 1 17 ? -18.359 22.799 -5.938 1.00 36.21 14 LYS H C 1
ATOM 5656 O O . LYS H 1 17 ? -17.230 22.300 -5.921 1.00 42.53 14 LYS H O 1
ATOM 5662 N N . LEU H 1 18 ? -19.117 22.842 -7.027 1.00 36.64 15 LEU H N 1
ATOM 5663 C CA . LEU H 1 18 ? -18.698 22.216 -8.280 1.00 40.28 15 LEU H CA 1
ATOM 5664 C C . LEU H 1 18 ? -17.500 22.900 -8.940 1.00 44.31 15 LEU H C 1
ATOM 5665 O O . LEU H 1 18 ? -16.904 22.346 -9.863 1.00 41.07 15 LEU H O 1
ATOM 5670 N N . LEU H 1 19 ? -17.156 24.096 -8.463 1.00 44.81 16 LEU H N 1
ATOM 5671 C CA . LEU H 1 19 ? -16.050 24.868 -9.020 1.00 45.36 16 LEU H CA 1
ATOM 5672 C C . LEU H 1 19 ? -14.713 24.310 -8.543 1.00 48.20 16 LEU H C 1
ATOM 5673 O O . LEU H 1 19 ? -13.706 24.422 -9.234 1.00 52.37 16 LEU H O 1
ATOM 5678 N N . ASP H 1 20 ? -14.737 23.674 -7.375 1.00 41.37 17 ASP H N 1
ATOM 5679 C CA . ASP H 1 20 ? -13.541 23.161 -6.705 1.00 47.79 17 ASP H CA 1
ATOM 5680 C C . ASP H 1 20 ? -12.920 21.968 -7.442 1.00 57.03 17 ASP H C 1
ATOM 5681 O O . ASP H 1 20 ? -13.500 20.882 -7.484 1.00 43.71 17 ASP H O 1
ATOM 5686 N N . PRO H 1 21 ? -11.714 22.168 -8.005 1.00 67.94 18 PRO H N 1
ATOM 5687 C CA . PRO H 1 21 ? -11.042 21.148 -8.822 1.00 69.85 18 PRO H CA 1
ATOM 5688 C C . PRO H 1 21 ? -10.677 19.875 -8.060 1.00 70.02 18 PRO H C 1
ATOM 5689 O O . PRO H 1 21 ? -10.439 18.857 -8.708 1.00 72.29 18 PRO H O 1
ATOM 5693 N N . GLU H 1 22 ? -10.632 19.924 -6.729 1.00 67.13 19 GLU H N 1
ATOM 5694 C CA . GLU H 1 22 ? -10.298 18.736 -5.937 1.00 67.03 19 GLU H CA 1
ATOM 5695 C C . GLU H 1 22 ? -11.517 18.098 -5.271 1.00 62.77 19 GLU H C 1
ATOM 5696 O O . GLU H 1 22 ? -11.369 17.147 -4.502 1.00 68.23 19 GLU H O 1
ATOM 5702 N N . LEU H 1 23 ? -12.712 18.618 -5.551 1.00 51.90 20 LEU H N 1
ATOM 5703 C CA . LEU H 1 23 ? -13.927 18.020 -5.012 1.00 50.06 20 LEU H CA 1
ATOM 5704 C C . LEU H 1 23 ? -13.948 16.518 -5.356 1.00 52.26 20 LEU H C 1
ATOM 5705 O O . LEU H 1 23 ? -13.743 16.144 -6.518 1.00 56.06 20 LEU H O 1
ATOM 5710 N N . ALA H 1 24 ? -14.168 15.671 -4.350 1.00 52.43 21 ALA H N 1
ATOM 5711 C CA . ALA H 1 24 ? -14.177 14.219 -4.550 1.00 61.70 21 ALA H CA 1
ATOM 5712 C C . ALA H 1 24 ? -15.265 13.830 -5.550 1.00 64.11 21 ALA H C 1
ATOM 5713 O O . ALA H 1 24 ? -16.323 14.467 -5.589 1.00 60.59 21 ALA H O 1
ATOM 5715 N N . GLN H 1 25 ? -15.003 12.808 -6.368 1.00 42.26 22 GLN H N 1
ATOM 5716 C CA . GLN H 1 25 ? -15.932 12.430 -7.437 1.00 47.58 22 GLN H CA 1
ATOM 5717 C C . GLN H 1 25 ? -17.325 12.092 -6.914 1.00 45.58 22 GLN H C 1
ATOM 5718 O O . GLN H 1 25 ? -18.317 12.425 -7.554 1.00 39.89 22 GLN H O 1
ATOM 5724 N N . SER H 1 26 ? -17.400 11.447 -5.754 1.00 45.45 23 SER H N 1
ATOM 5725 C CA . SER H 1 26 ? -18.688 11.099 -5.160 1.00 43.37 23 SER H CA 1
ATOM 5726 C C . SER H 1 26 ? -19.538 12.327 -4.792 1.00 45.25 23 SER H C 1
ATOM 5727 O O . SER H 1 26 ? -20.768 12.313 -4.941 1.00 43.00 23 SER H O 1
ATOM 5730 N N . GLU H 1 27 ? -18.893 13.377 -4.289 1.00 43.98 24 GLU H N 1
ATOM 5731 C CA . GLU H 1 27 ? -19.619 14.599 -3.938 1.00 47.37 24 GLU H CA 1
ATOM 5732 C C . GLU H 1 27 ? -19.934 15.386 -5.205 1.00 40.63 24 GLU H C 1
ATOM 5733 O O . GLU H 1 27 ? -20.885 16.166 -5.253 1.00 35.40 24 GLU H O 1
ATOM 5739 N N . ARG H 1 28 ? -19.112 15.187 -6.230 1.00 40.34 25 ARG H N 1
ATOM 5740 C CA . ARG H 1 28 ? -19.381 15.810 -7.503 1.00 34.56 25 ARG H CA 1
ATOM 5741 C C . ARG H 1 28 ? -20.673 15.196 -8.050 1.00 33.15 25 ARG H C 1
ATOM 5742 O O . ARG H 1 28 ? -21.624 15.915 -8.319 1.00 27.00 25 ARG H O 1
ATOM 5750 N N . THR H 1 29 ? -20.717 13.872 -8.159 1.00 31.07 26 THR H N 1
ATOM 5751 C CA . THR H 1 29 ? -21.896 13.184 -8.692 1.00 33.50 26 THR H CA 1
ATOM 5752 C C . THR H 1 29 ? -23.148 13.493 -7.876 1.00 38.78 26 THR H C 1
ATOM 5753 O O . THR H 1 29 ? -24.236 13.692 -8.439 1.00 37.16 26 THR H O 1
ATOM 5757 N N . GLU H 1 30 ? -23.004 13.559 -6.554 1.00 34.69 27 GLU H N 1
ATOM 5758 C CA . GLU H 1 30 ? -24.154 13.901 -5.711 1.00 46.90 27 GLU H CA 1
ATOM 5759 C C . GLU H 1 30 ? -24.705 15.309 -6.007 1.00 43.80 27 GLU H C 1
ATOM 5760 O O . GLU H 1 30 ? -25.918 15.496 -6.203 1.00 39.80 27 GLU H O 1
ATOM 5766 N N . ALA H 1 31 ? -23.804 16.291 -6.012 1.00 37.55 28 ALA H N 1
ATOM 5767 C CA . ALA H 1 31 ? -24.158 17.687 -6.283 1.00 36.04 28 ALA H CA 1
ATOM 5768 C C . ALA H 1 31 ? -24.790 17.849 -7.662 1.00 36.96 28 ALA H C 1
ATOM 5769 O O . ALA H 1 31 ? -25.774 18.559 -7.813 1.00 32.62 28 ALA H O 1
ATOM 5771 N N . LEU H 1 32 ? -24.219 17.182 -8.659 1.00 34.80 29 LEU H N 1
ATOM 5772 C CA . LEU H 1 32 ? -24.753 17.208 -10.014 1.00 36.05 29 LEU H CA 1
ATOM 5773 C C . LEU H 1 32 ? -26.142 16.555 -10.083 1.00 33.51 29 LEU H C 1
ATOM 5774 O O . LEU H 1 32 ? -26.992 16.965 -10.877 1.00 31.45 29 LEU H O 1
ATOM 5779 N N . GLN H 1 33 ? -26.385 15.566 -9.232 1.00 33.67 30 GLN H N 1
ATOM 5780 C CA . GLN H 1 33 ? -27.688 14.914 -9.205 1.00 30.79 30 GLN H CA 1
ATOM 5781 C C . GLN H 1 33 ? -28.745 15.855 -8.613 1.00 31.28 30 GLN H C 1
ATOM 5782 O O . GLN H 1 33 ? -29.874 15.896 -9.092 1.00 38.20 30 GLN H O 1
ATOM 5788 N N . GLN H 1 34 ? -28.375 16.613 -7.586 1.00 32.84 31 GLN H N 1
ATOM 5789 C CA . GLN H 1 34 ? -29.261 17.643 -7.045 1.00 36.70 31 GLN H CA 1
ATOM 5790 C C . GLN H 1 34 ? -29.703 18.601 -8.144 1.00 38.46 31 GLN H C 1
ATOM 5791 O O . GLN H 1 34 ? -30.889 18.891 -8.279 1.00 36.99 31 GLN H O 1
ATOM 5797 N N . LEU H 1 35 ? -28.749 19.081 -8.938 1.00 38.43 32 LEU H N 1
ATOM 5798 C CA . LEU H 1 35 ? -29.086 19.994 -10.022 1.00 35.49 32 LEU H CA 1
ATOM 5799 C C . LEU H 1 35 ? -30.003 19.311 -11.055 1.00 31.30 32 LEU H C 1
ATOM 5800 O O . LEU H 1 35 ? -30.935 19.940 -11.560 1.00 28.46 32 LEU H O 1
ATOM 5805 N N . ARG H 1 36 ? -29.730 18.037 -11.352 1.00 26.72 33 ARG H N 1
ATOM 5806 C CA . ARG H 1 36 ? -30.494 17.260 -12.336 1.00 33.34 33 ARG H CA 1
ATOM 5807 C C . ARG H 1 36 ? -31.962 17.117 -11.902 1.00 33.80 33 ARG H C 1
ATOM 5808 O O . ARG H 1 36 ? -32.872 17.384 -12.684 1.00 35.34 33 ARG H O 1
ATOM 5816 N N . VAL H 1 37 ? -32.172 16.716 -10.649 1.00 33.79 34 VAL H N 1
ATOM 5817 C CA . VAL H 1 37 ? -33.506 16.539 -10.080 1.00 42.44 34 VAL H CA 1
ATOM 5818 C C . VAL H 1 37 ? -34.279 17.861 -10.032 1.00 44.48 34 VAL H C 1
ATOM 5819 O O . VAL H 1 37 ? -35.466 17.927 -10.363 1.00 48.03 34 VAL H O 1
ATOM 5823 N N . ASN H 1 38 ? -33.594 18.913 -9.601 1.00 36.13 35 ASN H N 1
ATOM 5824 C CA . ASN H 1 38 ? -34.224 20.208 -9.499 1.00 35.11 35 ASN H CA 1
ATOM 5825 C C . ASN H 1 38 ? -34.634 20.718 -10.874 1.00 40.15 35 ASN H C 1
ATOM 5826 O O . ASN H 1 38 ? -35.730 21.240 -11.040 1.00 43.28 35 ASN H O 1
ATOM 5831 N N . TYR H 1 39 ? -33.781 20.519 -11.874 1.00 39.25 36 TYR H N 1
ATOM 5832 C CA . TYR H 1 39 ? -34.061 21.061 -13.198 1.00 34.16 36 TYR H CA 1
ATOM 5833 C C . TYR H 1 39 ? -35.204 20.307 -13.888 1.00 35.84 36 TYR H C 1
ATOM 5834 O O . TYR H 1 39 ? -36.050 20.921 -14.560 1.00 36.92 36 TYR H O 1
ATOM 5843 N N . GLY H 1 40 ? -35.231 18.985 -13.727 1.00 33.63 37 GLY H N 1
ATOM 5844 C CA . GLY H 1 40 ? -36.342 18.186 -14.240 1.00 33.28 37 GLY H CA 1
ATOM 5845 C C . GLY H 1 40 ? -37.692 18.683 -13.726 1.00 38.24 37 GLY H C 1
ATOM 5846 O O . GLY H 1 40 ? -38.637 18.852 -14.498 1.00 47.55 37 GLY H O 1
ATOM 5847 N N . SER H 1 41 ? -37.773 18.935 -12.421 1.00 43.50 38 SER H N 1
ATOM 5848 C CA . SER H 1 41 ? -38.984 19.473 -11.798 1.00 52.83 38 SER H CA 1
ATOM 5849 C C . SER H 1 41 ? -39.344 20.856 -12.330 1.00 48.76 38 SER H C 1
ATOM 5850 O O . SER H 1 41 ? -40.505 21.138 -12.619 1.00 51.57 38 SER H O 1
ATOM 5853 N N . PHE H 1 42 ? -38.334 21.712 -12.440 1.00 39.04 39 PHE H N 1
ATOM 5854 C CA . PHE H 1 42 ? -38.508 23.071 -12.908 1.00 41.84 39 PHE H CA 1
ATOM 5855 C C . PHE H 1 42 ? -39.093 23.067 -14.321 1.00 42.04 39 PHE H C 1
ATOM 5856 O O . PHE H 1 42 ? -40.068 23.767 -14.599 1.00 39.83 39 PHE H O 1
ATOM 5864 N N . VAL H 1 43 ? -38.504 22.264 -15.201 1.00 32.20 40 VAL H N 1
ATOM 5865 C CA . VAL H 1 43 ? -38.908 22.238 -16.600 1.00 36.29 40 VAL H CA 1
ATOM 5866 C C . VAL H 1 43 ? -40.374 21.784 -16.774 1.00 36.76 40 VAL H C 1
ATOM 5867 O O . VAL H 1 43 ? -41.110 22.365 -17.570 1.00 39.82 40 VAL H O 1
ATOM 5871 N N . SER H 1 44 ? -40.811 20.786 -16.014 1.00 38.02 41 SER H N 1
ATOM 5872 C CA . SER H 1 44 ? -42.162 20.256 -16.203 1.00 45.99 41 SER H CA 1
ATOM 5873 C C . SER H 1 44 ? -43.232 21.226 -15.693 1.00 44.89 41 SER H C 1
ATOM 5874 O O . SER H 1 44 ? -44.234 21.427 -16.354 1.00 49.30 41 SER H O 1
ATOM 5877 N N . GLU H 1 45 ? -43.020 21.841 -14.534 1.00 47.94 42 GLU H N 1
ATOM 5878 C CA . GLU H 1 45 ? -44.009 22.780 -14.022 1.00 55.87 42 GLU H CA 1
ATOM 5879 C C . GLU H 1 45 ? -43.973 24.083 -14.816 1.00 58.86 42 GLU H C 1
ATOM 5880 O O . GLU H 1 45 ? -44.955 24.825 -14.830 1.00 71.26 42 GLU H O 1
ATOM 5886 N N . TYR H 1 46 ? -42.856 24.354 -15.489 1.00 40.48 43 TYR H N 1
ATOM 5887 C CA . TYR H 1 46 ? -42.803 25.474 -16.426 1.00 38.45 43 TYR H CA 1
ATOM 5888 C C . TYR H 1 46 ? -43.541 25.161 -17.731 1.00 43.73 43 TYR H C 1
ATOM 5889 O O . TYR H 1 46 ? -44.288 26.004 -18.253 1.00 43.28 43 TYR H O 1
ATOM 5898 N N . ASN H 1 47 ? -43.324 23.960 -18.263 1.00 40.22 44 ASN H N 1
ATOM 5899 C CA . ASN H 1 47 ? -44.028 23.532 -19.470 1.00 38.73 44 ASN H CA 1
ATOM 5900 C C . ASN H 1 47 ? -45.536 23.441 -19.227 1.00 39.81 44 ASN H C 1
ATOM 5901 O O . ASN H 1 47 ? -46.316 23.808 -20.082 1.00 39.97 44 ASN H O 1
ATOM 5906 N N . ASP H 1 48 ? -45.926 22.954 -18.056 1.00 38.77 45 ASP H N 1
ATOM 5907 C CA . ASP H 1 48 ? -47.324 22.930 -17.652 1.00 38.85 45 ASP H CA 1
ATOM 5908 C C . ASP H 1 48 ? -47.906 24.334 -17.609 1.00 41.46 45 ASP H C 1
ATOM 5909 O O . ASP H 1 48 ? -49.001 24.580 -18.117 1.00 36.54 45 ASP H O 1
ATOM 5914 N N . LEU H 1 49 ? -47.164 25.259 -17.010 1.00 38.23 46 LEU H N 1
ATOM 5915 C CA . LEU H 1 49 ? -47.623 26.634 -16.914 1.00 36.26 46 LEU H CA 1
ATOM 5916 C C . LEU H 1 49 ? -47.727 27.299 -18.294 1.00 42.02 46 LEU H C 1
ATOM 5917 O O . LEU H 1 49 ? -48.629 28.103 -18.539 1.00 43.90 46 LEU H O 1
ATOM 5922 N N . THR H 1 50 ? -46.824 26.946 -19.201 1.00 38.47 47 THR H N 1
ATOM 5923 C CA . THR H 1 50 ? -46.833 27.493 -20.561 1.00 37.70 47 THR H CA 1
ATOM 5924 C C . THR H 1 50 ? -48.042 26.941 -21.322 1.00 55.27 47 THR H C 1
ATOM 5925 O O . THR H 1 50 ? -48.703 27.656 -22.080 1.00 50.58 47 THR H O 1
ATOM 5929 N N . LYS H 1 51 ? -48.337 25.668 -21.080 1.00 56.59 48 LYS H N 1
ATOM 5930 C CA . LYS H 1 51 ? -49.511 25.004 -21.642 1.00 61.58 48 LYS H CA 1
ATOM 5931 C C . LYS H 1 51 ? -50.794 25.698 -21.200 1.00 55.71 48 LYS H C 1
ATOM 5932 O O . LYS H 1 51 ? -51.658 26.024 -22.017 1.00 56.55 48 LYS H O 1
ATOM 5938 N N . SER H 1 52 ? -50.906 25.920 -19.895 1.00 53.55 49 SER H N 1
ATOM 5939 C CA . SER H 1 52 ? -52.067 26.582 -19.315 1.00 53.89 49 SER H CA 1
ATOM 5940 C C . SER H 1 52 ? -52.236 28.001 -19.875 1.00 45.91 49 SER H C 1
ATOM 5941 O O . SER H 1 52 ? -53.327 28.375 -20.307 1.00 42.63 49 SER H O 1
ATOM 5944 N N . HIS H 1 53 ? -51.151 28.774 -19.876 1.00 40.53 50 HIS H N 1
ATOM 5945 C CA . HIS H 1 53 ? -51.151 30.148 -20.383 1.00 37.44 50 HIS H CA 1
ATOM 5946 C C . HIS H 1 53 ? -51.695 30.226 -21.818 1.00 48.15 50 HIS H C 1
ATOM 5947 O O . HIS H 1 53 ? -52.544 31.069 -22.127 1.00 47.80 50 HIS H O 1
ATOM 5954 N N . GLU H 1 54 ? -51.237 29.320 -22.678 1.00 45.02 51 GLU H N 1
ATOM 5955 C CA . GLU H 1 54 ? -51.644 29.302 -24.086 1.00 46.83 51 GLU H CA 1
ATOM 5956 C C . GLU H 1 54 ? -53.104 28.879 -24.290 1.00 48.98 51 GLU H C 1
ATOM 5957 O O . GLU H 1 54 ? -53.785 29.424 -25.161 1.00 53.88 51 GLU H O 1
ATOM 5963 N N . LYS H 1 55 ? -53.582 27.919 -23.499 1.00 51.54 52 LYS H N 1
ATOM 5964 C CA . LYS H 1 55 ? -55.012 27.586 -23.464 1.00 62.33 52 LYS H CA 1
ATOM 5965 C C . LYS H 1 55 ? -55.835 28.824 -23.121 1.00 56.22 52 LYS H C 1
ATOM 5966 O O . LYS H 1 55 ? -56.873 29.102 -23.733 1.00 55.88 52 LYS H O 1
ATOM 5972 N N . LEU H 1 56 ? -55.348 29.557 -22.126 1.00 50.55 1526 LEU H N 1
ATOM 5973 C CA . LEU H 1 56 ? -56.029 30.726 -21.606 1.00 48.31 1526 LEU H CA 1
ATOM 5974 C C . LEU H 1 56 ? -56.024 31.860 -22.626 1.00 48.21 1526 LEU H C 1
ATOM 5975 O O . LEU H 1 56 ? -57.037 32.561 -22.796 1.00 45.26 1526 LEU H O 1
ATOM 5980 N N . GLU H 1 57 ? -54.908 32.030 -23.334 1.00 45.00 1527 GLU H N 1
ATOM 5981 C CA . GLU H 1 57 ? -54.882 33.033 -24.399 1.00 51.87 1527 GLU H CA 1
ATOM 5982 C C . GLU H 1 57 ? -55.901 32.696 -25.497 1.00 53.48 1527 GLU H C 1
ATOM 5983 O O . GLU H 1 57 ? -56.554 33.593 -26.031 1.00 53.10 1527 GLU H O 1
ATOM 5989 N N . LYS H 1 58 ? -56.038 31.408 -25.819 1.00 53.81 1528 LYS H N 1
ATOM 5990 C CA . LYS H 1 58 ? -57.055 30.940 -26.769 1.00 53.71 1528 LYS H CA 1
ATOM 5991 C C . LYS H 1 58 ? -58.457 31.347 -26.328 1.00 53.28 1528 LYS H C 1
ATOM 5992 O O . LYS H 1 58 ? -59.255 31.831 -27.131 1.00 59.90 1528 LYS H O 1
ATOM 5998 N N . VAL H 1 59 ? -58.754 31.140 -25.049 1.00 47.83 1529 VAL H N 1
ATOM 5999 C CA . VAL H 1 59 ? -60.081 31.445 -24.515 1.00 52.23 1529 VAL H CA 1
ATOM 6000 C C . VAL H 1 59 ? -60.366 32.953 -24.554 1.00 53.05 1529 VAL H C 1
ATOM 6001 O O . VAL H 1 59 ? -61.510 33.378 -24.754 1.00 53.00 1529 VAL H O 1
ATOM 6005 N N . ARG H 1 60 ? -59.323 33.762 -24.383 1.00 45.05 1530 ARG H N 1
ATOM 6006 C CA . ARG H 1 60 ? -59.505 35.203 -24.382 1.00 49.05 1530 ARG H CA 1
ATOM 6007 C C . ARG H 1 60 ? -59.951 35.679 -25.762 1.00 56.98 1530 ARG H C 1
ATOM 6008 O O . ARG H 1 60 ? -60.989 36.331 -25.879 1.00 52.17 1530 ARG H O 1
ATOM 6016 N N . LYS H 1 61 ? -59.183 35.336 -26.800 1.00 58.88 1531 LYS H N 1
ATOM 6017 C CA . LYS H 1 61 ? -59.512 35.745 -28.173 1.00 65.56 1531 LYS H CA 1
ATOM 6018 C C . LYS H 1 61 ? -60.907 35.276 -28.613 1.00 61.80 1531 LYS H C 1
ATOM 6019 O O . LYS H 1 61 ? -61.579 35.954 -29.400 1.00 63.33 1531 LYS H O 1
ATOM 6025 N N . GLN H 1 62 ? -61.323 34.115 -28.110 1.00 54.95 1532 GLN H N 1
ATOM 6026 C CA . GLN H 1 62 ? -62.624 33.538 -28.433 1.00 59.24 1532 GLN H CA 1
ATOM 6027 C C . GLN H 1 62 ? -63.738 34.363 -27.800 1.00 54.10 1532 GLN H C 1
ATOM 6028 O O . GLN H 1 62 ? -64.700 34.771 -28.469 1.00 54.64 1532 GLN H O 1
ATOM 6034 N N . LEU H 1 63 ? -63.597 34.601 -26.501 1.00 48.25 1533 LEU H N 1
ATOM 6035 C CA . LEU H 1 63 ? -64.555 35.403 -25.761 1.00 47.59 1533 LEU H CA 1
ATOM 6036 C C . LEU H 1 63 ? -64.651 36.796 -26.353 1.00 49.13 1533 LEU H C 1
ATOM 6037 O O . LEU H 1 63 ? -65.744 37.342 -26.487 1.00 44.16 1533 LEU H O 1
ATOM 6042 N N . GLU H 1 64 ? -63.511 37.375 -26.718 1.00 49.93 1534 GLU H N 1
ATOM 6043 C CA . GLU H 1 64 ? -63.534 38.728 -27.266 1.00 56.15 1534 GLU H CA 1
ATOM 6044 C C . GLU H 1 64 ? -64.230 38.781 -28.636 1.00 54.21 1534 GLU H C 1
ATOM 6045 O O . GLU H 1 64 ? -64.935 39.748 -28.940 1.00 51.74 1534 GLU H O 1
ATOM 6051 N N . ALA H 1 65 ? -64.074 37.737 -29.447 1.00 53.54 1535 ALA H N 1
ATOM 6052 C CA . ALA H 1 65 ? -64.826 37.660 -30.701 1.00 54.52 1535 ALA H CA 1
ATOM 6053 C C . ALA H 1 65 ? -66.318 37.414 -30.446 1.00 54.07 1535 ALA H C 1
ATOM 6054 O O . ALA H 1 65 ? -67.162 37.905 -31.188 1.00 56.17 1535 ALA H O 1
ATOM 6056 N N . GLU H 1 66 ? -66.641 36.647 -29.407 1.00 50.97 1536 GLU H N 1
ATOM 6057 C CA . GLU H 1 66 ? -68.042 36.399 -29.067 1.00 55.06 1536 GLU H CA 1
ATOM 6058 C C . GLU H 1 66 ? -68.689 37.669 -28.527 1.00 58.19 1536 GLU H C 1
ATOM 6059 O O . GLU H 1 66 ? -69.816 38.009 -28.889 1.00 56.69 1536 GLU H O 1
ATOM 6065 N N . LYS H 1 67 ? -67.964 38.368 -27.658 1.00 54.90 1537 LYS H N 1
ATOM 6066 C CA . LYS H 1 67 ? -68.454 39.616 -27.090 1.00 48.70 1537 LYS H CA 1
ATOM 6067 C C . LYS H 1 67 ? -68.708 40.654 -28.191 1.00 50.07 1537 LYS H C 1
ATOM 6068 O O . LYS H 1 67 ? -69.672 41.423 -28.134 1.00 47.70 1537 LYS H O 1
ATOM 6074 N N . MET H 1 68 ? -67.868 40.647 -29.218 1.00 48.44 1538 MET H N 1
ATOM 6075 C CA . MET H 1 68 ? -68.009 41.626 -30.293 1.00 56.99 1538 MET H CA 1
ATOM 6076 C C . MET H 1 68 ? -69.248 41.370 -31.146 1.00 50.87 1538 MET H C 1
ATOM 6077 O O . MET H 1 68 ? -69.881 42.307 -31.652 1.00 48.14 1538 MET H O 1
ATOM 6082 N N . GLU H 1 69 ? -69.576 40.097 -31.327 1.00 50.72 1539 GLU H N 1
ATOM 6083 C CA . GLU H 1 69 ? -70.735 39.742 -32.130 1.00 51.81 1539 GLU H CA 1
ATOM 6084 C C . GLU H 1 69 ? -72.011 39.958 -31.328 1.00 50.56 1539 GLU H C 1
ATOM 6085 O O . GLU H 1 69 ? -73.026 40.392 -31.876 1.00 50.02 1539 GLU H O 1
ATOM 6091 N N . LEU H 1 70 ? -71.950 39.655 -30.033 1.00 48.68 1540 LEU H N 1
ATOM 6092 C CA . LEU H 1 70 ? -73.066 39.918 -29.133 1.00 45.09 1540 LEU H CA 1
ATOM 6093 C C . LEU H 1 70 ? -73.379 41.410 -29.078 1.00 45.83 1540 LEU H C 1
ATOM 6094 O O . LEU H 1 70 ? -74.549 41.798 -29.118 1.00 46.46 1540 LEU H O 1
ATOM 6099 N N . GLN H 1 71 ? -72.346 42.248 -29.010 1.00 44.32 1541 GLN H N 1
ATOM 6100 C CA . GLN H 1 71 ? -72.579 43.687 -28.994 1.00 49.94 1541 GLN H CA 1
ATOM 6101 C C . GLN H 1 71 ? -73.297 44.128 -30.263 1.00 52.03 1541 GLN H C 1
ATOM 6102 O O . GLN H 1 71 ? -74.221 44.946 -30.212 1.00 55.13 1541 GLN H O 1
ATOM 6108 N N . SER H 1 72 ? -72.882 43.571 -31.397 1.00 51.79 1542 SER H N 1
ATOM 6109 C CA . SER H 1 72 ? -73.464 43.958 -32.672 1.00 52.77 1542 SER H CA 1
ATOM 6110 C C . SER H 1 72 ? -74.855 43.348 -32.808 1.00 46.85 1542 SER H C 1
ATOM 6111 O O . SER H 1 72 ? -75.744 43.965 -33.374 1.00 40.55 1542 SER H O 1
ATOM 6114 N N . ALA H 1 73 ? -75.045 42.145 -32.273 1.00 44.72 1543 ALA H N 1
ATOM 6115 C CA . ALA H 1 73 ? -76.365 41.539 -32.272 1.00 47.45 1543 ALA H CA 1
ATOM 6116 C C . ALA H 1 73 ? -77.325 42.363 -31.407 1.00 44.25 1543 ALA H C 1
ATOM 6117 O O . ALA H 1 73 ? -78.466 42.612 -31.808 1.00 42.49 1543 ALA H O 1
ATOM 6119 N N . LEU H 1 74 ? -76.852 42.805 -30.238 1.00 40.99 1544 LEU H N 1
ATOM 6120 C CA . LEU H 1 74 ? -77.675 43.605 -29.325 1.00 41.61 1544 LEU H CA 1
ATOM 6121 C C . LEU H 1 74 ? -78.021 44.992 -29.889 1.00 41.35 1544 LEU H C 1
ATOM 6122 O O . LEU H 1 74 ? -79.133 45.491 -29.694 1.00 38.94 1544 LEU H O 1
ATOM 6127 N N . GLU H 1 75 ? -77.076 45.610 -30.591 1.00 43.89 1545 GLU H N 1
ATOM 6128 C CA . GLU H 1 75 ? -77.332 46.906 -31.215 1.00 44.82 1545 GLU H CA 1
ATOM 6129 C C . GLU H 1 75 ? -78.507 46.842 -32.191 1.00 44.79 1545 GLU H C 1
ATOM 6130 O O . GLU H 1 75 ? -79.399 47.697 -32.155 1.00 45.56 1545 GLU H O 1
ATOM 6136 N N . GLU H 1 76 ? -78.511 45.824 -33.049 1.00 40.27 1546 GLU H N 1
ATOM 6137 C CA . GLU H 1 76 ? -79.558 45.682 -34.057 1.00 48.33 1546 GLU H CA 1
ATOM 6138 C C . GLU H 1 76 ? -80.906 45.334 -33.416 1.00 46.40 1546 GLU H C 1
ATOM 6139 O O . GLU H 1 76 ? -81.950 45.843 -33.839 1.00 42.67 1546 GLU H O 1
ATOM 6145 N N . ALA H 1 77 ? -80.878 44.474 -32.398 1.00 41.60 1547 ALA H N 1
ATOM 6146 C CA . ALA H 1 77 ? -82.093 44.107 -31.673 1.00 38.01 1547 ALA H CA 1
ATOM 6147 C C . ALA H 1 77 ? -82.741 45.320 -31.003 1.00 42.49 1547 ALA H C 1
ATOM 6148 O O . ALA H 1 77 ? -83.969 45.457 -31.025 1.00 40.29 1547 ALA H O 1
ATOM 6150 N N . GLU H 1 78 ? -81.921 46.183 -30.404 1.00 37.34 1548 GLU H N 1
ATOM 6151 C CA . GLU H 1 78 ? -82.428 47.368 -29.709 1.00 38.05 1548 GLU H CA 1
ATOM 6152 C C . GLU H 1 78 ? -82.965 48.398 -30.687 1.00 41.19 1548 GLU H C 1
ATOM 6153 O O . GLU H 1 78 ? -83.975 49.045 -30.414 1.00 50.80 1548 GLU H O 1
ATOM 6159 N N . ALA H 1 79 ? -82.283 48.544 -31.820 1.00 39.53 1549 ALA H N 1
ATOM 6160 C CA . ALA H 1 79 ? -82.739 49.419 -32.894 1.00 42.87 1549 ALA H CA 1
ATOM 6161 C C . ALA H 1 79 ? -84.082 48.939 -33.430 1.00 42.07 1549 ALA H C 1
ATOM 6162 O O . ALA H 1 79 ? -85.014 49.731 -33.535 1.00 42.32 1549 ALA H O 1
ATOM 6164 N N . SER H 1 80 ? -84.180 47.644 -33.753 1.00 41.10 1550 SER H N 1
ATOM 6165 C CA . SER H 1 80 ? -85.453 47.049 -34.190 1.00 42.47 1550 SER H CA 1
ATOM 6166 C C . SER H 1 80 ? -86.561 47.281 -33.180 1.00 41.73 1550 SER H C 1
ATOM 6167 O O . SER H 1 80 ? -87.672 47.665 -33.560 1.00 45.51 1550 SER H O 1
ATOM 6170 N N . LEU H 1 81 ? -86.263 47.044 -31.903 1.00 36.04 1551 LEU H N 1
ATOM 6171 C CA . LEU H 1 81 ? -87.246 47.237 -30.840 1.00 40.50 1551 LEU H CA 1
ATOM 6172 C C . LEU H 1 81 ? -87.760 48.665 -30.799 1.00 44.91 1551 LEU H C 1
ATOM 6173 O O . LEU H 1 81 ? -88.978 48.897 -30.722 1.00 41.96 1551 LEU H O 1
ATOM 6178 N N . GLU H 1 82 ? -86.833 49.618 -30.834 1.00 42.37 1552 GLU H N 1
ATOM 6179 C CA . GLU H 1 82 ? -87.206 51.025 -30.789 1.00 46.97 1552 GLU H CA 1
ATOM 6180 C C . GLU H 1 82 ? -88.123 51.382 -31.962 1.00 39.82 1552 GLU H C 1
ATOM 6181 O O . GLU H 1 82 ? -89.125 52.075 -31.786 1.00 38.51 1552 GLU H O 1
ATOM 6187 N N . HIS H 1 83 ? -87.775 50.895 -33.150 1.00 35.40 1553 HIS H N 1
ATOM 6188 C CA . HIS H 1 83 ? -88.583 51.120 -34.333 1.00 41.78 1553 HIS H CA 1
ATOM 6189 C C . HIS H 1 83 ? -89.994 50.575 -34.153 1.00 43.79 1553 HIS H C 1
ATOM 6190 O O . HIS H 1 83 ? -90.977 51.253 -34.438 1.00 48.24 1553 HIS H O 1
ATOM 6197 N N . GLU H 1 84 ? -90.069 49.339 -33.671 1.00 39.73 1554 GLU H N 1
ATOM 6198 C CA . GLU H 1 84 ? -91.336 48.649 -33.508 1.00 39.11 1554 GLU H CA 1
ATOM 6199 C C . GLU H 1 84 ? -92.212 49.325 -32.443 1.00 43.48 1554 GLU H C 1
ATOM 6200 O O . GLU H 1 84 ? -93.432 49.450 -32.609 1.00 38.86 1554 GLU H O 1
ATOM 6206 N N . GLU H 1 85 ? -91.583 49.771 -31.362 1.00 29.72 1555 GLU H N 1
ATOM 6207 C CA . GLU H 1 85 ? -92.295 50.440 -30.279 1.00 36.27 1555 GLU H CA 1
ATOM 6208 C C . GLU H 1 85 ? -93.020 51.705 -30.737 1.00 33.84 1555 GLU H C 1
ATOM 6209 O O . GLU H 1 85 ? -94.035 52.074 -30.161 1.00 43.06 1555 GLU H O 1
ATOM 6215 N N . GLY H 1 86 ? -92.489 52.377 -31.755 1.00 32.79 1556 GLY H N 1
ATOM 6216 C CA . GLY H 1 86 ? -93.049 53.651 -32.170 1.00 31.42 1556 GLY H CA 1
ATOM 6217 C C . GLY H 1 86 ? -94.151 53.547 -33.213 1.00 27.48 1556 GLY H C 1
ATOM 6218 O O . GLY H 1 86 ? -94.720 54.549 -33.631 1.00 30.65 1556 GLY H O 1
ATOM 6219 N N . LYS H 1 87 ? -94.434 52.333 -33.654 1.00 27.56 1557 LYS H N 1
ATOM 6220 C CA . LYS H 1 87 ? -95.337 52.139 -34.779 1.00 30.54 1557 LYS H CA 1
ATOM 6221 C C . LYS H 1 87 ? -96.796 52.520 -34.453 1.00 28.54 1557 LYS H C 1
ATOM 6222 O O . LYS H 1 87 ? -97.420 53.210 -35.238 1.00 28.61 1557 LYS H O 1
ATOM 6228 N N . ILE H 1 88 ? -97.327 52.096 -33.308 1.00 30.02 1558 ILE H N 1
ATOM 6229 C CA . ILE H 1 88 ? -98.698 52.475 -32.935 1.00 32.18 1558 ILE H CA 1
ATOM 6230 C C . ILE H 1 88 ? -98.864 53.992 -32.796 1.00 34.66 1558 ILE H C 1
ATOM 6231 O O . ILE H 1 88 ? -99.817 54.550 -33.318 1.00 34.51 1558 ILE H O 1
ATOM 6236 N N . LEU H 1 89 ? -97.951 54.658 -32.089 1.00 31.80 1559 LEU H N 1
ATOM 6237 C CA . LEU H 1 89 ? -98.037 56.110 -31.982 1.00 29.75 1559 LEU H CA 1
ATOM 6238 C C . LEU H 1 89 ? -98.033 56.750 -33.378 1.00 33.79 1559 LEU H C 1
ATOM 6239 O O . LEU H 1 89 ? -98.862 57.628 -33.658 1.00 28.02 1559 LEU H O 1
ATOM 6244 N N . ARG H 1 90 ? -97.145 56.299 -34.264 1.00 31.49 1560 ARG H N 1
ATOM 6245 C CA . ARG H 1 90 ? -97.133 56.844 -35.627 1.00 33.26 1560 ARG H CA 1
ATOM 6246 C C . ARG H 1 90 ? -98.468 56.609 -36.349 1.00 30.55 1560 ARG H C 1
ATOM 6247 O O . ARG H 1 90 ? -98.928 57.466 -37.099 1.00 31.36 1560 ARG H O 1
ATOM 6255 N N . ALA H 1 91 ? -99.089 55.459 -36.116 1.00 24.15 1561 ALA H N 1
ATOM 6256 C CA . ALA H 1 91 ? -100.386 55.185 -36.719 1.00 30.14 1561 ALA H CA 1
ATOM 6257 C C . ALA H 1 91 ? -101.424 56.169 -36.171 1.00 28.53 1561 ALA H C 1
ATOM 6258 O O . ALA H 1 91 ? -102.211 56.724 -36.929 1.00 32.76 1561 ALA H O 1
ATOM 6260 N N . GLN H 1 92 ? -101.390 56.397 -34.860 1.00 26.06 1562 GLN H N 1
ATOM 6261 C CA . GLN H 1 92 ? -102.304 57.330 -34.208 1.00 28.82 1562 GLN H CA 1
ATOM 6262 C C . GLN H 1 92 ? -102.264 58.690 -34.850 1.00 32.51 1562 GLN H C 1
ATOM 6263 O O . GLN H 1 92 ? -103.310 59.302 -35.100 1.00 33.70 1562 GLN H O 1
ATOM 6269 N N . LEU H 1 93 ? -101.055 59.164 -35.113 1.00 29.18 1563 LEU H N 1
ATOM 6270 C CA . LEU H 1 93 ? -100.892 60.488 -35.668 1.00 31.63 1563 LEU H CA 1
ATOM 6271 C C . LEU H 1 93 ? -101.355 60.549 -37.124 1.00 32.08 1563 LEU H C 1
ATOM 6272 O O . LEU H 1 93 ? -101.912 61.566 -37.538 1.00 34.27 1563 LEU H O 1
ATOM 6277 N N . GLU H 1 94 ? -101.172 59.477 -37.901 1.00 23.68 1564 GLU H N 1
ATOM 6278 C CA . GLU H 1 94 ? -101.746 59.474 -39.250 1.00 28.47 1564 GLU H CA 1
ATOM 6279 C C . GLU H 1 94 ? -103.278 59.420 -39.191 1.00 28.67 1564 GLU H C 1
ATOM 6280 O O . GLU H 1 94 ? -103.953 60.018 -40.038 1.00 25.65 1564 GLU H O 1
ATOM 6286 N N . PHE H 1 95 ? -103.821 58.701 -38.211 1.00 24.67 1565 PHE H N 1
ATOM 6287 C CA . PHE H 1 95 ? -105.277 58.595 -38.109 1.00 27.94 1565 PHE H CA 1
ATOM 6288 C C . PHE H 1 95 ? -105.846 59.971 -37.734 1.00 28.34 1565 PHE H C 1
ATOM 6289 O O . PHE H 1 95 ? -106.884 60.350 -38.239 1.00 35.57 1565 PHE H O 1
ATOM 6297 N N . ASN H 1 96 ? -105.143 60.712 -36.875 1.00 28.03 1566 ASN H N 1
ATOM 6298 C CA . ASN H 1 96 ? -105.520 62.089 -36.524 1.00 31.69 1566 ASN H CA 1
ATOM 6299 C C . ASN H 1 96 ? -105.636 63.012 -37.742 1.00 36.27 1566 ASN H C 1
ATOM 6300 O O . ASN H 1 96 ? -106.631 63.720 -37.888 1.00 39.37 1566 ASN H O 1
ATOM 6305 N N . GLN H 1 97 ? -104.619 63.004 -38.605 1.00 35.58 1567 GLN H N 1
ATOM 6306 C CA . GLN H 1 97 ? -104.643 63.812 -39.824 1.00 41.41 1567 GLN H CA 1
ATOM 6307 C C . GLN H 1 97 ? -105.801 63.407 -40.710 1.00 40.61 1567 GLN H C 1
ATOM 6308 O O . GLN H 1 97 ? -106.454 64.261 -41.309 1.00 45.21 1567 GLN H O 1
ATOM 6314 N N . ILE H 1 98 ? -106.041 62.101 -40.808 1.00 35.15 1568 ILE H N 1
ATOM 6315 C CA . ILE H 1 98 ? -107.072 61.607 -41.708 1.00 38.88 1568 ILE H CA 1
ATOM 6316 C C . ILE H 1 98 ? -108.479 62.029 -41.266 1.00 43.85 1568 ILE H C 1
ATOM 6317 O O . ILE H 1 98 ? -109.250 62.530 -42.079 1.00 38.63 1568 ILE H O 1
ATOM 6322 N N . LYS H 1 99 ? -108.818 61.862 -39.994 1.00 44.18 1569 LYS H N 1
ATOM 6323 C CA . LYS H 1 99 ? -110.186 62.162 -39.594 1.00 49.87 1569 LYS H CA 1
ATOM 6324 C C . LYS H 1 99 ? -110.469 63.677 -39.576 1.00 54.55 1569 LYS H C 1
ATOM 6325 O O . LYS H 1 99 ? -111.621 64.100 -39.497 1.00 56.46 1569 LYS H O 1
ATOM 6331 N N . ALA H 1 100 ? -109.421 64.486 -39.693 1.00 57.52 1570 ALA H N 1
ATOM 6332 C CA . ALA H 1 100 ? -109.586 65.924 -39.876 1.00 56.59 1570 ALA H CA 1
ATOM 6333 C C . ALA H 1 100 ? -109.975 66.277 -41.322 1.00 66.83 1570 ALA H C 1
ATOM 6334 O O . ALA H 1 100 ? -110.428 67.387 -41.598 1.00 71.00 1570 ALA H O 1
ATOM 6336 N N . GLU H 1 101 ? -109.802 65.327 -42.240 1.00 67.64 1571 GLU H N 1
ATOM 6337 C CA . GLU H 1 101 ? -110.118 65.546 -43.653 1.00 69.33 1571 GLU H CA 1
ATOM 6338 C C . GLU H 1 101 ? -111.624 65.493 -43.940 1.00 71.43 1571 GLU H C 1
ATOM 6339 O O . GLU H 1 101 ? -112.382 64.786 -43.271 1.00 70.51 1571 GLU H O 1
#

B-factor: mean 43.52, std 15.82, range [15.07, 115.88]

Foldseek 3Di:
DLDDPVRLVVLVVLVVDPPNDPVSVVVSVVNVVVNVVVVVVVVVVVVVVVVVVVVVVVVVVVVVVVVVVVVVVVVVVVVVVVVVVVVVVVVVCVVVVD/DADDPVRLVVLVVLVVDPPRDPVSVVVSVVSVVVRVVVVVVVVVVVVVVVVVVVVVVVVVVVVVVVVVVVVVVVVVVVVVVVCPVVVVVVVVVVVVVD/DADDVVRLVVLVVLCVDPPRDVVSNVVSVVVVVVRVVVVVVVVVVVVVVVVVVVVVVVVVVVVVVVVVVVVVVVVVVVVVVVVVVVVVVVVVVVVVVD/DADDPVRLVVLVVLCVDPPRDPVSNVVSVVSVVVRVVVVVVVVVVVVVVVVVVVVVVVVVVVVVVVVVVVVVVVVVVVVVVVCVVVVVVVVVVVVVVD/DADDPVRLVVLVVLCVDPPRDVVSNVVSVVSVVVRVVVVVVVVVVVVVVVVVVVVVVVVVVVVVVVVVVVVVVVVVVVVVVVCPVVVVVVVVVVVVVD/DDDPVVLVVLVVQLVDPPDDPVVNVVSVVVVVVVVVVVVVVVVVVVVVVVVVVVVVVVVVVVVVVVVVVVVVVVVVVVVVVVVVVVVVVVVVVVVVD/DADDPVRLVVLVVLCVDPPRDPVVNVVSVVSVVVRVVVVVVVVVVVVVVVVVVVVVVVVVVVVVVVVVVVVVVVVVVVVVVVVVVVVVVVVVVVVVD/DPPVLLVVLVVLCVDPPRDPVVNVVSVVVVVVVVVVVVVVVVVVVVVVVVVVVVVVVVVVVVVVVVVVVVVVVVVVVVVVCVVVVVVVVVVVVVVD

InterPro domains:
  IPR000048 IQ motif, EF-hand binding site [SM00015] (780-802)
  IPR001609 Myosin head, motor domain-like [PF00063] (88-766)
  IPR001609 Myosin head, motor domain-like [PR00193] (115-134)
  IPR001609 Myosin head, motor domain-like [PR00193] (171-196)
  IPR001609 Myosin head, motor domain-like [PR00193] (225-252)
  IPR001609 Myosin head, motor domain-like [PR00193] (456-484)
  IPR001609 Myosin head, motor domain-like [PR00193] (510-538)
  IPR001609 Myosin head, motor domain-like [PS51456] (85-778)
  IPR001609 Myosin head, motor domain-like [SM00242] (79-779)
  IPR002928 Myosin tail [PF01576] (845-1923)
  IPR004009 Myosin, SH3 domain [PF02736] (33-76)
  IPR004009 Myosin, SH3 domain [PS51844] (32-81)
  IPR008989 Myosin S1 fragment, N-terminal [G3DSA:2.30.30.360] (32-78)
  IPR014751 DNA repair protein XRCC4-like, C-terminal [G3DSA:1.20.5.370] (1544-1594)
  IPR014751 DNA repair protein XRCC4-like, C-terminal [G3DSA:1.20.5.370] (1620-1664)
  IPR014751 DNA repair protein XRCC4-like, C-terminal [G3DSA:1.20.5.370] (1665-1717)
  IPR014751 DNA repair protein XRCC4-like, C-terminal [G3DSA:1.20.5.370] (1728-1772)
  IPR027417 P-loop containing nucleoside triphosphate hydrolase [SSF52540] (37-840)
  IPR036961 Kinesin motor domain superfamily [G3DSA:3.40.850.10] (83-708)